Protein AF-0000000076934920 (afdb_homodimer)

Secondary structure (DSSP, 8-state):
--HHHHHHHHHHHHHHHHHHHHHHHHHHHHHHHHHHHHHHHHHHHHHHHHHHHHHHHHHHHHHHHHHHHHHHHHHHHHHIIIIIHHHHHHHHHTTS--EE--HHHHHHHTTTT-GGGEEEEETTEEEEEEEETTEEEEEEEEP---HHHHHHHHHHHHHHTT---TTBPPEEEEEEETTEEEEEEE--TT-BHHHHHH-TTT-SSPPPPHHHHHHHHHHHHHHHHHHHT-SSSPPP----SGGGEEE-TT--EEE---SGGG-TTS-TTS--HHHHHH----HHHHHHHHHHHHHHHHH---STTHHHHHHHHHHHT-GGGTS-GGG----HHHHHHHHHHHHHHH---GGG---HHHHHHHHHHHHHHHHHHHS-------------------------/-TTHHHHHHHHHHHHHHHHHHHHHHHHHHHHHHHHHHHHHHHHHHHHHHHHHHHHHHHHHHHHHHHHHHHHHHHHHHHHHHHHHHHHHHHHHHTTTT-EE--HHHHHHHTTTT-GGGEEEEETTEEEEEEEETTEEEEEEEEP---HHHHHHHHHHHHHHTT---TTBPPEEEEEEETTEEEEEEE--TT-BHHHHHH-TTT-SSPPPPHHHHHHHHHHHHHHHHHHHT-SSSPPP----SGGGEEE-TT--EEE---SGGG-TTS-TTS--HHHHHH----HHHHHHHHHHHHHHHHH---STTHHHHHHHHHHHT-GGGTS-GGG----HHHHHHHHHHHHHHH---GGG---HHHHHHHHHHHHHHHHHHHS-------------------------

Organism: Aegilops tauschii subsp. strangulata (NCBI:txid200361)

Solvent-accessible surface area (backbone atoms only — not comparable to full-atom values): 43210 Å² total; per-residue (Å²): 119,58,86,54,35,48,57,46,28,63,46,46,56,56,45,47,60,51,46,53,57,48,44,57,52,46,50,56,50,48,54,52,47,49,53,48,48,51,52,50,47,52,49,49,50,54,49,48,52,53,48,47,53,50,51,49,53,50,46,48,50,50,49,50,49,48,48,45,48,45,44,47,43,47,44,42,43,43,43,38,44,44,41,37,44,43,39,39,40,45,50,43,46,58,29,20,26,46,34,78,48,54,66,67,54,53,28,62,22,26,63,66,68,35,73,91,34,49,76,46,74,57,98,62,28,39,27,27,48,26,54,47,58,70,32,69,26,28,36,36,39,45,61,90,56,71,72,75,41,48,57,51,45,50,51,36,52,41,54,49,39,37,63,53,51,94,29,33,55,49,62,36,29,36,23,80,50,99,90,45,38,34,42,34,26,60,53,46,79,58,36,31,46,38,58,59,47,68,44,74,79,77,57,98,61,79,60,63,37,49,43,54,46,46,43,38,54,52,40,51,49,22,38,49,47,38,39,46,62,33,77,96,58,56,45,52,68,79,64,61,46,45,73,38,27,30,16,30,89,83,60,50,46,21,36,63,77,62,66,72,72,65,47,83,80,54,82,71,72,76,61,35,67,60,36,70,70,71,69,54,88,43,60,63,48,39,41,27,30,48,12,52,50,43,45,27,68,49,29,47,49,64,78,75,65,39,65,58,52,51,51,51,25,53,75,70,70,43,48,78,78,53,42,35,64,72,23,44,88,65,54,65,68,59,51,53,50,46,49,51,50,16,51,53,37,52,46,71,62,72,88,66,53,54,75,46,75,68,55,52,49,68,60,44,52,60,53,38,54,54,27,57,66,69,43,58,68,83,67,76,73,71,75,72,72,75,77,74,76,70,75,78,76,75,76,72,78,73,78,126,118,50,51,77,42,44,58,69,45,49,62,59,42,51,60,51,50,53,58,49,48,55,52,51,51,55,51,48,51,51,51,50,51,54,49,47,53,51,49,52,50,50,46,51,50,47,48,51,49,47,49,50,48,46,54,49,48,49,51,47,49,51,49,48,48,53,48,46,48,48,45,49,49,49,44,45,52,45,45,48,48,40,45,50,38,36,50,44,25,45,64,37,42,56,25,26,20,40,34,79,48,54,66,65,56,52,27,62,21,25,63,65,67,34,73,90,36,48,76,45,75,58,97,62,27,38,27,27,47,24,52,49,59,69,32,68,26,27,35,34,37,44,61,91,55,70,72,74,42,47,57,51,45,50,50,37,52,48,53,49,38,38,61,52,51,92,28,34,54,51,63,36,31,36,23,82,49,97,91,45,41,33,41,34,26,60,53,44,81,58,37,31,45,37,58,61,49,68,45,76,80,76,57,99,60,80,60,63,37,49,41,56,49,46,43,37,53,51,40,49,49,23,40,50,47,37,38,46,62,33,76,95,58,58,46,52,69,79,66,63,44,46,73,38,28,29,17,30,88,84,61,49,45,21,36,64,77,61,68,72,74,65,49,83,79,56,83,70,71,80,57,37,66,61,36,71,71,70,69,56,89,43,60,63,48,39,42,28,30,47,11,52,49,45,45,28,69,50,30,49,48,63,77,77,64,38,67,59,52,51,51,52,24,54,75,70,70,43,48,77,78,53,42,34,64,72,24,43,88,66,54,65,68,60,49,51,52,46,50,52,50,15,51,54,38,53,47,70,61,74,88,66,54,55,74,44,76,68,55,51,50,69,60,44,52,60,53,38,53,54,29,56,67,69,43,61,68,82,67,75,75,72,78,72,72,76,79,75,76,74,77,82,79,75,78,76,80,75,81,126

Foldseek 3Di:
DVVVPVVPVVVVVVVVVVVVVVVVVVVVVVVVVVVVVVVVVVVVVVVVVVVVVVVVVVVVVVVVVVVVCVVVVVVCCVCCCVCCVVCCVVVVLVVLPADEDEPVQVCQFQVNVDPVQWDDDDPFATWGFGQGPNATKIKGWGDPPDDVVVVLVSVFQSVLSVDDDPQAWHWRHWYDDPVTIMTITHDAPQAFQLCLLQPVPDDPDQHAALLLLLQQLVSLLVRLLVQQPDPPHRDFQQDDDRNQWTAHPVGRTHGYGTDVQNPLVPDCPLVLVVCVVPVDGDSLSVLLSSLLSLLCSFQSDDSPCSLVVLVVCVVVVNNVVRGDCSNPDDDPVLSNLSSVSSNLSNPPPPPPVPVVSVPSCVSSVVSSVVSVVVPPDPPPPPPPPPPPVPPPPPPPPPDD/DVDVVDVVVPVVPVVVVVVVVVVVVVVVVVVVVVVVVVVVVVVVVVVVVVVVVVVVVVVVVVVVVVVVVVVVCVVVCVVCCCVCCCVCCVVCLVVLPADEDEPVQVCQFQVNVDPVQWDDDDPFATWGFGQGPNATKIKGWGDPPDDVVVVLVSVFQSVLSVDDDPQAWHWRHWYDDPVTIMTITHDAPQAFQLCLLQPVDDDPDQHAALLLLLQQLVSLLVRLLVQQPDPPHRDFQQDDDRNQWTAHPVGRTHGYGTDVVNPLVPDCPLPLVVCVVPVDGDSLSVLLSSLLSLLCSFQSDDSVCSLVVLVVCVVVVNNVVRGDCSNPDDDPVLSVLSSVSSNLSNPPPPPPVPVNSVPSCVSSVVSSVVSVVPPPDPPPPPPPPPPPPDDDPPPDPPDD

Sequence (800 aa):
MVKDLEHGILREMRKQKEVEEAHAIREEEIQAMIQQLADINAKYISDMKSAIKFHEEELEKSKHFIQEIQAKYDKSLHERDTAVTEAKELRQKNKHGALVFSLSELQEATKCFDISLKIGEGGSGRVYKGFLRNTTVAIKLLHCQRLQRQQEFHQEVAFLSTVRHPNIMMFIGACQEASGSGLVYEFLPNRSLEEHLSCKEKKNTPPLTWQVRTRIIGEIWSALTFIHSHKPLPIVHGDLKPDNILLDANFVSKLRICQVSKNPRATKNTKDPKFLTTGELTPQCDVYSFGIVILRLLTGRSSQKIVVTVEKAMEKGHLHSIIDDSAGSWPYQQAGQLARLGLRCTNLSGKLQPDLIGGVWGELEPLMKAASRNAGRPSFAASSMTHTHHPALSVQSLGRMVKDLEHGILREMRKQKEVEEAHAIREEEIQAMIQQLADINAKYISDMKSAIKFHEEELEKSKHFIQEIQAKYDKSLHERDTAVTEAKELRQKNKHGALVFSLSELQEATKCFDISLKIGEGGSGRVYKGFLRNTTVAIKLLHCQRLQRQQEFHQEVAFLSTVRHPNIMMFIGACQEASGSGLVYEFLPNRSLEEHLSCKEKKNTPPLTWQVRTRIIGEIWSALTFIHSHKPLPIVHGDLKPDNILLDANFVSKLRICQVSKNPRATKNTKDPKFLTTGELTPQCDVYSFGIVILRLLTGRSSQKIVVTVEKAMEKGHLHSIIDDSAGSWPYQQAGQLARLGLRCTNLSGKLQPDLIGGVWGELEPLMKAASRNAGRPSFAASSMTHTHHPALSVQSLGR

Structure (mmCIF, N/CA/C/O backbone):
data_AF-0000000076934920-model_v1
#
loop_
_entity.id
_entity.type
_entity.pdbx_description
1 polymer 'RING-type E3 ubiquitin transferase'
#
loop_
_atom_site.group_PDB
_atom_site.id
_atom_site.type_symbol
_atom_site.label_atom_id
_atom_site.label_alt_id
_atom_site.label_comp_id
_atom_site.label_asym_id
_atom_site.label_entity_id
_atom_site.label_seq_id
_atom_site.pdbx_PDB_ins_code
_atom_site.Cartn_x
_atom_site.Cartn_y
_atom_site.Cartn_z
_atom_site.occupancy
_atom_site.B_iso_or_equiv
_atom_site.auth_seq_id
_atom_site.auth_comp_id
_atom_site.auth_asym_id
_atom_site.auth_atom_id
_atom_site.pdbx_PDB_model_num
ATOM 1 N N . MET A 1 1 ? -0.706 -130.125 -44.781 1 39.22 1 MET A N 1
ATOM 2 C CA . MET A 1 1 ? -1.687 -129.625 -45.719 1 39.22 1 MET A CA 1
ATOM 3 C C . MET A 1 1 ? -3.055 -129.5 -45.062 1 39.22 1 MET A C 1
ATOM 5 O O . MET A 1 1 ? -3.725 -128.5 -45.281 1 39.22 1 MET A O 1
ATOM 9 N N . VAL A 1 2 ? -3.525 -130.5 -44.75 1 44.47 2 VAL A N 1
ATOM 10 C CA . VAL A 1 2 ? -4.891 -130.5 -44.25 1 44.47 2 VAL A CA 1
ATOM 11 C C . VAL A 1 2 ? -5.039 -129.625 -43.031 1 44.47 2 VAL A C 1
ATOM 13 O O . VAL A 1 2 ? -6.07 -129 -42.875 1 44.47 2 VAL A O 1
ATOM 16 N N . LYS A 1 3 ? -4.277 -129.75 -41.969 1 44.66 3 LYS A N 1
ATOM 17 C CA . LYS A 1 3 ? -4.465 -129 -40.719 1 44.66 3 LYS A CA 1
ATOM 18 C C . LYS A 1 3 ? -4.555 -127.5 -41.031 1 44.66 3 LYS A C 1
ATOM 20 O O . LYS A 1 3 ? -5.23 -126.75 -40.281 1 44.66 3 LYS A O 1
ATOM 25 N N . ASP A 1 4 ? -4.664 -127.5 -42.156 1 53.94 4 ASP A N 1
ATOM 26 C CA . ASP A 1 4 ? -4.609 -126.125 -42.656 1 53.94 4 ASP A CA 1
ATOM 27 C C . ASP A 1 4 ? -5.988 -125.688 -43.094 1 53.94 4 ASP A C 1
ATOM 29 O O . ASP A 1 4 ? -6.312 -124.5 -42.969 1 53.94 4 ASP A O 1
ATOM 33 N N . LEU A 1 5 ? -6.996 -126.312 -43.438 1 44.56 5 LEU A N 1
ATOM 34 C CA . LEU A 1 5 ? -8.281 -125.938 -44 1 44.56 5 LEU A CA 1
ATOM 35 C C . LEU A 1 5 ? -9.312 -125.688 -42.906 1 44.56 5 LEU A C 1
ATOM 37 O O . LEU A 1 5 ? -10.094 -124.75 -42.938 1 44.56 5 LEU A O 1
ATOM 41 N N . GLU A 1 6 ? -9.492 -126.938 -42.188 1 49.31 6 GLU A N 1
ATOM 42 C CA . GLU A 1 6 ? -10.414 -126.812 -41.062 1 49.31 6 GLU A CA 1
ATOM 43 C C . GLU A 1 6 ? -10.117 -125.562 -40.25 1 49.31 6 GLU A C 1
ATOM 45 O O . GLU A 1 6 ? -11.039 -124.875 -39.781 1 49.31 6 GLU A O 1
ATOM 50 N N . HIS A 1 7 ? -9.047 -125.125 -40.344 1 56.5 7 HIS A N 1
ATOM 51 C CA . HIS A 1 7 ? -8.641 -123.938 -39.625 1 56.5 7 HIS A CA 1
ATOM 52 C C . HIS A 1 7 ? -9.172 -122.688 -40.281 1 56.5 7 HIS A C 1
ATOM 54 O O . HIS A 1 7 ? -9.516 -121.688 -39.625 1 56.5 7 HIS A O 1
ATOM 60 N N . GLY A 1 8 ? -9.953 -123.188 -41.344 1 52.88 8 GLY A N 1
ATOM 61 C CA . GLY A 1 8 ? -10.398 -122.062 -42.156 1 52.88 8 GLY A CA 1
ATOM 62 C C . GLY A 1 8 ? -11.852 -121.688 -41.906 1 52.88 8 GLY A C 1
ATOM 63 O O . GLY A 1 8 ? -12.203 -120.5 -41.875 1 52.88 8 GLY A O 1
ATOM 64 N N . ILE A 1 9 ? -12.594 -122.562 -41.875 1 54.16 9 ILE A N 1
ATOM 65 C CA . ILE A 1 9 ? -14.023 -122.375 -41.656 1 54.16 9 ILE A CA 1
ATOM 66 C C . ILE A 1 9 ? -14.266 -121.812 -40.25 1 54.16 9 ILE A C 1
ATOM 68 O O . ILE A 1 9 ? -15.039 -120.875 -40.062 1 54.16 9 ILE A O 1
ATOM 72 N N . LEU A 1 10 ? -13.773 -122.625 -39.469 1 53.59 10 LEU A N 1
ATOM 73 C CA . LEU A 1 10 ? -13.961 -122.188 -38.094 1 53.59 10 LEU A CA 1
ATOM 74 C C . LEU A 1 10 ? -13.438 -120.812 -37.906 1 53.59 10 LEU A C 1
ATOM 76 O O . LEU A 1 10 ? -14.031 -120 -37.188 1 53.59 10 LEU A O 1
ATOM 80 N N . ARG A 1 11 ? -12.984 -120.375 -38.656 1 65.19 11 ARG A N 1
ATOM 81 C CA . ARG A 1 11 ? -12.367 -119.062 -38.656 1 65.19 11 ARG A CA 1
ATOM 82 C C . ARG A 1 11 ? -13.344 -118 -39.188 1 65.19 11 ARG A C 1
ATOM 84 O O . ARG A 1 11 ? -13.391 -116.875 -38.656 1 65.19 11 ARG A O 1
ATOM 91 N N . GLU A 1 12 ? -14.258 -118.625 -39.906 1 63.66 12 GLU A N 1
ATOM 92 C CA . GLU A 1 12 ? -15.125 -117.688 -40.531 1 63.66 12 GLU A CA 1
ATOM 93 C C . GLU A 1 12 ? -16.328 -117.375 -39.656 1 63.66 12 GLU A C 1
ATOM 95 O O . GLU A 1 12 ? -16.781 -116.188 -39.562 1 63.66 12 GLU A O 1
ATOM 100 N N . MET A 1 13 ? -16.844 -118.312 -39.25 1 62.72 13 MET A N 1
ATOM 101 C CA . MET A 1 13 ? -17.938 -118.125 -38.281 1 62.72 13 MET A CA 1
ATOM 102 C C . MET A 1 13 ? -17.469 -117.312 -37.094 1 62.72 13 MET A C 1
ATOM 104 O O . MET A 1 13 ? -18.203 -116.438 -36.594 1 62.72 13 MET A O 1
ATOM 108 N N . ARG A 1 14 ? -16.359 -117.625 -36.75 1 57.56 14 ARG A N 1
ATOM 109 C CA . ARG A 1 14 ? -15.859 -116.875 -35.594 1 57.56 14 ARG A CA 1
ATOM 110 C C . ARG A 1 14 ? -15.68 -115.375 -35.969 1 57.56 14 ARG A C 1
ATOM 112 O O . ARG A 1 14 ? -15.984 -114.5 -35.156 1 57.56 14 ARG A O 1
ATOM 119 N N . LYS A 1 15 ? -15.781 -115.188 -37.031 1 63.5 15 LYS A N 1
ATOM 120 C CA . LYS A 1 15 ? -15.602 -113.875 -37.562 1 63.5 15 LYS A CA 1
ATOM 121 C C . LYS A 1 15 ? -16.922 -113.062 -37.562 1 63.5 15 LYS A C 1
ATOM 123 O O . LYS A 1 15 ? -16.938 -111.875 -37.25 1 63.5 15 LYS A O 1
ATOM 128 N N . GLN A 1 16 ? -17.812 -113.875 -37.875 1 63.97 16 GLN A N 1
ATOM 129 C CA . GLN A 1 16 ? -19.109 -113.188 -37.969 1 63.97 16 GLN A CA 1
ATOM 130 C C . GLN A 1 16 ? -19.625 -112.812 -36.594 1 63.97 16 GLN A C 1
ATOM 132 O O . GLN A 1 16 ? -20.172 -111.688 -36.406 1 63.97 16 GLN A O 1
ATOM 137 N N . LYS A 1 17 ? -19.734 -113.688 -35.781 1 64.94 17 LYS A N 1
ATOM 138 C CA . LYS A 1 17 ? -20.125 -113.375 -34.406 1 64.94 17 LYS A CA 1
ATOM 139 C C . LYS A 1 17 ? -19.281 -112.25 -33.844 1 64.94 17 LYS A C 1
ATOM 141 O O . LYS A 1 17 ? -19.797 -111.375 -33.125 1 64.94 17 LYS A O 1
ATOM 146 N N . GLU A 1 18 ? -18.219 -112.125 -34.25 1 65.31 18 GLU A N 1
ATOM 147 C CA . GLU A 1 18 ? -17.312 -111.062 -33.812 1 65.31 18 GLU A CA 1
ATOM 148 C C . GLU A 1 18 ? -17.719 -109.688 -34.375 1 65.31 18 GLU A C 1
ATOM 150 O O . GLU A 1 18 ? -17.641 -108.688 -33.688 1 65.31 18 GLU A O 1
ATOM 155 N N . VAL A 1 19 ? -18.312 -109.875 -35.406 1 64.75 19 VAL A N 1
ATOM 156 C CA . VAL A 1 19 ? -18.734 -108.688 -36.062 1 64.75 19 VAL A CA 1
ATOM 157 C C . VAL A 1 19 ? -20 -108.125 -35.406 1 64.75 19 VAL A C 1
ATOM 159 O O . VAL A 1 19 ? -20.141 -106.938 -35.188 1 64.75 19 VAL A O 1
ATOM 162 N N . GLU A 1 20 ? -20.891 -108.938 -35.25 1 67.31 20 GLU A N 1
ATOM 163 C CA . GLU A 1 20 ? -22.141 -108.5 -34.594 1 67.31 20 GLU A CA 1
ATOM 164 C C . GLU A 1 20 ? -21.875 -107.938 -33.188 1 67.31 20 GLU A C 1
ATOM 166 O O . GLU A 1 20 ? -22.484 -107 -32.781 1 67.31 20 GLU A O 1
ATOM 171 N N . GLU A 1 21 ? -21.172 -108.688 -32.5 1 66.88 21 GLU A N 1
ATOM 172 C CA . GLU A 1 21 ? -20.797 -108.188 -31.188 1 66.88 21 GLU A CA 1
ATOM 173 C C . GLU A 1 21 ? -20.062 -106.875 -31.266 1 66.88 21 GLU A C 1
ATOM 175 O O . GLU A 1 21 ? -20.281 -105.938 -30.438 1 66.88 21 GLU A O 1
ATOM 180 N N . ALA A 1 22 ? -19.516 -106.625 -32.188 1 68.75 22 ALA A N 1
ATOM 181 C CA . ALA A 1 22 ? -18.797 -105.375 -32.375 1 68.75 22 ALA A CA 1
ATOM 182 C C . ALA A 1 22 ? -19.75 -104.25 -32.688 1 68.75 22 ALA A C 1
ATOM 184 O O . ALA A 1 22 ? -19.562 -103.125 -32.219 1 68.75 22 ALA A O 1
ATOM 185 N N . HIS A 1 23 ? -20.703 -104.688 -33.312 1 65.75 23 HIS A N 1
ATOM 186 C CA . HIS A 1 23 ? -21.719 -103.75 -33.656 1 65.75 23 HIS A CA 1
ATOM 187 C C . HIS A 1 23 ? -22.516 -103.312 -32.438 1 65.75 23 HIS A C 1
ATOM 189 O O . HIS A 1 23 ? -22.828 -102.125 -32.25 1 65.75 23 HIS A O 1
ATOM 195 N N . ALA A 1 24 ? -23.078 -104.125 -31.797 1 70.88 24 ALA A N 1
ATOM 196 C CA . ALA A 1 24 ? -23.797 -103.812 -30.562 1 70.88 24 ALA A CA 1
ATOM 197 C C . ALA A 1 24 ? -22.969 -102.938 -29.641 1 70.88 24 ALA A C 1
ATOM 199 O O . ALA A 1 24 ? -23.484 -102 -29.016 1 70.88 24 ALA A O 1
ATOM 200 N N . ILE A 1 25 ? -21.812 -103.25 -29.594 1 69.69 25 ILE A N 1
ATOM 201 C CA . ILE A 1 25 ? -20.906 -102.438 -28.781 1 69.69 25 ILE A CA 1
ATOM 202 C C . ILE A 1 25 ? -20.797 -101.062 -29.328 1 69.69 25 ILE A C 1
ATOM 204 O O . ILE A 1 25 ? -20.828 -100.062 -28.578 1 69.69 25 ILE A O 1
ATOM 208 N N . ARG A 1 26 ? -20.875 -100.938 -30.516 1 64.75 26 ARG A N 1
ATOM 209 C CA . ARG A 1 26 ? -20.781 -99.625 -31.141 1 64.75 26 ARG A CA 1
ATOM 210 C C . ARG A 1 26 ? -22.031 -98.812 -30.891 1 64.75 26 ARG A C 1
ATOM 212 O O . ARG A 1 26 ? -21.938 -97.562 -30.656 1 64.75 26 ARG A O 1
ATOM 219 N N . GLU A 1 27 ? -23.078 -99.438 -30.984 1 67 27 GLU A N 1
ATOM 220 C CA . GLU A 1 27 ? -24.328 -98.75 -30.719 1 67 27 GLU A CA 1
ATOM 221 C C . GLU A 1 27 ? -24.391 -98.25 -29.266 1 67 27 GLU A C 1
ATOM 223 O O . GLU A 1 27 ? -24.844 -97.125 -29 1 67 27 GLU A O 1
ATOM 228 N N . GLU A 1 28 ? -24.172 -99.125 -28.453 1 71 28 GLU A N 1
ATOM 229 C CA . GLU A 1 28 ? -24.094 -98.688 -27.047 1 71 28 GLU A CA 1
ATOM 230 C C . GLU A 1 28 ? -23.094 -97.562 -26.859 1 71 28 GLU A C 1
ATOM 232 O O . GLU A 1 28 ? -23.344 -96.625 -26.078 1 71 28 GLU A O 1
ATOM 237 N N . GLU A 1 29 ? -22.109 -97.5 -27.594 1 68.5 29 GLU A N 1
ATOM 238 C CA . GLU A 1 29 ? -21.109 -96.438 -27.531 1 68.5 29 GLU A CA 1
ATOM 239 C C . GLU A 1 29 ? -21.672 -95.125 -28.062 1 68.5 29 GLU A C 1
ATOM 241 O O . GLU A 1 29 ? -21.422 -94.062 -27.484 1 68.5 29 GLU A O 1
ATOM 246 N N . ILE A 1 30 ? -22.453 -95.312 -29 1 62.59 30 ILE A N 1
ATOM 247 C CA . ILE A 1 30 ? -23.062 -94.125 -29.609 1 62.59 30 ILE A CA 1
ATOM 248 C C . ILE A 1 30 ? -24.078 -93.562 -28.656 1 62.59 30 ILE A C 1
ATOM 250 O O . ILE A 1 30 ? -24.109 -92.312 -28.453 1 62.59 30 ILE A O 1
ATOM 254 N N . GLN A 1 31 ? -24.906 -94.312 -28.172 1 69.25 31 GLN A N 1
ATOM 255 C CA . GLN A 1 31 ? -25.906 -93.812 -27.234 1 69.25 31 GLN A CA 1
ATOM 256 C C . GLN A 1 31 ? -25.234 -93.188 -26 1 69.25 31 GLN A C 1
ATOM 258 O O . GLN A 1 31 ? -25.703 -92.188 -25.484 1 69.25 31 GLN A O 1
ATOM 263 N N . ALA A 1 32 ? -24.25 -93.812 -25.578 1 69.5 32 ALA A N 1
ATOM 264 C CA . ALA A 1 32 ? -23.5 -93.25 -24.469 1 69.5 32 ALA A CA 1
ATOM 265 C C . ALA A 1 32 ? -22.891 -91.938 -24.844 1 69.5 32 ALA A C 1
ATOM 267 O O . ALA A 1 32 ? -22.891 -91 -24.031 1 69.5 32 ALA A O 1
ATOM 268 N N . MET A 1 33 ? -22.594 -91.688 -26 1 63.25 33 MET A N 1
ATOM 269 C CA . MET A 1 33 ? -22.031 -90.438 -26.469 1 63.25 33 MET A CA 1
ATOM 270 C C . MET A 1 33 ? -23.094 -89.375 -26.578 1 63.25 33 MET A C 1
ATOM 272 O O . MET A 1 33 ? -22.859 -88.188 -26.234 1 63.25 33 MET A O 1
ATOM 276 N N . ILE A 1 34 ? -24.156 -89.812 -26.984 1 62.75 34 ILE A N 1
ATOM 277 C CA . ILE A 1 34 ? -25.266 -88.875 -27.062 1 62.75 34 ILE A CA 1
ATOM 278 C C . ILE A 1 34 ? -25.625 -88.375 -25.656 1 62.75 34 ILE A C 1
ATOM 280 O O . ILE A 1 34 ? -25.844 -87.188 -25.453 1 62.75 34 ILE A O 1
ATOM 284 N N . GLN A 1 35 ? -25.812 -89.188 -24.859 1 71.38 35 GLN A N 1
ATOM 285 C CA . GLN A 1 35 ? -26.109 -88.812 -23.484 1 71.38 35 GLN A CA 1
ATOM 286 C C . GLN A 1 35 ? -25 -87.938 -22.906 1 71.38 35 GLN A C 1
ATOM 288 O O . GLN A 1 35 ? -25.281 -87 -22.203 1 71.38 35 GLN A O 1
ATOM 293 N N . GLN A 1 36 ? -23.875 -88.188 -23.281 1 66.81 36 GLN A N 1
ATOM 294 C CA . GLN A 1 36 ? -22.766 -87.375 -22.812 1 66.81 36 GLN A CA 1
ATOM 295 C C . GLN A 1 36 ? -22.812 -86 -23.391 1 66.81 36 GLN A C 1
ATOM 297 O O . GLN A 1 36 ? -22.562 -85 -22.688 1 66.81 36 GLN A O 1
ATOM 302 N N . LEU A 1 37 ? -23.203 -85.938 -24.531 1 61.34 37 LEU A N 1
ATOM 303 C CA . LEU A 1 37 ? -23.312 -84.625 -25.172 1 61.34 37 LEU A CA 1
ATOM 304 C C . LEU A 1 37 ? -24.469 -83.812 -24.578 1 61.34 37 LEU A C 1
ATOM 306 O O . LEU A 1 37 ? -24.359 -82.625 -24.375 1 61.34 37 LEU A O 1
ATOM 310 N N . ALA A 1 38 ? -25.531 -84.438 -24.391 1 67.88 38 ALA A N 1
ATOM 311 C CA . ALA A 1 38 ? -26.656 -83.75 -23.75 1 67.88 38 ALA A CA 1
ATOM 312 C C . ALA A 1 38 ? -26.297 -83.25 -22.359 1 67.88 38 ALA A C 1
ATOM 314 O O . ALA A 1 38 ? -26.672 -82.125 -21.969 1 67.88 38 ALA A O 1
ATOM 315 N N . ASP A 1 39 ? -25.609 -84.125 -21.688 1 67.81 39 ASP A N 1
ATOM 316 C CA . ASP A 1 39 ? -25.141 -83.688 -20.359 1 67.81 39 ASP A CA 1
ATOM 317 C C . ASP A 1 39 ? -24.172 -82.5 -20.438 1 67.81 39 ASP A C 1
ATOM 319 O O . ASP A 1 39 ? -24.25 -81.625 -19.625 1 67.81 39 ASP A O 1
ATOM 323 N N . ILE A 1 40 ? -23.5 -82.5 -21.406 1 63.12 40 ILE A N 1
ATOM 324 C CA . ILE A 1 40 ? -22.547 -81.375 -21.594 1 63.12 40 ILE A CA 1
ATOM 325 C C . ILE A 1 40 ? -23.281 -80.125 -21.953 1 63.12 40 ILE A C 1
ATOM 327 O O . ILE A 1 40 ? -22.969 -79 -21.438 1 63.12 40 ILE A O 1
ATOM 331 N N . ASN A 1 41 ? -24.25 -80.25 -22.703 1 62.59 41 ASN A N 1
ATOM 332 C CA . ASN A 1 41 ? -25.062 -79.125 -23.094 1 62.59 41 ASN A CA 1
ATOM 333 C C . ASN A 1 41 ? -25.844 -78.562 -21.906 1 62.59 41 ASN A C 1
ATOM 335 O O . ASN A 1 41 ? -25.953 -77.375 -21.734 1 62.59 41 ASN A O 1
ATOM 339 N N . ALA A 1 42 ? -26.422 -79.375 -21.266 1 67.62 42 ALA A N 1
ATOM 340 C CA . ALA A 1 42 ? -27.156 -78.938 -20.078 1 67.62 42 ALA A CA 1
ATOM 341 C C . ALA A 1 42 ? -26.234 -78.25 -19.094 1 67.62 42 ALA A C 1
ATOM 343 O O . ALA A 1 42 ? -26.609 -77.25 -18.516 1 67.62 42 ALA A O 1
ATOM 344 N N . LYS A 1 43 ? -25.172 -78.75 -19.016 1 68.94 43 LYS A N 1
ATOM 345 C CA . LYS A 1 43 ? -24.188 -78.062 -18.156 1 68.94 43 LYS A CA 1
ATOM 346 C C . LYS A 1 43 ? -23.766 -76.75 -18.703 1 68.94 43 LYS A C 1
ATOM 348 O O . LYS A 1 43 ? -23.625 -75.75 -17.953 1 68.94 43 LYS A O 1
ATOM 353 N N . TYR A 1 44 ? -23.719 -76.625 -19.906 1 63.22 44 TYR A N 1
ATOM 354 C CA . TYR A 1 44 ? -23.328 -75.375 -20.562 1 63.22 44 TYR A CA 1
ATOM 355 C C . TYR A 1 44 ? -24.422 -74.312 -20.391 1 63.22 44 TYR A C 1
ATOM 357 O O . TYR A 1 44 ? -24.141 -73.188 -20.094 1 63.22 44 TYR A O 1
ATOM 365 N N . ILE A 1 45 ? -25.562 -74.75 -20.484 1 65.19 45 ILE A N 1
ATOM 366 C CA . ILE A 1 45 ? -26.703 -73.812 -20.312 1 65.19 45 ILE A CA 1
ATOM 367 C C . ILE A 1 45 ? -26.766 -73.375 -18.859 1 65.19 45 ILE A C 1
ATOM 369 O O . ILE A 1 45 ? -27 -72.188 -18.594 1 65.19 45 ILE A O 1
ATOM 373 N N . SER A 1 46 ? -26.734 -74.312 -18.094 1 71.5 46 SER A N 1
ATOM 374 C CA . SER A 1 46 ? -26.734 -73.938 -16.672 1 71.5 46 SER A CA 1
ATOM 375 C C . SER A 1 46 ? -25.578 -73 -16.328 1 71.5 46 SER A C 1
ATOM 377 O O . SER A 1 46 ? -25.766 -72.062 -15.594 1 71.5 46 SER A O 1
ATOM 379 N N . ASP A 1 47 ? -24.609 -73.188 -16.969 1 67.62 47 ASP A N 1
ATOM 380 C CA . ASP A 1 47 ? -23.453 -72.312 -16.719 1 67.62 47 ASP A CA 1
ATOM 381 C C . ASP A 1 47 ? -23.672 -70.938 -17.297 1 67.62 47 ASP A C 1
ATOM 383 O O . ASP A 1 47 ? -23.297 -69.938 -16.688 1 67.62 47 ASP A O 1
ATOM 387 N N . MET A 1 48 ? -24.297 -70.938 -18.281 1 61.19 48 MET A N 1
ATOM 388 C CA . MET A 1 48 ? -24.578 -69.625 -18.938 1 61.19 48 MET A CA 1
ATOM 389 C C . MET A 1 48 ? -25.625 -68.875 -18.156 1 61.19 48 MET A C 1
ATOM 391 O O . MET A 1 48 ? -25.5 -67.625 -18 1 61.19 48 MET A O 1
ATOM 395 N N . LYS A 1 49 ? -26.609 -69.5 -17.734 1 67.19 49 LYS A N 1
ATOM 396 C CA . LYS A 1 49 ? -27.609 -68.812 -16.891 1 67.19 49 LYS A CA 1
ATOM 397 C C . LYS A 1 49 ? -27 -68.312 -15.609 1 67.19 49 LYS A C 1
ATOM 399 O O . LYS A 1 49 ? -27.328 -67.188 -15.164 1 67.19 49 LYS A O 1
ATOM 404 N N . SER A 1 50 ? -26.266 -69.125 -15.133 1 72.5 50 SER A N 1
ATOM 405 C CA . SER A 1 50 ? -25.547 -68.688 -13.938 1 72.5 50 SER A CA 1
ATOM 406 C C . SER A 1 50 ? -24.641 -67.5 -14.242 1 72.5 50 SER A C 1
ATOM 408 O O . SER A 1 50 ? -24.562 -66.562 -13.445 1 72.5 50 SER A O 1
ATOM 410 N N . ALA A 1 51 ? -24.219 -67.438 -15.367 1 65.81 51 ALA A N 1
ATOM 411 C CA . ALA A 1 51 ? -23.359 -66.375 -15.758 1 65.81 51 ALA A CA 1
ATOM 412 C C . ALA A 1 51 ? -24.172 -65.062 -16 1 65.81 51 ALA A C 1
ATOM 414 O O . ALA A 1 51 ? -23.781 -63.969 -15.602 1 65.81 51 ALA A O 1
ATOM 415 N N . ILE A 1 52 ? -25.281 -65.25 -16.484 1 64.25 52 ILE A N 1
ATOM 416 C CA . ILE A 1 52 ? -26.172 -64.125 -16.75 1 64.25 52 ILE A CA 1
ATOM 417 C C . ILE A 1 52 ? -26.656 -63.562 -15.422 1 64.25 52 ILE A C 1
ATOM 419 O O . ILE A 1 52 ? -26.672 -62.344 -15.242 1 64.25 52 ILE A O 1
ATOM 423 N N . LYS A 1 53 ? -27.062 -64.438 -14.633 1 69.62 53 LYS A N 1
ATOM 424 C CA . LYS A 1 53 ? -27.531 -63.969 -13.328 1 69.62 53 LYS A CA 1
ATOM 425 C C . LYS A 1 53 ? -26.422 -63.25 -12.57 1 69.62 53 LYS A C 1
ATOM 427 O O . LYS A 1 53 ? -26.672 -62.219 -11.93 1 69.62 53 LYS A O 1
ATOM 432 N N . PHE A 1 54 ? -25.375 -63.719 -12.758 1 71.19 54 PHE A N 1
ATOM 433 C CA . PHE A 1 54 ? -24.234 -63.062 -12.133 1 71.19 54 PHE A CA 1
ATOM 434 C C . PHE A 1 54 ? -24.016 -61.688 -12.719 1 71.19 54 PHE A C 1
ATOM 436 O O . PHE A 1 54 ? -23.812 -60.719 -11.984 1 71.19 54 PHE A O 1
ATOM 443 N N . HIS A 1 55 ? -24.188 -61.562 -13.953 1 64.69 55 HIS A N 1
ATOM 444 C CA . HIS A 1 55 ? -23.969 -60.281 -14.594 1 64.69 55 HIS A CA 1
ATOM 445 C C . HIS A 1 55 ? -25.094 -59.312 -14.273 1 64.69 55 HIS A C 1
ATOM 447 O O . HIS A 1 55 ? -24.859 -58.094 -14.109 1 64.69 55 HIS A O 1
ATOM 453 N N . GLU A 1 56 ? -26.156 -59.812 -14.094 1 67.25 56 GLU A N 1
ATOM 454 C CA . GLU A 1 56 ? -27.281 -58.969 -13.688 1 67.25 56 GLU A CA 1
ATOM 455 C C . GLU A 1 56 ? -27.094 -58.438 -12.266 1 67.25 56 GLU A C 1
ATOM 457 O O . GLU A 1 56 ? -27.375 -57.25 -11.992 1 67.25 56 GLU A O 1
ATOM 462 N N . GLU A 1 57 ? -26.797 -59.281 -11.492 1 71.5 57 GLU A N 1
ATOM 463 C CA . GLU A 1 57 ? -26.531 -58.875 -10.109 1 71.5 57 GLU A CA 1
ATOM 464 C C . GLU A 1 57 ? -25.391 -57.875 -10.039 1 71.5 57 GLU A C 1
ATOM 466 O O . GLU A 1 57 ? -25.453 -56.906 -9.297 1 71.5 57 GLU A O 1
ATOM 471 N N . GLU A 1 58 ? -24.5 -58.062 -10.828 1 68.12 58 GLU A N 1
ATOM 472 C CA . GLU A 1 58 ? -23.391 -57.094 -10.852 1 68.12 58 GLU A CA 1
ATOM 473 C C . GLU A 1 58 ? -23.828 -55.75 -11.422 1 68.12 58 GLU A C 1
ATOM 475 O O . GLU A 1 58 ? -23.391 -54.719 -10.945 1 68.12 58 GLU A O 1
ATOM 480 N N . LEU A 1 59 ? -24.703 -55.875 -12.32 1 61.59 59 LEU A N 1
ATOM 481 C CA . LEU A 1 59 ? -25.234 -54.656 -12.891 1 61.59 59 LEU A CA 1
ATOM 482 C C . LEU A 1 59 ? -26.062 -53.875 -11.875 1 61.59 59 LEU A C 1
ATOM 484 O O . LEU A 1 59 ? -25.984 -52.656 -11.789 1 61.59 59 LEU A O 1
ATOM 488 N N . GLU A 1 60 ? -26.719 -54.562 -11.203 1 72.88 60 GLU A N 1
ATOM 489 C CA . GLU A 1 60 ? -27.547 -53.938 -10.172 1 72.88 60 GLU A CA 1
ATOM 490 C C . GLU A 1 60 ? -26.688 -53.312 -9.078 1 72.88 60 GLU A C 1
ATOM 492 O O . GLU A 1 60 ? -26.969 -52.219 -8.609 1 72.88 60 GLU A O 1
ATOM 497 N N . LYS A 1 61 ? -25.781 -54 -8.648 1 68.5 61 LYS A N 1
ATOM 498 C CA . LYS A 1 61 ? -24.844 -53.406 -7.688 1 68.5 61 LYS A CA 1
ATOM 499 C C . LYS A 1 61 ? -24.172 -52.156 -8.25 1 68.5 61 LYS A C 1
ATOM 501 O O . LYS A 1 61 ? -24 -51.188 -7.539 1 68.5 61 LYS A O 1
ATOM 506 N N . SER A 1 62 ? -23.828 -52.312 -9.406 1 61.78 62 SER A N 1
ATOM 507 C CA . SER A 1 62 ? -23.188 -51.156 -10.031 1 61.78 62 SER A CA 1
ATOM 508 C C . SER A 1 62 ? -24.156 -49.969 -10.109 1 61.78 62 SER A C 1
ATOM 510 O O . SER A 1 62 ? -23.766 -48.812 -9.859 1 61.78 62 SER A O 1
ATOM 512 N N . LYS A 1 63 ? -25.359 -50.25 -10.391 1 63.72 63 LYS A N 1
ATOM 513 C CA . LYS A 1 63 ? -26.359 -49.219 -10.422 1 63.72 63 LYS A CA 1
ATOM 514 C C . LYS A 1 63 ? -26.547 -48.594 -9.047 1 63.72 63 LYS A C 1
ATOM 516 O O . LYS A 1 63 ? -26.641 -47.375 -8.914 1 63.72 63 LYS A O 1
ATOM 521 N N . HIS A 1 64 ? -26.641 -49.406 -8.102 1 69.94 64 HIS A N 1
ATOM 522 C CA . HIS A 1 64 ? -26.781 -48.906 -6.738 1 69.94 64 HIS A CA 1
ATOM 523 C C . HIS A 1 64 ? -25.562 -48.094 -6.324 1 69.94 64 HIS A C 1
ATOM 525 O O . HIS A 1 64 ? -25.688 -47.031 -5.688 1 69.94 64 HIS A O 1
ATOM 531 N N . PHE A 1 65 ? -24.516 -48.594 -6.656 1 60.28 65 PHE A N 1
ATOM 532 C CA . PHE A 1 65 ? -23.297 -47.844 -6.352 1 60.28 65 PHE A CA 1
ATOM 533 C C . PHE A 1 65 ? -23.281 -46.5 -7.082 1 60.28 65 PHE A C 1
ATOM 535 O O . PHE A 1 65 ? -22.922 -45.469 -6.5 1 60.28 65 PHE A O 1
ATOM 542 N N . ILE A 1 66 ? -23.703 -46.5 -8.258 1 58.38 66 ILE A N 1
ATOM 543 C CA . ILE A 1 66 ? -23.797 -45.25 -9.016 1 58.38 66 ILE A CA 1
ATOM 544 C C . ILE A 1 66 ? -24.781 -44.312 -8.344 1 58.38 66 ILE A C 1
ATOM 546 O O . ILE A 1 66 ? -24.516 -43.125 -8.203 1 58.38 66 ILE A O 1
ATOM 550 N N . GLN A 1 67 ? -25.797 -44.844 -7.918 1 66.69 67 GLN A N 1
ATOM 551 C CA . GLN A 1 67 ? -26.781 -44.031 -7.234 1 66.69 67 GLN A CA 1
ATOM 552 C C . GLN A 1 67 ? -26.234 -43.5 -5.914 1 66.69 67 GLN A C 1
ATOM 554 O O . GLN A 1 67 ? -26.453 -42.312 -5.562 1 66.69 67 GLN A O 1
ATOM 559 N N . GLU A 1 68 ? -25.594 -44.281 -5.199 1 64.44 68 GLU A N 1
ATOM 560 C CA . GLU A 1 68 ? -24.969 -43.812 -3.963 1 64.44 68 GLU A CA 1
ATOM 561 C C . GLU A 1 68 ? -23.906 -42.75 -4.238 1 64.44 68 GLU A C 1
ATOM 563 O O . GLU A 1 68 ? -23.828 -41.75 -3.531 1 64.44 68 GLU A O 1
ATOM 568 N N . ILE A 1 69 ? -23.125 -43.031 -5.125 1 55.38 69 ILE A N 1
ATOM 569 C CA . ILE A 1 69 ? -22.125 -42.031 -5.469 1 55.38 69 ILE A CA 1
ATOM 570 C C . ILE A 1 69 ? -22.812 -40.75 -5.977 1 55.38 69 ILE A C 1
ATOM 572 O O . ILE A 1 69 ? -22.406 -39.656 -5.648 1 55.38 69 ILE A O 1
ATOM 576 N N . GLN A 1 70 ? -23.812 -41.062 -6.727 1 59.72 70 GLN A N 1
ATOM 577 C CA . GLN A 1 70 ? -24.578 -39.875 -7.164 1 59.72 70 GLN A CA 1
ATOM 578 C C . GLN A 1 70 ? -25.188 -39.156 -5.977 1 59.72 70 GLN A C 1
ATOM 580 O O . GLN A 1 70 ? -25.172 -37.906 -5.934 1 59.72 70 GLN A O 1
ATOM 585 N N . ALA A 1 71 ? -25.703 -39.844 -5.113 1 61.62 71 ALA A N 1
ATOM 586 C CA . ALA A 1 71 ? -26.266 -39.219 -3.924 1 61.62 71 ALA A CA 1
ATOM 587 C C . ALA A 1 71 ? -25.172 -38.562 -3.084 1 61.62 71 ALA A C 1
ATOM 589 O O . ALA A 1 71 ? -25.359 -37.438 -2.594 1 61.62 71 ALA A O 1
ATOM 590 N N . LYS A 1 72 ? -24.156 -39.312 -2.77 1 53.75 72 LYS A N 1
ATOM 591 C CA . LYS A 1 72 ? -23.031 -38.656 -2.094 1 53.75 72 LYS A CA 1
ATOM 592 C C . LYS A 1 72 ? -22.5 -37.5 -2.906 1 53.75 72 LYS A C 1
ATOM 594 O O . LYS A 1 72 ? -22.141 -36.438 -2.344 1 53.75 72 LYS A O 1
ATOM 599 N N . TYR A 1 73 ? -22.406 -37.812 -4.18 1 48.97 73 TYR A N 1
ATOM 600 C CA . TYR A 1 73 ? -22.047 -36.719 -5.055 1 48.97 73 TYR A CA 1
ATOM 601 C C . TYR A 1 73 ? -23.031 -35.562 -4.93 1 48.97 73 TYR A C 1
ATOM 603 O O . TYR A 1 73 ? -22.641 -34.406 -4.797 1 48.97 73 TYR A O 1
ATOM 611 N N . ASP A 1 74 ? -24.234 -35.906 -5.031 1 56.25 74 ASP A N 1
ATOM 612 C CA . ASP A 1 74 ? -25.234 -34.844 -4.879 1 56.25 74 ASP A CA 1
ATOM 613 C C . ASP A 1 74 ? -25.172 -34.219 -3.482 1 56.25 74 ASP A C 1
ATOM 615 O O . ASP A 1 74 ? -25.297 -33 -3.334 1 56.25 74 ASP A O 1
ATOM 619 N N . LYS A 1 75 ? -25.078 -35 -2.475 1 55.28 75 LYS A N 1
ATOM 620 C CA . LYS A 1 75 ? -24.891 -34.5 -1.125 1 55.28 75 LYS A CA 1
ATOM 621 C C . LYS A 1 75 ? -23.562 -33.75 -1.003 1 55.28 75 LYS A C 1
ATOM 623 O O . LYS A 1 75 ? -23.5 -32.656 -0.429 1 55.28 75 LYS A O 1
ATOM 628 N N . SER A 1 76 ? -22.484 -34.438 -1.402 1 46.66 76 SER A N 1
ATOM 629 C CA . SER A 1 76 ? -21.219 -33.719 -1.428 1 46.66 76 SER A CA 1
ATOM 630 C C . SER A 1 76 ? -21.281 -32.5 -2.33 1 46.66 76 SER A C 1
ATOM 632 O O . SER A 1 76 ? -20.734 -31.438 -1.996 1 46.66 76 SER A O 1
ATOM 634 N N . LEU A 1 77 ? -21.953 -32.719 -3.453 1 47.25 77 LEU A N 1
ATOM 635 C CA . LEU A 1 77 ? -22.234 -31.531 -4.254 1 47.25 77 LEU A CA 1
ATOM 636 C C . LEU A 1 77 ? -23.078 -30.531 -3.473 1 47.25 77 LEU A C 1
ATOM 638 O O . LEU A 1 77 ? -22.828 -29.328 -3.506 1 47.25 77 LEU A O 1
ATOM 642 N N . HIS A 1 78 ? -24.062 -31.016 -2.875 1 53.41 78 HIS A N 1
ATOM 643 C CA . HIS A 1 78 ? -24.844 -30.109 -2.037 1 53.41 78 HIS A CA 1
ATOM 644 C C . HIS A 1 78 ? -24.031 -29.625 -0.844 1 53.41 78 HIS A C 1
ATOM 646 O O . HIS A 1 78 ? -24.031 -28.438 -0.526 1 53.41 78 HIS A O 1
ATOM 652 N N . GLU A 1 79 ? -23.406 -30.469 -0.083 1 46.81 79 GLU A N 1
ATOM 653 C CA . GLU A 1 79 ? -22.5 -30.031 0.98 1 46.81 79 GLU A CA 1
ATOM 654 C C . GLU A 1 79 ? -21.297 -29.281 0.414 1 46.81 79 GLU A C 1
ATOM 656 O O . GLU A 1 79 ? -20.859 -28.297 0.992 1 46.81 79 GLU A O 1
ATOM 661 N N . ARG A 1 80 ? -20.578 -29.906 -0.62 1 40.16 80 ARG A N 1
ATOM 662 C CA . ARG A 1 80 ? -19.609 -29.078 -1.338 1 40.16 80 ARG A CA 1
ATOM 663 C C . ARG A 1 80 ? -20.281 -27.828 -1.895 1 40.16 80 ARG A C 1
ATOM 665 O O . ARG A 1 80 ? -19.75 -26.719 -1.733 1 40.16 80 ARG A O 1
ATOM 672 N N . ASP A 1 81 ? -21.375 -27.922 -2.541 1 44.53 81 ASP A N 1
ATOM 673 C CA . ASP A 1 81 ? -22.062 -26.703 -2.938 1 44.53 81 ASP A CA 1
ATOM 674 C C . ASP A 1 81 ? -22.453 -25.875 -1.716 1 44.53 81 ASP A C 1
ATOM 676 O O . ASP A 1 81 ? -22.359 -24.656 -1.728 1 44.53 81 ASP A O 1
ATOM 680 N N . THR A 1 82 ? -23.031 -26.406 -0.653 1 44.94 82 THR A N 1
ATOM 681 C CA . THR A 1 82 ? -23.219 -25.641 0.573 1 44.94 82 THR A CA 1
ATOM 682 C C . THR A 1 82 ? -21.875 -25.328 1.232 1 44.94 82 THR A C 1
ATOM 684 O O . THR A 1 82 ? -21.656 -24.203 1.679 1 44.94 82 THR A O 1
ATOM 687 N N . ALA A 1 83 ? -21.016 -26.312 1.583 1 39.88 83 ALA A N 1
ATOM 688 C CA . ALA A 1 83 ? -19.656 -26 2.049 1 39.88 83 ALA A CA 1
ATOM 689 C C . ALA A 1 83 ? -18.844 -25.297 0.961 1 39.88 83 ALA A C 1
ATOM 691 O O . ALA A 1 83 ? -18.109 -24.359 1.239 1 39.88 83 ALA A O 1
ATOM 692 N N . VAL A 1 84 ? -18.828 -25.734 -0.331 1 41.09 84 VAL A N 1
ATOM 693 C CA . VAL A 1 84 ? -18.312 -24.922 -1.423 1 41.09 84 VAL A CA 1
ATOM 694 C C . VAL A 1 84 ? -19.109 -23.625 -1.519 1 41.09 84 VAL A C 1
ATOM 696 O O . VAL A 1 84 ? -18.547 -22.547 -1.693 1 41.09 84 VAL A O 1
ATOM 699 N N . THR A 1 85 ? -20.406 -23.578 -1.439 1 42.59 85 THR A N 1
ATOM 700 C CA . THR A 1 85 ? -21.094 -22.312 -1.231 1 42.59 85 THR A CA 1
ATOM 701 C C . THR A 1 85 ? -20.703 -21.703 0.114 1 42.59 85 THR A C 1
ATOM 703 O O . THR A 1 85 ? -20.453 -20.5 0.205 1 42.59 85 THR A O 1
ATOM 706 N N . GLU A 1 86 ? -20.734 -22.391 1.288 1 40.66 86 GLU A N 1
ATOM 707 C CA . GLU A 1 86 ? -20.188 -21.844 2.531 1 40.66 86 GLU A CA 1
ATOM 708 C C . GLU A 1 86 ? -18.672 -21.734 2.475 1 40.66 86 GLU A C 1
ATOM 710 O O . GLU A 1 86 ? -18.094 -20.719 2.869 1 40.66 86 GLU A O 1
ATOM 715 N N . ALA A 1 87 ? -17.875 -22.781 2.238 1 36.56 87 ALA A N 1
ATOM 716 C CA . ALA A 1 87 ? -16.438 -22.641 1.984 1 36.56 87 ALA A CA 1
ATOM 717 C C . ALA A 1 87 ? -16.188 -21.828 0.718 1 36.56 87 ALA A C 1
ATOM 719 O O . ALA A 1 87 ? -15.266 -21 0.673 1 36.56 87 ALA A O 1
ATOM 720 N N . LYS A 1 88 ? -16.812 -21.984 -0.449 1 39.31 88 LYS A N 1
ATOM 721 C CA . LYS A 1 88 ? -16.875 -20.969 -1.496 1 39.31 88 LYS A CA 1
ATOM 722 C C . LYS A 1 88 ? -17.406 -19.656 -0.948 1 39.31 88 LYS A C 1
ATOM 724 O O . LYS A 1 88 ? -16.906 -18.578 -1.308 1 39.31 88 LYS A O 1
ATOM 729 N N . GLU A 1 89 ? -18.406 -19.672 -0.072 1 40 89 GLU A N 1
ATOM 730 C CA . GLU A 1 89 ? -18.719 -18.469 0.688 1 40 89 GLU A CA 1
ATOM 731 C C . GLU A 1 89 ? -17.594 -18.125 1.66 1 40 89 GLU A C 1
ATOM 733 O O . GLU A 1 89 ? -17.203 -16.953 1.773 1 40 89 GLU A O 1
ATOM 738 N N . LEU A 1 90 ? -17.172 -18.969 2.584 1 36.69 90 LEU A N 1
ATOM 739 C CA . LEU A 1 90 ? -16 -18.703 3.412 1 36.69 90 LEU A CA 1
ATOM 740 C C . LEU A 1 90 ? -14.727 -18.656 2.566 1 36.69 90 LEU A C 1
ATOM 742 O O . LEU A 1 90 ? -13.867 -17.797 2.771 1 36.69 90 LEU A O 1
ATOM 746 N N . ARG A 1 91 ? -14.336 -19.656 1.798 1 37.56 91 ARG A N 1
ATOM 747 C CA . ARG A 1 91 ? -13.305 -19.484 0.784 1 37.56 91 ARG A CA 1
ATOM 748 C C . ARG A 1 91 ? -13.695 -18.406 -0.221 1 37.56 91 ARG A C 1
ATOM 750 O O . ARG A 1 91 ? -12.836 -17.703 -0.745 1 37.56 91 ARG A O 1
ATOM 757 N N . GLN A 1 92 ? -14.82 -18.328 -0.688 1 40.62 92 GLN A N 1
ATOM 758 C CA . GLN A 1 92 ? -15.359 -17.141 -1.342 1 40.62 92 GLN A CA 1
ATOM 759 C C . GLN A 1 92 ? -15.266 -15.922 -0.43 1 40.62 92 GLN A C 1
ATOM 761 O O . GLN A 1 92 ? -15.078 -14.805 -0.904 1 40.62 92 GLN A O 1
ATOM 766 N N . LYS A 1 93 ? -15.5 -16.141 0.858 1 40.44 93 LYS A N 1
ATOM 767 C CA . LYS A 1 93 ? -15.164 -15.109 1.827 1 40.44 93 LYS A CA 1
ATOM 768 C C . LYS A 1 93 ? -13.656 -14.898 1.914 1 40.44 93 LYS A C 1
ATOM 770 O O . LYS A 1 93 ? -13.188 -13.766 2.084 1 40.44 93 LYS A O 1
ATOM 775 N N . ASN A 1 94 ? -12.984 -15.938 2.324 1 43.69 94 ASN A N 1
ATOM 776 C CA . ASN A 1 94 ? -11.547 -15.711 2.207 1 43.69 94 ASN A CA 1
ATOM 777 C C . ASN A 1 94 ? -11.156 -15.273 0.797 1 43.69 94 ASN A C 1
ATOM 779 O O . ASN A 1 94 ? -9.984 -15.289 0.438 1 43.69 94 ASN A O 1
ATOM 783 N N . LYS A 1 95 ? -12.133 -15.289 -0.191 1 46.69 95 LYS A N 1
ATOM 784 C CA . LYS A 1 95 ? -12.367 -14.75 -1.526 1 46.69 95 LYS A CA 1
ATOM 785 C C . LYS A 1 95 ? -12.133 -13.242 -1.56 1 46.69 95 LYS A C 1
ATOM 787 O O . LYS A 1 95 ? -12.109 -12.641 -2.633 1 46.69 95 LYS A O 1
ATOM 792 N N . HIS A 1 96 ? -12.281 -12.883 -0.312 1 53.12 96 HIS A N 1
ATOM 793 C CA . HIS A 1 96 ? -12.195 -11.43 -0.39 1 53.12 96 HIS A CA 1
ATOM 794 C C . HIS A 1 96 ? -10.812 -10.977 -0.83 1 53.12 96 HIS A C 1
ATOM 796 O O . HIS A 1 96 ? -10.523 -9.781 -0.856 1 53.12 96 HIS A O 1
ATOM 802 N N . GLY A 1 97 ? -10.109 -12.102 -1.35 1 64.81 97 GLY A N 1
ATOM 803 C CA . GLY A 1 97 ? -8.875 -11.688 -1.988 1 64.81 97 GLY A CA 1
ATOM 804 C C . GLY A 1 97 ? -7.797 -11.281 -0.999 1 64.81 97 GLY A C 1
ATOM 805 O O . GLY A 1 97 ? -6.719 -10.836 -1.394 1 64.81 97 GLY A O 1
ATOM 806 N N . ALA A 1 98 ? -8.188 -11.547 0.429 1 78.5 98 ALA A N 1
ATOM 807 C CA . ALA A 1 98 ? -7.176 -11.086 1.378 1 78.5 98 ALA A CA 1
ATOM 808 C C . ALA A 1 98 ? -6.23 -12.227 1.761 1 78.5 98 ALA A C 1
ATOM 810 O O . ALA A 1 98 ? -6.645 -13.383 1.846 1 78.5 98 ALA A O 1
ATOM 811 N N . LEU A 1 99 ? -5.016 -12.008 2.014 1 89.94 99 LEU A N 1
ATOM 812 C CA . LEU A 1 99 ? -4.023 -12.953 2.512 1 89.94 99 LEU A CA 1
ATOM 813 C C . LEU A 1 99 ? -4.387 -13.438 3.912 1 89.94 99 LEU A C 1
ATOM 815 O O . LEU A 1 99 ? -4.809 -12.641 4.754 1 89.94 99 LEU A O 1
ATOM 819 N N . VAL A 1 100 ? -4.293 -14.742 4.113 1 89.56 100 VAL A N 1
ATOM 820 C CA . VAL A 1 100 ? -4.664 -15.32 5.402 1 89.56 100 VAL A CA 1
ATOM 821 C C . VAL A 1 100 ? -3.408 -15.727 6.164 1 89.56 100 VAL A C 1
ATOM 823 O O . VAL A 1 100 ? -2.521 -16.391 5.613 1 89.56 100 VAL A O 1
ATOM 826 N N . PHE A 1 101 ? -3.324 -15.359 7.414 1 93.56 101 PHE A N 1
ATOM 827 C CA . PHE A 1 101 ? -2.266 -15.75 8.336 1 93.56 101 PHE A CA 1
ATOM 828 C C . PHE A 1 101 ? -2.801 -16.703 9.406 1 93.56 101 PHE A C 1
ATOM 830 O O . PHE A 1 101 ? -3.98 -16.641 9.758 1 93.56 101 PHE A O 1
ATOM 837 N N . SER A 1 102 ? -1.988 -17.531 9.945 1 90.94 102 SER A N 1
ATOM 838 C CA . SER A 1 102 ? -2.367 -18.359 11.086 1 90.94 102 SER A CA 1
ATOM 839 C C . SER A 1 102 ? -2.146 -17.609 12.398 1 90.94 102 SER A C 1
ATOM 841 O O . SER A 1 102 ? -1.354 -16.672 12.461 1 90.94 102 SER A O 1
ATOM 843 N N . LEU A 1 103 ? -2.854 -18.078 13.391 1 92.06 103 LEU A N 1
ATOM 844 C CA . LEU A 1 103 ? -2.662 -17.469 14.703 1 92.06 103 LEU A CA 1
ATOM 845 C C . LEU A 1 103 ? -1.252 -17.734 15.219 1 92.06 103 LEU A C 1
ATOM 847 O O . LEU A 1 103 ? -0.666 -16.875 15.891 1 92.06 103 LEU A O 1
ATOM 851 N N . SER A 1 104 ? -0.753 -18.875 14.898 1 94 104 SER A N 1
ATOM 852 C CA . SER A 1 104 ? 0.609 -19.219 15.297 1 94 104 SER A CA 1
ATOM 853 C C . SER A 1 104 ? 1.62 -18.234 14.703 1 94 104 SER A C 1
ATOM 855 O O . SER A 1 104 ? 2.572 -17.844 15.383 1 94 104 SER A O 1
ATOM 857 N N . GLU A 1 105 ? 1.437 -17.828 13.461 1 94.44 105 GLU A N 1
ATOM 858 C CA . GLU A 1 105 ? 2.299 -16.828 12.828 1 94.44 105 GLU A CA 1
ATOM 859 C C . GLU A 1 105 ? 2.232 -15.5 13.562 1 94.44 105 GLU A C 1
ATOM 861 O O . GLU A 1 105 ? 3.256 -14.844 13.766 1 94.44 105 GLU A O 1
ATOM 866 N N . LEU A 1 106 ? 1.031 -15.125 13.977 1 97.12 106 LEU A N 1
ATOM 867 C CA . LEU A 1 106 ? 0.868 -13.859 14.68 1 97.12 106 LEU A CA 1
ATOM 868 C C . LEU A 1 106 ? 1.523 -13.914 16.062 1 97.12 106 LEU A C 1
ATOM 870 O O . LEU A 1 106 ? 2.148 -12.945 16.5 1 97.12 106 LEU A O 1
ATOM 874 N N . GLN A 1 107 ? 1.356 -15.047 16.703 1 95.69 107 GLN A N 1
ATOM 875 C CA . GLN A 1 107 ? 1.966 -15.234 18.016 1 95.69 107 GLN A CA 1
ATOM 876 C C . GLN A 1 107 ? 3.488 -15.172 17.922 1 95.69 107 GLN A C 1
ATOM 878 O O . GLN A 1 107 ? 4.137 -14.531 18.75 1 95.69 107 GLN A O 1
ATOM 883 N N . GLU A 1 1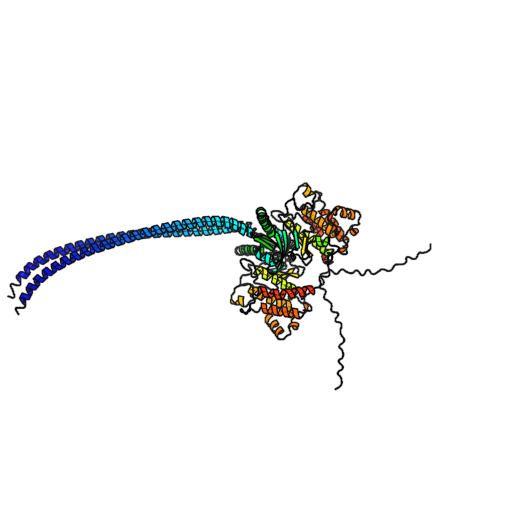08 ? 3.977 -15.82 16.953 1 95.56 108 GLU A N 1
ATOM 884 C CA . GLU A 1 108 ? 5.422 -15.789 16.75 1 95.56 108 GLU A CA 1
ATOM 885 C C . GLU A 1 108 ? 5.91 -14.375 16.438 1 95.56 108 GLU A C 1
ATOM 887 O O . GLU A 1 108 ? 6.918 -13.922 16.984 1 95.56 108 GLU A O 1
ATOM 892 N N . ALA A 1 109 ? 5.176 -13.688 15.625 1 97.12 109 ALA A N 1
ATOM 893 C CA . ALA A 1 109 ? 5.547 -12.344 15.195 1 97.12 109 ALA A CA 1
ATOM 894 C C . ALA A 1 109 ? 5.547 -11.367 16.375 1 97.12 109 ALA A C 1
ATOM 896 O O . ALA A 1 109 ? 6.273 -10.375 16.359 1 97.12 109 ALA A O 1
ATOM 897 N N . THR A 1 110 ? 4.766 -11.648 17.406 1 97.69 110 THR A N 1
ATOM 898 C CA . THR A 1 110 ? 4.582 -10.727 18.516 1 97.69 110 THR A CA 1
ATOM 899 C C . THR A 1 110 ? 5.141 -11.328 19.812 1 97.69 110 THR A C 1
ATOM 901 O O . THR A 1 110 ? 4.809 -10.875 20.906 1 97.69 110 THR A O 1
ATOM 904 N N . LYS A 1 111 ? 5.902 -12.367 19.719 1 96.75 111 LYS A N 1
ATOM 905 C CA . LYS A 1 111 ? 6.379 -13.07 20.906 1 96.75 111 LYS A CA 1
ATOM 906 C C . LYS A 1 111 ? 5.23 -13.375 21.859 1 96.75 111 LYS A C 1
ATOM 908 O O . LYS A 1 111 ? 5.289 -13.023 23.047 1 96.75 111 LYS A O 1
ATOM 913 N N . CYS A 1 112 ? 4.219 -14.023 21.328 1 95.5 112 CYS A N 1
ATOM 914 C CA . CYS A 1 112 ? 3.02 -14.43 22.047 1 95.5 112 CYS A CA 1
ATOM 915 C C . CYS A 1 112 ? 2.307 -13.227 22.641 1 95.5 112 CYS A C 1
ATOM 917 O O . CYS A 1 112 ? 1.956 -13.227 23.828 1 95.5 112 CYS A O 1
ATOM 919 N N . PHE A 1 113 ? 2.213 -12.164 21.859 1 95.06 113 PHE A N 1
ATOM 920 C CA . PHE A 1 113 ? 1.501 -10.938 22.219 1 95.06 113 PHE A CA 1
ATOM 921 C C . PHE A 1 113 ? 2.055 -10.352 23.516 1 95.06 113 PHE A C 1
ATOM 923 O O . PHE A 1 113 ? 1.295 -10.008 24.422 1 95.06 113 PHE A O 1
ATOM 930 N N . ASP A 1 114 ? 3.309 -10.203 23.5 1 96.31 114 ASP A N 1
ATOM 931 C CA . ASP A 1 114 ? 4.02 -9.609 24.625 1 96.31 114 ASP A CA 1
ATOM 932 C C . ASP A 1 114 ? 3.615 -8.148 24.828 1 96.31 114 ASP A C 1
ATOM 934 O O . ASP A 1 114 ? 3.512 -7.395 23.859 1 96.31 114 ASP A O 1
ATOM 938 N N . ILE A 1 115 ? 3.471 -7.754 26.031 1 95.12 115 ILE A N 1
ATOM 939 C CA . ILE A 1 115 ? 2.99 -6.422 26.375 1 95.12 115 ILE A CA 1
ATOM 940 C C . ILE A 1 115 ? 4.016 -5.371 25.953 1 95.12 115 ILE A C 1
ATOM 942 O O . ILE A 1 115 ? 3.652 -4.242 25.609 1 95.12 115 ILE A O 1
ATOM 946 N N . SER A 1 116 ? 5.27 -5.73 25.875 1 96.56 116 SER A N 1
ATOM 947 C CA . SER A 1 116 ? 6.316 -4.797 25.469 1 96.56 116 SER A CA 1
ATOM 948 C C . SER A 1 116 ? 6.176 -4.398 24.016 1 96.56 116 SER A C 1
ATOM 950 O O . SER A 1 116 ? 6.738 -3.393 23.578 1 96.56 116 SER A O 1
ATOM 952 N N . LEU A 1 117 ? 5.398 -5.148 23.234 1 97.56 117 LEU A N 1
ATOM 953 C CA . LEU A 1 117 ? 5.23 -4.887 21.812 1 97.56 117 LEU A CA 1
ATOM 954 C C . LEU A 1 117 ? 3.869 -4.262 21.531 1 97.56 117 LEU A C 1
ATOM 956 O O . LEU A 1 117 ? 3.531 -3.996 20.375 1 97.56 117 LEU A O 1
ATOM 960 N N . LYS A 1 118 ? 3.137 -4.023 22.609 1 96.62 118 LYS A N 1
ATOM 961 C CA . LYS A 1 118 ? 1.835 -3.379 22.453 1 96.62 118 LYS A CA 1
ATOM 962 C C . LYS A 1 118 ? 1.992 -1.897 22.109 1 96.62 118 LYS A C 1
ATOM 964 O O . LYS A 1 118 ? 2.688 -1.166 22.812 1 96.62 118 LYS A O 1
ATOM 969 N N . ILE A 1 119 ? 1.328 -1.465 21.078 1 95.44 119 ILE A N 1
ATOM 970 C CA . ILE A 1 119 ? 1.51 -0.079 20.656 1 95.44 119 ILE A CA 1
ATOM 971 C C . ILE A 1 119 ? 0.175 0.659 20.719 1 95.44 119 ILE A C 1
ATOM 973 O O . ILE A 1 119 ? 0.116 1.869 20.5 1 95.44 119 ILE A O 1
ATOM 977 N N . GLY A 1 120 ? -0.839 -0.065 20.891 1 92.19 120 GLY A N 1
ATOM 978 C CA . GLY A 1 120 ? -2.145 0.57 21 1 92.19 120 GLY A CA 1
ATOM 979 C C . GLY A 1 120 ? -3.205 -0.343 21.578 1 92.19 120 GLY A C 1
ATOM 980 O O . GLY A 1 120 ? -3.031 -1.563 21.625 1 92.19 120 GLY A O 1
ATOM 981 N N . GLU A 1 121 ? -4.234 0.329 22.078 1 89.69 121 GLU A N 1
ATOM 982 C CA . GLU A 1 121 ? -5.395 -0.38 22.609 1 89.69 121 GLU A CA 1
ATOM 983 C C . GLU A 1 121 ? -6.664 0.457 22.469 1 89.69 121 GLU A C 1
ATOM 985 O O . GLU A 1 121 ? -6.637 1.672 22.672 1 89.69 121 GLU A O 1
ATOM 990 N N . GLY A 1 122 ? -7.691 -0.218 21.984 1 79.88 122 GLY A N 1
ATOM 991 C CA . GLY A 1 122 ? -8.984 0.433 21.875 1 79.88 122 GLY A CA 1
ATOM 992 C C . GLY A 1 122 ? -10.148 -0.496 22.188 1 79.88 122 GLY A C 1
ATOM 993 O O . GLY A 1 122 ? -9.945 -1.601 22.688 1 79.88 122 GLY A O 1
ATOM 994 N N . GLY A 1 123 ? -11.352 -0.012 21.938 1 75.69 123 GLY A N 1
ATOM 995 C CA . GLY A 1 123 ? -12.555 -0.776 22.219 1 75.69 123 GLY A CA 1
ATOM 996 C C . GLY A 1 123 ? -12.648 -2.055 21.406 1 75.69 123 GLY A C 1
ATOM 997 O O . GLY A 1 123 ? -13.281 -3.023 21.844 1 75.69 123 GLY A O 1
ATOM 998 N N . SER A 1 124 ? -11.953 -2.061 20.344 1 79.06 124 SER A N 1
ATOM 999 C CA . SER A 1 124 ? -12.109 -3.199 19.438 1 79.06 124 SER A CA 1
ATOM 1000 C C . SER A 1 124 ? -11.016 -4.234 19.656 1 79.06 124 SER A C 1
ATOM 1002 O O . SER A 1 124 ? -11.133 -5.379 19.219 1 79.06 124 SER A O 1
ATOM 1004 N N . GLY A 1 125 ? -9.914 -3.752 20.297 1 88.94 125 GLY A N 1
ATOM 1005 C CA . GLY A 1 125 ? -8.836 -4.711 20.484 1 88.94 125 GLY A CA 1
ATOM 1006 C C . GLY A 1 125 ? -7.512 -4.055 20.812 1 88.94 125 GLY A C 1
ATOM 1007 O O . GLY A 1 125 ? -7.473 -2.895 21.234 1 88.94 125 GLY A O 1
ATOM 1008 N N . ARG A 1 126 ? -6.52 -4.945 20.75 1 93.44 126 ARG A N 1
ATOM 1009 C CA . ARG A 1 126 ? -5.152 -4.512 21.031 1 93.44 126 ARG A CA 1
ATOM 1010 C C . ARG A 1 126 ? -4.297 -4.578 19.766 1 93.44 126 ARG A C 1
ATOM 1012 O O . ARG A 1 126 ? -4.473 -5.473 18.938 1 93.44 126 ARG A O 1
ATOM 1019 N N . VAL A 1 127 ? -3.404 -3.598 19.688 1 96.75 127 VAL A N 1
ATOM 1020 C CA . VAL A 1 127 ? -2.527 -3.541 18.531 1 96.75 127 VAL A CA 1
ATOM 1021 C C . VAL A 1 127 ? -1.083 -3.787 18.953 1 96.75 127 VAL A C 1
ATOM 1023 O O . VAL A 1 127 ? -0.602 -3.178 19.906 1 96.75 127 VAL A O 1
ATOM 1026 N N . TYR A 1 128 ? -0.374 -4.688 18.266 1 97.69 128 TYR A N 1
ATOM 1027 C CA . TYR A 1 128 ? 1.005 -5.051 18.562 1 97.69 128 TYR A CA 1
ATOM 1028 C C . TYR A 1 128 ? 1.912 -4.809 17.375 1 97.69 128 TYR A C 1
ATOM 1030 O O . TYR A 1 128 ? 1.509 -5.023 16.219 1 97.69 128 TYR A O 1
ATOM 1038 N N . LYS A 1 129 ? 3.074 -4.301 17.703 1 98.19 129 LYS A N 1
ATOM 1039 C CA . LYS A 1 129 ? 4.141 -4.363 16.703 1 98.19 129 LYS A CA 1
ATOM 1040 C C . LYS A 1 129 ? 4.664 -5.785 16.547 1 98.19 129 LYS A C 1
ATOM 1042 O O . LYS A 1 129 ? 4.887 -6.484 17.531 1 98.19 129 LYS A O 1
ATOM 1047 N N . GLY A 1 130 ? 4.785 -6.289 15.289 1 97.94 130 GLY A N 1
ATOM 1048 C CA . GLY A 1 130 ? 5.254 -7.645 15.039 1 97.94 130 GLY A CA 1
ATOM 1049 C C . GLY A 1 130 ? 6.195 -7.742 13.852 1 97.94 130 GLY A C 1
ATOM 1050 O O . GLY A 1 130 ? 6.273 -6.82 13.039 1 97.94 130 GLY A O 1
ATOM 1051 N N . PHE A 1 131 ? 6.984 -8.812 13.867 1 96.5 131 PHE A N 1
ATOM 1052 C CA . PHE A 1 131 ? 7.852 -9.141 12.742 1 96.5 131 PHE A CA 1
ATOM 1053 C C . PHE A 1 131 ? 7.371 -10.406 12.039 1 96.5 131 PHE A C 1
ATOM 1055 O O . PHE A 1 131 ? 7.691 -11.523 12.461 1 96.5 131 PHE A O 1
ATOM 1062 N N . LEU A 1 132 ? 6.676 -10.234 10.914 1 96.25 132 LEU A N 1
ATOM 1063 C CA . LEU A 1 132 ? 5.973 -11.297 10.203 1 96.25 132 LEU A CA 1
ATOM 1064 C C . LEU A 1 132 ? 6.539 -11.484 8.805 1 96.25 132 LEU A C 1
ATOM 1066 O O . LEU A 1 132 ? 6.5 -10.562 7.984 1 96.25 132 LEU A O 1
ATOM 1070 N N . ARG A 1 133 ? 7.059 -12.641 8.508 1 92.31 133 ARG A N 1
ATOM 1071 C CA . ARG A 1 133 ? 7.629 -12.938 7.195 1 92.31 133 ARG A CA 1
ATOM 1072 C C . ARG A 1 133 ? 8.641 -11.875 6.785 1 92.31 133 ARG A C 1
ATOM 1074 O O . ARG A 1 133 ? 8.578 -11.336 5.676 1 92.31 133 ARG A O 1
ATOM 1081 N N . ASN A 1 134 ? 9.492 -11.523 7.758 1 91.62 134 ASN A N 1
ATOM 1082 C CA . ASN A 1 134 ? 10.586 -10.57 7.578 1 91.62 134 ASN A CA 1
ATOM 1083 C C . ASN A 1 134 ? 10.07 -9.172 7.273 1 91.62 134 ASN A C 1
ATOM 1085 O O . ASN A 1 134 ? 10.695 -8.422 6.512 1 91.62 134 ASN A O 1
ATOM 1089 N N . THR A 1 135 ? 8.914 -8.883 7.719 1 95.5 135 THR A N 1
ATOM 1090 C CA . THR A 1 135 ? 8.312 -7.566 7.566 1 95.5 135 THR A CA 1
ATOM 1091 C C . THR A 1 135 ? 7.789 -7.055 8.906 1 95.5 135 THR A C 1
ATOM 1093 O O . THR A 1 135 ? 7.133 -7.789 9.641 1 95.5 135 THR A O 1
ATOM 1096 N N . THR A 1 136 ? 8.195 -5.875 9.25 1 96.81 136 THR A N 1
ATOM 1097 C CA . THR A 1 136 ? 7.613 -5.258 10.438 1 96.81 136 THR A CA 1
ATOM 1098 C C . THR A 1 136 ? 6.168 -4.848 10.172 1 96.81 136 THR A C 1
ATOM 1100 O O . THR A 1 136 ? 5.883 -4.148 9.195 1 96.81 136 THR A O 1
ATOM 1103 N N . VAL A 1 137 ? 5.246 -5.328 11.023 1 98.38 137 VAL A N 1
ATOM 1104 C CA . VAL A 1 137 ? 3.822 -5.102 10.797 1 98.38 137 VAL A CA 1
ATOM 1105 C C . VAL A 1 137 ? 3.154 -4.656 12.094 1 98.38 137 VAL A C 1
ATOM 1107 O O . VAL A 1 137 ? 3.768 -4.707 13.164 1 98.38 137 VAL A O 1
ATOM 1110 N N . ALA A 1 138 ? 1.961 -4.082 11.93 1 98.38 138 ALA A N 1
ATOM 1111 C CA . ALA A 1 138 ? 1.051 -3.854 13.047 1 98.38 138 ALA A CA 1
ATOM 1112 C C . ALA A 1 138 ? -0.079 -4.879 13.055 1 98.38 138 ALA A C 1
ATOM 1114 O O . ALA A 1 138 ? -0.781 -5.043 12.055 1 98.38 138 ALA A O 1
ATOM 1115 N N . ILE A 1 139 ? -0.244 -5.535 14.188 1 97.94 139 ILE A N 1
ATOM 1116 C CA . ILE A 1 139 ? -1.241 -6.594 14.312 1 97.94 139 ILE A CA 1
ATOM 1117 C C . ILE A 1 139 ? -2.314 -6.18 15.312 1 97.94 139 ILE A C 1
ATOM 1119 O O . ILE A 1 139 ? -2.025 -5.98 16.5 1 97.94 139 ILE A O 1
ATOM 1123 N N . LYS A 1 140 ? -3.508 -6.02 14.844 1 95.12 140 LYS A N 1
ATOM 1124 C CA . LYS A 1 140 ? -4.652 -5.766 15.719 1 95.12 140 LYS A CA 1
ATOM 1125 C C . LYS A 1 140 ? -5.336 -7.066 16.125 1 95.12 140 LYS A C 1
ATOM 1127 O O . LYS A 1 140 ? -5.941 -7.738 15.281 1 95.12 140 LYS A O 1
ATOM 1132 N N . LEU A 1 141 ? -5.223 -7.387 17.359 1 93.38 141 LEU A N 1
ATOM 1133 C CA . LEU A 1 141 ? -5.926 -8.539 17.906 1 93.38 141 LEU A CA 1
ATOM 1134 C C . LEU A 1 141 ? -7.293 -8.133 18.453 1 93.38 141 LEU A C 1
ATOM 1136 O O . LEU A 1 141 ? -7.383 -7.289 19.344 1 93.38 141 LEU A O 1
ATOM 1140 N N . LEU A 1 142 ? -8.32 -8.734 17.859 1 89.06 142 LEU A N 1
ATOM 1141 C CA . LEU A 1 142 ? -9.672 -8.336 18.219 1 89.06 142 LEU A CA 1
ATOM 1142 C C . LEU A 1 142 ? -10.117 -9.031 19.5 1 89.06 142 LEU A C 1
ATOM 1144 O O . LEU A 1 142 ? -9.711 -10.164 19.781 1 89.06 142 LEU A O 1
ATOM 1148 N N . HIS A 1 143 ? -10.922 -8.297 20.266 1 80.94 143 HIS A N 1
ATOM 1149 C CA . HIS A 1 143 ? -11.492 -8.883 21.469 1 80.94 143 HIS A CA 1
ATOM 1150 C C . HIS A 1 143 ? -12.508 -9.969 21.141 1 80.94 143 HIS A C 1
ATOM 1152 O O . HIS A 1 143 ? -13.211 -9.875 20.125 1 80.94 143 HIS A O 1
ATOM 1158 N N . CYS A 1 144 ? -12.508 -11.117 21.844 1 62.66 144 CYS A N 1
ATOM 1159 C CA . CYS A 1 144 ? -13.297 -12.312 21.578 1 62.66 144 CYS A CA 1
ATOM 1160 C C . CYS A 1 144 ? -14.766 -12.086 21.922 1 62.66 144 CYS A C 1
ATOM 1162 O O . CYS A 1 144 ? -15.094 -11.789 23.078 1 62.66 144 CYS A O 1
ATOM 1164 N N . GLN A 1 145 ? -15.578 -11.211 21.312 1 60.16 145 GLN A N 1
ATOM 1165 C CA . GLN A 1 145 ? -17 -11.445 21.484 1 60.16 145 GLN A CA 1
ATOM 1166 C C . GLN A 1 145 ? -17.594 -12.156 20.266 1 60.16 145 GLN A C 1
ATOM 1168 O O . GLN A 1 145 ? -17.312 -11.797 19.125 1 60.16 145 GLN A O 1
ATOM 1173 N N . ARG A 1 146 ? -18.094 -13.422 20.375 1 57.09 146 ARG A N 1
ATOM 1174 C CA . ARG A 1 146 ? -18.172 -14.586 19.484 1 57.09 146 ARG A CA 1
ATOM 1175 C C . ARG A 1 146 ? -18.859 -14.227 18.172 1 57.09 146 ARG A C 1
ATOM 1177 O O . ARG A 1 146 ? -18.234 -14.297 17.109 1 57.09 146 ARG A O 1
ATOM 1184 N N . LEU A 1 147 ? -20.266 -14.477 18.125 1 48.97 147 LEU A N 1
ATOM 1185 C CA . LEU A 1 147 ? -21 -14.648 16.859 1 48.97 147 LEU A CA 1
ATOM 1186 C C . LEU A 1 147 ? -21.062 -13.336 16.094 1 48.97 147 LEU A C 1
ATOM 1188 O O . LEU A 1 147 ? -20.797 -13.297 14.891 1 48.97 147 LEU A O 1
ATOM 1192 N N . GLN A 1 148 ? -21.5 -12.289 16.719 1 53.66 148 GLN A N 1
ATOM 1193 C CA . GLN A 1 148 ? -21.672 -10.984 16.094 1 53.66 148 GLN A CA 1
ATOM 1194 C C . GLN A 1 148 ? -20.344 -10.43 15.586 1 53.66 148 GLN A C 1
ATOM 1196 O O . GLN A 1 148 ? -20.281 -9.852 14.5 1 53.66 148 GLN A O 1
ATOM 1201 N N . ARG A 1 149 ? -19.359 -11.07 16.125 1 62.91 149 ARG A N 1
ATOM 1202 C CA . ARG A 1 149 ? -18.047 -10.484 15.867 1 62.91 149 ARG A CA 1
ATOM 1203 C C . ARG A 1 149 ? -17.375 -11.125 14.648 1 62.91 149 ARG A C 1
ATOM 1205 O O . ARG A 1 149 ? -16.672 -10.453 13.898 1 62.91 149 ARG A O 1
ATOM 1212 N N . GLN A 1 150 ? -18 -12.359 14.383 1 71.81 150 GLN A N 1
ATOM 1213 C CA . GLN A 1 150 ? -17.391 -13.023 13.242 1 71.81 150 GLN A CA 1
ATOM 1214 C C . GLN A 1 150 ? -17.875 -12.43 11.93 1 71.81 150 GLN A C 1
ATOM 1216 O O . GLN A 1 150 ? -17.094 -12.25 10.992 1 71.81 150 GLN A O 1
ATOM 1221 N N . GLN A 1 151 ? -19.172 -12.234 11.906 1 74.25 151 GLN A N 1
ATOM 1222 C CA . GLN A 1 151 ? -19.719 -11.633 10.695 1 74.25 151 GLN A CA 1
ATOM 1223 C C . GLN A 1 151 ? -19.156 -10.234 10.477 1 74.25 151 GLN A C 1
ATOM 1225 O O . GLN A 1 151 ? -18.812 -9.867 9.352 1 74.25 151 GLN A O 1
ATOM 1230 N N . GLU A 1 152 ? -19.094 -9.578 11.547 1 79 152 GLU A N 1
ATOM 1231 C CA . GLU A 1 152 ? -18.547 -8.234 11.461 1 79 152 GLU A CA 1
ATOM 1232 C C . GLU A 1 152 ? -17.094 -8.258 11.016 1 79 152 GLU A C 1
ATOM 1234 O O . GLU A 1 152 ? -16.641 -7.398 10.258 1 79 152 GLU A O 1
ATOM 1239 N N . PHE A 1 153 ? -16.469 -9.312 11.453 1 85.19 153 PHE A N 1
ATOM 1240 C CA . PHE A 1 153 ? -15.07 -9.477 11.086 1 85.19 153 PHE A CA 1
ATOM 1241 C C . PHE A 1 153 ? -14.93 -9.742 9.594 1 85.19 153 PHE A C 1
ATOM 1243 O O . PHE A 1 153 ? -14.102 -9.133 8.922 1 85.19 153 PHE A O 1
ATOM 1250 N N . HIS A 1 154 ? -15.766 -10.531 9.141 1 80.94 154 HIS A N 1
ATOM 1251 C CA . HIS A 1 154 ? -15.734 -10.867 7.719 1 80.94 154 HIS A CA 1
ATOM 1252 C C . HIS A 1 154 ? -16.062 -9.656 6.855 1 80.94 154 HIS A C 1
ATOM 1254 O O . HIS A 1 154 ? -15.445 -9.445 5.812 1 80.94 154 HIS A O 1
ATOM 1260 N N . GLN A 1 155 ? -16.969 -8.961 7.305 1 82.19 155 GLN A N 1
ATOM 1261 C CA . GLN A 1 155 ? -17.359 -7.754 6.57 1 82.19 155 GLN A CA 1
ATOM 1262 C C . GLN A 1 155 ? -16.219 -6.734 6.562 1 82.19 155 GLN A C 1
ATOM 1264 O O . GLN A 1 155 ? -15.969 -6.082 5.547 1 82.19 155 GLN A O 1
ATOM 1269 N N . GLU A 1 156 ? -15.586 -6.633 7.672 1 88 156 GLU A N 1
ATOM 1270 C CA . GLU A 1 156 ? -14.461 -5.715 7.773 1 88 156 GLU A CA 1
ATOM 1271 C C . GLU A 1 156 ? -13.32 -6.137 6.848 1 88 156 GLU A C 1
ATOM 1273 O O . GLU A 1 156 ? -12.742 -5.305 6.148 1 88 156 GLU A O 1
ATOM 1278 N N . VAL A 1 157 ? -13.031 -7.391 6.859 1 88.69 157 VAL A N 1
ATOM 1279 C CA . VAL A 1 157 ? -11.969 -7.922 6.012 1 88.69 157 VAL A CA 1
ATOM 1280 C C . VAL A 1 157 ? -12.32 -7.695 4.543 1 88.69 157 VAL A C 1
ATOM 1282 O O . VAL A 1 157 ? -11.469 -7.277 3.752 1 88.69 157 VAL A O 1
ATOM 1285 N N . ALA A 1 158 ? -13.578 -7.957 4.199 1 84.62 158 ALA A N 1
ATOM 1286 C CA . ALA A 1 158 ? -14.031 -7.746 2.828 1 84.62 158 ALA A CA 1
ATOM 1287 C C . ALA A 1 158 ? -13.906 -6.277 2.428 1 84.62 158 ALA A C 1
ATOM 1289 O O . ALA A 1 158 ? -13.438 -5.965 1.331 1 84.62 158 ALA A O 1
ATOM 1290 N N . PHE A 1 159 ? -14.305 -5.484 3.346 1 86.44 159 PHE A N 1
ATOM 1291 C CA . PHE A 1 159 ? -14.234 -4.043 3.135 1 86.44 159 PHE A CA 1
ATOM 1292 C C . PHE A 1 159 ? -12.797 -3.592 2.939 1 86.44 159 PHE A C 1
ATOM 1294 O O . PHE A 1 159 ? -12.477 -2.928 1.951 1 86.44 159 PHE A O 1
ATOM 1301 N N . LEU A 1 160 ? -11.922 -3.951 3.807 1 90.94 160 LEU A N 1
ATOM 1302 C CA . LEU A 1 160 ? -10.523 -3.539 3.783 1 90.94 160 LEU A CA 1
ATOM 1303 C C . LEU A 1 160 ? -9.82 -4.074 2.541 1 90.94 160 LEU A C 1
ATOM 1305 O O . LEU A 1 160 ? -8.891 -3.447 2.031 1 90.94 160 LEU A O 1
ATOM 1309 N N . SER A 1 161 ? -10.266 -5.141 2.057 1 88.56 161 SER A N 1
ATOM 1310 C CA . SER A 1 161 ? -9.625 -5.797 0.919 1 88.56 161 SER A CA 1
ATOM 1311 C C . SER A 1 161 ? -9.906 -5.047 -0.379 1 88.56 161 SER A C 1
ATOM 1313 O O . SER A 1 161 ? -9.227 -5.262 -1.386 1 88.56 161 SER A O 1
ATOM 1315 N N . THR A 1 162 ? -10.82 -4.164 -0.365 1 84.62 162 THR A N 1
ATOM 1316 C CA . THR A 1 162 ? -11.211 -3.508 -1.608 1 84.62 162 THR A CA 1
ATOM 1317 C C . THR A 1 162 ? -10.555 -2.135 -1.725 1 84.62 162 THR A C 1
ATOM 1319 O O . THR A 1 162 ? -10.602 -1.504 -2.783 1 84.62 162 THR A O 1
ATOM 1322 N N . VAL A 1 163 ? -10.016 -1.657 -0.705 1 91.06 163 VAL A N 1
ATOM 1323 C CA . VAL A 1 163 ? -9.516 -0.286 -0.705 1 91.06 163 VAL A CA 1
ATOM 1324 C C . VAL A 1 163 ? -7.988 -0.29 -0.703 1 91.06 163 VAL A C 1
ATOM 1326 O O . VAL A 1 163 ? -7.367 -0.775 0.243 1 91.06 163 VAL A O 1
ATOM 1329 N N . ARG A 1 164 ? -7.445 0.205 -1.775 1 94.56 164 ARG A N 1
ATOM 1330 C CA . ARG A 1 164 ? -5.996 0.329 -1.914 1 94.56 164 ARG A CA 1
ATOM 1331 C C . ARG A 1 164 ? -5.609 1.729 -2.381 1 94.56 164 ARG A C 1
ATOM 1333 O O . ARG A 1 164 ? -5.984 2.146 -3.479 1 94.56 164 ARG A O 1
ATOM 1340 N N . HIS A 1 165 ? -4.906 2.418 -1.614 1 97.38 165 HIS A N 1
ATOM 1341 C CA . HIS A 1 165 ? -4.484 3.785 -1.89 1 97.38 165 HIS A CA 1
ATOM 1342 C C . HIS A 1 165 ? -3.203 4.129 -1.137 1 97.38 165 HIS A C 1
ATOM 1344 O O . HIS A 1 165 ? -3.035 3.738 0.021 1 97.38 165 HIS A O 1
ATOM 1350 N N . PRO A 1 166 ? -2.326 4.91 -1.77 1 97.56 166 PRO A N 1
ATOM 1351 C CA . PRO A 1 166 ? -1.04 5.223 -1.141 1 97.56 166 PRO A CA 1
ATOM 1352 C C . PRO A 1 166 ? -1.196 5.941 0.198 1 97.56 166 PRO A C 1
ATOM 1354 O O . PRO A 1 166 ? -0.301 5.879 1.044 1 97.56 166 PRO A O 1
ATOM 1357 N N . ASN A 1 167 ? -2.283 6.621 0.387 1 98.44 167 ASN A N 1
ATOM 1358 C CA . ASN A 1 167 ? -2.467 7.391 1.615 1 98.44 167 ASN A CA 1
ATOM 1359 C C . ASN A 1 167 ? -3.551 6.781 2.5 1 98.44 167 ASN A C 1
ATOM 1361 O O . ASN A 1 167 ? -4.156 7.48 3.316 1 98.44 167 ASN A O 1
ATOM 1365 N N . ILE A 1 168 ? -3.854 5.598 2.285 1 98.12 168 ILE A N 1
ATOM 1366 C CA . ILE A 1 168 ? -4.672 4.789 3.182 1 98.12 168 ILE A CA 1
ATOM 1367 C C . ILE A 1 168 ? -3.83 3.662 3.775 1 98.12 168 ILE A C 1
ATOM 1369 O O . ILE A 1 168 ? -3.041 3.029 3.068 1 98.12 168 ILE A O 1
ATOM 1373 N N . MET A 1 169 ? -3.973 3.545 5.066 1 98.06 169 MET A N 1
ATOM 1374 C CA . MET A 1 169 ? -3.217 2.498 5.746 1 98.06 169 MET A CA 1
ATOM 1375 C C . MET A 1 169 ? -3.408 1.152 5.051 1 98.06 169 MET A C 1
ATOM 1377 O O . MET A 1 169 ? -4.539 0.742 4.785 1 98.06 169 MET A O 1
ATOM 1381 N N . MET A 1 170 ? -2.316 0.488 4.848 1 97.75 170 MET A N 1
ATOM 1382 C CA . MET A 1 170 ? -2.355 -0.736 4.051 1 97.75 170 MET A CA 1
ATOM 1383 C C . MET A 1 170 ? -2.799 -1.923 4.898 1 97.75 170 MET A C 1
ATOM 1385 O O . MET A 1 170 ? -2.193 -2.215 5.93 1 97.75 170 MET A O 1
ATOM 1389 N N . PHE A 1 171 ? -3.848 -2.539 4.453 1 96.25 171 PHE A N 1
ATOM 1390 C CA . PHE A 1 171 ? -4.293 -3.828 4.969 1 96.25 171 PHE A CA 1
ATOM 1391 C C . PHE A 1 171 ? -3.557 -4.973 4.281 1 96.25 171 PHE A C 1
ATOM 1393 O O . PHE A 1 171 ? -3.641 -5.125 3.062 1 96.25 171 PHE A O 1
ATOM 1400 N N . ILE A 1 172 ? -2.809 -5.715 5.066 1 96.81 172 ILE A N 1
ATOM 1401 C CA . ILE A 1 172 ? -1.964 -6.742 4.469 1 96.81 172 ILE A CA 1
ATOM 1402 C C . ILE A 1 172 ? -2.711 -8.078 4.445 1 96.81 172 ILE A C 1
ATOM 1404 O O . ILE A 1 172 ? -2.639 -8.82 3.463 1 96.81 172 ILE A O 1
ATOM 1408 N N . GLY A 1 173 ? -3.396 -8.375 5.535 1 95 173 GLY A N 1
ATOM 1409 C CA . GLY A 1 173 ? -4.121 -9.633 5.629 1 95 173 GLY A CA 1
ATOM 1410 C C . GLY A 1 173 ? -4.812 -9.828 6.965 1 95 173 GLY A C 1
ATOM 1411 O O . GLY A 1 173 ? -4.895 -8.891 7.766 1 95 173 GLY A O 1
ATOM 1412 N N . ALA A 1 174 ? -5.383 -11.078 7.109 1 93.94 174 ALA A N 1
ATOM 1413 C CA . ALA A 1 174 ? -6.176 -11.336 8.312 1 93.94 174 ALA A CA 1
ATOM 1414 C C . ALA A 1 174 ? -5.934 -12.742 8.844 1 93.94 174 ALA A C 1
ATOM 1416 O O . ALA A 1 174 ? -5.383 -13.594 8.141 1 93.94 174 ALA A O 1
ATOM 1417 N N . CYS A 1 175 ? -6.148 -12.852 10.086 1 92.44 175 CYS A N 1
ATOM 1418 C CA . CYS A 1 175 ? -6.195 -14.148 10.766 1 92.44 175 CYS A CA 1
ATOM 1419 C C . CYS A 1 175 ? -7.566 -14.383 11.391 1 92.44 175 CYS A C 1
ATOM 1421 O O . CYS A 1 175 ? -8.062 -13.547 12.141 1 92.44 175 CYS A O 1
ATOM 1423 N N . GLN A 1 176 ? -8.172 -15.461 11.008 1 87.12 176 GLN A N 1
ATOM 1424 C CA . GLN A 1 176 ? -9.438 -15.852 11.617 1 87.12 176 GLN A CA 1
ATOM 1425 C C . GLN A 1 176 ? -9.406 -17.328 12.031 1 87.12 176 GLN A C 1
ATOM 1427 O O . GLN A 1 176 ? -9.523 -18.219 11.188 1 87.12 176 GLN A O 1
ATOM 1432 N N . GLU A 1 177 ? -9.227 -17.484 13.242 1 82.81 177 GLU A N 1
ATOM 1433 C CA . GLU A 1 177 ? -9.25 -18.812 13.844 1 82.81 177 GLU A CA 1
ATOM 1434 C C . GLU A 1 177 ? -10.164 -18.859 15.07 1 82.81 177 GLU A C 1
ATOM 1436 O O . GLU A 1 177 ? -10.586 -17.812 15.562 1 82.81 177 GLU A O 1
ATOM 1441 N N . ALA A 1 178 ? -10.562 -20.062 15.5 1 77.06 178 ALA A N 1
ATOM 1442 C CA . ALA A 1 178 ? -11.469 -20.219 16.641 1 77.06 178 ALA A CA 1
ATOM 1443 C C . ALA A 1 178 ? -10.891 -19.562 17.891 1 77.06 178 ALA A C 1
ATOM 1445 O O . ALA A 1 178 ? -11.641 -19 18.703 1 77.06 178 ALA A O 1
ATOM 1446 N N . SER A 1 179 ? -9.609 -19.531 18.016 1 79.44 179 SER A N 1
ATOM 1447 C CA . SER A 1 179 ? -8.945 -19.062 19.219 1 79.44 179 SER A CA 1
ATOM 1448 C C . SER A 1 179 ? -8.641 -17.562 19.141 1 79.44 179 SER A C 1
ATOM 1450 O O . SER A 1 179 ? -8.203 -16.953 20.109 1 79.44 179 SER A O 1
ATOM 1452 N N . GLY A 1 180 ? -8.898 -17.016 17.953 1 84.12 180 GLY A N 1
ATOM 1453 C CA . GLY A 1 180 ? -8.617 -15.602 17.844 1 84.12 180 GLY A CA 1
ATOM 1454 C C . GLY A 1 180 ? -8.656 -15.078 16.422 1 84.12 180 GLY A C 1
ATOM 1455 O O . GLY A 1 180 ? -8.414 -15.836 15.477 1 84.12 180 GLY A O 1
ATOM 1456 N N . SER A 1 181 ? -9.023 -13.766 16.391 1 89.44 181 SER A N 1
ATOM 1457 C CA . SER A 1 181 ? -9.039 -13.07 15.109 1 89.44 181 SER A CA 1
ATOM 1458 C C . SER A 1 181 ? -8.172 -11.82 15.148 1 89.44 181 SER A C 1
ATOM 1460 O O . SER A 1 181 ? -8.117 -11.125 16.172 1 89.44 181 SER A O 1
ATOM 1462 N N . GLY A 1 182 ? -7.43 -11.656 14.055 1 93.62 182 GLY A N 1
ATOM 1463 C CA . GLY A 1 182 ? -6.551 -10.5 13.984 1 93.62 182 GLY A CA 1
ATOM 1464 C C . GLY A 1 182 ? -6.465 -9.906 12.594 1 93.62 182 GLY A C 1
ATOM 1465 O O . GLY A 1 182 ? -6.766 -10.578 11.602 1 93.62 182 GLY A O 1
ATOM 1466 N N . LEU A 1 183 ? -6.223 -8.625 12.555 1 95.06 183 LEU A N 1
ATOM 1467 C CA . LEU A 1 183 ? -5.957 -7.887 11.32 1 95.06 183 LEU A CA 1
ATOM 1468 C C . LEU A 1 183 ? -4.5 -7.449 11.25 1 95.06 183 LEU A C 1
ATOM 1470 O O . LEU A 1 183 ? -3.938 -6.988 12.25 1 95.06 183 LEU A O 1
ATOM 1474 N N . VAL A 1 184 ? -3.863 -7.633 10.109 1 97.5 184 VAL A N 1
ATOM 1475 C CA . VAL A 1 184 ? -2.459 -7.289 9.906 1 97.5 184 VAL A CA 1
ATOM 1476 C C . VAL A 1 184 ? -2.35 -6.074 8.984 1 97.5 184 VAL A C 1
ATOM 1478 O O . VAL A 1 184 ? -2.871 -6.09 7.871 1 97.5 184 VAL A O 1
ATOM 1481 N N . TYR A 1 185 ? -1.66 -5.039 9.484 1 97.81 185 TYR A N 1
ATOM 1482 C CA . TYR A 1 185 ? -1.468 -3.793 8.75 1 97.81 185 TYR A CA 1
ATOM 1483 C C . TYR A 1 185 ? 0.015 -3.475 8.594 1 97.81 185 TYR A C 1
ATOM 1485 O O . TYR A 1 185 ? 0.855 -4.051 9.289 1 97.81 185 TYR A O 1
ATOM 1493 N N . GLU A 1 186 ? 0.271 -2.611 7.605 1 98.31 186 GLU A N 1
ATOM 1494 C CA . GLU A 1 186 ? 1.61 -2.031 7.586 1 98.31 186 GLU A CA 1
ATOM 1495 C C . GLU A 1 186 ? 1.929 -1.333 8.906 1 98.31 186 GLU A C 1
ATOM 1497 O O . GLU A 1 186 ? 1.031 -0.804 9.562 1 98.31 186 GLU A O 1
ATOM 1502 N N . PHE A 1 187 ? 3.191 -1.372 9.289 1 98.25 187 PHE A N 1
ATOM 1503 C CA . PHE A 1 187 ? 3.631 -0.676 10.492 1 98.25 187 PHE A CA 1
ATOM 1504 C C . PHE A 1 187 ? 4.008 0.767 10.18 1 98.25 187 PHE A C 1
ATOM 1506 O O . PHE A 1 187 ? 4.742 1.027 9.227 1 98.25 187 PHE A O 1
ATOM 1513 N N . LEU A 1 188 ? 3.473 1.65 10.93 1 97.69 188 LEU A N 1
ATOM 1514 C CA . LEU A 1 188 ? 3.73 3.08 10.797 1 97.69 188 LEU A CA 1
ATOM 1515 C C . LEU A 1 188 ? 4.441 3.625 12.031 1 97.69 188 LEU A C 1
ATOM 1517 O O . LEU A 1 188 ? 3.803 3.924 13.039 1 97.69 188 LEU A O 1
ATOM 1521 N N . PRO A 1 189 ? 5.73 3.869 11.898 1 95.25 189 PRO A N 1
ATOM 1522 C CA . PRO A 1 189 ? 6.559 4.074 13.086 1 95.25 189 PRO A CA 1
ATOM 1523 C C . PRO A 1 189 ? 6.363 5.453 13.719 1 95.25 189 PRO A C 1
ATOM 1525 O O . PRO A 1 189 ? 6.645 5.641 14.906 1 95.25 189 PRO A O 1
ATOM 1528 N N . ASN A 1 190 ? 5.895 6.469 12.906 1 94.56 190 ASN A N 1
ATOM 1529 C CA . ASN A 1 190 ? 5.766 7.809 13.461 1 94.56 190 ASN A CA 1
ATOM 1530 C C . ASN A 1 190 ? 4.398 8.023 14.094 1 94.56 190 ASN A C 1
ATOM 1532 O O . ASN A 1 190 ? 4.012 9.164 14.383 1 94.56 190 ASN A O 1
ATOM 1536 N N . ARG A 1 191 ? 3.623 6.98 14.195 1 93.31 191 ARG A N 1
ATOM 1537 C CA . ARG A 1 191 ? 2.377 6.953 14.953 1 93.31 191 ARG A CA 1
ATOM 1538 C C . ARG A 1 191 ? 1.381 7.969 14.414 1 93.31 191 ARG A C 1
ATOM 1540 O O . ARG A 1 191 ? 1.345 8.227 13.203 1 93.31 191 ARG A O 1
ATOM 1547 N N . SER A 1 192 ? 0.492 8.492 15.336 1 95 192 SER A N 1
ATOM 1548 C CA . SER A 1 192 ? -0.637 9.281 14.859 1 95 192 SER A CA 1
ATOM 1549 C C . SER A 1 192 ? -0.269 10.758 14.75 1 95 192 SER A C 1
ATOM 1551 O O . SER A 1 192 ? 0.617 11.242 15.453 1 95 192 SER A O 1
ATOM 1553 N N . LEU A 1 193 ? -0.961 11.453 13.891 1 96.62 193 LEU A N 1
ATOM 1554 C CA . LEU A 1 193 ? -0.828 12.898 13.75 1 96.62 193 LEU A CA 1
ATOM 1555 C C . LEU A 1 193 ? -1.146 13.609 15.055 1 96.62 193 LEU A C 1
ATOM 1557 O O . LEU A 1 193 ? -0.523 14.617 15.383 1 96.62 193 LEU A O 1
ATOM 1561 N N . GLU A 1 194 ? -2.068 13.039 15.852 1 94.94 194 GLU A N 1
ATOM 1562 C CA . GLU A 1 194 ? -2.441 13.609 17.141 1 94.94 194 GLU A CA 1
ATOM 1563 C C . GLU A 1 194 ? -1.241 13.672 18.078 1 94.94 194 GLU A C 1
ATOM 1565 O O . GLU A 1 194 ? -1.045 14.672 18.781 1 94.94 194 GLU A O 1
ATOM 1570 N N . GLU A 1 195 ? -0.473 12.648 18.047 1 92.06 195 GLU A N 1
ATOM 1571 C CA . GLU A 1 195 ? 0.699 12.609 18.922 1 92.06 195 GLU A CA 1
ATOM 1572 C C . GLU A 1 195 ? 1.7 13.695 18.547 1 92.06 195 GLU A C 1
ATOM 1574 O O . GLU A 1 195 ? 2.389 14.234 19.422 1 92.06 195 GLU A O 1
ATOM 1579 N N . HIS A 1 196 ? 1.796 14.047 17.297 1 93.12 196 HIS A N 1
ATOM 1580 C CA . HIS A 1 196 ? 2.717 15.086 16.828 1 93.12 196 HIS A CA 1
ATOM 1581 C C . HIS A 1 196 ? 2.172 16.484 17.125 1 93.12 196 HIS A C 1
ATOM 1583 O O . HIS A 1 196 ? 2.939 17.406 17.359 1 93.12 196 HIS A O 1
ATOM 1589 N N . LEU A 1 197 ? 0.888 16.609 17.125 1 92.38 197 LEU A N 1
ATOM 1590 C CA . LEU A 1 197 ? 0.28 17.906 17.344 1 92.38 197 LEU A CA 1
ATOM 1591 C C . LEU A 1 197 ? 0.166 18.219 18.828 1 92.38 197 LEU A C 1
ATOM 1593 O O . LEU A 1 197 ? 0.249 19.391 19.234 1 92.38 197 LEU A O 1
ATOM 1597 N N . SER A 1 198 ? -0.101 17.234 19.609 1 85.12 198 SER A N 1
ATOM 1598 C CA . SER A 1 198 ? -0.333 17.438 21.031 1 85.12 198 SER A CA 1
ATOM 1599 C C . SER A 1 198 ? 0.98 17.484 21.812 1 85.12 198 SER A C 1
ATOM 1601 O O . SER A 1 198 ? 1.051 18.062 22.891 1 85.12 198 SER A O 1
ATOM 1603 N N . CYS A 1 199 ? 1.978 16.594 21.422 1 64 199 CYS A N 1
ATOM 1604 C CA . CYS A 1 199 ? 3.18 16.422 22.219 1 64 199 CYS A CA 1
ATOM 1605 C C . CYS A 1 199 ? 4.148 17.578 22.016 1 64 199 CYS A C 1
ATOM 1607 O O . CYS A 1 199 ? 5.254 17.391 21.5 1 64 199 CYS A O 1
ATOM 1609 N N . LYS A 1 200 ? 3.76 18.906 21.969 1 55.47 200 LYS A N 1
ATOM 1610 C CA . LYS A 1 200 ? 4.691 20.016 21.828 1 55.47 200 LYS A CA 1
ATOM 1611 C C . LYS A 1 200 ? 5.914 19.828 22.719 1 55.47 200 LYS A C 1
ATOM 1613 O O . LYS A 1 200 ? 7.023 20.219 22.359 1 55.47 200 LYS A O 1
ATOM 1618 N N . GLU A 1 201 ? 5.73 19.469 23.922 1 51.56 201 GLU A N 1
ATOM 1619 C CA . GLU A 1 201 ? 6.867 19.516 24.844 1 51.56 201 GLU A CA 1
ATOM 1620 C C . GLU A 1 201 ? 7.781 18.312 24.656 1 51.56 201 GLU A C 1
ATOM 1622 O O . GLU A 1 201 ? 9.008 18.438 24.734 1 51.56 201 GLU A O 1
ATOM 1627 N N . LYS A 1 202 ? 7.391 17.109 24.938 1 49.19 202 LYS A N 1
ATOM 1628 C CA . LYS A 1 202 ? 8.219 16.094 25.594 1 49.19 202 LYS A CA 1
ATOM 1629 C C . LYS A 1 202 ? 8.969 15.25 24.562 1 49.19 202 LYS A C 1
ATOM 1631 O O . LYS A 1 202 ? 9.852 14.469 24.906 1 49.19 202 LYS A O 1
ATOM 1636 N N . LYS A 1 203 ? 8.383 14.961 23.375 1 55.12 203 LYS A N 1
ATOM 1637 C CA . LYS A 1 203 ? 9.062 13.844 22.719 1 55.12 203 LYS A CA 1
ATOM 1638 C C . LYS A 1 203 ? 10.133 14.344 21.75 1 55.12 203 LYS A C 1
ATOM 1640 O O . LYS A 1 203 ? 10.062 15.469 21.266 1 55.12 203 LYS A O 1
ATOM 1645 N N . ASN A 1 204 ? 11.359 13.742 21.766 1 63.28 204 ASN A N 1
ATOM 1646 C CA . ASN A 1 204 ? 12.609 13.891 21.031 1 63.28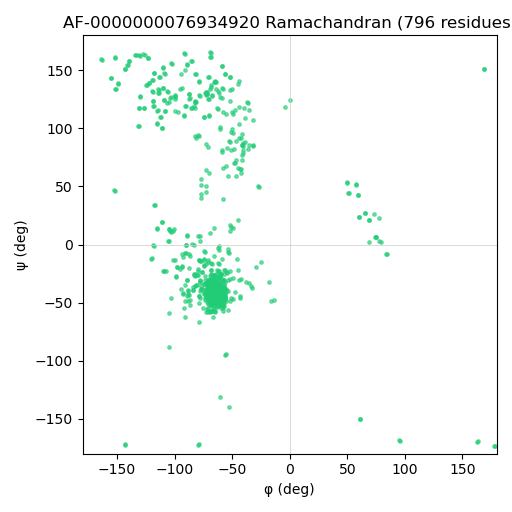 204 ASN A CA 1
ATOM 1647 C C . ASN A 1 204 ? 12.367 13.883 19.516 1 63.28 204 ASN A C 1
ATOM 1649 O O . ASN A 1 204 ? 13.281 13.633 18.75 1 63.28 204 ASN A O 1
ATOM 1653 N N . THR A 1 205 ? 11.031 14.062 19.078 1 72.75 205 THR A N 1
ATOM 1654 C CA . THR A 1 205 ? 10.844 14.164 17.641 1 72.75 205 THR A CA 1
ATOM 1655 C C . THR A 1 205 ? 10.539 15.609 17.25 1 72.75 205 THR A C 1
ATOM 1657 O O . THR A 1 205 ? 9.688 16.266 17.844 1 72.75 205 THR A O 1
ATOM 1660 N N . PRO A 1 206 ? 11.336 16.188 16.406 1 83 206 PRO A N 1
ATOM 1661 C CA . PRO A 1 206 ? 11.07 17.547 15.953 1 83 206 PRO A CA 1
ATOM 1662 C C . PRO A 1 206 ? 9.648 17.734 15.43 1 83 206 PRO A C 1
ATOM 1664 O O . PRO A 1 206 ? 9.055 16.781 14.891 1 83 206 PRO A O 1
ATOM 1667 N N . PRO A 1 207 ? 9.141 18.891 15.711 1 90.62 207 PRO A N 1
ATOM 1668 C CA . PRO A 1 207 ? 7.797 19.172 15.195 1 90.62 207 PRO A CA 1
ATOM 1669 C C . PRO A 1 207 ? 7.715 19.078 13.672 1 90.62 207 PRO A C 1
ATOM 1671 O O . PRO A 1 207 ? 8.719 19.281 12.984 1 90.62 207 PRO A O 1
ATOM 1674 N N . LEU A 1 208 ? 6.535 18.781 13.195 1 94.69 208 LEU A N 1
ATOM 1675 C CA . LEU A 1 208 ? 6.312 18.75 11.75 1 94.69 208 LEU A CA 1
ATOM 1676 C C . LEU A 1 208 ? 6.422 20.156 11.164 1 94.69 208 LEU A C 1
ATOM 1678 O O . LEU A 1 208 ? 5.797 21.094 11.656 1 94.69 208 LEU A O 1
ATOM 1682 N N . THR A 1 209 ? 7.199 20.359 10.156 1 95.19 209 THR A N 1
ATOM 1683 C CA . THR A 1 209 ? 7.332 21.641 9.484 1 95.19 209 THR A CA 1
ATOM 1684 C C . THR A 1 209 ? 6.055 22 8.734 1 95.19 209 THR A C 1
ATOM 1686 O O . THR A 1 209 ? 5.211 21.141 8.484 1 95.19 209 THR A O 1
ATOM 1689 N N . TRP A 1 210 ? 5.926 23.281 8.43 1 95.94 210 TRP A N 1
ATOM 1690 C CA . TRP A 1 210 ? 4.719 23.719 7.727 1 95.94 210 TRP A CA 1
ATOM 1691 C C . TRP A 1 210 ? 4.629 23.062 6.352 1 95.94 210 TRP A C 1
ATOM 1693 O O . TRP A 1 210 ? 3.531 22.781 5.863 1 95.94 210 TRP A O 1
ATOM 1703 N N . GLN A 1 211 ? 5.781 22.719 5.719 1 96.44 211 GLN A N 1
ATOM 1704 C CA . GLN A 1 211 ? 5.781 22.031 4.43 1 96.44 211 GLN A CA 1
ATOM 1705 C C . GLN A 1 211 ? 5.184 20.641 4.547 1 96.44 211 GLN A C 1
ATOM 1707 O O . GLN A 1 211 ? 4.344 20.25 3.736 1 96.44 211 GLN A O 1
ATOM 1712 N N . VAL A 1 212 ? 5.66 19.922 5.59 1 96.69 212 VAL A N 1
ATOM 1713 C CA . VAL A 1 212 ? 5.164 18.578 5.832 1 96.69 212 VAL A CA 1
ATOM 1714 C C . VAL A 1 212 ? 3.672 18.625 6.152 1 96.69 212 VAL A C 1
ATOM 1716 O O . VAL A 1 212 ? 2.898 17.797 5.66 1 96.69 212 VAL A O 1
ATOM 1719 N N . ARG A 1 213 ? 3.277 19.578 6.949 1 97.69 213 ARG A N 1
ATOM 1720 C CA . ARG A 1 213 ? 1.87 19.734 7.309 1 97.69 213 ARG A CA 1
ATOM 1721 C C . ARG A 1 213 ? 1.017 20 6.074 1 97.69 213 ARG A C 1
ATOM 1723 O O . ARG A 1 213 ? -0.072 19.438 5.934 1 97.69 213 ARG A O 1
ATOM 1730 N N . THR A 1 214 ? 1.487 20.859 5.164 1 97.69 214 THR A N 1
ATOM 1731 C CA . THR A 1 214 ? 0.772 21.141 3.924 1 97.69 214 THR A CA 1
ATOM 1732 C C . THR A 1 214 ? 0.659 19.891 3.062 1 97.69 214 THR A C 1
ATOM 1734 O O . THR A 1 214 ? -0.401 19.609 2.498 1 97.69 214 THR A O 1
ATOM 1737 N N . ARG A 1 215 ? 1.729 19.172 2.986 1 96.94 215 ARG A N 1
ATOM 1738 C CA . ARG A 1 215 ? 1.714 17.922 2.23 1 96.94 215 ARG A CA 1
ATOM 1739 C C . ARG A 1 215 ? 0.695 16.938 2.809 1 96.94 215 ARG A C 1
ATOM 1741 O O . ARG A 1 215 ? -0.065 16.312 2.064 1 96.94 215 ARG A O 1
ATOM 1748 N N . ILE A 1 216 ? 0.683 16.828 4.066 1 98.12 216 ILE A N 1
ATOM 1749 C CA . ILE A 1 216 ? -0.243 15.938 4.75 1 98.12 216 ILE A CA 1
ATOM 1750 C C . ILE A 1 216 ? -1.681 16.312 4.406 1 98.12 216 ILE A C 1
ATOM 1752 O O . ILE A 1 216 ? -2.516 15.445 4.145 1 98.12 216 ILE A O 1
ATOM 1756 N N . ILE A 1 217 ? -1.966 17.594 4.395 1 98.12 217 ILE A N 1
ATOM 1757 C CA . ILE A 1 217 ? -3.299 18.078 4.055 1 98.12 217 ILE A CA 1
ATOM 1758 C C . ILE A 1 217 ? -3.686 17.578 2.662 1 98.12 217 ILE A C 1
ATOM 1760 O O . ILE A 1 217 ? -4.789 17.078 2.461 1 98.12 217 ILE A O 1
ATOM 1764 N N . GLY A 1 218 ? -2.771 17.719 1.724 1 97 218 GLY A N 1
ATOM 1765 C CA . GLY A 1 218 ? -3.025 17.234 0.378 1 97 218 GLY A CA 1
ATOM 1766 C C . GLY A 1 218 ? -3.215 15.734 0.316 1 97 218 GLY A C 1
ATOM 1767 O O . GLY A 1 218 ? -4.066 15.242 -0.426 1 97 218 GLY A O 1
ATOM 1768 N N . GLU A 1 219 ? -2.449 15.016 1.051 1 97.75 219 GLU A N 1
ATOM 1769 C CA . GLU A 1 219 ? -2.518 13.555 1.09 1 97.75 219 GLU A CA 1
ATOM 1770 C C . GLU A 1 219 ? -3.855 13.078 1.645 1 97.75 219 GLU A C 1
ATOM 1772 O O . GLU A 1 219 ? -4.461 12.148 1.107 1 97.75 219 GLU A O 1
ATOM 1777 N N . ILE A 1 220 ? -4.328 13.727 2.676 1 98.06 220 ILE A N 1
ATOM 1778 C CA . ILE A 1 220 ? -5.617 13.391 3.266 1 98.06 220 ILE A CA 1
ATOM 1779 C C . ILE A 1 220 ? -6.73 13.625 2.248 1 98.06 220 ILE A C 1
ATOM 1781 O O . ILE A 1 220 ? -7.621 12.789 2.084 1 98.06 220 ILE A O 1
ATOM 1785 N N . TRP A 1 221 ? -6.645 14.734 1.61 1 96.88 221 TRP A N 1
ATOM 1786 C CA . TRP A 1 221 ? -7.672 15.055 0.627 1 96.88 221 TRP A CA 1
ATOM 1787 C C . TRP A 1 221 ? -7.691 14.023 -0.495 1 96.88 221 TRP A C 1
ATOM 1789 O O . TRP A 1 221 ? -8.766 13.609 -0.945 1 96.88 221 TRP A O 1
ATOM 1799 N N . SER A 1 222 ? -6.539 13.664 -0.939 1 96.5 222 SER A N 1
ATOM 1800 C CA . SER A 1 222 ? -6.438 12.625 -1.961 1 96.5 222 SER A CA 1
ATOM 1801 C C . SER A 1 222 ? -7.121 11.336 -1.512 1 96.5 222 SER A C 1
ATOM 1803 O O . SER A 1 222 ? -7.922 10.766 -2.252 1 96.5 222 SER A O 1
ATOM 1805 N N . ALA A 1 223 ? -6.867 10.93 -0.336 1 97.5 223 ALA A N 1
ATOM 1806 C CA . ALA A 1 223 ? -7.465 9.711 0.211 1 97.5 223 ALA A CA 1
ATOM 1807 C C . ALA A 1 223 ? -8.977 9.844 0.326 1 97.5 223 ALA A C 1
ATOM 1809 O O . ALA A 1 223 ? -9.719 8.93 -0.041 1 97.5 223 ALA A O 1
ATOM 1810 N N . LEU A 1 224 ? -9.438 10.969 0.804 1 95.5 224 LEU A N 1
ATOM 1811 C CA . LEU A 1 224 ? -10.867 11.195 0.983 1 95.5 224 LEU A CA 1
ATOM 1812 C C . LEU A 1 224 ? -11.594 11.164 -0.358 1 95.5 224 LEU A C 1
ATOM 1814 O O . LEU A 1 224 ? -12.625 10.516 -0.493 1 95.5 224 LEU A O 1
ATOM 1818 N N . THR A 1 225 ? -11.062 11.891 -1.314 1 94.5 225 THR A N 1
ATOM 1819 C CA . THR A 1 225 ? -11.672 11.93 -2.639 1 94.5 225 THR A CA 1
ATOM 1820 C C . THR A 1 225 ? -11.766 10.523 -3.23 1 94.5 225 THR A C 1
ATOM 1822 O O . THR A 1 225 ? -12.773 10.172 -3.846 1 94.5 225 THR A O 1
ATOM 1825 N N . PHE A 1 226 ? -10.75 9.781 -3.033 1 95.62 226 PHE A N 1
ATOM 1826 C CA . PHE A 1 226 ? -10.703 8.422 -3.545 1 95.62 226 PHE A CA 1
ATOM 1827 C C . PHE A 1 226 ? -11.82 7.578 -2.939 1 95.62 226 PHE A C 1
ATOM 1829 O O . PHE A 1 226 ? -12.594 6.945 -3.666 1 95.62 226 PHE A O 1
ATOM 1836 N N . ILE A 1 227 ? -11.938 7.562 -1.613 1 93.94 227 ILE A N 1
ATOM 1837 C CA . ILE A 1 227 ? -12.922 6.68 -0.99 1 93.94 227 ILE A CA 1
ATOM 1838 C C . ILE A 1 227 ? -14.328 7.203 -1.255 1 93.94 227 ILE A C 1
ATOM 1840 O O . ILE A 1 227 ? -15.281 6.422 -1.373 1 93.94 227 ILE A O 1
ATOM 1844 N N . HIS A 1 228 ? -14.469 8.477 -1.379 1 92.06 228 HIS A N 1
ATOM 1845 C CA . HIS A 1 228 ? -15.773 9.055 -1.685 1 92.06 228 HIS A CA 1
ATOM 1846 C C . HIS A 1 228 ? -16.219 8.703 -3.104 1 92.06 228 HIS A C 1
ATOM 1848 O O . HIS A 1 228 ? -17.406 8.773 -3.424 1 92.06 228 HIS A O 1
ATOM 1854 N N . SER A 1 229 ? -15.25 8.375 -3.947 1 90.5 229 SER A N 1
ATOM 1855 C CA . SER A 1 229 ? -15.531 8.039 -5.34 1 90.5 229 SER A CA 1
ATOM 1856 C C . SER A 1 229 ? -15.789 6.547 -5.508 1 90.5 229 SER A C 1
ATOM 1858 O O . SER A 1 229 ? -15.984 6.07 -6.625 1 90.5 229 SER A O 1
ATOM 1860 N N . HIS A 1 230 ? -15.719 5.844 -4.422 1 86.56 230 HIS A N 1
ATOM 1861 C CA . HIS A 1 230 ? -15.906 4.398 -4.469 1 86.56 230 HIS A CA 1
ATOM 1862 C C . HIS A 1 230 ? -17.266 4.039 -5.035 1 86.56 230 HIS A C 1
ATOM 1864 O O . HIS A 1 230 ? -18.281 4.672 -4.703 1 86.56 230 HIS A O 1
ATOM 1870 N N . LYS A 1 231 ? -17.281 3.105 -5.914 1 77.62 231 LYS A N 1
ATOM 1871 C CA . LYS A 1 231 ? -18.516 2.582 -6.512 1 77.62 231 LYS A CA 1
ATOM 1872 C C . LYS A 1 231 ? -18.797 1.168 -6.02 1 77.62 231 LYS A C 1
ATOM 1874 O O . LYS A 1 231 ? -17.875 0.387 -5.777 1 77.62 231 LYS A O 1
ATOM 1879 N N . PRO A 1 232 ? -19.984 0.753 -5.871 1 74.62 232 PRO A N 1
ATOM 1880 C CA . PRO A 1 232 ? -21.188 1.475 -6.262 1 74.62 232 PRO A CA 1
ATOM 1881 C C . PRO A 1 232 ? -21.594 2.553 -5.258 1 74.62 232 PRO A C 1
ATOM 1883 O O . PRO A 1 232 ? -22.344 3.471 -5.598 1 74.62 232 PRO A O 1
ATOM 1886 N N . LEU A 1 233 ? -21.141 2.449 -4 1 80.12 233 LEU A N 1
ATOM 1887 C CA . LEU A 1 233 ? -21.469 3.445 -2.988 1 80.12 233 LEU A CA 1
ATOM 1888 C C . LEU A 1 233 ? -20.203 4.102 -2.445 1 80.12 233 LEU A C 1
ATOM 1890 O O . LEU A 1 233 ? -19.203 3.426 -2.227 1 80.12 233 LEU A O 1
ATOM 1894 N N . PRO A 1 234 ? -20.359 5.406 -2.223 1 86.44 234 PRO A N 1
ATOM 1895 C CA . PRO A 1 234 ? -19.203 6.078 -1.623 1 86.44 234 PRO A CA 1
ATOM 1896 C C . PRO A 1 234 ? -18.906 5.586 -0.208 1 86.44 234 PRO A C 1
ATOM 1898 O O . PRO A 1 234 ? -19.828 5.277 0.549 1 86.44 234 PRO A O 1
ATOM 1901 N N . ILE A 1 235 ? -17.672 5.465 0.029 1 89.62 235 ILE A N 1
ATOM 1902 C CA . ILE A 1 235 ? -17.219 5.141 1.38 1 89.62 235 ILE A CA 1
ATOM 1903 C C . ILE A 1 235 ? -17.047 6.422 2.189 1 89.62 235 ILE A C 1
ATOM 1905 O O . ILE A 1 235 ? -16.406 7.371 1.732 1 89.62 235 ILE A O 1
ATOM 1909 N N . VAL A 1 236 ? -17.688 6.473 3.291 1 89.5 236 VAL A N 1
ATOM 1910 C CA . VAL A 1 236 ? -17.531 7.586 4.223 1 89.5 236 VAL A CA 1
ATOM 1911 C C . VAL A 1 236 ? -16.578 7.184 5.344 1 89.5 236 VAL A C 1
ATOM 1913 O O . VAL A 1 236 ? -16.719 6.117 5.941 1 89.5 236 VAL A O 1
ATOM 1916 N N . HIS A 1 237 ? -15.547 7.938 5.555 1 92.94 237 HIS A N 1
ATOM 1917 C CA . HIS A 1 237 ? -14.625 7.629 6.641 1 92.94 237 HIS A CA 1
ATOM 1918 C C . HIS A 1 237 ? -15.344 7.598 7.984 1 92.94 237 HIS A C 1
ATOM 1920 O O . HIS A 1 237 ? -15.234 6.625 8.734 1 92.94 237 HIS A O 1
ATOM 1926 N N . GLY A 1 238 ? -16.047 8.734 8.289 1 88.81 238 GLY A N 1
ATOM 1927 C CA . GLY A 1 238 ? -16.953 8.797 9.422 1 88.81 238 GLY A CA 1
ATOM 1928 C C . GLY A 1 238 ? -16.25 9.117 10.734 1 88.81 238 GLY A C 1
ATOM 1929 O O . GLY A 1 238 ? -16.906 9.344 11.75 1 88.81 238 GLY A O 1
ATOM 1930 N N . ASP A 1 239 ? -14.961 9.148 10.797 1 90.19 239 ASP A N 1
ATOM 1931 C CA . ASP A 1 239 ? -14.211 9.461 12.008 1 90.19 239 ASP A CA 1
ATOM 1932 C C . ASP A 1 239 ? -12.852 10.07 11.672 1 90.19 239 ASP A C 1
ATOM 1934 O O . ASP A 1 239 ? -11.82 9.625 12.18 1 90.19 239 ASP A O 1
ATOM 1938 N N . LEU A 1 240 ? -12.898 11.016 10.766 1 94.12 240 LEU A N 1
ATOM 1939 C CA . LEU A 1 240 ? -11.656 11.672 10.375 1 94.12 240 LEU A CA 1
ATOM 1940 C C . LEU A 1 240 ? -11.188 12.633 11.461 1 94.12 240 LEU A C 1
ATOM 1942 O O . LEU A 1 240 ? -11.875 13.617 11.766 1 94.12 240 LEU A O 1
ATOM 1946 N N . LYS A 1 241 ? -10.133 12.312 12.133 1 94.56 241 LYS A N 1
ATOM 1947 C CA . LYS A 1 241 ? -9.453 13.086 13.164 1 94.56 241 LYS A CA 1
ATOM 1948 C C . LYS A 1 241 ? -7.965 12.742 13.219 1 94.56 241 LYS A C 1
ATOM 1950 O O . LYS A 1 241 ? -7.539 11.719 12.688 1 94.56 241 LYS A O 1
ATOM 1955 N N . PRO A 1 242 ? -7.188 13.594 13.805 1 96.5 242 PRO A N 1
ATOM 1956 C CA . PRO A 1 242 ? -5.738 13.375 13.797 1 96.5 242 PRO A CA 1
ATOM 1957 C C . PRO A 1 242 ? -5.336 12.031 14.406 1 96.5 242 PRO A C 1
ATOM 1959 O O . PRO A 1 242 ? -4.301 11.469 14.031 1 96.5 242 PRO A O 1
ATOM 1962 N N . ASP A 1 243 ? -6.168 11.375 15.258 1 93.38 243 ASP A N 1
ATOM 1963 C CA . ASP A 1 243 ? -5.895 10.07 15.852 1 93.38 243 ASP A CA 1
ATOM 1964 C C . ASP A 1 243 ? -5.934 8.969 14.797 1 93.38 243 ASP A C 1
ATOM 1966 O O . ASP A 1 243 ? -5.246 7.957 14.922 1 93.38 243 ASP A O 1
ATOM 1970 N N . ASN A 1 244 ? -6.672 9.227 13.797 1 95.06 244 ASN A N 1
ATOM 1971 C CA . ASN A 1 244 ? -6.891 8.211 12.766 1 95.06 244 ASN A CA 1
ATOM 1972 C C . ASN A 1 244 ? -6.066 8.5 11.516 1 95.06 244 ASN A C 1
ATOM 1974 O O . ASN A 1 244 ? -6.32 7.922 10.453 1 95.06 244 ASN A O 1
ATOM 1978 N N . ILE A 1 245 ? -5.172 9.422 11.648 1 98 245 ILE A N 1
ATOM 1979 C CA . ILE A 1 245 ? -4.184 9.711 10.617 1 98 245 ILE A CA 1
ATOM 1980 C C . ILE A 1 245 ? -2.793 9.32 11.109 1 98 245 ILE A C 1
ATOM 1982 O O . ILE A 1 245 ? -2.23 9.977 11.992 1 98 245 ILE A O 1
ATOM 1986 N N . LEU A 1 246 ? -2.236 8.258 10.531 1 97.81 246 LEU A N 1
ATOM 1987 C CA . LEU A 1 246 ? -0.939 7.746 10.953 1 97.81 246 LEU A CA 1
ATOM 1988 C C . LEU A 1 246 ? 0.156 8.164 9.984 1 97.81 246 LEU A C 1
ATOM 1990 O O . LEU A 1 246 ? -0.127 8.5 8.828 1 97.81 246 LEU A O 1
ATOM 1994 N N . LEU A 1 247 ? 1.378 8.211 10.477 1 97.5 247 LEU A N 1
ATOM 1995 C CA . LEU A 1 247 ? 2.504 8.672 9.672 1 97.5 247 LEU A CA 1
ATOM 1996 C C . LEU A 1 247 ? 3.551 7.574 9.516 1 97.5 247 LEU A C 1
ATOM 1998 O O . LEU A 1 247 ? 3.92 6.922 10.5 1 97.5 247 LEU A O 1
ATOM 2002 N N . ASP A 1 248 ? 3.975 7.359 8.289 1 96.94 248 ASP A N 1
ATOM 2003 C CA . ASP A 1 248 ? 5.027 6.371 8.07 1 96.94 248 ASP A CA 1
ATOM 2004 C C . ASP A 1 248 ? 6.398 6.945 8.414 1 96.94 248 ASP A C 1
ATOM 2006 O O . ASP A 1 248 ? 6.5 8.016 9.008 1 96.94 248 ASP A O 1
ATOM 2010 N N . ALA A 1 249 ? 7.453 6.203 8.102 1 94.19 249 ALA A N 1
ATOM 2011 C CA . ALA A 1 249 ? 8.82 6.566 8.469 1 94.19 249 ALA A CA 1
ATOM 2012 C C . ALA A 1 249 ? 9.219 7.906 7.852 1 94.19 249 ALA A C 1
ATOM 2014 O O . ALA A 1 249 ? 10.047 8.625 8.406 1 94.19 249 ALA A O 1
ATOM 2015 N N . ASN A 1 250 ? 8.602 8.305 6.703 1 94.31 250 ASN A N 1
ATOM 2016 C CA . ASN A 1 250 ? 8.906 9.547 6 1 94.31 250 ASN A CA 1
ATOM 2017 C C . ASN A 1 250 ? 7.82 10.594 6.203 1 94.31 250 ASN A C 1
ATOM 2019 O O . ASN A 1 250 ? 7.691 11.523 5.406 1 94.31 250 ASN A O 1
ATOM 2023 N N . PHE A 1 251 ? 6.93 10.375 7.148 1 96.19 251 PHE A N 1
ATOM 2024 C CA . PHE A 1 251 ? 5.863 11.281 7.566 1 96.19 251 PHE A CA 1
ATOM 2025 C C . PHE A 1 251 ? 4.805 11.406 6.48 1 96.19 251 PHE A C 1
ATOM 2027 O O . PHE A 1 251 ? 4.109 12.422 6.398 1 96.19 251 PHE A O 1
ATOM 2034 N N . VAL A 1 252 ? 4.781 10.414 5.609 1 97.69 252 VAL A N 1
ATOM 2035 C CA . VAL A 1 252 ? 3.648 10.312 4.691 1 97.69 252 VAL A CA 1
ATOM 2036 C C . VAL A 1 252 ? 2.406 9.859 5.457 1 97.69 252 VAL A C 1
ATOM 2038 O O . VAL A 1 252 ? 2.461 8.898 6.227 1 97.69 252 VAL A O 1
ATOM 2041 N N . SER A 1 253 ? 1.372 10.562 5.277 1 98.44 253 SER A N 1
ATOM 2042 C CA . SER A 1 253 ? 0.176 10.273 6.059 1 98.44 253 SER A CA 1
ATOM 2043 C C . SER A 1 253 ? -0.571 9.07 5.496 1 98.44 253 SER A C 1
ATOM 2045 O O . SER A 1 253 ? -0.644 8.891 4.281 1 98.44 253 SER A O 1
ATOM 2047 N N . LYS A 1 254 ? -1.07 8.234 6.355 1 98.56 254 LYS A N 1
ATOM 2048 C CA . LYS A 1 254 ? -1.903 7.07 6.066 1 98.56 254 LYS A CA 1
ATOM 2049 C C . LYS A 1 254 ? -3.199 7.109 6.871 1 98.56 254 LYS A C 1
ATOM 2051 O O . LYS A 1 254 ? -3.174 7.07 8.102 1 98.56 254 LYS A O 1
ATOM 2056 N N . LEU A 1 255 ? -4.312 7.18 6.152 1 98.06 255 LEU A N 1
ATOM 2057 C CA . LEU A 1 255 ? -5.613 7.223 6.812 1 98.06 255 LEU A CA 1
ATOM 2058 C C . LEU A 1 255 ? -6.035 5.836 7.273 1 98.06 255 LEU A C 1
ATOM 2060 O O . LEU A 1 255 ? -5.965 4.871 6.508 1 98.06 255 LEU A O 1
ATOM 2064 N N . ARG A 1 256 ? -6.387 5.738 8.477 1 96.06 256 ARG A N 1
ATOM 2065 C CA . ARG A 1 256 ? -7 4.512 8.977 1 96.06 256 ARG A CA 1
ATOM 2066 C C . ARG A 1 256 ? -8.484 4.473 8.656 1 96.06 256 ARG A C 1
ATOM 2068 O O . ARG A 1 256 ? -9.234 5.375 9.031 1 96.06 256 ARG A O 1
ATOM 2075 N N . ILE A 1 257 ? -8.898 3.438 7.965 1 93.19 257 ILE A N 1
ATOM 2076 C CA . ILE A 1 257 ? -10.312 3.312 7.637 1 93.19 257 ILE A CA 1
ATOM 2077 C C . ILE A 1 257 ? -10.883 2.047 8.273 1 93.19 257 ILE A C 1
ATOM 2079 O O . ILE A 1 257 ? -10.148 1.091 8.531 1 93.19 257 ILE A O 1
ATOM 2083 N N . CYS A 1 258 ? -12.109 2.141 8.617 1 87.19 258 CYS A N 1
ATOM 2084 C CA . CYS A 1 258 ? -12.844 1.022 9.211 1 87.19 258 CYS A CA 1
ATOM 2085 C C . CYS A 1 258 ? -14.32 1.083 8.844 1 87.19 258 CYS A C 1
ATOM 2087 O O . CYS A 1 258 ? -14.883 2.168 8.695 1 87.19 258 CYS A O 1
ATOM 2089 N N . GLN A 1 259 ? -14.93 -0.005 8.547 1 72.62 259 GLN A N 1
ATOM 2090 C CA . GLN A 1 259 ? -16.344 -0.046 8.227 1 72.62 259 GLN A CA 1
ATOM 2091 C C . GLN A 1 259 ? -17.188 -0.223 9.484 1 72.62 259 GLN A C 1
ATOM 2093 O O . GLN A 1 259 ? -18.266 0.375 9.609 1 72.62 259 GLN A O 1
ATOM 2098 N N . VAL A 1 260 ? -16.906 -1.176 10.406 1 58.16 260 VAL A N 1
ATOM 2099 C CA . VAL A 1 260 ? -17.688 -1.597 11.562 1 58.16 260 VAL A CA 1
ATOM 2100 C C . VAL A 1 260 ? -17.828 -0.436 12.547 1 58.16 260 VAL A C 1
ATOM 2102 O O . VAL A 1 260 ? -18.859 -0.311 13.227 1 58.16 260 VAL A O 1
ATOM 2105 N N . SER A 1 261 ? -16.828 0.286 12.789 1 53.56 261 SER A N 1
ATOM 2106 C CA . SER A 1 261 ? -16.922 1.32 13.812 1 53.56 261 SER A CA 1
ATOM 2107 C C . SER A 1 261 ? -17.969 2.359 13.453 1 53.56 261 SER A C 1
ATOM 2109 O O . SER A 1 261 ? -18.188 3.316 14.195 1 53.56 261 SER A O 1
ATOM 2111 N N . LYS A 1 262 ? -18.594 2.209 12.258 1 52.38 262 LYS A N 1
ATOM 2112 C CA . LYS A 1 262 ? -19.531 3.242 11.812 1 52.38 262 LYS A CA 1
ATOM 2113 C C . LYS A 1 262 ? -20.875 3.107 12.523 1 52.38 262 LYS A C 1
ATOM 2115 O O . LYS A 1 262 ? -21.875 3.666 12.07 1 52.38 262 LYS A O 1
ATOM 2120 N N . ASN A 1 263 ? -20.859 2.217 13.461 1 44.47 263 ASN A N 1
ATOM 2121 C CA . ASN A 1 263 ? -22.062 2.268 14.289 1 44.47 263 ASN A CA 1
ATOM 2122 C C . ASN A 1 263 ? -22.25 3.641 14.93 1 44.47 263 ASN A C 1
ATOM 2124 O O . ASN A 1 263 ? -21.312 4.188 15.516 1 44.47 263 ASN A O 1
ATOM 2128 N N . PRO A 1 264 ? -23.219 4.285 14.562 1 44.88 264 PRO A N 1
ATOM 2129 C CA . PRO A 1 264 ? -23.562 5.641 14.992 1 44.88 264 PRO A CA 1
ATOM 2130 C C . PRO A 1 264 ? -23.156 5.922 16.438 1 44.88 264 PRO A C 1
ATOM 2132 O O . PRO A 1 264 ? -23.266 7.062 16.906 1 44.88 264 PRO A O 1
ATOM 2135 N N . ARG A 1 265 ? -23.281 4.977 17.281 1 39.03 265 ARG A N 1
ATOM 2136 C CA . ARG A 1 265 ? -23.047 5.352 18.688 1 39.03 265 ARG A CA 1
ATOM 2137 C C . ARG A 1 265 ? -21.609 5.816 18.891 1 39.03 265 ARG A C 1
ATOM 2139 O O . ARG A 1 265 ? -21.234 6.195 20 1 39.03 265 ARG A O 1
ATOM 2146 N N . ALA A 1 266 ? -20.75 5.27 18.094 1 39.97 266 ALA A N 1
ATOM 2147 C CA . ALA A 1 266 ? -19.344 5.5 18.453 1 39.97 266 ALA A CA 1
ATOM 2148 C C . ALA A 1 266 ? -19.062 6.992 18.625 1 39.97 266 ALA A C 1
ATOM 2150 O O . ALA A 1 266 ? -18.75 7.453 19.719 1 39.97 266 ALA A O 1
ATOM 2151 N N . THR A 1 267 ? -17.734 7.598 18.094 1 40.44 267 THR A N 1
ATOM 2152 C CA . THR A 1 267 ? -17.172 8.836 18.609 1 40.44 267 THR A CA 1
ATOM 2153 C C . THR A 1 267 ? -18.016 10.039 18.172 1 40.44 267 THR A C 1
ATOM 2155 O O . THR A 1 267 ? -18.062 10.359 16.984 1 40.44 267 THR A O 1
ATOM 2158 N N . LYS A 1 268 ? -19.016 10.438 18.734 1 42.44 268 LYS A N 1
ATOM 2159 C CA . LYS A 1 268 ? -19.75 11.695 18.812 1 42.44 268 LYS A CA 1
ATOM 2160 C C . LYS A 1 268 ? -18.828 12.891 18.531 1 42.44 268 LYS A C 1
ATOM 2162 O O . LYS A 1 268 ? -19.281 14.031 18.516 1 42.44 268 LYS A O 1
ATOM 2167 N N . ASN A 1 269 ? -17.594 12.703 18.562 1 42.62 269 ASN A N 1
ATOM 2168 C CA . ASN A 1 269 ? -16.828 13.938 18.703 1 42.62 269 ASN A CA 1
ATOM 2169 C C . ASN A 1 269 ? -16.891 14.773 17.422 1 42.62 269 ASN A C 1
ATOM 2171 O O . ASN A 1 269 ? -16.297 15.859 17.359 1 42.62 269 ASN A O 1
ATOM 2175 N N . THR A 1 270 ? -16.594 14.18 16.203 1 49.41 270 THR A N 1
ATOM 2176 C CA . THR A 1 270 ? -16.484 15.164 15.125 1 49.41 270 THR A CA 1
ATOM 2177 C C . THR A 1 270 ? -17.859 15.711 14.75 1 49.41 270 THR A C 1
ATOM 2179 O O . THR A 1 270 ? -18.531 15.172 13.867 1 49.41 270 THR A O 1
ATOM 2182 N N . LYS A 1 271 ? -18.594 16.125 15.578 1 52.75 271 LYS A N 1
ATOM 2183 C CA . LYS A 1 271 ? -20.031 16.422 15.586 1 52.75 271 LYS A CA 1
ATOM 2184 C C . LYS A 1 271 ? -20.391 17.359 14.438 1 52.75 271 LYS A C 1
ATOM 2186 O O . LYS A 1 271 ? -20.047 18.547 14.461 1 52.75 271 LYS A O 1
ATOM 2191 N N . ASP A 1 272 ? -20.125 16.938 13.25 1 61.19 272 ASP A N 1
ATOM 2192 C CA . ASP A 1 272 ? -20.859 17.578 12.156 1 61.19 272 ASP A CA 1
ATOM 2193 C C . ASP A 1 272 ? -22.312 17.844 12.562 1 61.19 272 ASP A C 1
ATOM 2195 O O . ASP A 1 272 ? -23.031 16.938 12.938 1 61.19 272 ASP A O 1
ATOM 2199 N N . PRO A 1 273 ? -22.438 19.109 12.703 1 60.53 273 PRO A N 1
ATOM 2200 C CA . PRO A 1 273 ? -23.812 19.469 13.086 1 60.53 273 PRO A CA 1
ATOM 2201 C C . PRO A 1 273 ? -24.859 18.719 12.266 1 60.53 273 PRO A C 1
ATOM 2203 O O . PRO A 1 273 ? -25.922 18.359 12.797 1 60.53 273 PRO A O 1
ATOM 2206 N N . LYS A 1 274 ? -24.484 18.422 11.078 1 61.75 274 LYS A N 1
ATOM 2207 C CA . LYS A 1 274 ? -25.484 17.766 10.25 1 61.75 274 LYS A CA 1
ATOM 2208 C C . LYS A 1 274 ? -25.703 16.328 10.711 1 61.75 274 LYS A C 1
ATOM 2210 O O . LYS A 1 274 ? -26.844 15.844 10.758 1 61.75 274 LYS A O 1
ATOM 2215 N N . PHE A 1 275 ? -24.688 15.656 10.969 1 64.88 275 PHE A N 1
ATOM 2216 C CA . PHE A 1 275 ? -24.812 14.305 11.508 1 64.88 275 PHE A CA 1
ATOM 2217 C C . PHE A 1 275 ? -25.562 14.312 12.828 1 64.88 275 PHE A C 1
ATOM 2219 O O . PHE A 1 275 ? -26.375 13.422 13.086 1 64.88 275 PHE A O 1
ATOM 2226 N N . LEU A 1 276 ? -25.281 15.359 13.539 1 65.19 276 LEU A N 1
ATOM 2227 C CA . LEU A 1 276 ? -25.953 15.461 14.828 1 65.19 276 LEU A CA 1
ATOM 2228 C C . LEU A 1 276 ? -27.453 15.648 14.656 1 65.19 276 LEU A C 1
ATOM 2230 O O . LEU A 1 276 ? -28.234 15.164 15.469 1 65.19 276 LEU A O 1
ATOM 2234 N N . THR A 1 277 ? -27.719 16.297 13.586 1 66.19 277 THR A N 1
ATOM 2235 C CA . THR A 1 277 ? -29.141 16.594 13.352 1 66.19 277 THR A CA 1
ATOM 2236 C C . THR A 1 277 ? -29.812 15.438 12.617 1 66.19 277 THR A C 1
ATOM 2238 O O . THR A 1 277 ? -30.922 15.039 12.984 1 66.19 277 THR A O 1
ATOM 2241 N N . THR A 1 278 ? -29.188 14.852 11.594 1 68 278 THR A N 1
ATOM 2242 C CA . THR A 1 278 ? -29.844 13.875 10.734 1 68 278 THR A CA 1
ATOM 2243 C C . THR A 1 278 ? -29.484 12.453 11.156 1 68 278 THR A C 1
ATOM 2245 O O . THR A 1 278 ? -30.234 11.508 10.867 1 68 278 THR A O 1
ATOM 2248 N N . GLY A 1 279 ? -28.312 12.266 11.742 1 68.69 279 GLY A N 1
ATOM 2249 C CA . GLY A 1 279 ? -27.812 10.953 12.125 1 68.69 279 GLY A CA 1
ATOM 2250 C C . GLY A 1 279 ? -27.234 10.18 10.953 1 68.69 279 GLY A C 1
ATOM 2251 O O . GLY A 1 279 ? -26.875 9.008 11.102 1 68.69 279 GLY A O 1
ATOM 2252 N N . GLU A 1 280 ? -27.234 10.844 9.812 1 74.06 280 GLU A N 1
ATOM 2253 C CA . GLU A 1 280 ? -26.75 10.148 8.617 1 74.06 280 GLU A CA 1
ATOM 2254 C C . GLU A 1 280 ? -25.312 10.531 8.297 1 74.06 280 GLU A C 1
ATOM 2256 O O . GLU A 1 280 ? -24.969 11.711 8.289 1 74.06 280 GLU A O 1
ATOM 2261 N N . LEU A 1 281 ? -24.484 9.5 8.125 1 78.38 281 LEU A N 1
ATOM 2262 C CA . LEU A 1 281 ? -23.094 9.719 7.727 1 78.38 281 LEU A CA 1
ATOM 2263 C C . LEU A 1 281 ? -22.984 9.891 6.215 1 78.38 281 LEU A C 1
ATOM 2265 O O . LEU A 1 281 ? -23.406 9.023 5.453 1 78.38 281 LEU A O 1
ATOM 2269 N N . THR A 1 282 ? -22.5 11.07 5.82 1 81.69 282 THR A N 1
ATOM 2270 C CA . THR A 1 282 ? -22.312 11.383 4.406 1 81.69 282 THR A CA 1
ATOM 2271 C C . THR A 1 282 ? -20.891 11.875 4.145 1 81.69 282 THR A C 1
ATOM 2273 O O . THR A 1 282 ? -20.172 12.227 5.082 1 81.69 282 THR A O 1
ATOM 2276 N N . PRO A 1 283 ? -20.484 11.883 2.938 1 86.31 283 PRO A N 1
ATOM 2277 C CA . PRO A 1 283 ? -19.156 12.414 2.605 1 86.31 283 PRO A CA 1
ATOM 2278 C C . PRO A 1 283 ? -18.953 13.836 3.111 1 86.31 283 PRO A C 1
ATOM 2280 O O . PRO A 1 283 ? -17.828 14.227 3.428 1 86.31 283 PRO A O 1
ATOM 2283 N N . GLN A 1 284 ? -20.016 14.539 3.299 1 85 284 GLN A N 1
ATOM 2284 C CA . GLN A 1 284 ? -19.922 15.914 3.785 1 85 284 GLN A CA 1
ATOM 2285 C C . GLN A 1 284 ? -19.406 15.953 5.227 1 85 284 GLN A C 1
ATOM 2287 O O . GLN A 1 284 ? -18.719 16.891 5.621 1 85 284 GLN A O 1
ATOM 2292 N N . CYS A 1 285 ? -19.734 14.969 5.934 1 86.31 285 CYS A N 1
ATOM 2293 C CA . CYS A 1 285 ? -19.219 14.875 7.297 1 86.31 285 CYS A CA 1
ATOM 2294 C C . CYS A 1 285 ? -17.703 14.789 7.305 1 86.31 285 CYS A C 1
ATOM 2296 O O . CYS A 1 285 ? -17.047 15.398 8.156 1 86.31 285 CYS A O 1
ATOM 2298 N N . ASP A 1 286 ? -17.219 14.062 6.324 1 90.81 286 ASP A N 1
ATOM 2299 C CA . ASP A 1 286 ? -15.773 13.938 6.191 1 90.81 286 ASP A CA 1
ATOM 2300 C C . ASP A 1 286 ? -15.141 15.273 5.809 1 90.81 286 ASP A C 1
ATOM 2302 O O . ASP A 1 286 ? -14.047 15.602 6.27 1 90.81 286 ASP A O 1
ATOM 2306 N N . VAL A 1 287 ? -15.812 16.016 4.988 1 91.62 287 VAL A N 1
ATOM 2307 C CA . VAL A 1 287 ? -15.297 17.297 4.539 1 91.62 287 VAL A CA 1
ATOM 2308 C C . VAL A 1 287 ? -15.227 18.266 5.719 1 91.62 287 VAL A C 1
ATOM 2310 O O . VAL A 1 287 ? -14.25 19.016 5.863 1 91.62 287 VAL A O 1
ATOM 2313 N N . TYR A 1 288 ? -16.266 18.219 6.512 1 90.5 288 TYR A N 1
ATOM 2314 C CA . TYR A 1 288 ? -16.25 19.031 7.73 1 90.5 288 TYR A CA 1
ATOM 2315 C C . TYR A 1 288 ? -15.062 18.672 8.609 1 90.5 288 TYR A C 1
ATOM 2317 O O . TYR A 1 288 ? -14.312 19.562 9.039 1 90.5 288 TYR A O 1
ATOM 2325 N N . SER A 1 289 ? -14.93 17.406 8.883 1 93.62 289 SER A N 1
ATOM 2326 C CA . SER A 1 289 ? -13.828 16.922 9.711 1 93.62 289 SER A CA 1
ATOM 2327 C C . SER A 1 289 ? -12.477 17.281 9.109 1 93.62 289 SER A C 1
ATOM 2329 O O . SER A 1 289 ? -11.523 17.578 9.836 1 93.62 289 SER A O 1
ATOM 2331 N N . PHE A 1 290 ? -12.375 17.25 7.793 1 96 290 PHE A N 1
ATOM 2332 C CA . PHE A 1 290 ? -11.172 17.656 7.078 1 96 290 PHE A CA 1
ATOM 2333 C C . PHE A 1 290 ? -10.828 19.109 7.363 1 96 290 PHE A C 1
ATOM 2335 O O . PHE A 1 290 ? -9.664 19.438 7.613 1 96 290 PHE A O 1
ATOM 2342 N N . GLY A 1 291 ? -11.82 19.922 7.352 1 95.38 291 GLY A N 1
ATOM 2343 C CA . GLY A 1 291 ? -11.609 21.312 7.711 1 95.38 291 GLY A CA 1
ATOM 2344 C C . GLY A 1 291 ? -11.023 21.484 9.102 1 95.38 291 GLY A C 1
ATOM 2345 O O . GLY A 1 291 ? -10.102 22.281 9.297 1 95.38 291 GLY A O 1
ATOM 2346 N N . ILE A 1 292 ? -11.531 20.734 10 1 96.44 292 ILE A N 1
ATOM 2347 C CA . ILE A 1 292 ? -11.039 20.781 11.375 1 96.44 292 ILE A CA 1
ATOM 2348 C C . ILE A 1 292 ? -9.57 20.375 11.406 1 96.44 292 ILE A C 1
ATOM 2350 O O . ILE A 1 292 ? -8.75 21 12.07 1 96.44 292 ILE A O 1
ATOM 2354 N N . VAL A 1 293 ? -9.234 19.344 10.695 1 98 293 VAL A N 1
ATOM 2355 C CA . VAL A 1 293 ? -7.867 18.844 10.656 1 98 293 VAL A CA 1
ATOM 2356 C C . VAL A 1 293 ? -6.941 19.922 10.086 1 98 293 VAL A C 1
ATOM 2358 O O . VAL A 1 293 ? -5.832 20.109 10.594 1 98 293 VAL A O 1
ATOM 2361 N N . ILE A 1 294 ? -7.402 20.625 9.055 1 97.94 294 ILE A N 1
ATOM 2362 C CA . ILE A 1 294 ? -6.609 21.703 8.469 1 97.94 294 ILE A CA 1
ATOM 2363 C C . ILE A 1 294 ? -6.309 22.766 9.539 1 97.94 294 ILE A C 1
ATOM 2365 O O . ILE A 1 294 ? -5.16 23.188 9.703 1 97.94 294 ILE A O 1
ATOM 2369 N N . LEU A 1 295 ? -7.305 23.156 10.25 1 98 295 LEU A N 1
ATOM 2370 C CA . LEU A 1 295 ? -7.152 24.203 11.25 1 98 295 LEU A CA 1
ATOM 2371 C C . LEU A 1 295 ? -6.242 23.75 12.383 1 98 295 LEU A C 1
ATOM 2373 O O . LEU A 1 295 ? -5.453 24.547 12.906 1 98 295 LEU A O 1
ATOM 2377 N N . ARG A 1 296 ? -6.316 22.5 12.695 1 97.75 296 ARG A N 1
ATOM 2378 C CA . ARG A 1 296 ? -5.441 21.953 13.727 1 97.75 296 ARG A CA 1
ATOM 2379 C C . ARG A 1 296 ? -3.988 21.938 13.258 1 97.75 296 ARG A C 1
ATOM 2381 O O . ARG A 1 296 ? -3.082 22.266 14.031 1 97.75 296 ARG A O 1
ATOM 2388 N N . LEU A 1 297 ? -3.793 21.594 12.047 1 97.94 297 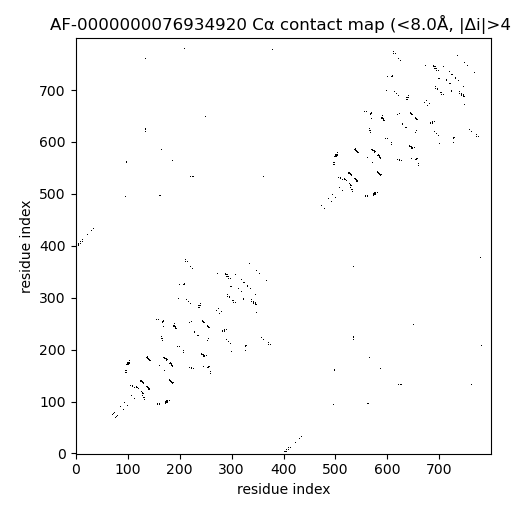LEU A N 1
ATOM 2389 C CA . LEU A 1 297 ? -2.441 21.562 11.5 1 97.94 297 LEU A CA 1
ATOM 2390 C C . LEU A 1 297 ? -1.855 22.969 11.398 1 97.94 297 LEU A C 1
ATOM 2392 O O . LEU A 1 297 ? -0.646 23.156 11.562 1 97.94 297 LEU A O 1
ATOM 2396 N N . LEU A 1 298 ? -2.723 23.906 11.211 1 97.69 298 LEU A N 1
ATOM 2397 C CA . LEU A 1 298 ? -2.299 25.297 11.062 1 97.69 298 LEU A CA 1
ATOM 2398 C C . LEU A 1 298 ? -1.961 25.906 12.422 1 97.69 298 LEU A C 1
ATOM 2400 O O . LEU A 1 298 ? -0.953 26.609 12.555 1 97.69 298 LEU A O 1
ATOM 2404 N N . THR A 1 299 ? -2.734 25.594 13.438 1 96.81 299 THR A N 1
ATOM 2405 C CA . THR A 1 299 ? -2.654 26.328 14.688 1 96.81 299 THR A CA 1
ATOM 2406 C C . THR A 1 299 ? -2.02 25.484 15.789 1 96.81 299 THR A C 1
ATOM 2408 O O . THR A 1 299 ? -1.573 26.016 16.812 1 96.81 299 THR A O 1
ATOM 2411 N N . GLY A 1 300 ? -2.08 24.125 15.617 1 95.12 300 GLY A N 1
ATOM 2412 C CA . GLY A 1 300 ? -1.615 23.25 16.672 1 95.12 300 GLY A CA 1
ATOM 2413 C C . GLY A 1 300 ? -2.574 23.172 17.844 1 95.12 300 GLY A C 1
ATOM 2414 O O . GLY A 1 300 ? -2.273 22.531 18.859 1 95.12 300 GLY A O 1
ATOM 2415 N N . ARG A 1 301 ? -3.688 23.766 17.703 1 93.94 301 ARG A N 1
ATOM 2416 C CA . ARG A 1 301 ? -4.648 23.844 18.812 1 93.94 301 ARG A CA 1
ATOM 2417 C C . ARG A 1 301 ? -5.621 22.672 18.766 1 93.94 301 ARG A C 1
ATOM 2419 O O . ARG A 1 301 ? -5.699 21.953 17.766 1 93.94 301 ARG A O 1
ATOM 2426 N N . SER A 1 302 ? -6.293 22.484 19.875 1 93 302 SER A N 1
ATOM 2427 C CA . SER A 1 302 ? -7.309 21.438 19.953 1 93 302 SER A CA 1
ATOM 2428 C C . SER A 1 302 ? -8.516 21.797 19.078 1 93 302 SER A C 1
ATOM 2430 O O . SER A 1 302 ? -8.68 22.938 18.672 1 93 302 SER A O 1
ATOM 2432 N N . SER A 1 303 ? -9.289 20.797 18.875 1 93.19 303 SER A N 1
ATOM 2433 C CA . SER A 1 303 ? -10.43 20.969 17.984 1 93.19 303 SER A CA 1
ATOM 2434 C C . SER A 1 303 ? -11.531 21.781 18.656 1 93.19 303 SER A C 1
ATOM 2436 O O . SER A 1 303 ? -12.406 22.344 17.984 1 93.19 303 SER A O 1
ATOM 2438 N N . GLN A 1 304 ? -11.453 21.859 19.922 1 91.31 304 GLN A N 1
ATOM 2439 C CA . GLN A 1 304 ? -12.477 22.594 20.656 1 91.31 304 GLN A CA 1
ATOM 2440 C C . GLN A 1 304 ? -12.484 24.078 20.281 1 91.31 304 GLN A C 1
ATOM 2442 O O . GLN A 1 304 ? -11.492 24.766 20.484 1 91.31 304 GLN A O 1
ATOM 2447 N N . LYS A 1 305 ? -13.547 24.594 19.719 1 93.44 305 LYS A N 1
ATOM 2448 C CA . LYS A 1 305 ? -13.812 25.984 19.359 1 93.44 305 LYS A CA 1
ATOM 2449 C C . LYS A 1 305 ? -12.773 26.5 18.359 1 93.44 305 LYS A C 1
ATOM 2451 O O . LYS A 1 305 ? -12.477 27.688 18.344 1 93.44 305 LYS A O 1
ATOM 2456 N N . ILE A 1 306 ? -12.203 25.594 17.688 1 96.31 306 ILE A N 1
ATOM 2457 C CA . ILE A 1 306 ? -11.117 26 16.797 1 96.31 306 ILE A CA 1
ATOM 2458 C C . ILE A 1 306 ? -11.672 26.812 15.633 1 96.31 306 ILE A C 1
ATOM 2460 O O . ILE A 1 306 ? -11.031 27.766 15.172 1 96.31 306 ILE A O 1
ATOM 2464 N N . VAL A 1 307 ? -12.859 26.562 15.211 1 95 307 VAL A N 1
ATOM 2465 C CA . VAL A 1 307 ? -13.477 27.266 14.086 1 95 307 VAL A CA 1
ATOM 2466 C C . VAL A 1 307 ? -13.711 28.719 14.453 1 95 307 VAL A C 1
ATOM 2468 O O . VAL A 1 307 ? -13.297 29.625 13.727 1 95 307 VAL A O 1
ATOM 2471 N N . VAL A 1 308 ? -14.242 28.906 15.602 1 95.88 308 VAL A N 1
ATOM 2472 C CA . VAL A 1 308 ? -14.555 30.25 16.062 1 95.88 308 VAL A CA 1
ATOM 2473 C C . VAL A 1 308 ? -13.266 31.031 16.312 1 95.88 308 VAL A C 1
ATOM 2475 O O . VAL A 1 308 ? -13.164 32.188 15.953 1 95.88 308 VAL A O 1
ATOM 2478 N N . THR A 1 309 ? -12.352 30.359 16.875 1 96.88 309 THR A N 1
ATOM 2479 C CA . THR A 1 309 ? -11.07 30.984 17.188 1 96.88 309 THR A CA 1
ATOM 2480 C C . THR A 1 309 ? -10.391 31.469 15.906 1 96.88 309 THR A C 1
ATOM 2482 O O . THR A 1 309 ? -9.93 32.594 15.836 1 96.88 309 THR A O 1
ATOM 2485 N N . VAL A 1 310 ? -10.344 30.656 14.922 1 97.69 310 VAL A N 1
ATOM 2486 C CA . VAL A 1 310 ? -9.672 31 13.672 1 97.69 310 VAL A CA 1
ATOM 2487 C C . VAL A 1 310 ? -10.484 32.062 12.922 1 97.69 310 VAL A C 1
ATOM 2489 O O . VAL A 1 310 ? -9.922 32.969 12.336 1 97.69 310 VAL A O 1
ATOM 2492 N N . GLU A 1 311 ? -11.781 31.953 12.938 1 96.38 311 GLU A N 1
ATOM 2493 C CA . GLU A 1 311 ? -12.648 32.938 12.297 1 96.38 311 GLU A CA 1
ATOM 2494 C C . GLU A 1 311 ? -12.422 34.312 12.875 1 96.38 311 GLU A C 1
ATOM 2496 O O . GLU A 1 311 ? -12.273 35.281 12.133 1 96.38 311 GLU A O 1
ATOM 2501 N N . LYS A 1 312 ? -12.367 34.375 14.164 1 96.94 312 LYS A N 1
ATOM 2502 C CA . LYS A 1 312 ? -12.141 35.656 14.852 1 96.94 312 LYS A CA 1
ATOM 2503 C C . LYS A 1 312 ? -10.766 36.219 14.516 1 96.94 312 LYS A C 1
ATOM 2505 O O . LYS A 1 312 ? -10.633 37.406 14.281 1 96.94 312 LYS A O 1
ATOM 2510 N N . ALA A 1 313 ? -9.836 35.344 14.539 1 97.19 313 ALA A N 1
ATOM 2511 C CA . ALA A 1 313 ? -8.484 35.781 14.219 1 97.19 313 ALA A CA 1
ATOM 2512 C C . ALA A 1 313 ? -8.406 36.344 12.789 1 97.19 313 ALA A C 1
ATOM 2514 O O . ALA A 1 313 ? -7.738 37.344 12.531 1 97.19 313 ALA A O 1
ATOM 2515 N N . MET A 1 314 ? -9.039 35.688 11.883 1 95.94 314 MET A N 1
ATOM 2516 C CA . MET A 1 314 ? -9.055 36.094 10.484 1 95.94 314 MET A CA 1
ATOM 2517 C C . MET A 1 314 ? -9.766 37.438 10.344 1 95.94 314 MET A C 1
ATOM 2519 O O . MET A 1 314 ? -9.305 38.312 9.609 1 95.94 314 MET A O 1
ATOM 2523 N N . GLU A 1 315 ? -10.836 37.594 11.008 1 95.38 315 GLU A N 1
ATOM 2524 C CA . GLU A 1 315 ? -11.609 38.844 10.961 1 95.38 315 GLU A CA 1
ATOM 2525 C C . GLU A 1 315 ? -10.797 40.031 11.492 1 95.38 315 GLU A C 1
ATOM 2527 O O . GLU A 1 315 ? -10.867 41.125 10.945 1 95.38 315 GLU A O 1
ATOM 2532 N N . LYS A 1 316 ? -10 39.719 12.5 1 96.06 316 LYS A N 1
ATOM 2533 C CA . LYS A 1 316 ? -9.211 40.75 13.141 1 96.06 316 LYS A CA 1
ATOM 2534 C C . LYS A 1 316 ? -7.875 40.938 12.438 1 96.06 316 LYS A C 1
ATOM 2536 O O . LYS A 1 316 ? -7.105 41.844 12.789 1 96.06 316 LYS A O 1
ATOM 2541 N N . GLY A 1 317 ? -7.523 40.094 11.508 1 94 317 GLY A N 1
ATOM 2542 C CA . GLY A 1 317 ? -6.262 40.156 10.797 1 94 317 GLY A CA 1
ATOM 2543 C C . GLY A 1 317 ? -5.078 39.719 11.625 1 94 317 GLY A C 1
ATOM 2544 O O . GLY A 1 317 ? -3.955 40.188 11.43 1 94 317 GLY A O 1
ATOM 2545 N N . HIS A 1 318 ? -5.348 38.844 12.633 1 94.88 318 HIS A N 1
ATOM 2546 C CA . HIS A 1 318 ? -4.301 38.406 13.547 1 94.88 318 HIS A CA 1
ATOM 2547 C C . HIS A 1 318 ? -4.086 36.906 13.445 1 94.88 318 HIS A C 1
ATOM 2549 O O . HIS A 1 318 ? -3.836 36.219 14.453 1 94.88 318 HIS A O 1
ATOM 2555 N N . LEU A 1 319 ? -4.254 36.344 12.242 1 95.81 319 LEU A N 1
ATOM 2556 C CA . LEU A 1 319 ? -4.07 34.906 12.062 1 95.81 319 LEU A CA 1
ATOM 2557 C C . LEU A 1 319 ? -2.676 34.469 12.508 1 95.81 319 LEU A C 1
ATOM 2559 O O . LEU A 1 319 ? -2.514 33.406 13.125 1 95.81 319 LEU A O 1
ATOM 2563 N N . HIS A 1 320 ? -1.661 35.312 12.25 1 93.5 320 HIS A N 1
ATOM 2564 C CA . HIS A 1 320 ? -0.268 34.969 12.547 1 93.5 320 HIS A CA 1
ATOM 2565 C C . HIS A 1 320 ? -0.061 34.75 14.039 1 93.5 320 HIS A C 1
ATOM 2567 O O . HIS A 1 320 ? 0.831 34 14.43 1 93.5 320 HIS A O 1
ATOM 2573 N N . SER A 1 321 ? -0.921 35.312 14.836 1 94.69 321 SER A N 1
ATOM 2574 C CA . SER A 1 321 ? -0.764 35.219 16.281 1 94.69 321 SER A CA 1
ATOM 2575 C C . SER A 1 321 ? -1.224 33.844 16.797 1 94.69 321 SER A C 1
ATOM 2577 O O . SER A 1 321 ? -0.875 33.469 17.906 1 94.69 321 SER A O 1
ATOM 2579 N N . ILE A 1 322 ? -1.925 33.125 15.953 1 96.12 322 ILE A N 1
ATOM 2580 C CA . ILE A 1 322 ? -2.455 31.859 16.484 1 96.12 322 ILE A CA 1
ATOM 2581 C C . ILE A 1 322 ? -1.873 30.688 15.695 1 96.12 322 ILE A C 1
ATOM 2583 O O . ILE A 1 322 ? -2.199 29.531 15.969 1 96.12 322 ILE A O 1
ATOM 2587 N N . ILE A 1 323 ? -1.069 30.938 14.742 1 96.5 323 ILE A N 1
ATOM 2588 C CA . ILE A 1 323 ? -0.426 29.875 13.984 1 96.5 323 ILE A CA 1
ATOM 2589 C C . ILE A 1 323 ? 0.612 29.172 14.852 1 96.5 323 ILE A C 1
ATOM 2591 O O . ILE A 1 323 ? 1.259 29.797 15.695 1 96.5 323 ILE A O 1
ATOM 2595 N N . ASP A 1 324 ? 0.73 27.906 14.68 1 95 324 ASP A N 1
ATOM 2596 C CA . ASP A 1 324 ? 1.703 27.125 15.438 1 95 324 ASP A CA 1
ATOM 2597 C C . ASP A 1 324 ? 3.129 27.453 15 1 95 324 ASP A C 1
ATOM 2599 O O . ASP A 1 324 ? 3.572 27.031 13.93 1 95 324 ASP A O 1
ATOM 2603 N N . ASP A 1 325 ? 3.895 28.062 15.75 1 91.94 325 ASP A N 1
ATOM 2604 C CA . ASP A 1 325 ? 5.23 28.531 15.391 1 91.94 325 ASP A CA 1
ATOM 2605 C C . ASP A 1 325 ? 6.242 27.391 15.43 1 91.94 325 ASP A C 1
ATOM 2607 O O . ASP A 1 325 ? 7.352 27.531 14.906 1 91.94 325 ASP A O 1
ATOM 2611 N N . SER A 1 326 ? 5.82 26.281 16.031 1 91.44 326 SER A N 1
ATOM 2612 C CA . SER A 1 326 ? 6.738 25.156 16.078 1 91.44 326 SER A CA 1
ATOM 2613 C C . SER A 1 326 ? 6.926 24.531 14.703 1 91.44 326 SER A C 1
ATOM 2615 O O . SER A 1 326 ? 7.871 23.766 14.484 1 91.44 326 SER A O 1
ATOM 2617 N N . ALA A 1 327 ? 6.047 24.875 13.781 1 92.75 327 ALA A N 1
ATOM 2618 C CA . ALA A 1 327 ? 6.105 24.328 12.43 1 92.75 327 ALA A CA 1
ATOM 2619 C C . ALA A 1 327 ? 7.098 25.109 11.562 1 92.75 327 ALA A C 1
ATOM 2621 O O . ALA A 1 327 ? 7.285 24.781 10.383 1 92.75 327 ALA A O 1
ATOM 2622 N N . GLY A 1 328 ? 7.656 26.031 12.094 1 91.31 328 GLY A N 1
ATOM 2623 C CA . GLY A 1 328 ? 8.531 26.906 11.328 1 91.31 328 GLY A CA 1
ATOM 2624 C C . GLY A 1 328 ? 7.844 28.156 10.836 1 91.31 328 GLY A C 1
ATOM 2625 O O . GLY A 1 328 ? 6.75 28.5 11.297 1 91.31 328 GLY A O 1
ATOM 2626 N N . SER A 1 329 ? 8.531 28.891 9.922 1 89.81 329 SER A N 1
ATOM 2627 C CA . SER A 1 329 ? 8 30.156 9.43 1 89.81 329 SER A CA 1
ATOM 2628 C C . SER A 1 329 ? 6.973 29.938 8.328 1 89.81 329 SER A C 1
ATOM 2630 O O . SER A 1 329 ? 7.328 29.859 7.148 1 89.81 329 SER A O 1
ATOM 2632 N N . TRP A 1 330 ? 5.746 29.859 8.789 1 91.75 330 TRP A N 1
ATOM 2633 C CA . TRP A 1 330 ? 4.664 29.75 7.816 1 91.75 330 TRP A CA 1
ATOM 2634 C C . TRP A 1 330 ? 4.668 30.953 6.867 1 91.75 330 TRP A C 1
ATOM 2636 O O . TRP A 1 330 ? 4.695 32.094 7.312 1 91.75 330 TRP A O 1
ATOM 2646 N N . PRO A 1 331 ? 4.695 30.688 5.531 1 93.06 331 PRO A N 1
ATOM 2647 C CA . PRO A 1 331 ? 4.406 31.828 4.66 1 93.06 331 PRO A CA 1
ATOM 2648 C C . PRO A 1 331 ? 3.006 32.406 4.875 1 93.06 331 PRO A C 1
ATOM 2650 O O . PRO A 1 331 ? 2.025 31.641 4.879 1 93.06 331 PRO A O 1
ATOM 2653 N N . TYR A 1 332 ? 2.953 33.625 5.023 1 91.19 332 TYR A N 1
ATOM 2654 C CA . TYR A 1 332 ? 1.719 34.312 5.41 1 91.19 332 TYR A CA 1
ATOM 2655 C C . TYR A 1 332 ? 0.597 34 4.426 1 91.19 332 TYR A C 1
ATOM 2657 O O . TYR A 1 332 ? -0.525 33.688 4.832 1 91.19 332 TYR A O 1
ATOM 2665 N N . GLN A 1 333 ? 0.875 34.062 3.186 1 92.94 333 GLN A N 1
ATOM 2666 C CA . GLN A 1 333 ? -0.132 33.844 2.154 1 92.94 333 GLN A CA 1
ATOM 2667 C C . GLN A 1 333 ? -0.66 32.406 2.213 1 92.94 333 GLN A C 1
ATOM 2669 O O . GLN A 1 333 ? -1.869 32.188 2.127 1 92.94 333 GLN A O 1
ATOM 2674 N N . GLN A 1 334 ? 0.232 31.531 2.379 1 94.62 334 GLN A N 1
ATOM 2675 C CA . GLN A 1 334 ? -0.153 30.125 2.414 1 94.62 334 GLN A CA 1
ATOM 2676 C C . GLN A 1 334 ? -0.98 29.812 3.658 1 94.62 334 GLN A C 1
ATOM 2678 O O . GLN A 1 334 ? -1.979 29.094 3.582 1 94.62 334 GLN A O 1
ATOM 2683 N N . ALA A 1 335 ? -0.587 30.344 4.734 1 96.56 335 ALA A N 1
ATOM 2684 C CA . ALA A 1 335 ? -1.331 30.156 5.977 1 96.56 335 ALA A CA 1
ATOM 2685 C C . ALA A 1 335 ? -2.75 30.703 5.855 1 96.56 335 ALA A C 1
ATOM 2687 O O . ALA A 1 335 ? -3.711 30.047 6.281 1 96.56 335 ALA A O 1
ATOM 2688 N N . GLY A 1 336 ? -2.809 31.875 5.309 1 96.88 336 GLY A N 1
ATOM 2689 C CA . GLY A 1 336 ? -4.117 32.469 5.105 1 96.88 336 GLY A CA 1
ATOM 2690 C C . GLY A 1 336 ? -5.02 31.656 4.203 1 96.88 336 GLY A C 1
ATOM 2691 O O . GLY A 1 336 ? -6.211 31.5 4.477 1 96.88 336 GLY A O 1
ATOM 2692 N N . GLN A 1 337 ? -4.477 31.125 3.129 1 96.38 337 GLN A N 1
ATOM 2693 C CA . GLN A 1 337 ? -5.238 30.312 2.195 1 96.38 337 GLN A CA 1
ATOM 2694 C C . GLN A 1 337 ? -5.738 29.031 2.869 1 96.38 337 GLN A C 1
ATOM 2696 O O . GLN A 1 337 ? -6.883 28.625 2.664 1 96.38 337 GLN A O 1
ATOM 2701 N N . LEU A 1 338 ? -4.91 28.438 3.668 1 97.38 338 LEU A N 1
ATOM 2702 C CA . LEU A 1 338 ? -5.297 27.219 4.367 1 97.38 338 LEU A CA 1
ATOM 2703 C C . LEU A 1 338 ? -6.371 27.5 5.41 1 97.38 338 LEU A C 1
ATOM 2705 O O . LEU A 1 338 ? -7.301 26.703 5.586 1 97.38 338 LEU A O 1
ATOM 2709 N N . ALA A 1 339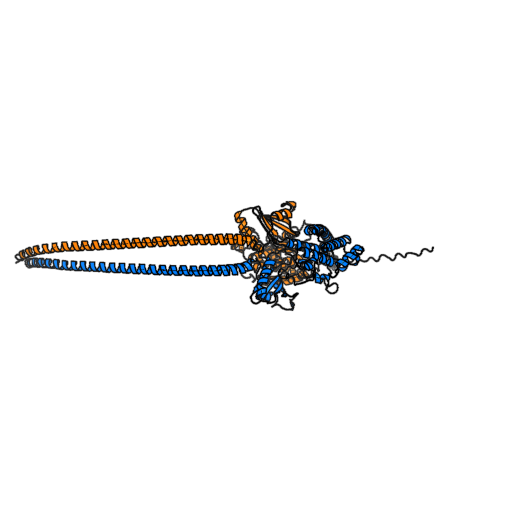 ? -6.215 28.609 6.121 1 97.62 339 ALA A N 1
ATOM 2710 C CA . ALA A 1 339 ? -7.238 29 7.082 1 97.62 339 ALA A CA 1
ATOM 2711 C C . ALA A 1 339 ? -8.594 29.172 6.402 1 97.62 339 ALA A C 1
ATOM 2713 O O . ALA A 1 339 ? -9.609 28.656 6.891 1 97.62 339 ALA A O 1
ATOM 2714 N N . ARG A 1 340 ? -8.594 29.828 5.273 1 95.5 340 ARG A N 1
ATOM 2715 C CA . ARG A 1 340 ? -9.836 30.047 4.527 1 95.5 340 ARG A CA 1
ATOM 2716 C C . ARG A 1 340 ? -10.422 28.719 4.051 1 95.5 340 ARG A C 1
ATOM 2718 O O . ARG A 1 340 ? -11.633 28.5 4.141 1 95.5 340 ARG A O 1
ATOM 2725 N N . LEU A 1 341 ? -9.555 27.906 3.541 1 94.75 341 LEU A N 1
ATOM 2726 C CA . LEU A 1 341 ? -10 26.594 3.084 1 94.75 341 LEU A CA 1
ATOM 2727 C C . LEU A 1 341 ? -10.609 25.797 4.234 1 94.75 341 LEU A C 1
ATOM 2729 O O . LEU A 1 341 ? -11.68 25.203 4.086 1 94.75 341 LEU A O 1
ATOM 2733 N N . GLY A 1 342 ? -9.93 25.75 5.363 1 95.62 342 GLY A N 1
ATOM 2734 C CA . GLY A 1 342 ? -10.453 25.062 6.531 1 95.62 342 GLY A CA 1
ATOM 2735 C C . GLY A 1 342 ? -11.812 25.562 6.969 1 95.62 342 GLY A C 1
ATOM 2736 O O . GLY A 1 342 ? -12.719 24.781 7.238 1 95.62 342 GLY A O 1
ATOM 2737 N N . LEU A 1 343 ? -11.922 26.859 7.008 1 94.31 343 LEU A N 1
ATOM 2738 C CA . LEU A 1 343 ? -13.18 27.469 7.426 1 94.31 343 LEU A CA 1
ATOM 2739 C C . LEU A 1 343 ? -14.281 27.188 6.418 1 94.31 343 LEU A C 1
ATOM 2741 O O . LEU A 1 343 ? -15.43 26.953 6.805 1 94.31 343 LEU A O 1
ATOM 2745 N N . ARG A 1 344 ? -13.945 27.188 5.195 1 91.56 344 ARG A N 1
ATOM 2746 C CA . ARG A 1 344 ? -14.93 26.859 4.168 1 91.56 344 ARG A CA 1
ATOM 2747 C C . ARG A 1 344 ? -15.422 25.422 4.312 1 91.56 344 ARG A C 1
ATOM 2749 O O . ARG A 1 344 ? -16.609 25.156 4.16 1 91.56 344 ARG A O 1
ATOM 2756 N N . CYS A 1 345 ? -14.531 24.531 4.566 1 91.44 345 CYS A N 1
ATOM 2757 C CA . CYS A 1 345 ? -14.891 23.125 4.715 1 91.44 345 CYS A CA 1
ATOM 2758 C C . CYS A 1 345 ? -15.773 22.922 5.938 1 91.44 345 CYS A C 1
ATOM 2760 O O . CYS A 1 345 ? -16.578 21.984 5.973 1 91.44 345 CYS A O 1
ATOM 2762 N N . THR A 1 346 ? -15.656 23.734 6.906 1 90.75 346 THR A N 1
ATOM 2763 C CA . THR A 1 346 ? -16.422 23.562 8.141 1 90.75 346 THR A CA 1
ATOM 2764 C C . THR A 1 346 ? -17.719 24.359 8.086 1 90.75 346 THR A C 1
ATOM 2766 O O . THR A 1 346 ? -18.516 24.312 9.023 1 90.75 346 THR A O 1
ATOM 2769 N N . ASN A 1 347 ? -17.797 25.141 7.051 1 81.25 347 ASN A N 1
ATOM 2770 C CA . ASN A 1 347 ? -19.031 25.906 6.902 1 81.25 347 ASN A CA 1
ATOM 2771 C C . ASN A 1 347 ? -20.156 25.062 6.305 1 81.25 347 ASN A C 1
ATOM 2773 O O . ASN A 1 347 ? -20.062 24.625 5.156 1 81.25 347 ASN A O 1
ATOM 2777 N N . LEU A 1 348 ? -20.984 24.469 7.023 1 62.28 348 LEU A N 1
ATOM 2778 C CA . LEU A 1 348 ? -22.047 23.547 6.676 1 62.28 348 LEU A CA 1
ATOM 2779 C C . LEU A 1 348 ? -23.219 24.281 6.023 1 62.28 348 LEU A C 1
ATOM 2781 O O . LEU A 1 348 ? -24.234 23.656 5.684 1 62.28 348 LEU A O 1
ATOM 2785 N N . SER A 1 349 ? -23.219 25.531 5.973 1 55.97 349 SER A N 1
ATOM 2786 C CA . SER A 1 349 ? -24.438 26.156 5.449 1 55.97 349 SER A CA 1
ATOM 2787 C C . SER A 1 349 ? -24.703 25.703 4.016 1 55.97 349 SER A C 1
ATOM 2789 O O . SER A 1 349 ? -23.766 25.531 3.23 1 55.97 349 SER A O 1
ATOM 2791 N N . GLY A 1 350 ? -25.609 24.781 3.801 1 51 350 GLY A N 1
ATOM 2792 C CA . GLY A 1 350 ? -26.219 24.094 2.664 1 51 350 GLY A CA 1
ATOM 2793 C C . GLY A 1 350 ? -25.969 24.812 1.347 1 51 350 GLY A C 1
ATOM 2794 O O . GLY A 1 350 ? -25.797 24.156 0.31 1 51 350 GLY A O 1
ATOM 2795 N N . LYS A 1 351 ? -26.188 26.062 1.293 1 46.91 351 LYS A N 1
ATOM 2796 C CA . LYS A 1 351 ? -26.234 26.719 -0.005 1 46.91 351 LYS A CA 1
ATOM 2797 C C . LYS A 1 351 ? -24.844 26.812 -0.623 1 46.91 351 LYS A C 1
ATOM 2799 O O . LYS A 1 351 ? -24.703 26.953 -1.841 1 46.91 351 LYS A O 1
ATOM 2804 N N . LEU A 1 352 ? -23.922 26.938 0.143 1 45.59 352 LEU A N 1
ATOM 2805 C CA . LEU A 1 352 ? -22.594 27.172 -0.378 1 45.59 352 LEU A CA 1
ATOM 2806 C C . LEU A 1 352 ? -21.766 25.891 -0.36 1 45.59 352 LEU A C 1
ATOM 2808 O O . LEU A 1 352 ? -20.531 25.938 -0.375 1 45.59 352 LEU A O 1
ATOM 2812 N N . GLN A 1 353 ? -22.375 24.875 -0.147 1 48.81 353 GLN A N 1
ATOM 2813 C CA . GLN A 1 353 ? -21.531 23.688 -0.161 1 48.81 353 GLN A CA 1
ATOM 2814 C C . GLN A 1 353 ? -20.828 23.531 -1.508 1 48.81 353 GLN A C 1
ATOM 2816 O O . GLN A 1 353 ? -21.484 23.453 -2.549 1 48.81 353 GLN A O 1
ATOM 2821 N N . PRO A 1 354 ? -19.828 24.156 -1.73 1 45.56 354 PRO A N 1
ATOM 2822 C CA . PRO A 1 354 ? -19.172 23.969 -3.025 1 45.56 354 PRO A CA 1
ATOM 2823 C C . PRO A 1 354 ? -19.234 22.531 -3.51 1 45.56 354 PRO A C 1
ATOM 2825 O O . PRO A 1 354 ? -19.359 21.609 -2.699 1 45.56 354 PRO A O 1
ATOM 2828 N N . ASP A 1 355 ? -19.766 22.234 -4.664 1 52.66 355 ASP A N 1
ATOM 2829 C CA . ASP A 1 355 ? -19.328 20.984 -5.277 1 52.66 355 ASP A CA 1
ATOM 2830 C C . ASP A 1 355 ? -17.906 20.625 -4.836 1 52.66 355 ASP A C 1
ATOM 2832 O O . ASP A 1 355 ? -16.938 21.125 -5.402 1 52.66 355 ASP A O 1
ATOM 2836 N N . LEU A 1 356 ? -17.828 20.688 -3.59 1 53.28 356 LEU A N 1
ATOM 2837 C CA . LEU A 1 356 ? -16.656 20.734 -2.727 1 53.28 356 LEU A CA 1
ATOM 2838 C C . LEU A 1 356 ? -15.523 19.891 -3.291 1 53.28 356 LEU A C 1
ATOM 2840 O O . LEU A 1 356 ? -14.352 20.25 -3.156 1 53.28 356 LEU A O 1
ATOM 2844 N N . ILE A 1 357 ? -15.906 18.812 -3.951 1 56.19 357 ILE A N 1
ATOM 2845 C CA . ILE A 1 357 ? -14.82 17.906 -4.344 1 56.19 357 ILE A CA 1
ATOM 2846 C C . ILE A 1 357 ? -13.914 18.625 -5.344 1 56.19 357 ILE A C 1
ATOM 2848 O O . ILE A 1 357 ? -12.695 18.656 -5.16 1 56.19 357 ILE A O 1
ATOM 2852 N N . GLY A 1 358 ? -14.516 19.266 -6.219 1 61.06 358 GLY A N 1
ATOM 2853 C CA . GLY A 1 358 ? -13.688 19.859 -7.258 1 61.06 358 GLY A CA 1
ATOM 2854 C C . GLY A 1 358 ? -13.023 21.156 -6.824 1 61.06 358 GLY A C 1
ATOM 2855 O O . GLY A 1 358 ? -11.883 21.422 -7.199 1 61.06 358 GLY A O 1
ATOM 2856 N N . GLY A 1 359 ? -13.586 21.859 -5.902 1 77.75 359 GLY A N 1
ATOM 2857 C CA . GLY A 1 359 ? -13.086 23.172 -5.516 1 77.75 359 GLY A CA 1
ATOM 2858 C C . GLY A 1 359 ? -11.938 23.094 -4.531 1 77.75 359 GLY A C 1
ATOM 2859 O O . GLY A 1 359 ? -11.023 23.922 -4.582 1 77.75 359 GLY A O 1
ATOM 2860 N N . VAL A 1 360 ? -11.82 22.156 -3.779 1 88.31 360 VAL A N 1
ATOM 2861 C CA . VAL A 1 360 ? -10.805 22.031 -2.738 1 88.31 360 VAL A CA 1
ATOM 2862 C C . VAL A 1 360 ? -9.445 21.75 -3.371 1 88.31 360 VAL A C 1
ATOM 2864 O O . VAL A 1 360 ? -8.445 22.375 -3.012 1 88.31 360 VAL A O 1
ATOM 2867 N N . TRP A 1 361 ? -9.43 20.938 -4.34 1 88.62 361 TRP A N 1
ATOM 2868 C CA . TRP A 1 361 ? -8.156 20.562 -4.961 1 88.62 361 TRP A CA 1
ATOM 2869 C C . TRP A 1 361 ? -7.547 21.75 -5.695 1 88.62 361 TRP A C 1
ATOM 2871 O O . TRP A 1 361 ? -6.324 21.922 -5.711 1 88.62 361 TRP A O 1
ATOM 2881 N N . GLY A 1 362 ? -8.406 22.5 -6.277 1 88.19 362 GLY A N 1
ATOM 2882 C CA . GLY A 1 362 ? -7.918 23.688 -6.973 1 88.19 362 GLY A CA 1
ATOM 2883 C C . GLY A 1 362 ? -7.145 24.625 -6.074 1 88.19 362 GLY A C 1
ATOM 2884 O O . GLY A 1 362 ? -6.18 25.25 -6.512 1 88.19 362 GLY A O 1
ATOM 2885 N N . GLU A 1 363 ? -7.441 24.672 -4.898 1 91.12 363 GLU A N 1
ATOM 2886 C CA . GLU A 1 363 ? -6.766 25.531 -3.928 1 91.12 363 GLU A CA 1
ATOM 2887 C C . GLU A 1 363 ? -5.574 24.812 -3.297 1 91.12 363 GLU A C 1
ATOM 2889 O O . GLU A 1 363 ? -4.562 25.438 -2.977 1 91.12 363 GLU A O 1
ATOM 2894 N N . LEU A 1 364 ? -5.699 23.547 -3.199 1 93.75 364 LEU A N 1
ATOM 2895 C CA . LEU A 1 364 ? -4.699 22.766 -2.471 1 93.75 364 LEU A CA 1
ATOM 2896 C C . LEU A 1 364 ? -3.477 22.5 -3.344 1 93.75 364 LEU A C 1
ATOM 2898 O O . LEU A 1 364 ? -2.348 22.484 -2.852 1 93.75 364 LEU A O 1
ATOM 2902 N N . GLU A 1 365 ? -3.693 22.328 -4.609 1 92 365 GLU A N 1
ATOM 2903 C CA . GLU A 1 365 ? -2.617 21.922 -5.512 1 92 365 GLU A CA 1
ATOM 2904 C C . GLU A 1 365 ? -1.499 22.969 -5.527 1 92 365 GLU A C 1
ATOM 2906 O O . GLU A 1 365 ? -0.33 22.625 -5.32 1 92 365 GLU A O 1
ATOM 2911 N N . PRO A 1 366 ? -1.813 24.266 -5.695 1 92.56 366 PRO A N 1
ATOM 2912 C CA . PRO A 1 366 ? -0.75 25.281 -5.672 1 92.56 366 PRO A CA 1
ATOM 2913 C C . PRO A 1 366 ? -0.048 25.359 -4.32 1 92.56 366 PRO A C 1
ATOM 2915 O O . PRO A 1 366 ? 1.149 25.656 -4.258 1 92.56 366 PRO A O 1
ATOM 2918 N N . LEU A 1 367 ? -0.763 25.172 -3.279 1 94.44 367 LEU A N 1
ATOM 2919 C CA . LEU A 1 367 ? -0.172 25.203 -1.946 1 94.44 367 LEU A CA 1
ATOM 2920 C C . LEU A 1 367 ? 0.833 24.062 -1.769 1 94.44 367 LEU A C 1
ATOM 2922 O O . LEU A 1 367 ? 1.903 24.266 -1.189 1 94.44 367 LEU A O 1
ATOM 2926 N N . MET A 1 368 ? 0.477 22.922 -2.293 1 93.56 368 MET A N 1
ATOM 2927 C CA . MET A 1 368 ? 1.367 21.766 -2.223 1 93.56 368 MET A CA 1
ATOM 2928 C C . MET A 1 368 ? 2.635 22 -3.035 1 93.56 368 MET A C 1
ATOM 2930 O O . MET A 1 368 ? 3.734 21.672 -2.59 1 93.56 368 MET A O 1
ATOM 2934 N N . LYS A 1 369 ? 2.461 22.531 -4.164 1 91.06 369 LYS A N 1
ATOM 2935 C CA . LYS A 1 369 ? 3.605 22.844 -5.016 1 91.06 369 LYS A CA 1
ATOM 2936 C C . LYS A 1 369 ? 4.535 23.859 -4.34 1 91.06 369 LYS A C 1
ATOM 2938 O O . LYS A 1 369 ? 5.754 23.703 -4.375 1 91.06 369 LYS A O 1
ATOM 2943 N N . ALA A 1 370 ? 3.949 24.828 -3.705 1 89.62 370 ALA A N 1
ATOM 2944 C CA . ALA A 1 370 ? 4.73 25.844 -3.004 1 89.62 370 ALA A CA 1
ATOM 2945 C C . ALA A 1 370 ? 5.496 25.234 -1.833 1 89.62 370 ALA A C 1
ATOM 2947 O O . ALA A 1 370 ? 6.66 25.578 -1.603 1 89.62 370 ALA A O 1
ATOM 2948 N N . ALA A 1 371 ? 4.879 24.328 -1.166 1 90.38 371 ALA A N 1
ATOM 2949 C CA . ALA A 1 371 ? 5.504 23.688 -0.017 1 90.38 371 ALA A CA 1
ATOM 2950 C C . ALA A 1 371 ? 6.672 22.797 -0.452 1 90.38 371 ALA A C 1
ATOM 2952 O O . ALA A 1 371 ? 7.684 22.703 0.247 1 90.38 371 ALA A O 1
ATOM 2953 N N . SER A 1 372 ? 6.516 22.125 -1.583 1 86.44 372 SER A N 1
ATOM 2954 C CA . SER A 1 372 ? 7.566 21.25 -2.092 1 86.44 372 SER A CA 1
ATOM 2955 C C . SER A 1 372 ? 8.781 22.047 -2.545 1 86.44 372 SER A C 1
ATOM 2957 O O . SER A 1 372 ? 9.914 21.578 -2.436 1 86.44 372 SER A O 1
ATOM 2959 N N . ARG A 1 373 ? 8.594 23.203 -3.02 1 74.75 373 ARG A N 1
ATOM 2960 C CA . ARG A 1 373 ? 9.688 24.047 -3.49 1 74.75 373 ARG A CA 1
ATOM 2961 C C . ARG A 1 373 ? 10.516 24.578 -2.324 1 74.75 373 ARG A C 1
ATOM 2963 O O . ARG A 1 373 ? 11.734 24.734 -2.441 1 74.75 373 ARG A O 1
ATOM 2970 N N . ASN A 1 374 ? 9.891 24.828 -1.263 1 67.75 374 ASN A N 1
ATOM 2971 C CA . ASN A 1 374 ? 10.562 25.391 -0.092 1 67.75 374 ASN A CA 1
ATOM 2972 C C . ASN A 1 374 ? 11.25 24.297 0.725 1 67.75 374 ASN A C 1
ATOM 2974 O O . ASN A 1 374 ? 12.117 24.578 1.555 1 67.75 374 ASN A O 1
ATOM 2978 N N . ALA A 1 375 ? 10.703 23.078 0.586 1 65 375 ALA A N 1
ATOM 2979 C CA . ALA A 1 375 ? 11.266 21.969 1.352 1 65 375 ALA A CA 1
ATOM 2980 C C . ALA A 1 375 ? 12.562 21.484 0.73 1 65 375 ALA A C 1
ATOM 2982 O O . ALA A 1 375 ? 12.648 21.281 -0.485 1 65 375 ALA A O 1
ATOM 2983 N N . GLY A 1 376 ? 13.453 22.312 0.473 1 49.19 376 GLY A N 1
ATOM 2984 C CA . GLY A 1 376 ? 14.703 21.844 -0.109 1 49.19 376 GLY A CA 1
ATOM 2985 C C . GLY A 1 376 ? 14.727 20.344 -0.331 1 49.19 376 GLY A C 1
ATOM 2986 O O . GLY A 1 376 ? 14.039 19.594 0.362 1 49.19 376 GLY A O 1
ATOM 2987 N N . ARG A 1 377 ? 14.961 19.984 -1.441 1 45.25 377 ARG A N 1
ATOM 2988 C CA . ARG A 1 377 ? 15.188 18.562 -1.711 1 45.25 377 ARG A CA 1
ATOM 2989 C C . ARG A 1 377 ? 16.016 17.922 -0.602 1 45.25 377 ARG A C 1
ATOM 2991 O O . ARG A 1 377 ? 16.938 18.547 -0.07 1 45.25 377 ARG A O 1
ATOM 2998 N N . PRO A 1 378 ? 15.453 16.953 0.101 1 39.91 378 PRO A N 1
ATOM 2999 C CA . PRO A 1 378 ? 16.375 16.359 1.073 1 39.91 378 PRO A CA 1
ATOM 3000 C C . PRO A 1 378 ? 17.828 16.359 0.597 1 39.91 378 PRO A C 1
ATOM 3002 O O . PRO A 1 378 ? 18.125 15.859 -0.487 1 39.91 378 PRO A O 1
ATOM 3005 N N . SER A 1 379 ? 18.469 17.484 0.834 1 32.34 379 SER A N 1
ATOM 3006 C CA . SER A 1 379 ? 19.891 17.406 0.539 1 32.34 379 SER A CA 1
ATOM 3007 C C . SER A 1 379 ? 20.547 16.219 1.234 1 32.34 379 SER A C 1
ATOM 3009 O O . SER A 1 379 ? 20.391 16.031 2.443 1 32.34 379 SER A O 1
ATOM 3011 N N . PHE A 1 380 ? 20.547 15.086 0.584 1 32 380 PHE A N 1
ATOM 3012 C CA . PHE A 1 380 ? 21.562 14.18 1.131 1 32 380 PHE A CA 1
ATOM 3013 C C . PHE A 1 380 ? 22.844 14.938 1.458 1 32 380 PHE A C 1
ATOM 3015 O O . PHE A 1 380 ? 23.484 15.492 0.566 1 32 380 PHE A O 1
ATOM 3022 N N . ALA A 1 381 ? 22.922 15.531 2.598 1 26.81 381 ALA A N 1
ATOM 3023 C CA . ALA A 1 381 ? 24.125 16.203 3.053 1 26.81 381 ALA A CA 1
ATOM 3024 C C . ALA A 1 381 ? 25.375 15.406 2.688 1 26.81 381 ALA A C 1
ATOM 3026 O O . ALA A 1 381 ? 25.594 14.312 3.209 1 26.81 381 ALA A O 1
ATOM 3027 N N . ALA A 1 382 ? 25.953 15.57 1.549 1 27.05 382 ALA A N 1
ATOM 3028 C CA . ALA A 1 382 ? 27.344 15.227 1.289 1 27.05 382 ALA A CA 1
ATOM 3029 C C . ALA A 1 382 ? 28.266 15.844 2.336 1 27.05 382 ALA A C 1
ATOM 3031 O O . ALA A 1 382 ? 28.281 17.062 2.51 1 27.05 382 ALA A O 1
ATOM 3032 N N . SER A 1 383 ? 28.391 15.18 3.557 1 25.08 383 SER A N 1
ATOM 3033 C CA . SER A 1 383 ? 29.484 15.648 4.398 1 25.08 383 SER A CA 1
ATOM 3034 C C . SER A 1 383 ? 30.688 16.062 3.557 1 25.08 383 SER A C 1
ATOM 3036 O O . SER A 1 383 ? 31.219 15.266 2.775 1 25.08 383 SER A O 1
ATOM 3038 N N . SER A 1 384 ? 30.703 17.203 3.115 1 25.73 384 SER A N 1
ATOM 3039 C CA . SER A 1 384 ? 31.922 17.766 2.562 1 25.73 384 SER A CA 1
ATOM 3040 C C . SER A 1 384 ? 33.094 17.547 3.508 1 25.73 384 SER A C 1
ATOM 3042 O O . SER A 1 384 ? 33.125 18.109 4.609 1 25.73 384 SER A O 1
ATOM 3044 N N . MET A 1 385 ? 33.562 16.281 3.664 1 23.84 385 MET A N 1
ATOM 3045 C CA . MET A 1 385 ? 34.875 16.156 4.305 1 23.84 385 MET A CA 1
ATOM 3046 C C . MET A 1 385 ? 35.844 17.203 3.777 1 23.84 385 MET A C 1
ATOM 3048 O O . MET A 1 385 ? 36.031 17.312 2.566 1 23.84 385 MET A O 1
ATOM 3052 N N . THR A 1 386 ? 35.875 18.328 4.457 1 25.83 386 THR A N 1
ATOM 3053 C CA . THR A 1 386 ? 37.031 19.219 4.363 1 25.83 386 THR A CA 1
ATOM 3054 C C . THR A 1 386 ? 38.312 18.422 4.367 1 25.83 386 THR A C 1
ATOM 3056 O O . THR A 1 386 ? 38.562 17.625 5.281 1 25.83 386 THR A O 1
ATOM 3059 N N . HIS A 1 387 ? 38.719 17.969 3.199 1 26.12 387 HIS A N 1
ATOM 3060 C CA . HIS A 1 387 ? 40.062 17.422 2.938 1 26.12 387 HIS A CA 1
ATOM 3061 C C . HIS A 1 387 ? 41.125 18.266 3.6 1 26.12 387 HIS A C 1
ATOM 3063 O O . HIS A 1 387 ? 41.406 19.391 3.158 1 26.12 387 HIS A O 1
ATOM 3069 N N . THR A 1 388 ? 41.062 18.359 5 1 24.59 388 THR A N 1
ATOM 3070 C CA . THR A 1 388 ? 42.25 18.953 5.605 1 24.59 388 THR A CA 1
ATOM 3071 C C . THR A 1 388 ? 43.531 18.266 5.098 1 24.59 388 THR A C 1
ATOM 3073 O O . THR A 1 388 ? 43.625 17.031 5.145 1 24.59 388 THR A O 1
ATOM 3076 N N . HIS A 1 389 ? 44.125 18.875 4.133 1 24.81 389 HIS A N 1
ATOM 3077 C CA . HIS A 1 389 ? 45.438 18.641 3.531 1 24.81 389 HIS A CA 1
ATOM 3078 C C . HIS A 1 389 ? 46.5 18.438 4.598 1 24.81 389 HIS A C 1
ATOM 3080 O O . HIS A 1 389 ? 46.781 19.344 5.375 1 24.81 389 HIS A O 1
ATOM 3086 N N . HIS A 1 390 ? 46.406 17.328 5.395 1 23.12 390 HIS A N 1
ATOM 3087 C CA . HIS A 1 390 ? 47.531 17.125 6.289 1 23.12 390 HIS A CA 1
ATOM 3088 C C . HIS A 1 390 ? 48.844 17.203 5.535 1 23.12 390 HIS A C 1
ATOM 3090 O O . HIS A 1 390 ? 48.969 16.672 4.426 1 23.12 390 HIS A O 1
ATOM 3096 N N . PRO A 1 391 ? 49.625 18.219 5.84 1 23.77 391 PRO A N 1
ATOM 3097 C CA . PRO A 1 391 ? 50.938 18.469 5.293 1 23.77 391 PRO A CA 1
ATOM 3098 C C . PRO A 1 391 ? 51.844 17.234 5.34 1 23.77 391 PRO A C 1
ATOM 3100 O O . PRO A 1 391 ? 51.688 16.391 6.23 1 23.77 391 PRO A O 1
ATOM 3103 N N . ALA A 1 392 ? 52.156 16.719 4.145 1 23.44 392 ALA A N 1
ATOM 3104 C CA . ALA A 1 392 ? 53.156 15.672 3.855 1 23.44 392 ALA A CA 1
ATOM 3105 C C . ALA A 1 392 ? 54.406 15.867 4.68 1 23.44 392 ALA A C 1
ATOM 3107 O O . ALA A 1 392 ? 55.062 16.906 4.59 1 23.44 392 ALA A O 1
ATOM 3108 N N . LEU A 1 393 ? 54.344 15.445 5.992 1 21.2 393 LEU A N 1
ATOM 3109 C CA . LEU A 1 393 ? 55.594 15.445 6.746 1 21.2 393 LEU A CA 1
ATOM 3110 C C . LEU A 1 393 ? 56.719 14.875 5.914 1 21.2 393 LEU A C 1
ATOM 3112 O O . LEU A 1 393 ? 56.594 13.828 5.289 1 21.2 393 LEU A O 1
ATOM 3116 N N . SER A 1 394 ? 57.562 15.758 5.41 1 22.58 394 SER A N 1
ATOM 3117 C CA . SER A 1 394 ? 58.875 15.648 4.785 1 22.58 394 SER A CA 1
ATOM 3118 C C . SER A 1 394 ? 59.781 14.68 5.543 1 22.58 394 SER A C 1
ATOM 3120 O O . SER A 1 394 ? 60.062 14.883 6.723 1 22.58 394 SER A O 1
ATOM 3122 N N . VAL A 1 395 ? 59.375 13.367 5.543 1 23.33 395 VAL A N 1
ATOM 3123 C CA . VAL A 1 395 ? 60.375 12.445 6.09 1 23.33 395 VAL A CA 1
ATOM 3124 C C . VAL A 1 395 ? 61.75 12.75 5.488 1 23.33 395 VAL A C 1
ATOM 3126 O O . VAL A 1 395 ? 61.906 12.75 4.266 1 23.33 395 VAL A O 1
ATOM 3129 N N . GLN A 1 396 ? 62.469 13.625 6.109 1 21.28 396 GLN A N 1
ATOM 3130 C CA . GLN A 1 396 ? 63.906 13.914 5.957 1 21.28 396 GLN A CA 1
ATOM 3131 C C . GLN A 1 396 ? 64.688 12.625 5.828 1 21.28 396 GLN A C 1
ATOM 3133 O O . GLN A 1 396 ? 64.562 11.695 6.625 1 21.28 396 GLN A O 1
ATOM 3138 N N . SER A 1 397 ? 64.938 12.25 4.512 1 20.73 397 SER A N 1
ATOM 3139 C CA . SER A 1 397 ? 65.938 11.312 4.105 1 20.73 397 SER A CA 1
ATOM 3140 C C . SER A 1 397 ? 67.25 11.531 4.906 1 20.73 397 SER A C 1
ATOM 3142 O O . SER A 1 397 ? 67.812 12.617 4.883 1 20.73 397 SER A O 1
ATOM 3144 N N . LEU A 1 398 ? 67.25 11.164 6.145 1 20.89 398 LEU A N 1
ATOM 3145 C CA . LEU A 1 398 ? 68.562 11.109 6.75 1 20.89 398 LEU A CA 1
ATOM 3146 C C . LEU A 1 398 ? 69.562 10.453 5.816 1 20.89 398 LEU A C 1
ATOM 3148 O O . LEU A 1 398 ? 69.188 9.539 5.066 1 20.89 398 LEU A O 1
ATOM 3152 N N . GLY A 1 399 ? 70.875 10.922 5.703 1 18.83 399 GLY A N 1
ATOM 3153 C CA . GLY A 1 399 ? 72.188 10.961 5.094 1 18.83 399 GLY A CA 1
ATOM 3154 C C . GLY A 1 399 ? 72.875 9.609 5.102 1 18.83 399 GLY A C 1
ATOM 3155 O O . GLY A 1 399 ? 73.938 9.477 4.555 1 18.83 399 GLY A O 1
ATOM 3156 N N . ARG A 1 400 ? 72.562 8.289 4.918 1 19.59 400 ARG A N 1
ATOM 3157 C CA . ARG A 1 400 ? 73.625 7.812 4.043 1 19.59 400 ARG A CA 1
ATOM 3158 C C . ARG A 1 400 ? 73.375 8.219 2.596 1 19.59 400 ARG A C 1
ATOM 3160 O O . ARG A 1 400 ? 72.188 8.258 2.148 1 19.59 400 ARG A O 1
ATOM 3167 N N . MET B 1 1 ? -11.531 -133.75 -45.406 1 32.25 1 MET B N 1
ATOM 3168 C CA . MET B 1 1 ? -11.773 -133 -44.156 1 32.25 1 MET B CA 1
ATOM 3169 C C . MET B 1 1 ? -11.672 -131.5 -44.344 1 32.25 1 MET B C 1
ATOM 3171 O O . MET B 1 1 ? -12.461 -130.75 -43.75 1 32.25 1 MET B O 1
ATOM 3175 N N . VAL B 1 2 ? -10.953 -131.25 -45 1 50.38 2 VAL B N 1
ATOM 3176 C CA . VAL B 1 2 ? -10.719 -129.875 -45.438 1 50.38 2 VAL B CA 1
ATOM 3177 C C . VAL B 1 2 ? -11.992 -129.375 -46.062 1 50.38 2 VAL B C 1
ATOM 3179 O O . VAL B 1 2 ? -12.297 -128.125 -45.875 1 50.38 2 VAL B O 1
ATOM 3182 N N . LYS B 1 3 ? -13.273 -129.875 -46.531 1 47.34 3 LYS B N 1
ATOM 3183 C CA . LYS B 1 3 ? -14.383 -129.375 -47.344 1 47.34 3 LYS B CA 1
ATOM 3184 C C . LYS B 1 3 ? -15.594 -129 -46.469 1 47.34 3 LYS B C 1
ATOM 3186 O O . LYS B 1 3 ? -16.266 -128 -46.688 1 47.34 3 LYS B O 1
ATOM 3191 N N . ASP B 1 4 ? -16.391 -130 -46.25 1 46.09 4 ASP B N 1
ATOM 3192 C CA . ASP B 1 4 ? -17.547 -129.75 -45.375 1 46.09 4 ASP B CA 1
ATOM 3193 C C . ASP B 1 4 ? -17.375 -128.5 -44.531 1 46.09 4 ASP B C 1
ATOM 3195 O O . ASP B 1 4 ? -18.359 -127.812 -44.25 1 46.09 4 ASP B O 1
ATOM 3199 N N . LEU B 1 5 ? -16.297 -128.25 -44.219 1 51.31 5 LEU B N 1
ATOM 3200 C CA . LEU B 1 5 ? -16.078 -127.062 -43.406 1 51.31 5 LEU B CA 1
ATOM 3201 C C . LEU B 1 5 ? -16.344 -125.75 -44.188 1 51.31 5 LEU B C 1
ATOM 3203 O O . LEU B 1 5 ? -16.875 -124.812 -43.625 1 51.31 5 LEU B O 1
ATOM 3207 N N . GLU B 1 6 ? -16.859 -126.188 -45.188 1 52.5 6 GLU B N 1
ATOM 3208 C CA . GLU B 1 6 ? -17.031 -125.062 -46.125 1 52.5 6 GLU B CA 1
ATOM 3209 C C . GLU B 1 6 ? -18.484 -124.625 -46.188 1 52.5 6 GLU B C 1
ATOM 3211 O O . GLU B 1 6 ? -18.781 -123.438 -46.219 1 52.5 6 GLU B O 1
ATOM 3216 N N . HIS B 1 7 ? -19.375 -125.312 -46.5 1 57.09 7 HIS B N 1
ATOM 3217 C CA . HIS B 1 7 ? -20.766 -124.938 -46.656 1 57.09 7 HIS B CA 1
ATOM 3218 C C . HIS B 1 7 ? -21.328 -124.25 -45.406 1 57.09 7 HIS B C 1
ATOM 3220 O O . HIS B 1 7 ? -22.125 -123.312 -45.469 1 57.09 7 HIS B O 1
ATOM 3226 N N . GLY B 1 8 ? -21.125 -125.062 -44.469 1 51.34 8 GLY B N 1
ATOM 3227 C CA . GLY B 1 8 ? -21.516 -124.438 -43.219 1 51.34 8 GLY B CA 1
ATOM 3228 C C . GLY B 1 8 ? -21 -123 -43.062 1 51.34 8 GLY B C 1
ATOM 3229 O O . GLY B 1 8 ? -21.703 -122.125 -42.531 1 51.34 8 GLY B O 1
ATOM 3230 N N . ILE B 1 9 ? -20.234 -122.688 -43.781 1 61.72 9 ILE B N 1
ATOM 3231 C CA . ILE B 1 9 ? -19.594 -121.375 -43.781 1 61.72 9 ILE B CA 1
ATOM 3232 C C . ILE B 1 9 ? -20.438 -120.438 -44.594 1 61.72 9 ILE B C 1
ATOM 3234 O O . ILE B 1 9 ? -20.609 -119.25 -44.188 1 61.72 9 ILE B O 1
ATOM 3238 N N . LEU B 1 10 ? -21.312 -120.938 -45.469 1 62 10 LEU B N 1
ATOM 3239 C CA . LEU B 1 10 ? -21.969 -120 -46.375 1 62 10 LEU B CA 1
ATOM 3240 C C . LEU B 1 10 ? -23.281 -119.5 -45.781 1 62 10 LEU B C 1
ATOM 3242 O O . LEU B 1 10 ? -23.641 -118.312 -45.938 1 62 10 LEU B O 1
ATOM 3246 N N . ARG B 1 11 ? -24.109 -120.312 -45.438 1 60.59 11 ARG B N 1
ATOM 3247 C CA . ARG B 1 11 ? -25.344 -119.875 -44.781 1 60.59 11 ARG B CA 1
ATOM 3248 C C . ARG B 1 11 ? -25.062 -118.938 -43.656 1 60.59 11 ARG B C 1
ATOM 3250 O O . ARG B 1 11 ? -25.797 -117.938 -43.469 1 60.59 11 ARG B O 1
ATOM 3257 N N . GLU B 1 12 ? -24.266 -119.25 -42.969 1 58.56 12 GLU B N 1
ATOM 3258 C CA . GLU B 1 12 ? -23.953 -118.375 -41.844 1 58.56 12 GLU B CA 1
ATOM 3259 C C . GLU B 1 12 ? -23.469 -117 -42.344 1 58.56 12 GLU B C 1
ATOM 3261 O O . GLU B 1 12 ? -23.781 -116 -41.719 1 58.56 12 GLU B O 1
ATOM 3266 N N . MET B 1 13 ? -23.406 -117.062 -43.406 1 64.69 13 MET B N 1
ATOM 3267 C CA . MET B 1 13 ? -22.938 -115.812 -44.062 1 64.69 13 MET B CA 1
ATOM 3268 C C . MET B 1 13 ? -24.094 -114.875 -44.406 1 64.69 13 MET B C 1
ATOM 3270 O O . MET B 1 13 ? -23.984 -113.688 -44.312 1 64.69 13 MET B O 1
ATOM 3274 N N . ARG B 1 14 ? -24.922 -115.438 -44.844 1 65.31 14 ARG B N 1
ATOM 3275 C CA . ARG B 1 14 ? -26.047 -114.625 -45.312 1 65.31 14 ARG B CA 1
ATOM 3276 C C . ARG B 1 14 ? -26.766 -114 -44.125 1 65.31 14 ARG B C 1
ATOM 3278 O O . ARG B 1 14 ? -27.172 -112.812 -44.188 1 65.31 14 ARG B O 1
ATOM 3285 N N . LYS B 1 15 ? -27.047 -114.812 -43.281 1 61.09 15 LYS B N 1
ATOM 3286 C CA . LYS B 1 15 ? -27.625 -114.25 -42.094 1 61.09 15 LYS B CA 1
ATOM 3287 C C . LYS B 1 15 ? -26.766 -113.125 -41.531 1 61.09 15 LYS B C 1
ATOM 3289 O O . LYS B 1 15 ? -27.281 -112.125 -41.062 1 61.09 15 LYS B O 1
ATOM 3294 N N . GLN B 1 16 ? -25.625 -113.188 -41.719 1 62.66 16 GLN B N 1
ATOM 3295 C CA . GLN B 1 16 ? -24.688 -112.188 -41.219 1 62.66 16 GLN B CA 1
ATOM 3296 C C . GLN B 1 16 ? -24.828 -110.875 -42.031 1 62.66 16 GLN B C 1
ATOM 3298 O O . GLN B 1 16 ? -24.781 -109.812 -41.438 1 62.66 16 GLN B O 1
ATOM 3303 N N . LYS B 1 17 ? -25.406 -111 -43.094 1 65.94 17 LYS B N 1
ATOM 3304 C CA . LYS B 1 17 ? -25.484 -109.812 -43.938 1 65.94 17 LYS B CA 1
ATOM 3305 C C . LYS B 1 17 ? -26.719 -109 -43.594 1 65.94 17 LYS B C 1
ATOM 3307 O O . LYS B 1 17 ? -26.672 -107.75 -43.594 1 65.94 17 LYS B O 1
ATOM 3312 N N . GLU B 1 18 ? -27.656 -109.625 -43.375 1 67.75 18 GLU B N 1
ATOM 3313 C CA . GLU B 1 18 ? -28.906 -108.938 -43.031 1 67.75 18 GLU B CA 1
ATOM 3314 C C . GLU B 1 18 ? -28.781 -108.188 -41.688 1 67.75 18 GLU B C 1
ATOM 3316 O O . GLU B 1 18 ? -29.297 -107.062 -41.562 1 67.75 18 GLU B O 1
ATOM 3321 N N . VAL B 1 19 ? -28.312 -108.875 -40.844 1 62.5 19 VAL B N 1
ATOM 3322 C CA . VAL B 1 19 ? -28.109 -108.188 -39.562 1 62.5 19 VAL B CA 1
ATOM 3323 C C . VAL B 1 19 ? -27.172 -107 -39.75 1 62.5 19 VAL B C 1
ATOM 3325 O O . VAL B 1 19 ? -27.406 -105.938 -39.188 1 62.5 19 VAL B O 1
ATOM 3328 N N . GLU B 1 20 ? -26.406 -107.062 -40.562 1 69.88 20 GLU B N 1
ATOM 3329 C CA . GLU B 1 20 ? -25.469 -105.938 -40.875 1 69.88 20 GLU B CA 1
ATOM 3330 C C . GLU B 1 20 ? -26.188 -104.75 -41.469 1 69.88 20 GLU B C 1
ATOM 3332 O O . GLU B 1 20 ? -25.875 -103.625 -41.156 1 69.88 20 GLU B O 1
ATOM 3337 N N . GLU B 1 21 ? -27.109 -105.062 -42.094 1 72.56 21 GLU B N 1
ATOM 3338 C CA . GLU B 1 21 ? -27.828 -104 -42.75 1 72.56 21 GLU B CA 1
ATOM 3339 C C . GLU B 1 21 ? -28.734 -103.25 -41.781 1 72.56 21 GLU B C 1
ATOM 3341 O O . GLU B 1 21 ? -28.844 -102 -41.844 1 72.56 21 GLU B O 1
ATOM 3346 N N . ALA B 1 22 ? -29.297 -104 -41.156 1 65.75 22 ALA B N 1
ATOM 3347 C CA . ALA B 1 22 ? -30.172 -103.375 -40.156 1 65.75 22 ALA B CA 1
ATOM 3348 C C . ALA B 1 22 ? -29.359 -102.5 -39.188 1 65.75 22 ALA B C 1
ATOM 3350 O O . ALA B 1 22 ? -29.781 -101.438 -38.781 1 65.75 22 ALA B O 1
ATOM 3351 N N . HIS B 1 23 ? -28.359 -102.938 -38.844 1 64.5 23 HIS B N 1
ATOM 3352 C CA . HIS B 1 23 ? -27.438 -102.188 -38 1 64.5 23 HIS B CA 1
ATOM 3353 C C . HIS B 1 23 ? -26.984 -100.938 -38.719 1 64.5 23 HIS B C 1
ATOM 3355 O O . HIS B 1 23 ? -26.875 -99.875 -38.094 1 64.5 23 HIS B O 1
ATOM 3361 N N . ALA B 1 24 ? -26.906 -100.938 -39.844 1 72.69 24 ALA B N 1
ATOM 3362 C CA . ALA B 1 24 ? -26.453 -99.812 -40.625 1 72.69 24 ALA B CA 1
ATOM 3363 C C . ALA B 1 24 ? -27.5 -98.688 -40.625 1 72.69 24 ALA B C 1
ATOM 3365 O O . ALA B 1 24 ? -27.172 -97.5 -40.5 1 72.69 24 ALA B O 1
ATOM 3366 N N . ILE B 1 25 ? -28.656 -99.125 -40.656 1 72.75 25 ILE B N 1
ATOM 3367 C CA . ILE B 1 25 ? -29.75 -98.188 -40.719 1 72.75 25 ILE B CA 1
ATOM 3368 C C . ILE B 1 25 ? -29.922 -97.5 -39.344 1 72.75 25 ILE B C 1
ATOM 3370 O O . ILE B 1 25 ? -30.109 -96.312 -39.281 1 72.75 25 ILE B O 1
ATOM 3374 N N . ARG B 1 26 ? -29.891 -98.25 -38.406 1 62.66 26 ARG B N 1
ATOM 3375 C CA . ARG B 1 26 ? -30.016 -97.688 -37.094 1 62.66 26 ARG B CA 1
ATOM 3376 C C . ARG B 1 26 ? -28.859 -96.75 -36.781 1 62.66 26 ARG B C 1
ATOM 3378 O O . ARG B 1 26 ? -29.047 -95.688 -36.156 1 62.66 26 ARG B O 1
ATOM 3385 N N . GLU B 1 27 ? -27.781 -97 -37.25 1 67.12 27 GLU B N 1
ATOM 3386 C CA . GLU B 1 27 ? -26.641 -96.125 -37.094 1 67.12 27 GLU B CA 1
ATOM 3387 C C . GLU B 1 27 ? -26.859 -94.812 -37.844 1 67.12 27 GLU B C 1
ATOM 3389 O O . GLU B 1 27 ? -26.484 -93.75 -37.344 1 67.12 27 GLU B O 1
ATOM 3394 N N . GLU B 1 28 ? -27.547 -94.938 -38.812 1 75 28 GLU B N 1
ATOM 3395 C CA . GLU B 1 28 ? -27.812 -93.75 -39.594 1 75 28 GLU B CA 1
ATOM 3396 C C . GLU B 1 28 ? -28.828 -92.875 -38.906 1 75 28 GLU B C 1
ATOM 3398 O O . GLU B 1 28 ? -28.703 -91.625 -38.906 1 75 28 GLU B O 1
ATOM 3403 N N . GLU B 1 29 ? -29.688 -93.438 -38.375 1 68.56 29 GLU B N 1
ATOM 3404 C CA . GLU B 1 29 ? -30.703 -92.688 -37.656 1 68.56 29 GLU B CA 1
ATOM 3405 C C . GLU B 1 29 ? -30.125 -92.062 -36.406 1 68.56 29 GLU B C 1
ATOM 3407 O O . GLU B 1 29 ? -30.438 -90.875 -36.094 1 68.56 29 GLU B O 1
ATOM 3412 N N . ILE B 1 30 ? -29.453 -92.75 -35.812 1 60.12 30 ILE B N 1
ATOM 3413 C CA . ILE B 1 30 ? -28.797 -92.188 -34.625 1 60.12 30 ILE B CA 1
ATOM 3414 C C . ILE B 1 30 ? -27.875 -91.062 -35.062 1 60.12 30 ILE B C 1
ATOM 3416 O O . ILE B 1 30 ? -27.875 -90 -34.406 1 60.12 30 ILE B O 1
ATOM 3420 N N . GLN B 1 31 ? -27.297 -91.125 -36.094 1 69.88 31 GLN B N 1
ATOM 3421 C CA . GLN B 1 31 ? -26.406 -90.125 -36.562 1 69.88 31 GLN B CA 1
ATOM 3422 C C . GLN B 1 31 ? -27.203 -88.875 -37 1 69.88 31 GLN B C 1
ATOM 3424 O O . GLN B 1 31 ? -26.766 -87.75 -36.75 1 69.88 31 GLN B O 1
ATOM 3429 N N . ALA B 1 32 ? -28.281 -89.125 -37.469 1 73.75 32 ALA B N 1
ATOM 3430 C CA . ALA B 1 32 ? -29.141 -88.062 -37.875 1 73.75 32 ALA B CA 1
ATOM 3431 C C . ALA B 1 32 ? -29.672 -87.312 -36.656 1 73.75 32 ALA B C 1
ATOM 3433 O O . ALA B 1 32 ? -29.734 -86.062 -36.656 1 73.75 32 ALA B O 1
ATOM 3434 N N . MET B 1 33 ? -30.031 -88 -35.656 1 63.09 33 MET B N 1
ATOM 3435 C CA . MET B 1 33 ? -30.531 -87.375 -34.438 1 63.09 33 MET B CA 1
ATOM 3436 C C . MET B 1 33 ? -29.406 -86.625 -33.75 1 63.09 33 MET B C 1
ATOM 3438 O O . MET B 1 33 ? -29.641 -85.5 -33.219 1 63.09 33 MET B O 1
ATOM 3442 N N . ILE B 1 34 ? -28.297 -87.188 -33.781 1 60.69 34 ILE B N 1
ATOM 3443 C CA . ILE B 1 34 ? -27.156 -86.438 -33.219 1 60.69 34 ILE B CA 1
ATOM 3444 C C . ILE B 1 34 ? -26.922 -85.125 -34 1 60.69 34 ILE B C 1
ATOM 3446 O O . ILE B 1 34 ? -26.688 -84.125 -33.375 1 60.69 34 ILE B O 1
ATOM 3450 N N . GLN B 1 35 ? -27.141 -85.125 -35.156 1 74.06 35 GLN B N 1
ATOM 3451 C CA . GLN B 1 35 ? -26.922 -83.938 -35.969 1 74.06 35 GLN B CA 1
ATOM 3452 C C . GLN B 1 35 ? -28 -82.938 -35.719 1 74.06 35 GLN B C 1
ATOM 3454 O O . GLN B 1 35 ? -27.703 -81.75 -35.656 1 74.06 35 GLN B O 1
ATOM 3459 N N . GLN B 1 36 ? -29.172 -83.375 -35.469 1 69.44 36 GLN B N 1
ATOM 3460 C CA . GLN B 1 36 ? -30.266 -82.438 -35.219 1 69.44 36 GLN B CA 1
ATOM 3461 C C . GLN B 1 36 ? -30.078 -81.75 -33.844 1 69.44 36 GLN B C 1
ATOM 3463 O O . GLN B 1 36 ? -30.328 -80.562 -33.719 1 69.44 36 GLN B O 1
ATOM 3468 N N . LEU B 1 37 ? -29.812 -82.562 -32.938 1 59.03 37 LEU B N 1
ATOM 3469 C CA . LEU B 1 37 ? -29.562 -82 -31.609 1 59.03 37 LEU B CA 1
ATOM 3470 C C . LEU B 1 37 ? -28.391 -81 -31.672 1 59.03 37 LEU B C 1
ATOM 3472 O O . LEU B 1 37 ? -28.406 -80 -31.031 1 59.03 37 LEU B O 1
ATOM 3476 N N . ALA B 1 38 ? -27.422 -81.375 -32.438 1 65.5 38 ALA B N 1
ATOM 3477 C CA . ALA B 1 38 ? -26.297 -80.438 -32.625 1 65.5 38 ALA B CA 1
ATOM 3478 C C . ALA B 1 38 ? -26.734 -79.125 -33.281 1 65.5 38 ALA B C 1
ATOM 3480 O O . ALA B 1 38 ? -26.266 -78.062 -32.875 1 65.5 38 ALA B O 1
ATOM 3481 N N . ASP B 1 39 ? -27.656 -79.25 -34.094 1 71.94 39 ASP B N 1
ATOM 3482 C CA . ASP B 1 39 ? -28.141 -78.062 -34.781 1 71.94 39 ASP B CA 1
ATOM 3483 C C . ASP B 1 39 ? -28.969 -77.188 -33.875 1 71.94 39 ASP B C 1
ATOM 3485 O O . ASP B 1 39 ? -28.844 -75.938 -33.906 1 71.94 39 ASP B O 1
ATOM 3489 N N . ILE B 1 40 ? -29.781 -77.812 -33.125 1 63.66 40 ILE B N 1
ATOM 3490 C CA . ILE B 1 40 ? -30.609 -77 -32.219 1 63.66 40 ILE B CA 1
ATOM 3491 C C . ILE B 1 40 ? -29.719 -76.375 -31.156 1 63.66 40 ILE B C 1
ATOM 3493 O O . ILE B 1 40 ? -29.922 -75.188 -30.812 1 63.66 40 ILE B O 1
ATOM 3497 N N . ASN B 1 41 ? -28.828 -77.125 -30.703 1 60.09 41 ASN B N 1
ATOM 3498 C CA . ASN B 1 41 ? -27.875 -76.562 -29.766 1 60.09 41 ASN B CA 1
ATOM 3499 C C . ASN B 1 41 ? -27.094 -75.438 -30.406 1 60.09 41 ASN B C 1
ATOM 3501 O O . ASN B 1 41 ? -26.844 -74.375 -29.766 1 60.09 41 ASN B O 1
ATOM 3505 N N . ALA B 1 42 ? -26.812 -75.625 -31.594 1 69.12 42 ALA B N 1
ATOM 3506 C CA . ALA B 1 42 ? -26.078 -74.562 -32.312 1 69.12 42 ALA B CA 1
ATOM 3507 C C . ALA B 1 42 ? -26.922 -73.312 -32.469 1 69.12 42 ALA B C 1
ATOM 3509 O O . ALA B 1 42 ? -26.438 -72.188 -32.281 1 69.12 42 ALA B O 1
ATOM 3510 N N . LYS B 1 43 ? -28.125 -73.5 -32.625 1 71.56 43 LYS B N 1
ATOM 3511 C CA . LYS B 1 43 ? -29.047 -72.375 -32.75 1 71.56 43 LYS B CA 1
ATOM 3512 C C . LYS B 1 43 ? -29.266 -71.688 -31.422 1 71.56 43 LYS B C 1
ATOM 3514 O O . LYS B 1 43 ? -29.281 -70.438 -31.359 1 71.56 43 LYS B O 1
ATOM 3519 N N . TYR B 1 44 ? -29.516 -72.438 -30.484 1 61.69 44 TYR B N 1
ATOM 3520 C CA . TYR B 1 44 ? -29.703 -71.875 -29.156 1 61.69 44 TYR B CA 1
ATOM 3521 C C . TYR B 1 44 ? -28.453 -71.062 -28.719 1 61.69 44 TYR B C 1
ATOM 3523 O O . TYR B 1 44 ? -28.562 -70 -28.172 1 61.69 44 TYR B O 1
ATOM 3531 N N . ILE B 1 45 ? -27.422 -71.688 -29.031 1 62.62 45 ILE B N 1
ATOM 3532 C CA . ILE B 1 45 ? -26.172 -71 -28.734 1 62.62 45 ILE B CA 1
ATOM 3533 C C . ILE B 1 45 ? -26.078 -69.688 -29.547 1 62.62 45 ILE B C 1
ATOM 3535 O O . ILE B 1 45 ? -25.688 -68.625 -29.016 1 62.62 45 ILE B O 1
ATOM 3539 N N . SER B 1 46 ? -26.5 -69.812 -30.656 1 74.31 46 SER B N 1
ATOM 3540 C CA . SER B 1 46 ? -26.453 -68.625 -31.531 1 74.31 46 SER B CA 1
ATOM 3541 C C . SER B 1 46 ? -27.422 -67.562 -31.047 1 74.31 46 SER B C 1
ATOM 3543 O O . SER B 1 46 ? -27.062 -66.375 -31.016 1 74.31 46 SER B O 1
ATOM 3545 N N . ASP B 1 47 ? -28.484 -67.875 -30.609 1 69.31 47 ASP B N 1
ATOM 3546 C CA . ASP B 1 47 ? -29.469 -66.938 -30.125 1 69.31 47 ASP B CA 1
ATOM 3547 C C . ASP B 1 47 ? -29.016 -66.312 -28.812 1 69.31 47 ASP B C 1
ATOM 3549 O O . ASP B 1 47 ? -29.203 -65.062 -28.609 1 69.31 47 ASP B O 1
ATOM 3553 N N . MET B 1 48 ? -28.594 -67.125 -28.047 1 59.75 48 MET B N 1
ATOM 3554 C CA . MET B 1 48 ? -28.094 -66.625 -26.781 1 59.75 48 MET B CA 1
ATOM 3555 C C . MET B 1 48 ? -26.922 -65.688 -27.016 1 59.75 48 MET B C 1
ATOM 3557 O O . MET B 1 48 ? -26.797 -64.625 -26.359 1 59.75 48 MET B O 1
ATOM 3561 N N . LYS B 1 49 ? -26.172 -66.062 -27.984 1 67.06 49 LYS B N 1
ATOM 3562 C CA . LYS B 1 49 ? -25.062 -65.188 -28.344 1 67.06 49 LYS B CA 1
ATOM 3563 C C . LYS B 1 49 ? -25.562 -63.875 -28.891 1 67.06 49 LYS B C 1
ATOM 3565 O O . LYS B 1 49 ? -25.016 -62.812 -28.578 1 67.06 49 LYS B O 1
ATOM 3570 N N . SER B 1 50 ? -26.578 -64 -29.562 1 74.56 50 SER B N 1
ATOM 3571 C CA . SER B 1 50 ? -27.156 -62.812 -30.125 1 74.56 50 SER B CA 1
ATOM 3572 C C . SER B 1 50 ? -27.797 -61.938 -29.047 1 74.56 50 SER B C 1
ATOM 3574 O O . SER B 1 50 ? -27.672 -60.688 -29.078 1 74.56 50 SER B O 1
ATOM 3576 N N . ALA B 1 51 ? -28.438 -62.5 -28.25 1 65.56 51 ALA B N 1
ATOM 3577 C CA . ALA B 1 51 ? -29.062 -61.75 -27.156 1 65.56 51 ALA B CA 1
ATOM 3578 C C . ALA B 1 51 ? -28.016 -61.125 -26.25 1 65.56 51 ALA B C 1
ATOM 3580 O O . ALA B 1 51 ? -28.141 -59.969 -25.828 1 65.56 51 ALA B O 1
ATOM 3581 N N . ILE B 1 52 ? -27.094 -61.938 -26.016 1 62.66 52 ILE B N 1
ATOM 3582 C CA . ILE B 1 52 ? -25.984 -61.406 -25.219 1 62.66 52 ILE B CA 1
ATOM 3583 C C . ILE B 1 52 ? -25.344 -60.25 -25.953 1 62.66 52 ILE B C 1
ATOM 3585 O O . ILE B 1 52 ? -25.047 -59.219 -25.344 1 62.66 52 ILE B O 1
ATOM 3589 N N . LYS B 1 53 ? -25.281 -60.438 -27.188 1 70.88 53 LYS B N 1
ATOM 3590 C CA . LYS B 1 53 ? -24.672 -59.375 -27.984 1 70.88 53 LYS B CA 1
ATOM 3591 C C . LYS B 1 53 ? -25.547 -58.094 -27.969 1 70.88 53 LYS B C 1
ATOM 3593 O O . LYS B 1 53 ? -25.031 -57 -27.859 1 70.88 53 LYS B O 1
ATOM 3598 N N . PHE B 1 54 ? -26.719 -58.344 -27.969 1 70.12 54 PHE B N 1
ATOM 3599 C CA . PHE B 1 54 ? -27.641 -57.219 -27.938 1 70.12 54 PHE B CA 1
ATOM 3600 C C . PHE B 1 54 ? -27.562 -56.469 -26.594 1 70.12 54 PHE B C 1
ATOM 3602 O O . PHE B 1 54 ? -27.484 -55.25 -26.547 1 70.12 54 PHE B O 1
ATOM 3609 N N . HIS B 1 55 ? -27.688 -57.188 -25.641 1 62.78 55 HIS B N 1
ATOM 3610 C CA . HIS B 1 55 ? -27.625 -56.562 -24.312 1 62.78 55 HIS B CA 1
ATOM 3611 C C . HIS B 1 55 ? -26.25 -55.938 -24.078 1 62.78 55 HIS B C 1
ATOM 3613 O O . HIS B 1 55 ? -26.156 -54.875 -23.438 1 62.78 55 HIS B O 1
ATOM 3619 N N . GLU B 1 56 ? -25.328 -56.562 -24.656 1 66.75 56 GLU B N 1
ATOM 3620 C CA . GLU B 1 56 ? -24.016 -55.938 -24.594 1 66.75 56 GLU B CA 1
ATOM 3621 C C . GLU B 1 56 ? -23.969 -54.625 -25.359 1 66.75 56 GLU B C 1
ATOM 3623 O O . GLU B 1 56 ? -23.375 -53.656 -24.875 1 66.75 56 GLU B O 1
ATOM 3628 N N . GLU B 1 57 ? -24.609 -54.625 -26.391 1 72.12 57 GLU B N 1
ATOM 3629 C CA . GLU B 1 57 ? -24.641 -53.406 -27.188 1 72.12 57 GLU B CA 1
ATOM 3630 C C . GLU B 1 57 ? -25.469 -52.344 -26.516 1 72.12 57 GLU B C 1
ATOM 3632 O O . GLU B 1 57 ? -25.078 -51.156 -26.5 1 72.12 57 GLU B O 1
ATOM 3637 N N . GLU B 1 58 ? -26.422 -52.656 -25.969 1 67.5 58 GLU B N 1
ATOM 3638 C CA . GLU B 1 58 ? -27.25 -51.656 -25.25 1 67.5 58 GLU B CA 1
ATOM 3639 C C . GLU B 1 58 ? -26.531 -51.125 -24.016 1 67.5 58 GLU B C 1
ATOM 3641 O O . GLU B 1 58 ? -26.641 -49.938 -23.703 1 67.5 58 GLU B O 1
ATOM 3646 N N . LEU B 1 59 ? -26.016 -52.094 -23.391 1 60.81 59 LEU B N 1
ATOM 3647 C CA . LEU B 1 59 ? -25.203 -51.656 -22.25 1 60.81 59 LEU B CA 1
ATOM 3648 C C . LEU B 1 59 ? -24.094 -50.688 -22.703 1 60.81 59 LEU B C 1
ATOM 3650 O O . LEU B 1 59 ? -23.812 -49.719 -22.031 1 60.81 59 LEU B O 1
ATOM 3654 N N . GLU B 1 60 ? -23.641 -51.031 -23.766 1 72 60 GLU B N 1
ATOM 3655 C CA . GLU B 1 60 ? -22.594 -50.156 -24.297 1 72 60 GLU B CA 1
ATOM 3656 C C . GLU B 1 60 ? -23.156 -48.781 -24.672 1 72 60 GLU B C 1
ATOM 3658 O O . GLU B 1 60 ? -22.547 -47.75 -24.406 1 72 60 GLU B O 1
ATOM 3663 N N . LYS B 1 61 ? -24.172 -48.75 -25.312 1 68.62 61 LYS B N 1
ATOM 3664 C CA . LYS B 1 61 ? -24.812 -47.469 -25.656 1 68.62 61 LYS B CA 1
ATOM 3665 C C . LYS B 1 61 ? -25.188 -46.688 -24.406 1 68.62 61 LYS B C 1
ATOM 3667 O O . LYS B 1 61 ? -24.984 -45.469 -24.359 1 68.62 61 LYS B O 1
ATOM 3672 N N . SER B 1 62 ? -25.797 -47.281 -23.578 1 61.38 62 SER B N 1
ATOM 3673 C CA . SER B 1 62 ? -26.156 -46.594 -22.328 1 61.38 62 SER B CA 1
ATOM 3674 C C . SER B 1 62 ? -24.906 -46.062 -21.625 1 61.38 62 SER B C 1
ATOM 3676 O O . SER B 1 62 ? -24.922 -44.969 -21.094 1 61.38 62 SER B O 1
ATOM 3678 N N . LYS B 1 63 ? -23.938 -46.906 -21.672 1 62.62 63 LYS B N 1
ATOM 3679 C CA . LYS B 1 63 ? -22.688 -46.406 -21.109 1 62.62 63 LYS B CA 1
ATOM 3680 C C . LYS B 1 63 ? -22.188 -45.188 -21.859 1 62.62 63 LYS B C 1
ATOM 3682 O O . LYS B 1 63 ? -21.719 -44.219 -21.234 1 62.62 63 LYS B O 1
ATOM 3687 N N . HIS B 1 64 ? -22.312 -45.25 -23.094 1 70.06 64 HIS B N 1
ATOM 3688 C CA . HIS B 1 64 ? -21.875 -44.094 -23.891 1 70.06 64 HIS B CA 1
ATOM 3689 C C . HIS B 1 64 ? -22.75 -42.875 -23.609 1 70.06 64 HIS B C 1
ATOM 3691 O O . HIS B 1 64 ? -22.234 -41.781 -23.5 1 70.06 64 HIS B O 1
ATOM 3697 N N . PHE B 1 65 ? -23.953 -43.031 -23.547 1 61.03 65 PHE B N 1
ATOM 3698 C CA . PHE B 1 65 ? -24.859 -41.938 -23.266 1 61.03 65 PHE B CA 1
ATOM 3699 C C . PHE B 1 65 ? -24.594 -41.344 -21.875 1 61.03 65 PHE B C 1
ATOM 3701 O O . PHE B 1 65 ? -24.562 -40.125 -21.703 1 61.03 65 PHE B O 1
ATOM 3708 N N . ILE B 1 66 ? -24.5 -42.156 -20.922 1 56.09 66 ILE B N 1
ATOM 3709 C CA . ILE B 1 66 ? -24.125 -41.719 -19.594 1 56.09 66 ILE B CA 1
ATOM 3710 C C . ILE B 1 66 ? -22.797 -40.969 -19.641 1 56.09 66 ILE B C 1
ATOM 3712 O O . ILE B 1 66 ? -22.625 -39.906 -19.016 1 56.09 66 ILE B O 1
ATOM 3716 N N . GLN B 1 67 ? -21.984 -41.5 -20.453 1 64.69 67 GLN B N 1
ATOM 3717 C CA . GLN B 1 67 ? -20.703 -40.781 -20.594 1 64.69 67 GLN B CA 1
ATOM 3718 C C . GLN B 1 67 ? -20.891 -39.438 -21.281 1 64.69 67 GLN B C 1
ATOM 3720 O O . GLN B 1 67 ? -20.266 -38.469 -20.891 1 64.69 67 GLN B O 1
ATOM 3725 N N . GLU B 1 68 ? -21.688 -39.375 -22.219 1 64 68 GLU B N 1
ATOM 3726 C CA . GLU B 1 68 ? -21.938 -38.094 -22.891 1 64 68 GLU B CA 1
ATOM 3727 C C . GLU B 1 68 ? -22.641 -37.094 -21.969 1 64 68 GLU B C 1
ATOM 3729 O O . GLU B 1 68 ? -22.297 -35.938 -21.938 1 64 68 GLU B O 1
ATOM 3734 N N . ILE B 1 69 ? -23.656 -37.375 -21.422 1 55.16 69 ILE B N 1
ATOM 3735 C CA . ILE B 1 69 ? -24.359 -36.5 -20.5 1 55.16 69 ILE B CA 1
ATOM 3736 C C . ILE B 1 69 ? -23.438 -36.094 -19.359 1 55.16 69 ILE B C 1
ATOM 3738 O O . ILE B 1 69 ? -23.422 -34.938 -18.938 1 55.16 69 ILE B O 1
ATOM 3742 N N . GLN B 1 70 ? -22.75 -37.125 -18.891 1 57.94 70 GLN B N 1
ATOM 3743 C CA . GLN B 1 70 ? -21.766 -36.781 -17.875 1 57.94 70 GLN B CA 1
ATOM 3744 C C . GLN B 1 70 ? -20.734 -35.812 -18.438 1 57.94 70 GLN B C 1
ATOM 3746 O O . GLN B 1 70 ? -20.344 -34.844 -17.766 1 57.94 70 GLN B O 1
ATOM 3751 N N . ALA B 1 71 ? -20.406 -36 -19.609 1 61.22 71 ALA B N 1
ATOM 3752 C CA . ALA B 1 71 ? -19.484 -35.031 -20.234 1 61.22 71 ALA B CA 1
ATOM 3753 C C . ALA B 1 71 ? -20.141 -33.688 -20.438 1 61.22 71 ALA B C 1
ATOM 3755 O O . ALA B 1 71 ? -19.531 -32.656 -20.203 1 61.22 71 ALA B O 1
ATOM 3756 N N . LYS B 1 72 ? -21.281 -33.594 -21.047 1 54.25 72 LYS B N 1
ATOM 3757 C CA . LYS B 1 72 ? -22 -32.344 -21.203 1 54.25 72 LYS B CA 1
ATOM 3758 C C . LYS B 1 72 ? -22.312 -31.703 -19.844 1 54.25 72 LYS B C 1
ATOM 3760 O O . LYS B 1 72 ? -22.219 -30.484 -19.672 1 54.25 72 LYS B O 1
ATOM 3765 N N . TYR B 1 73 ? -22.938 -32.469 -18.953 1 46.88 73 TYR B N 1
ATOM 3766 C CA . TYR B 1 73 ? -23.109 -31.984 -17.594 1 46.88 73 TYR B CA 1
ATOM 3767 C C . TYR B 1 73 ? -21.781 -31.5 -17.016 1 46.88 73 TYR B C 1
ATOM 3769 O O . TYR B 1 73 ? -21.719 -30.422 -16.422 1 46.88 73 TYR B O 1
ATOM 3777 N N . ASP B 1 74 ? -20.797 -32.281 -17.203 1 53.44 74 ASP B N 1
ATOM 3778 C CA . ASP B 1 74 ? -19.5 -31.812 -16.734 1 53.44 74 ASP B CA 1
ATOM 3779 C C . ASP B 1 74 ? -19.062 -30.562 -17.5 1 53.44 74 ASP B C 1
ATOM 3781 O O . ASP B 1 74 ? -18.516 -29.625 -16.906 1 53.44 74 ASP B O 1
ATOM 3785 N N . LYS B 1 75 ? -19.281 -30.453 -18.672 1 54.22 75 LYS B N 1
ATOM 3786 C CA . LYS B 1 75 ? -18.984 -29.25 -19.453 1 54.22 75 LYS B CA 1
ATOM 3787 C C . LYS B 1 75 ? -19.906 -28.109 -19.047 1 54.22 75 LYS B C 1
ATOM 3789 O O . LYS B 1 75 ? -19.453 -26.984 -18.859 1 54.22 75 LYS B O 1
ATOM 3794 N N . SER B 1 76 ? -21.219 -28.203 -19.094 1 48.75 76 SER B N 1
ATOM 3795 C CA . SER B 1 76 ? -22.156 -27.156 -18.688 1 48.75 76 SER B CA 1
ATOM 3796 C C . SER B 1 76 ? -21.938 -26.766 -17.234 1 48.75 76 SER B C 1
ATOM 3798 O O . SER B 1 76 ? -22 -25.578 -16.891 1 48.75 76 SER B O 1
ATOM 3800 N N . LEU B 1 77 ? -21.844 -27.766 -16.312 1 46.31 77 LEU B N 1
ATOM 3801 C CA . LEU B 1 77 ? -21.406 -27.438 -14.953 1 46.31 77 LEU B CA 1
ATOM 3802 C C . LEU B 1 77 ? -20.047 -26.766 -14.969 1 46.31 77 LEU B C 1
ATOM 3804 O O . LEU B 1 77 ? -19.812 -25.797 -14.234 1 46.31 77 LEU B O 1
ATOM 3808 N N . HIS B 1 78 ? -19.234 -27.156 -15.836 1 51.62 78 HIS B N 1
ATOM 3809 C CA . HIS B 1 78 ? -17.969 -26.438 -16 1 51.62 78 HIS B CA 1
ATOM 3810 C C . HIS B 1 78 ? -18.203 -25.078 -16.656 1 51.62 78 HIS B C 1
ATOM 3812 O O . HIS B 1 78 ? -17.656 -24.062 -16.203 1 51.62 78 HIS B O 1
ATOM 3818 N N . GLU B 1 79 ? -18.969 -24.891 -17.703 1 47.34 79 GLU B N 1
ATOM 3819 C CA . GLU B 1 79 ? -19.266 -23.609 -18.312 1 47.34 79 GLU B CA 1
ATOM 3820 C C . GLU B 1 79 ? -20.141 -22.75 -17.406 1 47.34 79 GLU B C 1
ATOM 3822 O O . GLU B 1 79 ? -19.938 -21.547 -17.297 1 47.34 79 GLU B O 1
ATOM 3827 N N . ARG B 1 80 ? -21.391 -23.172 -16.953 1 42.22 80 ARG B N 1
ATOM 3828 C CA . ARG B 1 80 ? -22.141 -22.438 -15.945 1 42.22 80 ARG B CA 1
ATOM 3829 C C . ARG B 1 80 ? -21.297 -22.156 -14.711 1 42.22 80 ARG B C 1
ATOM 3831 O O . ARG B 1 80 ? -21.234 -21.031 -14.227 1 42.22 80 ARG B O 1
ATOM 3838 N N . ASP B 1 81 ? -20.594 -23.188 -14.156 1 43.5 81 ASP B N 1
ATOM 3839 C CA . ASP B 1 81 ? -19.672 -22.875 -13.07 1 43.5 81 ASP B CA 1
ATOM 3840 C C . ASP B 1 81 ? -18.531 -21.969 -13.555 1 43.5 81 ASP B C 1
ATOM 3842 O O . ASP B 1 81 ? -18.094 -21.078 -12.828 1 43.5 81 ASP B O 1
ATOM 3846 N N . THR B 1 82 ? -18.109 -22 -14.75 1 44.88 82 THR B N 1
ATOM 3847 C CA . THR B 1 82 ? -17.188 -21.016 -15.297 1 44.88 82 THR B CA 1
ATOM 3848 C C . THR B 1 82 ? -17.906 -19.703 -15.586 1 44.88 82 THR B C 1
ATOM 3850 O O . THR B 1 82 ? -17.391 -18.625 -15.273 1 44.88 82 THR B O 1
ATOM 3853 N N . ALA B 1 83 ? -19.047 -19.578 -16.375 1 41.25 83 ALA B N 1
ATOM 3854 C CA . ALA B 1 83 ? -19.75 -18.312 -16.609 1 41.25 83 ALA B CA 1
ATOM 3855 C C . ALA B 1 83 ? -20.391 -17.812 -15.32 1 41.25 83 ALA B C 1
ATOM 3857 O O . ALA B 1 83 ? -20.312 -16.625 -15.008 1 41.25 83 ALA B O 1
ATOM 3858 N N . VAL B 1 84 ? -21.188 -18.531 -14.508 1 42.41 84 VAL B N 1
ATOM 3859 C CA . VAL B 1 84 ? -21.609 -18.125 -13.18 1 42.41 84 VAL B CA 1
ATOM 3860 C C . VAL B 1 84 ? -20.391 -17.969 -12.273 1 42.41 84 VAL B C 1
ATOM 3862 O O . VAL B 1 84 ? -20.281 -17 -11.516 1 42.41 84 VAL B O 1
ATOM 3865 N N . THR B 1 85 ? -19.344 -18.844 -12.328 1 42.03 85 THR B N 1
ATOM 3866 C CA . THR B 1 85 ? -18.062 -18.5 -11.719 1 42.03 85 THR B CA 1
ATOM 3867 C C . THR B 1 85 ? -17.391 -17.359 -12.469 1 42.03 85 THR B C 1
ATOM 3869 O O . THR B 1 85 ? -16.828 -16.453 -11.859 1 42.03 85 THR B O 1
ATOM 3872 N N . GLU B 1 86 ? -17.453 -17.203 -13.781 1 40.84 86 GLU B N 1
ATOM 3873 C CA . GLU B 1 86 ? -16.953 -16.016 -14.477 1 40.84 86 GLU B CA 1
ATOM 3874 C C . GLU B 1 86 ? -17.859 -14.812 -14.234 1 40.84 86 GLU B C 1
ATOM 3876 O O . GLU B 1 86 ? -17.375 -13.711 -13.961 1 40.84 86 GLU B O 1
ATOM 3881 N N . ALA B 1 87 ? -19.188 -14.711 -14.508 1 38.84 87 ALA B N 1
ATOM 3882 C CA . ALA B 1 87 ? -20.031 -13.594 -14.109 1 38.84 87 ALA B CA 1
ATOM 3883 C C . ALA B 1 87 ? -20.125 -13.469 -12.594 1 38.84 87 ALA B C 1
ATOM 3885 O O . ALA B 1 87 ? -20.062 -12.367 -12.047 1 38.84 87 ALA B O 1
ATOM 3886 N N . LYS B 1 88 ? -20.344 -14.555 -11.805 1 39.47 88 LYS B N 1
ATOM 3887 C CA . LYS B 1 88 ? -20.094 -14.531 -10.367 1 39.47 88 LYS B CA 1
ATOM 3888 C C . LYS B 1 88 ? -18.609 -14.344 -10.07 1 39.47 88 LYS B C 1
ATOM 3890 O O . LYS B 1 88 ? -18.234 -13.609 -9.148 1 39.47 88 LYS B O 1
ATOM 3895 N N . GLU B 1 89 ? -17.703 -14.914 -10.852 1 39.44 89 GLU B N 1
ATOM 3896 C CA . GLU B 1 89 ? -16.297 -14.516 -10.82 1 39.44 89 GLU B CA 1
ATOM 3897 C C . GLU B 1 89 ? -16.109 -13.117 -11.414 1 39.44 89 GLU B C 1
ATOM 3899 O O . GLU B 1 89 ? -15.344 -12.312 -10.875 1 39.44 89 GLU B O 1
ATOM 3904 N N . LEU B 1 90 ? -16.703 -12.766 -12.586 1 37.03 90 LEU B N 1
ATOM 3905 C CA . LEU B 1 90 ? -16.609 -11.383 -13.047 1 37.03 90 LEU B CA 1
ATOM 3906 C C . LEU B 1 90 ? -17.359 -10.445 -12.102 1 37.03 90 LEU B C 1
ATOM 3908 O O . LEU B 1 90 ? -16.875 -9.359 -11.797 1 37.03 90 LEU B O 1
ATOM 3912 N N . ARG B 1 91 ? -18.594 -10.633 -11.82 1 38.34 91 ARG B N 1
ATOM 3913 C CA . ARG B 1 91 ? -19.188 -9.945 -10.68 1 38.34 91 ARG B CA 1
ATOM 3914 C C . ARG B 1 91 ? -18.5 -10.344 -9.375 1 38.34 91 ARG B C 1
ATOM 3916 O O . ARG B 1 91 ? -18.312 -9.508 -8.492 1 38.34 91 ARG B O 1
ATOM 3923 N N . GLN B 1 92 ? -18.219 -11.57 -9.109 1 39.81 92 GLN B N 1
ATOM 3924 C CA . GLN B 1 92 ? -17.344 -12.062 -8.062 1 39.81 92 GLN B CA 1
ATOM 3925 C C . GLN B 1 92 ? -15.875 -11.773 -8.391 1 39.81 92 GLN B C 1
ATOM 3927 O O . GLN B 1 92 ? -15.055 -11.602 -7.492 1 39.81 92 GLN B O 1
ATOM 3932 N N . LYS B 1 93 ? -15.406 -11.867 -9.617 1 38.88 93 LYS B N 1
ATOM 3933 C CA . LYS B 1 93 ? -14.117 -11.391 -10.102 1 38.88 93 LYS B CA 1
ATOM 3934 C C . LYS B 1 93 ? -13.953 -9.891 -9.859 1 38.88 93 LYS B C 1
ATOM 3936 O O . LYS B 1 93 ? -12.852 -9.414 -9.594 1 38.88 93 LYS B O 1
ATOM 3941 N N . ASN B 1 94 ? -14.906 -9.281 -10.414 1 43 94 ASN B N 1
ATOM 3942 C CA . ASN B 1 94 ? -14.852 -7.945 -9.82 1 43 94 ASN B CA 1
ATOM 3943 C C . ASN B 1 94 ? -14.883 -8 -8.297 1 43 94 ASN B C 1
ATOM 3945 O O . ASN B 1 94 ? -15.055 -6.98 -7.637 1 43 94 ASN B O 1
ATOM 3949 N N . LYS B 1 95 ? -15.094 -9.258 -7.816 1 46.22 95 LYS B N 1
ATOM 3950 C CA . LYS B 1 95 ? -14.992 -9.93 -6.52 1 46.22 95 LYS B CA 1
ATOM 3951 C C . LYS B 1 95 ? -13.555 -9.945 -6.02 1 46.22 95 LYS B C 1
ATOM 3953 O O . LYS B 1 95 ? -13.297 -10.281 -4.863 1 46.22 95 LYS B O 1
ATOM 3958 N N . HIS B 1 96 ? -12.789 -10.086 -7.086 1 53.25 96 HIS B N 1
ATOM 3959 C CA . HIS B 1 96 ? -11.414 -10.211 -6.637 1 53.25 96 HIS B CA 1
ATOM 3960 C C . HIS B 1 96 ? -11.031 -9.078 -5.691 1 53.25 96 HIS B C 1
ATOM 3962 O O . HIS B 1 96 ? -9.883 -8.992 -5.246 1 53.25 96 HIS B O 1
ATOM 3968 N N . GLY B 1 97 ? -12.148 -8.602 -5.34 1 64.81 97 GLY B N 1
ATOM 3969 C CA . GLY B 1 97 ? -11.883 -7.645 -4.277 1 64.81 97 GLY B CA 1
ATOM 3970 C C . GLY B 1 97 ? -11.148 -6.406 -4.758 1 64.81 97 GLY B C 1
ATOM 3971 O O . GLY B 1 97 ? -10.812 -5.531 -3.959 1 64.81 97 GLY B O 1
ATOM 3972 N N . ALA B 1 98 ? -10.93 -6.473 -6.293 1 78.5 98 ALA B N 1
ATOM 3973 C CA . ALA B 1 98 ? -10.172 -5.305 -6.734 1 78.5 98 ALA B CA 1
ATOM 3974 C C . ALA B 1 98 ? -11.109 -4.16 -7.121 1 78.5 98 ALA B C 1
ATOM 3976 O O . ALA B 1 98 ? -12.203 -4.395 -7.641 1 78.5 98 ALA B O 1
ATOM 3977 N N . LEU B 1 99 ? -10.75 -2.988 -6.992 1 90.25 99 LEU B N 1
ATOM 3978 C CA . LEU B 1 99 ? -11.477 -1.795 -7.418 1 90.25 99 LEU B CA 1
ATOM 3979 C C . LEU B 1 99 ? -11.523 -1.702 -8.938 1 90.25 99 LEU B C 1
ATOM 3981 O O . LEU B 1 99 ? -10.523 -1.966 -9.609 1 90.25 99 LEU B O 1
ATOM 3985 N N . VAL B 1 100 ? -12.688 -1.417 -9.461 1 89.62 100 VAL B N 1
ATOM 3986 C CA . VAL B 1 100 ? -12.867 -1.35 -10.906 1 89.62 100 VAL B CA 1
ATOM 3987 C C . VAL B 1 100 ? -12.992 0.108 -11.352 1 89.62 100 VAL B C 1
ATOM 3989 O O . VAL B 1 100 ? -13.758 0.878 -10.758 1 89.62 100 VAL B O 1
ATOM 3992 N N . PHE B 1 101 ? -12.258 0.484 -12.359 1 93.88 101 PHE B N 1
ATOM 3993 C CA . PHE B 1 101 ? -12.328 1.795 -12.992 1 93.88 101 PHE B CA 1
ATOM 3994 C C . PHE B 1 101 ? -12.93 1.69 -14.391 1 93.88 101 PHE B C 1
ATOM 3996 O O . PHE B 1 101 ? -12.805 0.655 -15.047 1 93.88 101 PHE B O 1
ATOM 4003 N N . SER B 1 102 ? -13.555 2.699 -14.875 1 91.19 102 SER B N 1
ATOM 4004 C CA . SER B 1 102 ? -14.016 2.752 -16.25 1 91.19 102 SER B CA 1
ATOM 4005 C C . SER B 1 102 ? -12.906 3.234 -17.188 1 91.19 102 SER B C 1
ATOM 4007 O O . SER B 1 102 ? -11.961 3.893 -16.75 1 91.19 102 SER B O 1
ATOM 4009 N N . LEU B 1 103 ? -13.078 2.893 -18.422 1 92.06 103 LEU B N 1
ATOM 4010 C CA . LEU B 1 103 ? -12.102 3.363 -19.406 1 92.06 103 LEU B CA 1
ATOM 4011 C C . LEU B 1 103 ? -12.148 4.883 -19.531 1 92.06 103 LEU B C 1
ATOM 4013 O O . LEU B 1 103 ? -11.117 5.523 -19.75 1 92.06 103 LEU B O 1
ATOM 4017 N N . SER B 1 104 ? -13.312 5.422 -19.391 1 94 104 SER B N 1
ATOM 4018 C CA . SER B 1 104 ? -13.469 6.871 -19.438 1 94 104 SER B CA 1
ATOM 4019 C C . SER B 1 104 ? -12.672 7.551 -18.344 1 94 104 SER B C 1
ATOM 4021 O O . SER B 1 104 ? -12.062 8.602 -18.562 1 94 104 SER B O 1
ATOM 4023 N N . GLU B 1 105 ? -12.656 6.977 -17.156 1 94.56 105 GLU B N 1
ATOM 4024 C CA . GLU B 1 105 ? -11.867 7.504 -16.047 1 94.56 105 GLU B CA 1
ATOM 4025 C C . GLU B 1 105 ? -10.375 7.48 -16.375 1 94.56 105 GLU B C 1
ATOM 4027 O O . GLU B 1 105 ? -9.648 8.438 -16.078 1 94.56 105 GLU B O 1
ATOM 4032 N N . LEU B 1 106 ? -9.938 6.41 -17 1 97.19 106 LEU B N 1
ATOM 4033 C CA . LEU B 1 106 ? -8.531 6.297 -17.344 1 97.19 106 LEU B CA 1
ATOM 4034 C C . LEU B 1 106 ? -8.148 7.305 -18.422 1 97.19 106 LEU B C 1
ATOM 4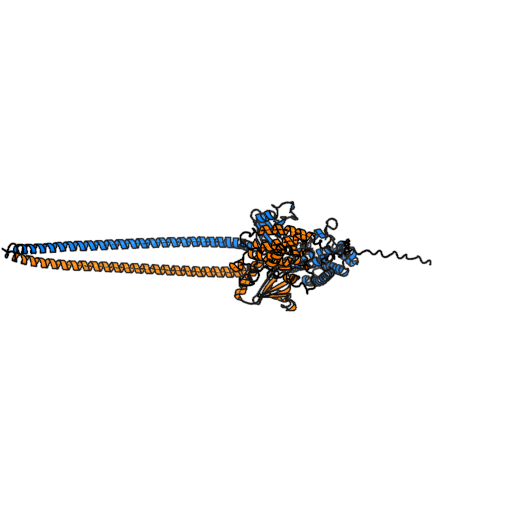036 O O . LEU B 1 106 ? -7.078 7.906 -18.375 1 97.19 106 LEU B O 1
ATOM 4040 N N . GLN B 1 107 ? -9.047 7.449 -19.375 1 95.75 107 GLN B N 1
ATOM 4041 C CA . GLN B 1 107 ? -8.82 8.414 -20.453 1 95.75 107 GLN B CA 1
ATOM 4042 C C . GLN B 1 107 ? -8.727 9.836 -19.906 1 95.75 107 GLN B C 1
ATOM 4044 O O . GLN B 1 107 ? -7.844 10.602 -20.281 1 95.75 107 GLN B O 1
ATOM 4049 N N . GLU B 1 108 ? -9.609 10.117 -19.047 1 95.69 108 GLU B N 1
ATOM 4050 C CA . GLU B 1 108 ? -9.586 11.438 -18.422 1 95.69 108 GLU B CA 1
ATOM 4051 C C . GLU B 1 108 ? -8.312 11.641 -17.594 1 95.69 108 GLU B C 1
ATOM 4053 O O . GLU B 1 108 ? -7.684 12.695 -17.672 1 95.69 108 GLU B O 1
ATOM 4058 N N . ALA B 1 109 ? -7.934 10.633 -16.875 1 97.25 109 ALA B N 1
ATOM 4059 C CA . ALA B 1 109 ? -6.762 10.703 -16.016 1 97.25 109 ALA B CA 1
ATOM 4060 C C . ALA B 1 109 ? -5.484 10.906 -16.812 1 97.25 109 ALA B C 1
ATOM 4062 O O . ALA B 1 109 ? -4.512 11.477 -16.312 1 97.25 109 ALA B O 1
ATOM 4063 N N . THR B 1 110 ? -5.465 10.484 -18.078 1 97.69 110 THR B N 1
ATOM 4064 C CA . THR B 1 110 ? -4.266 10.508 -18.906 1 97.69 110 THR B CA 1
ATOM 4065 C C . THR B 1 110 ? -4.434 11.461 -20.078 1 97.69 110 THR B C 1
ATOM 4067 O O . THR B 1 110 ? -3.688 11.391 -21.062 1 97.69 110 THR B O 1
ATOM 4070 N N . LYS B 1 111 ? -5.418 12.289 -20.047 1 96.75 111 LYS B N 1
ATOM 4071 C CA . LYS B 1 111 ? -5.719 13.156 -21.188 1 96.75 111 LYS B CA 1
ATOM 4072 C C . LYS B 1 111 ? -5.77 12.359 -22.484 1 96.75 111 LYS B C 1
ATOM 4074 O O . LYS B 1 111 ? -5.086 12.695 -23.453 1 96.75 111 LYS B O 1
ATOM 4079 N N . CYS B 1 112 ? -6.574 11.32 -22.469 1 95.62 112 CYS B N 1
ATOM 4080 C CA . CYS B 1 112 ? -6.793 10.422 -23.594 1 95.62 112 CYS B CA 1
ATOM 4081 C C . CYS B 1 112 ? -5.488 9.758 -24.031 1 95.62 112 CYS B C 1
ATOM 4083 O O . CYS B 1 112 ? -5.152 9.758 -25.203 1 95.62 112 CYS B O 1
ATOM 4085 N N . PHE B 1 113 ? -4.715 9.336 -23.047 1 95 113 PHE B N 1
ATOM 4086 C CA . PHE B 1 113 ? -3.467 8.609 -23.25 1 95 113 PHE B CA 1
ATOM 4087 C C . PHE B 1 113 ? -2.502 9.43 -24.109 1 95 113 PHE B C 1
ATOM 4089 O O . PHE B 1 113 ? -1.929 8.914 -25.062 1 95 113 PHE B O 1
ATOM 4096 N N . ASP B 1 114 ? -2.328 10.617 -23.688 1 96.25 114 ASP B N 1
ATOM 4097 C CA . ASP B 1 114 ? -1.399 11.531 -24.344 1 96.25 114 ASP B CA 1
ATOM 4098 C C . ASP B 1 114 ? 0.037 11.023 -24.25 1 96.25 114 ASP B C 1
ATOM 4100 O O . ASP B 1 114 ? 0.471 10.578 -23.188 1 96.25 114 ASP B O 1
ATOM 4104 N N . ILE B 1 115 ? 0.765 11.156 -25.281 1 95.19 115 ILE B N 1
ATOM 4105 C CA . ILE B 1 115 ? 2.123 10.633 -25.375 1 95.19 115 ILE B CA 1
ATOM 4106 C C . ILE B 1 115 ? 3.033 11.367 -24.406 1 95.19 115 ILE B C 1
ATOM 4108 O O . ILE B 1 115 ? 3.996 10.789 -23.891 1 95.19 115 ILE B O 1
ATOM 4112 N N . SER B 1 116 ? 2.715 12.594 -24.047 1 96.56 116 SER B N 1
ATOM 4113 C CA . SER B 1 116 ? 3.521 13.367 -23.109 1 96.56 116 SER B CA 1
ATOM 4114 C C . SER B 1 116 ? 3.459 12.781 -21.703 1 96.56 116 SER B C 1
ATOM 4116 O O . SER B 1 116 ? 4.312 13.078 -20.875 1 96.56 116 SER B O 1
ATOM 4118 N N . LEU B 1 117 ? 2.492 11.914 -21.453 1 97.56 117 LEU B N 1
ATOM 4119 C CA . LEU B 1 117 ? 2.312 11.336 -20.125 1 97.56 117 LEU B CA 1
ATOM 4120 C C . LEU B 1 117 ? 2.777 9.883 -20.109 1 97.56 117 LEU B C 1
ATOM 4122 O O . LEU B 1 117 ? 2.678 9.211 -19.078 1 97.56 117 LEU B O 1
ATOM 4126 N N . LYS B 1 118 ? 3.301 9.445 -21.234 1 96.56 118 LYS B N 1
ATOM 4127 C CA . LYS B 1 118 ? 3.822 8.078 -21.297 1 96.56 118 LYS B CA 1
ATOM 4128 C C . LYS B 1 118 ? 5.141 7.957 -20.531 1 96.56 118 LYS B C 1
ATOM 4130 O O . LYS B 1 118 ? 6.074 8.727 -20.781 1 96.56 118 LYS B O 1
ATOM 4135 N N . ILE B 1 119 ? 5.227 6.992 -19.688 1 95.38 119 ILE B N 1
ATOM 4136 C CA . ILE B 1 119 ? 6.426 6.883 -18.859 1 95.38 119 ILE B CA 1
ATOM 4137 C C . ILE B 1 119 ? 7.102 5.539 -19.125 1 95.38 119 ILE B C 1
ATOM 4139 O O . ILE B 1 119 ? 8.188 5.273 -18.594 1 95.38 119 ILE B O 1
ATOM 4143 N N . GLY B 1 120 ? 6.414 4.695 -19.781 1 92.12 120 GLY B N 1
ATOM 4144 C CA . GLY B 1 120 ? 7.004 3.402 -20.078 1 92.12 120 GLY B CA 1
ATOM 4145 C C . GLY B 1 120 ? 6.273 2.66 -21.188 1 92.12 120 GLY B C 1
ATOM 4146 O O . GLY B 1 120 ? 5.125 2.979 -21.5 1 92.12 120 GLY B O 1
ATOM 4147 N N . GLU B 1 121 ? 7.039 1.748 -21.75 1 89.62 121 GLU B N 1
ATOM 4148 C CA . GLU B 1 121 ? 6.48 0.877 -22.766 1 89.62 121 GLU B CA 1
ATOM 4149 C C . GLU B 1 121 ? 7.188 -0.474 -22.797 1 89.62 121 GLU B C 1
ATOM 4151 O O . GLU B 1 121 ? 8.406 -0.543 -22.641 1 89.62 121 GLU B O 1
ATOM 4156 N N . GLY B 1 122 ? 6.359 -1.513 -22.844 1 79.62 122 GLY B N 1
ATOM 4157 C CA . GLY B 1 122 ? 6.902 -2.857 -22.953 1 79.62 122 GLY B CA 1
ATOM 4158 C C . GLY B 1 122 ? 6.066 -3.766 -23.828 1 79.62 122 GLY B C 1
ATOM 4159 O O . GLY B 1 122 ? 5.176 -3.301 -24.547 1 79.62 122 GLY B O 1
ATOM 4160 N N . GLY B 1 123 ? 6.422 -5.031 -23.844 1 75.56 123 GLY B N 1
ATOM 4161 C CA . GLY B 1 123 ? 5.734 -6.016 -24.656 1 75.56 123 GLY B CA 1
ATOM 4162 C C . GLY B 1 123 ? 4.27 -6.176 -24.297 1 75.56 123 GLY B C 1
ATOM 4163 O O . GLY B 1 123 ? 3.453 -6.535 -25.156 1 75.56 123 GLY B O 1
ATOM 4164 N N . SER B 1 124 ? 3.963 -5.809 -23.125 1 78.88 124 SER B N 1
ATOM 4165 C CA . SER B 1 124 ? 2.602 -6.07 -22.656 1 78.88 124 SER B CA 1
ATOM 4166 C C . SER B 1 124 ? 1.72 -4.836 -22.812 1 78.88 124 SER B C 1
ATOM 4168 O O . SER B 1 124 ? 0.492 -4.934 -22.75 1 78.88 124 SER B O 1
ATOM 4170 N N . GLY B 1 125 ? 2.412 -3.686 -22.938 1 88.94 125 GLY B N 1
ATOM 4171 C CA . GLY B 1 125 ? 1.594 -2.488 -23.047 1 88.94 125 GLY B CA 1
ATOM 4172 C C . GLY B 1 125 ? 2.365 -1.21 -22.781 1 88.94 125 GLY B C 1
ATOM 4173 O O . GLY B 1 125 ? 3.598 -1.199 -22.828 1 88.94 125 GLY B O 1
ATOM 4174 N N . ARG B 1 126 ? 1.537 -0.164 -22.656 1 93.38 126 ARG B N 1
ATOM 4175 C CA . ARG B 1 126 ? 2.078 1.162 -22.391 1 93.38 126 ARG B CA 1
ATOM 4176 C C . ARG B 1 126 ? 1.67 1.642 -21 1 93.38 126 ARG B C 1
ATOM 4178 O O . ARG B 1 126 ? 0.566 1.348 -20.531 1 93.38 126 ARG B O 1
ATOM 4185 N N . VAL B 1 127 ? 2.613 2.35 -20.391 1 96.75 127 VAL B N 1
ATOM 4186 C CA . VAL B 1 127 ? 2.348 2.861 -19.047 1 96.75 127 VAL B CA 1
ATOM 4187 C C . VAL B 1 127 ? 2.291 4.387 -19.078 1 96.75 127 VAL B C 1
ATOM 4189 O O . VAL B 1 127 ? 3.176 5.035 -19.641 1 96.75 127 VAL B O 1
ATOM 4192 N N . TYR B 1 128 ? 1.238 4.984 -18.484 1 97.75 128 TYR B N 1
ATOM 4193 C CA . TYR B 1 128 ? 1.03 6.426 -18.453 1 97.75 128 TYR B CA 1
ATOM 4194 C C . TYR B 1 128 ? 0.939 6.934 -17.031 1 97.75 128 TYR B C 1
ATOM 4196 O O . TYR B 1 128 ? 0.377 6.262 -16.156 1 97.75 128 TYR B O 1
ATOM 4204 N N . LYS B 1 129 ? 1.567 8.062 -16.844 1 98.19 129 LYS B N 1
ATOM 4205 C CA . LYS B 1 129 ? 1.25 8.82 -15.633 1 98.19 129 LYS B CA 1
ATOM 4206 C C . LYS B 1 129 ? -0.139 9.445 -15.719 1 98.19 129 LYS B C 1
ATOM 4208 O O . LYS B 1 129 ? -0.507 10 -16.75 1 98.19 129 LYS B O 1
ATOM 4213 N N . GLY B 1 130 ? -0.98 9.273 -14.672 1 98 130 GLY B N 1
ATOM 4214 C CA . GLY B 1 130 ? -2.332 9.812 -14.672 1 98 130 GLY B CA 1
ATOM 4215 C C . GLY B 1 130 ? -2.742 10.398 -13.336 1 98 130 GLY B C 1
ATOM 4216 O O . GLY B 1 130 ? -2.102 10.148 -12.312 1 98 130 GLY B O 1
ATOM 4217 N N . PHE B 1 131 ? -3.734 11.289 -13.406 1 96.56 131 PHE B N 1
ATOM 4218 C CA . PHE B 1 131 ? -4.352 11.852 -12.219 1 96.56 131 PHE B CA 1
ATOM 4219 C C . PHE B 1 131 ? -5.785 11.352 -12.062 1 96.56 131 PHE B C 1
ATOM 4221 O O . PHE B 1 131 ? -6.707 11.914 -12.648 1 96.56 131 PHE B O 1
ATOM 4228 N N . LEU B 1 132 ? -5.973 10.367 -11.188 1 96.25 132 LEU B N 1
ATOM 4229 C CA . LEU B 1 132 ? -7.223 9.633 -11.039 1 96.25 132 LEU B CA 1
ATOM 4230 C C . LEU B 1 132 ? -7.797 9.812 -9.641 1 96.25 132 LEU B C 1
ATOM 4232 O O . LEU B 1 132 ? -7.16 9.445 -8.648 1 96.25 132 LEU B O 1
ATOM 4236 N N . ARG B 1 133 ? -8.969 10.352 -9.531 1 92.62 133 ARG B N 1
ATOM 4237 C CA . ARG B 1 133 ? -9.617 10.578 -8.25 1 92.62 133 ARG B CA 1
ATOM 4238 C C . ARG B 1 133 ? -8.695 11.305 -7.281 1 92.62 133 ARG B C 1
ATOM 4240 O O . ARG B 1 133 ? -8.516 10.875 -6.141 1 92.62 133 ARG B O 1
ATOM 4247 N N . ASN B 1 134 ? -8.031 12.344 -7.812 1 91.81 134 ASN B N 1
ATOM 4248 C CA . ASN B 1 134 ? -7.137 13.227 -7.066 1 91.81 134 ASN B CA 1
ATOM 4249 C C . ASN B 1 134 ? -5.91 12.477 -6.559 1 91.81 134 ASN B C 1
ATOM 4251 O O . ASN B 1 134 ? -5.402 12.773 -5.477 1 91.81 134 ASN B O 1
ATOM 4255 N N . THR B 1 135 ? -5.551 11.461 -7.227 1 95.56 135 THR B N 1
ATOM 4256 C CA . THR B 1 135 ? -4.359 10.688 -6.906 1 95.56 135 THR B CA 1
ATOM 4257 C C . THR B 1 135 ? -3.49 10.484 -8.141 1 95.56 135 THR B C 1
ATOM 4259 O O . THR B 1 135 ? -3.998 10.148 -9.219 1 95.56 135 THR B O 1
ATOM 4262 N N . THR B 1 136 ? -2.244 10.844 -8.016 1 96.81 136 THR B N 1
ATOM 4263 C CA . THR B 1 136 ? -1.324 10.531 -9.109 1 96.81 136 THR B CA 1
ATOM 4264 C C . THR B 1 136 ? -1.065 9.031 -9.18 1 96.81 136 THR B C 1
ATOM 4266 O O . THR B 1 136 ? -0.702 8.406 -8.18 1 96.81 136 THR B O 1
ATOM 4269 N N . VAL B 1 137 ? -1.307 8.445 -10.367 1 98.38 137 VAL B N 1
ATOM 4270 C CA . VAL B 1 137 ? -1.21 6.996 -10.516 1 98.38 137 VAL B CA 1
ATOM 4271 C C . VAL B 1 137 ? -0.425 6.66 -11.781 1 98.38 137 VAL B C 1
ATOM 4273 O O . VAL B 1 137 ? -0.129 7.543 -12.586 1 98.38 137 VAL B O 1
ATOM 4276 N N . ALA B 1 138 ? 0.03 5.398 -11.836 1 98.38 138 ALA B N 1
ATOM 4277 C CA . ALA B 1 138 ? 0.55 4.812 -13.07 1 98.38 138 ALA B CA 1
ATOM 4278 C C . ALA B 1 138 ? -0.464 3.857 -13.688 1 98.38 138 ALA B C 1
ATOM 4280 O O . ALA B 1 138 ? -0.942 2.932 -13.031 1 98.38 138 ALA B O 1
ATOM 4281 N N . ILE B 1 139 ? -0.772 4.086 -14.953 1 97.94 139 ILE B N 1
ATOM 4282 C CA . ILE B 1 139 ? -1.778 3.295 -15.648 1 97.94 139 ILE B CA 1
ATOM 4283 C C . ILE B 1 139 ? -1.119 2.494 -16.766 1 97.94 139 ILE B C 1
ATOM 4285 O O . ILE B 1 139 ? -0.567 3.07 -17.703 1 97.94 139 ILE B O 1
ATOM 4289 N N . LYS B 1 140 ? -1.149 1.215 -16.656 1 95.12 140 LYS B N 1
ATOM 4290 C CA . LYS B 1 140 ? -0.684 0.332 -17.719 1 95.12 140 LYS B CA 1
ATOM 4291 C C . LYS B 1 140 ? -1.83 -0.06 -18.656 1 95.12 140 LYS B C 1
ATOM 4293 O O . LYS B 1 140 ? -2.742 -0.783 -18.25 1 95.12 140 LYS B O 1
ATOM 4298 N N . LEU B 1 141 ? -1.763 0.435 -19.844 1 93.31 141 LEU B N 1
ATOM 4299 C CA . LEU B 1 141 ? -2.723 0.054 -20.875 1 93.31 141 LEU B CA 1
ATOM 4300 C C . LEU B 1 141 ? -2.221 -1.151 -21.656 1 93.31 141 LEU B C 1
ATOM 4302 O O . LEU B 1 141 ? -1.151 -1.097 -22.266 1 93.31 141 LEU B O 1
ATOM 4306 N N . LEU B 1 142 ? -3 -2.217 -21.578 1 88.75 142 LEU B N 1
ATOM 4307 C CA . LEU B 1 142 ? -2.557 -3.457 -22.203 1 88.75 142 LEU B CA 1
ATOM 4308 C C . LEU B 1 142 ? -2.854 -3.445 -23.703 1 88.75 142 LEU B C 1
ATOM 4310 O O . LEU B 1 142 ? -3.84 -2.848 -24.141 1 88.75 142 LEU B O 1
ATOM 4314 N N . HIS B 1 143 ? -1.986 -4.074 -24.438 1 80.56 143 HIS B N 1
ATOM 4315 C CA . HIS B 1 143 ? -2.199 -4.211 -25.875 1 80.56 143 HIS B CA 1
ATOM 4316 C C . HIS B 1 143 ? -3.375 -5.137 -26.172 1 80.56 143 HIS B C 1
ATOM 4318 O O . HIS B 1 143 ? -3.611 -6.102 -25.438 1 80.56 143 HIS B O 1
ATOM 4324 N N . CYS B 1 144 ? -4.273 -4.785 -27.109 1 62.66 144 CYS B N 1
ATOM 4325 C CA . CYS B 1 144 ? -5.52 -5.461 -27.438 1 62.66 144 CYS B CA 1
ATOM 4326 C C . CYS B 1 144 ? -5.25 -6.797 -28.125 1 62.66 144 CYS B C 1
ATOM 4328 O O . CYS B 1 144 ? -4.629 -6.84 -29.188 1 62.66 144 CYS B O 1
ATOM 4330 N N . GLN B 1 145 ? -4.59 -7.824 -27.562 1 60.5 145 GLN B N 1
ATOM 4331 C CA . GLN B 1 145 ? -4.781 -9.117 -28.203 1 60.5 145 GLN B CA 1
ATOM 4332 C C . GLN B 1 145 ? -5.852 -9.938 -27.484 1 60.5 145 GLN B C 1
ATOM 4334 O O . GLN B 1 145 ? -5.883 -9.977 -26.266 1 60.5 145 GLN B O 1
ATOM 4339 N N . ARG B 1 146 ? -7.035 -10.258 -28.094 1 57.84 146 ARG B N 1
ATOM 4340 C CA . ARG B 1 146 ? -8.406 -10.43 -27.609 1 57.84 146 ARG B CA 1
ATOM 4341 C C . ARG B 1 146 ? -8.477 -11.477 -26.5 1 57.84 146 ARG B C 1
ATOM 4343 O O . ARG B 1 146 ? -8.82 -11.156 -25.359 1 57.84 146 ARG B O 1
ATOM 4350 N N . LEU B 1 147 ? -8.828 -12.852 -26.953 1 47.72 147 LEU B N 1
ATOM 4351 C CA . LEU B 1 147 ? -9.398 -13.852 -26.047 1 47.72 147 LEU B CA 1
ATOM 4352 C C . LEU B 1 147 ? -8.367 -14.297 -25.016 1 47.72 147 LEU B C 1
ATOM 4354 O O . LEU B 1 147 ? -8.672 -14.367 -23.828 1 47.72 147 LEU B O 1
ATOM 4358 N N . GLN B 1 148 ? -7.191 -14.656 -25.438 1 53.62 148 GLN B N 1
ATOM 4359 C CA . GLN B 1 148 ? -6.137 -15.148 -24.562 1 53.62 148 GLN B CA 1
ATOM 4360 C C . GLN B 1 148 ? -5.719 -14.078 -23.547 1 53.62 148 GLN B C 1
ATOM 4362 O O . GLN B 1 148 ? -5.48 -14.375 -22.375 1 53.62 148 GLN B O 1
ATOM 4367 N N . ARG B 1 149 ? -6.141 -12.906 -23.906 1 62.66 149 ARG B N 1
ATOM 4368 C CA . ARG B 1 149 ? -5.625 -11.789 -23.125 1 62.66 149 ARG B CA 1
ATOM 4369 C C . ARG B 1 149 ? -6.574 -11.43 -21.984 1 62.66 149 ARG B C 1
ATOM 4371 O O . ARG B 1 149 ? -6.133 -11.031 -20.906 1 62.66 149 ARG B O 1
ATOM 4378 N N . GLN B 1 150 ? -7.836 -11.961 -22.266 1 72.69 150 GLN B N 1
ATOM 4379 C CA . GLN B 1 150 ? -8.797 -11.617 -21.219 1 72.69 150 GLN B CA 1
ATOM 4380 C C . GLN B 1 150 ? -8.633 -12.516 -20 1 72.69 150 GLN B C 1
ATOM 4382 O O . GLN B 1 150 ? -8.711 -12.055 -18.859 1 72.69 150 GLN B O 1
ATOM 4387 N N . GLN B 1 151 ? -8.477 -13.766 -20.297 1 73.31 151 GLN B N 1
ATOM 4388 C CA . GLN B 1 151 ? -8.281 -14.695 -19.188 1 73.31 151 GLN B CA 1
ATOM 4389 C C . GLN B 1 151 ? -6.984 -14.383 -18.438 1 73.31 151 GLN B C 1
ATOM 4391 O O . GLN B 1 151 ? -6.957 -14.406 -17.203 1 73.31 151 GLN B O 1
ATOM 4396 N N . GLU B 1 152 ? -6.043 -14.141 -19.25 1 78.75 152 GLU B N 1
ATOM 4397 C CA . GLU B 1 152 ? -4.762 -13.789 -18.641 1 78.75 152 GLU B CA 1
ATOM 4398 C C . GLU B 1 152 ? -4.879 -12.523 -17.797 1 78.75 152 GLU B C 1
ATOM 4400 O O . GLU B 1 152 ? -4.266 -12.414 -16.734 1 78.75 152 GLU B O 1
ATOM 4405 N N . PHE B 1 153 ? -5.727 -11.68 -18.312 1 85.69 153 PHE B N 1
ATOM 4406 C CA . PHE B 1 153 ? -5.949 -10.422 -17.594 1 85.69 153 PHE B CA 1
ATOM 4407 C C . PHE B 1 153 ? -6.648 -10.672 -16.266 1 85.69 153 PHE B C 1
ATOM 4409 O O . PHE B 1 153 ? -6.242 -10.141 -15.234 1 85.69 153 PHE B O 1
ATOM 4416 N N . HIS B 1 154 ? -7.57 -11.508 -16.328 1 82.5 154 HIS B N 1
ATOM 4417 C CA . HIS B 1 154 ? -8.312 -11.828 -15.117 1 82.5 154 HIS B CA 1
ATOM 4418 C C . HIS B 1 154 ? -7.426 -12.523 -14.086 1 82.5 154 HIS B C 1
ATOM 4420 O O . HIS B 1 154 ? -7.52 -12.242 -12.891 1 82.5 154 HIS B O 1
ATOM 4426 N N . GLN B 1 155 ? -6.629 -13.328 -14.562 1 81.5 155 GLN B N 1
ATOM 4427 C CA . GLN B 1 155 ? -5.711 -14.031 -13.672 1 81.5 155 GLN B CA 1
ATOM 4428 C C . GLN B 1 155 ? -4.703 -13.07 -13.047 1 81.5 155 GLN B C 1
ATOM 4430 O O . GLN B 1 155 ? -4.383 -13.188 -11.867 1 81.5 155 GLN B O 1
ATOM 4435 N N . GLU B 1 156 ? -4.273 -12.18 -13.852 1 88 156 GLU B N 1
ATOM 4436 C CA . GLU B 1 156 ? -3.334 -11.18 -13.359 1 88 156 GLU B CA 1
ATOM 4437 C C . GLU B 1 156 ? -3.977 -10.305 -12.289 1 88 156 GLU B C 1
ATOM 4439 O O . GLU B 1 156 ? -3.373 -10.047 -11.242 1 88 156 GLU B O 1
ATOM 4444 N N . VAL B 1 157 ? -5.164 -9.883 -12.555 1 88.94 157 VAL B N 1
ATOM 4445 C CA . VAL B 1 157 ? -5.887 -9.039 -11.609 1 88.94 157 VAL B CA 1
ATOM 4446 C C . VAL B 1 157 ? -6.121 -9.812 -10.305 1 88.94 157 VAL B C 1
ATOM 4448 O O . VAL B 1 157 ? -5.93 -9.266 -9.219 1 88.94 157 VAL B O 1
ATOM 4451 N N . ALA B 1 158 ? -6.508 -11.055 -10.445 1 84.69 158 ALA B N 1
ATOM 4452 C CA . ALA B 1 158 ? -6.73 -11.891 -9.266 1 84.69 158 ALA B CA 1
ATOM 4453 C C . ALA B 1 158 ? -5.441 -12.055 -8.461 1 84.69 158 ALA B C 1
ATOM 4455 O O . ALA B 1 158 ? -5.453 -11.953 -7.234 1 84.69 158 ALA B O 1
ATOM 4456 N N . PHE B 1 159 ? -4.426 -12.273 -9.203 1 86.19 159 PHE B N 1
ATOM 4457 C CA . PHE B 1 159 ? -3.109 -12.438 -8.594 1 86.19 159 PHE B CA 1
ATOM 4458 C C . PHE B 1 159 ? -2.688 -11.172 -7.855 1 86.19 159 PHE B C 1
ATOM 4460 O O . PHE B 1 159 ? -2.346 -11.219 -6.672 1 86.19 159 PHE B O 1
ATOM 4467 N N . LEU B 1 160 ? -2.752 -10.07 -8.5 1 90.88 160 LEU B N 1
ATOM 4468 C CA . LEU B 1 160 ? -2.322 -8.797 -7.941 1 90.88 160 LEU B CA 1
ATOM 4469 C C . LEU B 1 160 ? -3.18 -8.406 -6.742 1 90.88 160 LEU B C 1
ATOM 4471 O O . LEU B 1 160 ? -2.703 -7.734 -5.824 1 90.88 160 LEU B O 1
ATOM 4475 N N . SER B 1 161 ? -4.359 -8.844 -6.719 1 88.75 161 SER B N 1
ATOM 4476 C CA . SER B 1 161 ? -5.305 -8.477 -5.668 1 88.75 161 SER B CA 1
ATOM 4477 C C . SER B 1 161 ? -4.98 -9.188 -4.359 1 88.75 161 SER B C 1
ATOM 4479 O O . SER B 1 161 ? -5.469 -8.797 -3.299 1 88.75 161 SER B O 1
ATOM 4481 N N . THR B 1 162 ? -4.141 -10.133 -4.398 1 84.38 162 THR B N 1
ATOM 4482 C CA . THR B 1 162 ? -3.895 -10.93 -3.197 1 84.38 162 THR B CA 1
ATOM 4483 C C . THR B 1 162 ? -2.596 -10.492 -2.521 1 84.38 162 THR B C 1
ATOM 4485 O O . THR B 1 162 ? -2.305 -10.914 -1.399 1 84.38 162 THR B O 1
ATOM 4488 N N . VAL B 1 163 ? -1.831 -9.766 -3.166 1 91 163 VAL B N 1
ATOM 4489 C CA . VAL B 1 163 ? -0.504 -9.453 -2.645 1 91 163 VAL B CA 1
ATOM 4490 C C . VAL B 1 163 ? -0.456 -8 -2.193 1 91 163 VAL B C 1
ATOM 4492 O O . VAL B 1 163 ? -0.619 -7.086 -3.006 1 91 163 VAL B O 1
ATOM 4495 N N . ARG B 1 164 ? -0.28 -7.832 -0.914 1 94.56 164 ARG B N 1
ATOM 4496 C CA . ARG B 1 164 ? -0.15 -6.508 -0.322 1 94.56 164 ARG B CA 1
ATOM 4497 C C . ARG B 1 164 ? 1.06 -6.434 0.604 1 94.56 164 ARG B C 1
ATOM 4499 O O . ARG B 1 164 ? 1.121 -7.145 1.609 1 94.56 164 ARG B O 1
ATOM 4506 N N . HIS B 1 165 ? 1.969 -5.641 0.298 1 97.44 165 HIS B N 1
ATOM 4507 C CA . HIS B 1 165 ? 3.207 -5.477 1.051 1 97.44 165 HIS B CA 1
ATOM 4508 C C . HIS B 1 165 ? 3.807 -4.094 0.835 1 97.44 165 HIS B C 1
ATOM 4510 O O . HIS B 1 165 ? 3.787 -3.568 -0.281 1 97.44 165 HIS B O 1
ATOM 4516 N N . PRO B 1 166 ? 4.395 -3.518 1.887 1 97.56 166 PRO B N 1
ATOM 4517 C CA . PRO B 1 166 ? 4.922 -2.156 1.78 1 97.56 166 PRO B CA 1
ATOM 4518 C C . PRO B 1 166 ? 6.004 -2.025 0.707 1 97.56 166 PRO B C 1
ATOM 4520 O O . PRO B 1 166 ? 6.223 -0.934 0.178 1 97.56 166 PRO B O 1
ATOM 4523 N N . ASN B 1 167 ? 6.672 -3.088 0.398 1 98.44 167 ASN B N 1
ATOM 4524 C CA . ASN B 1 167 ? 7.762 -3.018 -0.569 1 98.44 167 ASN B CA 1
ATOM 4525 C C . ASN B 1 167 ? 7.41 -3.736 -1.867 1 98.44 167 ASN B C 1
ATOM 4527 O O . ASN B 1 167 ? 8.297 -4.176 -2.6 1 98.44 167 ASN B O 1
ATOM 4531 N N . ILE B 1 168 ? 6.211 -3.932 -2.088 1 98.06 168 ILE B N 1
ATOM 4532 C CA . ILE B 1 168 ? 5.676 -4.371 -3.375 1 98.06 168 ILE B CA 1
ATOM 4533 C C . ILE B 1 168 ? 4.805 -3.27 -3.975 1 98.06 168 ILE B C 1
ATOM 4535 O O . ILE B 1 168 ? 4.016 -2.639 -3.266 1 98.06 168 ILE B O 1
ATOM 4539 N N . MET B 1 169 ? 5.051 -3.051 -5.227 1 98.06 169 MET B N 1
ATOM 4540 C CA . MET B 1 169 ? 4.281 -2.016 -5.906 1 98.06 169 MET B CA 1
ATOM 4541 C C . MET B 1 169 ? 2.783 -2.227 -5.699 1 98.06 169 MET B C 1
ATOM 4543 O O . MET B 1 169 ? 2.273 -3.33 -5.902 1 98.06 169 MET B O 1
ATOM 4547 N N . MET B 1 170 ? 2.133 -1.165 -5.367 1 97.75 170 MET B N 1
ATOM 4548 C CA . MET B 1 170 ? 0.726 -1.271 -4.988 1 97.75 170 MET B CA 1
ATOM 4549 C C . MET B 1 170 ? -0.168 -1.319 -6.223 1 97.75 170 MET B C 1
ATOM 4551 O O . MET B 1 170 ? -0.115 -0.425 -7.07 1 97.75 170 MET B O 1
ATOM 4555 N N . PHE B 1 171 ? -0.926 -2.352 -6.289 1 96.25 171 PHE B N 1
ATOM 4556 C CA . PHE B 1 171 ? -2.016 -2.479 -7.25 1 96.25 171 PHE B CA 1
ATOM 4557 C C . PHE B 1 171 ? -3.285 -1.829 -6.719 1 96.25 171 PHE B C 1
ATOM 4559 O O . PHE B 1 171 ? -3.803 -2.23 -5.672 1 96.25 171 PHE B O 1
ATOM 4566 N N . ILE B 1 172 ? -3.74 -0.815 -7.422 1 96.81 172 ILE B N 1
ATOM 4567 C CA . ILE B 1 172 ? -4.875 -0.051 -6.91 1 96.81 172 ILE B CA 1
ATOM 4568 C C . ILE B 1 172 ? -6.176 -0.615 -7.477 1 96.81 172 ILE B C 1
ATOM 4570 O O . ILE B 1 172 ? -7.172 -0.73 -6.762 1 96.81 172 ILE B O 1
ATOM 4574 N N . GLY B 1 173 ? -6.18 -0.949 -8.758 1 95.25 173 GLY B N 1
ATOM 4575 C CA . GLY B 1 173 ? -7.375 -1.466 -9.406 1 95.25 173 GLY B CA 1
ATOM 4576 C C . GLY B 1 173 ? -7.184 -1.732 -10.883 1 95.25 173 GLY B C 1
ATOM 4577 O O . GLY B 1 173 ? -6.059 -1.693 -11.383 1 95.25 173 GLY B O 1
ATOM 4578 N N . ALA B 1 174 ? -8.336 -2.082 -11.523 1 93.88 174 ALA B N 1
ATOM 4579 C CA . ALA B 1 174 ? -8.242 -2.477 -12.93 1 93.88 174 ALA B CA 1
ATOM 4580 C C . ALA B 1 174 ? -9.422 -1.934 -13.727 1 93.88 174 ALA B C 1
ATOM 4582 O O . ALA B 1 174 ? -10.43 -1.502 -13.156 1 93.88 174 ALA B O 1
ATOM 4583 N N . CYS B 1 175 ? -9.164 -1.789 -14.961 1 92.44 175 CYS B N 1
ATOM 4584 C CA . CYS B 1 175 ? -10.195 -1.493 -15.945 1 92.44 175 CYS B CA 1
ATOM 4585 C C . CYS B 1 175 ? -10.289 -2.6 -17 1 92.44 175 CYS B C 1
ATOM 4587 O O . CYS B 1 175 ? -9.273 -2.969 -17.594 1 92.44 175 CYS B O 1
ATOM 4589 N N . GLN B 1 176 ? -11.438 -3.141 -17.125 1 86.38 176 GLN B N 1
ATOM 4590 C CA . GLN B 1 176 ? -11.672 -4.133 -18.156 1 86.38 176 GLN B CA 1
ATOM 4591 C C . GLN B 1 176 ? -12.945 -3.822 -18.938 1 86.38 176 GLN B C 1
ATOM 4593 O O . GLN B 1 176 ? -14.055 -4.055 -18.438 1 86.38 176 GLN B O 1
ATOM 4598 N N . GLU B 1 177 ? -12.758 -3.312 -20.047 1 83.06 177 GLU B N 1
ATOM 4599 C CA . GLU B 1 177 ? -13.852 -3.014 -20.969 1 83.06 177 GLU B CA 1
ATOM 4600 C C . GLU B 1 177 ? -13.547 -3.545 -22.359 1 83.06 177 GLU B C 1
ATOM 4602 O O . GLU B 1 177 ? -12.414 -3.932 -22.656 1 83.06 177 GLU B O 1
ATOM 4607 N N . ALA B 1 178 ? -14.57 -3.656 -23.219 1 76.62 178 ALA B N 1
ATOM 4608 C CA . ALA B 1 178 ? -14.406 -4.188 -24.562 1 76.62 178 ALA B CA 1
ATOM 4609 C C . ALA B 1 178 ? -13.383 -3.373 -25.359 1 76.62 178 ALA B C 1
ATOM 4611 O O . ALA B 1 178 ? -12.633 -3.924 -26.156 1 76.62 178 ALA B O 1
ATOM 4612 N N . SER B 1 179 ? -13.297 -2.117 -25.078 1 79.31 179 SER B N 1
ATOM 4613 C CA . SER B 1 179 ? -12.469 -1.203 -25.844 1 79.31 179 SER B CA 1
ATOM 4614 C C . SER B 1 179 ? -11.055 -1.118 -25.266 1 79.31 179 SER B C 1
ATOM 4616 O O . SER B 1 179 ? -10.172 -0.504 -25.875 1 79.31 179 SER B O 1
ATOM 4618 N N . GLY B 1 180 ? -10.898 -1.74 -24.125 1 83.81 180 GLY B N 1
ATOM 4619 C CA . GLY B 1 180 ? -9.555 -1.67 -23.562 1 83.81 180 GLY B CA 1
ATOM 4620 C C . GLY B 1 180 ? -9.492 -2.16 -22.125 1 83.81 180 GLY B C 1
ATOM 4621 O O . GLY B 1 180 ? -10.484 -2.107 -21.391 1 83.81 180 GLY B O 1
ATOM 4622 N N . SER B 1 181 ? -8.266 -2.686 -21.828 1 89.5 181 SER B N 1
ATOM 4623 C CA . SER B 1 181 ? -7.984 -3.139 -20.469 1 89.5 181 SER B CA 1
ATOM 4624 C C . SER B 1 181 ? -6.746 -2.451 -19.906 1 89.5 181 SER B C 1
ATOM 4626 O O . SER B 1 181 ? -5.785 -2.197 -20.641 1 89.5 181 SER B O 1
ATOM 4628 N N . GLY B 1 182 ? -6.895 -2.064 -18.641 1 93.62 182 GLY B N 1
ATOM 4629 C CA . GLY B 1 182 ? -5.785 -1.384 -18 1 93.62 182 GLY B CA 1
ATOM 4630 C C . GLY B 1 182 ? -5.629 -1.757 -16.531 1 93.62 182 GLY B C 1
ATOM 4631 O O . GLY B 1 182 ? -6.574 -2.234 -15.898 1 93.62 182 GLY B O 1
ATOM 4632 N N . LEU B 1 183 ? -4.406 -1.682 -16.078 1 95.12 183 LEU B N 1
ATOM 4633 C CA . LEU B 1 183 ? -4.062 -1.854 -14.672 1 95.12 183 LEU B CA 1
ATOM 4634 C C . LEU B 1 183 ? -3.613 -0.532 -14.055 1 95.12 183 LEU B C 1
ATOM 4636 O O . LEU B 1 183 ? -2.855 0.219 -14.672 1 95.12 183 LEU B O 1
ATOM 4640 N N . VAL B 1 184 ? -4.113 -0.219 -12.875 1 97.5 184 VAL B N 1
ATOM 4641 C CA . VAL B 1 184 ? -3.789 1.024 -12.18 1 97.5 184 VAL B CA 1
ATOM 4642 C C . VAL B 1 184 ? -2.904 0.729 -10.977 1 97.5 184 VAL B C 1
ATOM 4644 O O . VAL B 1 184 ? -3.27 -0.073 -10.109 1 97.5 184 VAL B O 1
ATOM 4647 N N . TYR B 1 185 ? -1.745 1.395 -10.938 1 97.81 185 TYR B N 1
ATOM 4648 C CA . TYR B 1 185 ? -0.773 1.228 -9.859 1 97.81 185 TYR B CA 1
ATOM 4649 C C . TYR B 1 185 ? -0.464 2.562 -9.195 1 97.81 185 TYR B C 1
ATOM 4651 O O . TYR B 1 185 ? -0.776 3.623 -9.742 1 97.81 185 TYR B O 1
ATOM 4659 N N . GLU B 1 186 ? 0.076 2.439 -7.977 1 98.31 186 GLU B N 1
ATOM 4660 C CA . GLU B 1 186 ? 0.671 3.643 -7.402 1 98.31 186 GLU B CA 1
ATOM 4661 C C . GLU B 1 186 ? 1.743 4.219 -8.32 1 98.31 186 GLU B C 1
ATOM 4663 O O . GLU B 1 186 ? 2.416 3.479 -9.039 1 98.31 186 GLU B O 1
ATOM 4668 N N . PHE B 1 187 ? 1.862 5.535 -8.312 1 98.19 187 PHE B N 1
ATOM 4669 C CA . PHE B 1 187 ? 2.9 6.195 -9.094 1 98.19 187 PHE B CA 1
ATOM 4670 C C . PHE B 1 187 ? 4.199 6.293 -8.305 1 98.19 187 PHE B C 1
ATOM 4672 O O . PHE B 1 187 ? 4.191 6.699 -7.141 1 98.19 187 PHE B O 1
ATOM 4679 N N . LEU B 1 188 ? 5.262 5.871 -8.914 1 97.69 188 LEU B N 1
ATOM 4680 C CA . LEU B 1 188 ? 6.594 5.906 -8.32 1 97.69 188 LEU B CA 1
ATOM 4681 C C . LEU B 1 188 ? 7.508 6.855 -9.094 1 97.69 188 LEU B C 1
ATOM 4683 O O . LEU B 1 188 ? 8.078 6.484 -10.117 1 97.69 188 LEU B O 1
ATOM 4687 N N . PRO B 1 189 ? 7.738 8.023 -8.516 1 95.19 189 PRO B N 1
ATOM 4688 C CA . PRO B 1 189 ? 8.312 9.117 -9.305 1 95.19 189 PRO B CA 1
ATOM 4689 C C . PRO B 1 189 ? 9.812 8.938 -9.555 1 95.19 189 PRO B C 1
ATOM 4691 O O . PRO B 1 189 ? 10.352 9.508 -10.508 1 95.19 189 PRO B O 1
ATOM 4694 N N . ASN B 1 190 ? 10.516 8.148 -8.672 1 94.56 190 ASN B N 1
ATOM 4695 C CA . ASN B 1 190 ? 11.953 8.023 -8.852 1 94.56 190 ASN B CA 1
ATOM 4696 C C . ASN B 1 190 ? 12.305 6.859 -9.781 1 94.56 190 ASN B C 1
ATOM 4698 O O . ASN B 1 190 ? 13.453 6.434 -9.844 1 94.56 190 ASN B O 1
ATOM 4702 N N . ARG B 1 191 ? 11.312 6.258 -10.391 1 93.31 191 ARG B N 1
ATOM 4703 C CA . ARG B 1 191 ? 11.469 5.281 -11.461 1 93.31 191 ARG B CA 1
ATOM 4704 C C . ARG B 1 191 ? 12.242 4.059 -10.984 1 93.31 191 ARG B C 1
ATOM 4706 O O . ARG B 1 191 ? 12.133 3.668 -9.82 1 93.31 191 ARG B O 1
ATOM 4713 N N . SER B 1 192 ? 12.984 3.404 -11.945 1 94.88 192 SER B N 1
ATOM 4714 C CA . SER B 1 192 ? 13.555 2.102 -11.625 1 94.88 192 SER B CA 1
ATOM 4715 C C . SER B 1 192 ? 14.945 2.244 -11.016 1 94.88 192 SER B C 1
ATOM 4717 O O . SER B 1 192 ? 15.641 3.229 -11.266 1 94.88 192 SER B O 1
ATOM 4719 N N . LEU B 1 193 ? 15.336 1.26 -10.258 1 96.56 193 LEU B N 1
ATOM 4720 C CA . LEU B 1 193 ? 16.672 1.172 -9.695 1 96.56 193 LEU B CA 1
ATOM 4721 C C . LEU B 1 193 ? 17.734 1.14 -10.797 1 96.56 193 LEU B C 1
ATOM 4723 O O . LEU B 1 193 ? 18.812 1.702 -10.633 1 96.56 193 LEU B O 1
ATOM 4727 N N . GLU B 1 194 ? 17.391 0.552 -11.945 1 94.75 194 GLU B N 1
ATOM 4728 C CA . GLU B 1 194 ? 18.297 0.482 -13.086 1 94.75 194 GLU B CA 1
ATOM 4729 C C . GLU B 1 194 ? 18.688 1.877 -13.57 1 94.75 194 GLU B C 1
ATOM 4731 O O . GLU B 1 194 ? 19.844 2.135 -13.883 1 94.75 194 GLU B O 1
ATOM 4736 N N . GLU B 1 195 ? 17.719 2.727 -13.602 1 91.88 195 GLU B N 1
ATOM 4737 C CA . GLU B 1 195 ? 17.984 4.09 -14.055 1 91.88 195 GLU B CA 1
ATOM 4738 C C . GLU B 1 195 ? 18.953 4.809 -13.117 1 91.88 195 GLU B C 1
ATOM 4740 O O . GLU B 1 195 ? 19.75 5.641 -13.562 1 91.88 195 GLU B O 1
ATOM 4745 N N . HIS B 1 196 ? 18.906 4.508 -11.859 1 93 196 HIS B N 1
ATOM 4746 C CA . HIS B 1 196 ? 19.797 5.133 -10.891 1 93 196 HIS B CA 1
ATOM 4747 C C . HIS B 1 196 ? 21.188 4.527 -10.945 1 93 196 HIS B C 1
ATOM 4749 O O . HIS B 1 196 ? 22.188 5.215 -10.703 1 93 196 HIS B O 1
ATOM 4755 N N . LEU B 1 197 ? 21.266 3.273 -11.266 1 92.25 197 LEU B N 1
ATOM 4756 C CA . LEU B 1 197 ? 22.562 2.592 -11.289 1 92.25 197 LEU B CA 1
ATOM 4757 C C . LEU B 1 197 ? 23.297 2.854 -12.594 1 92.25 197 LEU B C 1
ATOM 4759 O O . LEU B 1 197 ? 24.516 2.914 -12.625 1 92.25 197 LEU B O 1
ATOM 4763 N N . SER B 1 198 ? 22.562 2.934 -13.672 1 85.06 198 SER B N 1
ATOM 4764 C CA . SER B 1 198 ? 23.172 3.088 -14.992 1 85.06 198 SER B CA 1
ATOM 4765 C C . SER B 1 198 ? 23.484 4.551 -15.289 1 85.06 198 SER B C 1
ATOM 4767 O O . SER B 1 198 ? 24.359 4.848 -16.109 1 85.06 198 SER B O 1
ATOM 4769 N N . CYS B 1 199 ? 22.562 5.52 -14.875 1 64.62 199 CYS B N 1
ATOM 4770 C CA . CYS B 1 199 ? 22.672 6.914 -15.281 1 64.62 199 CYS B CA 1
ATOM 4771 C C . CYS B 1 199 ? 23.766 7.629 -14.484 1 64.62 199 CYS B C 1
ATOM 4773 O O . CYS B 1 199 ? 23.516 8.688 -13.906 1 64.62 199 CYS B O 1
ATOM 4775 N N . LYS B 1 200 ? 24.984 7.066 -14.156 1 56 200 LYS B N 1
ATOM 4776 C CA . LYS B 1 200 ? 26.047 7.766 -13.445 1 56 200 LYS B CA 1
ATOM 4777 C C . LYS B 1 200 ? 26.234 9.188 -13.977 1 56 200 LYS B C 1
ATOM 4779 O O . LYS B 1 200 ? 26.531 10.102 -13.211 1 56 200 LYS B O 1
ATOM 4784 N N . GLU B 1 201 ? 26.234 9.383 -15.234 1 51.88 201 GLU B N 1
ATOM 4785 C CA . GLU B 1 201 ? 26.641 10.688 -15.742 1 51.88 201 GLU B CA 1
ATOM 4786 C C . GLU B 1 201 ? 25.469 11.664 -15.781 1 51.88 201 GLU B C 1
ATOM 4788 O O . GLU B 1 201 ? 25.656 12.875 -15.656 1 51.88 201 GLU B O 1
ATOM 4793 N N . LYS B 1 202 ? 24.359 11.406 -16.344 1 49.09 202 LYS B N 1
ATOM 4794 C CA . LYS B 1 202 ? 23.578 12.43 -17.031 1 49.09 202 LYS B CA 1
ATOM 4795 C C . LYS B 1 202 ? 22.531 13.039 -16.109 1 49.09 202 LYS B C 1
ATOM 4797 O O . LYS B 1 202 ? 21.953 14.078 -16.422 1 49.09 202 LYS B O 1
ATOM 4802 N N . LYS B 1 203 ? 21.828 12.266 -15.18 1 56.09 203 LYS B N 1
ATOM 4803 C CA . LYS B 1 203 ? 20.609 12.883 -14.68 1 56.09 203 LYS B CA 1
ATOM 4804 C C . LYS B 1 203 ? 20.859 13.602 -13.359 1 56.09 203 LYS B C 1
ATOM 4806 O O . LYS B 1 203 ? 21.781 13.258 -12.617 1 56.09 203 LYS B O 1
ATOM 4811 N N . ASN B 1 204 ? 20.344 14.898 -13.188 1 63.16 204 ASN B N 1
ATOM 4812 C CA . ASN B 1 204 ? 20.344 15.867 -12.102 1 63.16 204 ASN B CA 1
ATOM 4813 C C . ASN B 1 204 ? 19.891 15.234 -10.789 1 63.16 204 ASN B C 1
ATOM 4815 O O . ASN B 1 204 ? 19.438 15.93 -9.875 1 63.16 204 ASN B O 1
ATOM 4819 N N . THR B 1 205 ? 19.859 13.812 -10.734 1 72.88 205 THR B N 1
ATOM 4820 C CA . THR B 1 205 ? 19.516 13.227 -9.438 1 72.88 205 THR B CA 1
ATOM 4821 C C . THR B 1 205 ? 20.766 12.656 -8.766 1 72.88 205 THR B C 1
ATOM 4823 O O . THR B 1 205 ? 21.531 11.922 -9.391 1 72.88 205 THR B O 1
ATOM 4826 N N . PRO B 1 206 ? 21.062 13.109 -7.613 1 83.19 206 PRO B N 1
ATOM 4827 C CA . PRO B 1 206 ? 22.219 12.555 -6.895 1 83.19 206 PRO B CA 1
ATOM 4828 C C . PRO B 1 206 ? 22.172 11.031 -6.797 1 83.19 206 PRO B C 1
ATOM 4830 O O . PRO B 1 206 ? 21.094 10.438 -6.746 1 83.19 206 PRO B O 1
ATOM 4833 N N . PRO B 1 207 ? 23.359 10.484 -6.891 1 90.56 207 PRO B N 1
ATOM 4834 C CA . PRO B 1 207 ? 23.422 9.023 -6.75 1 90.56 207 PRO B CA 1
ATOM 4835 C C . PRO B 1 207 ? 22.875 8.539 -5.406 1 90.56 207 PRO B C 1
ATOM 4837 O O . PRO B 1 207 ? 22.906 9.281 -4.418 1 90.56 207 PRO B O 1
ATOM 4840 N N . LEU B 1 208 ? 22.406 7.316 -5.387 1 94.69 208 LEU B N 1
ATOM 4841 C CA . LEU B 1 208 ? 21.953 6.711 -4.141 1 94.69 208 LEU B CA 1
ATOM 4842 C C . LEU B 1 208 ? 23.125 6.488 -3.184 1 94.69 208 LEU B C 1
ATOM 4844 O O . LEU B 1 208 ? 24.141 5.914 -3.568 1 94.69 208 LEU B O 1
ATOM 4848 N N . THR B 1 209 ? 23.031 6.938 -1.986 1 95.19 209 THR B N 1
ATOM 4849 C CA . THR B 1 209 ? 24.078 6.727 -0.98 1 95.19 209 THR B CA 1
ATOM 4850 C C . THR B 1 209 ? 24.141 5.258 -0.575 1 95.19 209 THR B C 1
ATOM 4852 O O . THR B 1 209 ? 23.203 4.492 -0.833 1 95.19 209 THR B O 1
ATOM 4855 N N . TRP B 1 210 ? 25.281 4.883 0.016 1 95.88 210 TRP B N 1
ATOM 4856 C CA . TRP B 1 210 ? 25.422 3.488 0.416 1 95.88 210 TRP B CA 1
ATOM 4857 C C . TRP B 1 210 ? 24.391 3.107 1.468 1 95.88 210 TRP B C 1
ATOM 4859 O O . TRP B 1 210 ? 23.938 1.959 1.518 1 95.88 210 TRP B O 1
ATOM 4869 N N . GLN B 1 211 ? 23.922 4.078 2.295 1 96.44 211 GLN B N 1
ATOM 4870 C CA . GLN B 1 211 ? 22.891 3.812 3.289 1 96.44 211 GLN B CA 1
ATOM 4871 C C . GLN B 1 211 ? 21.562 3.445 2.623 1 96.44 211 GLN B C 1
ATOM 4873 O O . GLN B 1 211 ? 20.906 2.471 3.01 1 96.44 211 GLN B O 1
ATOM 4878 N N . VAL B 1 212 ? 21.219 4.27 1.615 1 96.69 212 VAL B N 1
ATOM 4879 C CA . VAL B 1 212 ? 19.984 4.027 0.879 1 96.69 212 VAL B CA 1
ATOM 4880 C C . VAL B 1 212 ? 20.062 2.686 0.154 1 96.69 212 VAL B C 1
ATOM 4882 O O . VAL B 1 212 ? 19.094 1.913 0.15 1 96.69 212 VAL B O 1
ATOM 4885 N N . ARG B 1 213 ? 21.203 2.408 -0.427 1 97.75 213 ARG B N 1
ATOM 4886 C CA . ARG B 1 213 ? 21.391 1.147 -1.133 1 97.75 213 ARG B CA 1
ATOM 4887 C C . ARG B 1 213 ? 21.25 -0.039 -0.187 1 97.75 213 ARG B C 1
ATOM 4889 O O . ARG B 1 213 ? 20.625 -1.046 -0.535 1 97.75 213 ARG B O 1
ATOM 4896 N N . THR B 1 214 ? 21.828 0.05 1.025 1 97.69 214 THR B N 1
ATOM 4897 C CA . THR B 1 214 ? 21.703 -1.006 2.025 1 97.69 214 THR B CA 1
ATOM 4898 C C . THR B 1 214 ? 20.25 -1.195 2.441 1 97.69 214 THR B C 1
ATOM 4900 O O . THR B 1 214 ? 19.781 -2.326 2.566 1 97.69 214 THR B O 1
ATOM 4903 N N . ARG B 1 215 ? 19.578 -0.104 2.631 1 96.88 215 ARG B N 1
ATOM 4904 C CA . ARG B 1 215 ? 18.156 -0.17 2.979 1 96.88 215 ARG B CA 1
ATOM 4905 C C . ARG B 1 215 ? 17.359 -0.861 1.882 1 96.88 215 ARG B C 1
ATOM 4907 O O . ARG B 1 215 ? 16.516 -1.713 2.166 1 96.88 215 ARG B O 1
ATOM 4914 N N . ILE B 1 216 ? 17.625 -0.515 0.696 1 98.19 216 ILE B N 1
ATOM 4915 C CA . ILE B 1 216 ? 16.938 -1.099 -0.45 1 98.19 216 ILE B CA 1
ATOM 4916 C C . ILE B 1 216 ? 17.141 -2.611 -0.462 1 98.19 216 ILE B C 1
ATOM 4918 O O . ILE B 1 216 ? 16.203 -3.371 -0.709 1 98.19 216 ILE B O 1
ATOM 4922 N N . ILE B 1 217 ? 18.344 -3.043 -0.19 1 98.12 217 ILE B N 1
ATOM 4923 C CA . ILE B 1 217 ? 18.656 -4.469 -0.143 1 98.12 217 ILE B CA 1
ATOM 4924 C C . ILE B 1 217 ? 17.766 -5.16 0.883 1 98.12 217 ILE B C 1
ATOM 4926 O O . ILE B 1 217 ? 17.172 -6.203 0.598 1 98.12 217 ILE B O 1
ATOM 4930 N N . GLY B 1 218 ? 17.656 -4.559 2.053 1 97 218 GLY B N 1
ATOM 4931 C CA . GLY B 1 218 ? 16.781 -5.105 3.078 1 97 218 GLY B CA 1
ATOM 4932 C C . GLY B 1 218 ? 15.32 -5.121 2.67 1 97 218 GLY B C 1
ATOM 4933 O O . GLY B 1 218 ? 14.594 -6.074 2.963 1 97 218 GLY B O 1
ATOM 4934 N N . GLU B 1 219 ? 14.875 -4.098 2.031 1 97.75 219 GLU B N 1
ATOM 4935 C CA . GLU B 1 219 ? 13.492 -3.971 1.579 1 97.75 219 GLU B CA 1
ATOM 4936 C C . GLU B 1 219 ? 13.156 -5.039 0.542 1 97.75 219 GLU B C 1
ATOM 4938 O O . GLU B 1 219 ? 12.086 -5.648 0.6 1 97.75 219 GLU B O 1
ATOM 4943 N N . ILE B 1 220 ? 14.07 -5.277 -0.371 1 98.12 220 ILE B N 1
ATOM 4944 C CA . ILE B 1 220 ? 13.875 -6.305 -1.388 1 98.12 220 ILE B CA 1
ATOM 4945 C C . ILE B 1 220 ? 13.758 -7.676 -0.724 1 98.12 220 ILE B C 1
ATOM 4947 O O . ILE B 1 220 ? 12.875 -8.469 -1.066 1 98.12 220 ILE B O 1
ATOM 4951 N N . TRP B 1 221 ? 14.633 -7.914 0.19 1 96.94 221 TRP B N 1
ATOM 4952 C CA . TRP B 1 221 ? 14.609 -9.203 0.872 1 96.94 221 TRP B CA 1
ATOM 4953 C C . TRP B 1 221 ? 13.289 -9.406 1.609 1 96.94 221 TRP B C 1
ATOM 4955 O O . TRP B 1 221 ? 12.719 -10.5 1.585 1 96.94 221 TRP B O 1
ATOM 4965 N N . SER B 1 222 ? 12.859 -8.375 2.262 1 96.5 222 SER B N 1
ATOM 4966 C CA . SER B 1 222 ? 11.57 -8.438 2.945 1 96.5 222 SER B CA 1
ATOM 4967 C C . SER B 1 222 ? 10.445 -8.805 1.981 1 96.5 222 SER B C 1
ATOM 4969 O O . SER B 1 222 ? 9.648 -9.703 2.264 1 96.5 222 SER B O 1
ATOM 4971 N N . ALA B 1 223 ? 10.406 -8.188 0.869 1 97.56 223 ALA B N 1
ATOM 4972 C CA . ALA B 1 223 ? 9.383 -8.461 -0.139 1 97.56 223 ALA B CA 1
ATOM 4973 C C . ALA B 1 223 ? 9.492 -9.891 -0.659 1 97.56 223 ALA B C 1
ATOM 4975 O O . ALA B 1 223 ? 8.484 -10.586 -0.793 1 97.56 223 ALA B O 1
ATOM 4976 N N . LEU B 1 224 ? 10.695 -10.328 -0.924 1 95.62 224 LEU B N 1
ATOM 4977 C CA . LEU B 1 224 ? 10.914 -11.672 -1.452 1 95.62 224 LEU B CA 1
ATOM 4978 C C . LEU B 1 224 ? 10.461 -12.734 -0.45 1 95.62 224 LEU B C 1
ATOM 4980 O O . LEU B 1 224 ? 9.758 -13.68 -0.813 1 95.62 224 LEU B O 1
ATOM 4984 N N . THR B 1 225 ? 10.891 -12.57 0.78 1 94.5 225 THR B N 1
ATOM 4985 C CA . THR B 1 225 ? 10.508 -13.523 1.82 1 94.5 225 THR B CA 1
ATOM 4986 C C . THR B 1 225 ? 8.992 -13.602 1.952 1 94.5 225 THR B C 1
ATOM 4988 O O . THR B 1 225 ? 8.438 -14.688 2.121 1 94.5 225 THR B O 1
ATOM 4991 N N . PHE B 1 226 ? 8.375 -12.492 1.865 1 95.62 226 PHE B N 1
ATOM 4992 C CA . PHE B 1 226 ? 6.926 -12.422 1.972 1 95.62 226 PHE B CA 1
ATOM 4993 C C . PHE B 1 226 ? 6.262 -13.219 0.855 1 95.62 226 PHE B C 1
ATOM 4995 O O . PHE B 1 226 ? 5.414 -14.078 1.116 1 95.62 226 PHE B O 1
ATOM 5002 N N . ILE B 1 227 ? 6.637 -12.961 -0.39 1 93.81 227 ILE B N 1
ATOM 5003 C CA . ILE B 1 227 ? 5.941 -13.617 -1.492 1 93.81 227 ILE B CA 1
ATOM 5004 C C . ILE B 1 227 ? 6.312 -15.102 -1.523 1 93.81 227 ILE B C 1
ATOM 5006 O O . ILE B 1 227 ? 5.496 -15.945 -1.909 1 93.81 227 ILE B O 1
ATOM 5010 N N . HIS B 1 228 ? 7.492 -15.43 -1.107 1 92 228 HIS B N 1
ATOM 5011 C CA . HIS B 1 228 ? 7.906 -16.828 -1.055 1 92 228 HIS B CA 1
ATOM 5012 C C . HIS B 1 228 ? 7.133 -17.594 0.018 1 92 228 HIS B C 1
ATOM 5014 O O . HIS B 1 228 ? 7.059 -18.812 -0.022 1 92 228 HIS B O 1
ATOM 5020 N N . SER B 1 229 ? 6.598 -16.859 0.982 1 90.38 229 SER B N 1
ATOM 5021 C CA . SER B 1 229 ? 5.852 -17.469 2.082 1 90.38 229 SER B CA 1
ATOM 5022 C C . SER B 1 229 ? 4.367 -17.578 1.75 1 90.38 229 SER B C 1
ATOM 5024 O O . SER B 1 229 ? 3.572 -18.016 2.584 1 90.38 229 SER B O 1
ATOM 5026 N N . HIS B 1 230 ? 4.035 -17.109 0.588 1 86.25 230 HIS B N 1
ATOM 5027 C CA . HIS B 1 230 ? 2.633 -17.125 0.181 1 86.25 230 HIS B CA 1
ATOM 5028 C C . HIS B 1 230 ? 2.07 -18.547 0.195 1 86.25 230 HIS B C 1
ATOM 5030 O O . HIS B 1 230 ? 2.738 -19.484 -0.237 1 86.25 230 HIS B O 1
ATOM 5036 N N . LYS B 1 231 ? 0.924 -18.688 0.748 1 77.19 231 LYS B N 1
ATOM 5037 C CA . LYS B 1 231 ? 0.204 -19.953 0.785 1 77.19 231 LYS B CA 1
ATOM 5038 C C . LYS B 1 231 ? -1.008 -19.938 -0.141 1 77.19 231 LYS B C 1
ATOM 5040 O O . LYS B 1 231 ? -1.646 -18.891 -0.307 1 77.19 231 LYS B O 1
ATOM 5045 N N . PRO B 1 232 ? -1.4 -20.953 -0.735 1 73.56 232 PRO B N 1
ATOM 5046 C CA . PRO B 1 232 ? -0.873 -22.312 -0.533 1 73.56 232 PRO B CA 1
ATOM 5047 C C . PRO B 1 232 ? 0.441 -22.547 -1.274 1 73.56 232 PRO B C 1
ATOM 5049 O O . PRO B 1 232 ? 1.19 -23.469 -0.932 1 73.56 232 PRO B O 1
ATOM 5052 N N . LEU B 1 233 ? 0.723 -21.766 -2.326 1 79.56 233 LEU B N 1
ATOM 5053 C CA . LEU B 1 233 ? 1.967 -21.922 -3.074 1 79.56 233 LEU B CA 1
ATOM 5054 C C . LEU B 1 233 ? 2.795 -20.641 -3.014 1 79.56 233 LEU B C 1
ATOM 5056 O O . LEU B 1 233 ? 2.25 -19.547 -3.098 1 79.56 233 LEU B O 1
ATOM 5060 N N . PRO B 1 234 ? 4.098 -20.891 -2.898 1 86.25 234 PRO B N 1
ATOM 5061 C CA . PRO B 1 234 ? 4.949 -19.703 -2.922 1 86.25 234 PRO B CA 1
ATOM 5062 C C . PRO B 1 234 ? 4.91 -18.969 -4.262 1 86.25 234 PRO B C 1
ATOM 5064 O O . PRO B 1 234 ? 4.809 -19.609 -5.312 1 86.25 234 PRO B O 1
ATOM 5067 N N . ILE B 1 235 ? 4.906 -17.719 -4.145 1 89.38 235 ILE B N 1
ATOM 5068 C CA . ILE B 1 235 ? 5.012 -16.891 -5.336 1 89.38 235 ILE B CA 1
ATOM 5069 C C . ILE B 1 235 ? 6.48 -16.672 -5.68 1 89.38 235 ILE B C 1
ATOM 5071 O O . ILE B 1 235 ? 7.277 -16.297 -4.816 1 89.38 235 ILE B O 1
ATOM 5075 N N . VAL B 1 236 ? 6.828 -16.984 -6.867 1 89.31 236 VAL B N 1
ATOM 5076 C CA . VAL B 1 236 ? 8.172 -16.703 -7.367 1 89.31 236 VAL B CA 1
ATOM 5077 C C . VAL B 1 236 ? 8.156 -15.438 -8.219 1 89.31 236 VAL B C 1
ATOM 5079 O O . VAL B 1 236 ? 7.305 -15.289 -9.102 1 89.31 236 VAL B O 1
ATOM 5082 N N . HIS B 1 237 ? 8.984 -14.508 -7.922 1 93 237 HIS B N 1
ATOM 5083 C CA . HIS B 1 237 ? 9.047 -13.289 -8.727 1 93 237 HIS B CA 1
ATOM 5084 C C . HIS B 1 237 ? 9.391 -13.602 -10.18 1 93 237 HIS B C 1
ATOM 5086 O O . HIS B 1 237 ? 8.68 -13.188 -11.094 1 93 237 HIS B O 1
ATOM 5092 N N . GLY B 1 238 ? 10.547 -14.328 -10.344 1 88.31 238 GLY B N 1
ATOM 5093 C CA . GLY B 1 238 ? 10.922 -14.883 -11.633 1 88.31 238 GLY B CA 1
ATOM 5094 C C . GLY B 1 238 ? 11.633 -13.891 -12.531 1 88.31 238 GLY B C 1
ATOM 5095 O O . GLY B 1 238 ? 12.141 -14.258 -13.594 1 88.31 238 GLY B O 1
ATOM 5096 N N . ASP B 1 239 ? 11.719 -12.656 -12.211 1 90.19 239 ASP B N 1
ATOM 5097 C CA . ASP B 1 239 ? 12.398 -11.641 -13.008 1 90.19 239 ASP B CA 1
ATOM 5098 C C . ASP B 1 239 ? 12.93 -10.508 -12.125 1 90.19 239 ASP B C 1
ATOM 5100 O O . ASP B 1 239 ? 12.688 -9.336 -12.406 1 90.19 239 ASP B O 1
ATOM 5104 N N . LEU B 1 240 ? 13.555 -10.922 -11.062 1 94.12 240 LEU B N 1
ATOM 5105 C CA . LEU B 1 240 ? 14.109 -9.93 -10.156 1 94.12 240 LEU B CA 1
ATOM 5106 C C . LEU B 1 240 ? 15.367 -9.305 -10.742 1 94.12 240 LEU B C 1
ATOM 5108 O O . LEU B 1 240 ? 16.375 -9.992 -10.953 1 94.12 240 LEU B O 1
ATOM 5112 N N . LYS B 1 241 ? 15.297 -8.062 -11.133 1 94.62 241 LYS B N 1
ATOM 5113 C CA . LYS B 1 241 ? 16.359 -7.23 -11.656 1 94.62 241 LYS B CA 1
ATOM 5114 C C . LYS B 1 241 ? 16.109 -5.754 -11.367 1 94.62 241 LYS B C 1
ATOM 5116 O O . LYS B 1 241 ? 14.992 -5.371 -11.023 1 94.62 241 LYS B O 1
ATOM 5121 N N . PRO B 1 242 ? 17.125 -4.961 -11.43 1 96.5 242 PRO B N 1
ATOM 5122 C CA . PRO B 1 242 ? 16.969 -3.553 -11.055 1 96.5 242 PRO B CA 1
ATOM 5123 C C . PRO B 1 242 ? 15.883 -2.842 -11.859 1 96.5 242 PRO B C 1
ATOM 5125 O O . PRO B 1 242 ? 15.273 -1.889 -11.367 1 96.5 242 PRO B O 1
ATOM 5128 N N . ASP B 1 243 ? 15.484 -3.328 -13.07 1 93.44 243 ASP B N 1
ATOM 5129 C CA . ASP B 1 243 ? 14.422 -2.746 -13.891 1 93.44 243 ASP B CA 1
ATOM 5130 C C . ASP B 1 243 ? 13.055 -2.936 -13.242 1 93.44 243 ASP B C 1
ATOM 5132 O O . ASP B 1 243 ? 12.156 -2.117 -13.43 1 93.44 243 ASP B O 1
ATOM 5136 N N . ASN B 1 244 ? 12.977 -3.938 -12.461 1 95.06 244 ASN B N 1
ATOM 5137 C CA . ASN B 1 244 ? 11.695 -4.301 -11.859 1 95.06 244 ASN B CA 1
ATOM 5138 C C . ASN B 1 244 ? 11.633 -3.896 -10.391 1 95.06 244 ASN B C 1
ATOM 5140 O O . ASN B 1 244 ? 10.758 -4.359 -9.656 1 95.06 244 ASN B O 1
ATOM 5144 N N . ILE B 1 245 ? 12.578 -3.117 -10 1 98 245 ILE B N 1
ATOM 5145 C CA . ILE B 1 245 ? 12.586 -2.488 -8.688 1 98 245 ILE B CA 1
ATOM 5146 C C . ILE B 1 245 ? 12.414 -0.979 -8.836 1 98 245 ILE B C 1
ATOM 5148 O O . ILE B 1 245 ? 13.32 -0.282 -9.289 1 98 245 ILE B O 1
ATOM 5152 N N . LEU B 1 246 ? 11.258 -0.481 -8.422 1 97.81 246 LEU B N 1
ATOM 5153 C CA . LEU B 1 246 ? 10.938 0.936 -8.57 1 97.81 246 LEU B CA 1
ATOM 5154 C C . LEU B 1 246 ? 11.086 1.664 -7.238 1 97.81 246 LEU B C 1
ATOM 5156 O O . LEU B 1 246 ? 11.055 1.037 -6.176 1 97.81 246 LEU B O 1
ATOM 5160 N N . LEU B 1 247 ? 11.305 2.957 -7.309 1 97.5 247 LEU B N 1
ATOM 5161 C CA . LEU B 1 247 ? 11.539 3.756 -6.109 1 97.5 247 LEU B CA 1
ATOM 5162 C C . LEU B 1 247 ? 10.484 4.848 -5.965 1 97.5 247 LEU B C 1
ATOM 5164 O O . LEU B 1 247 ? 10.172 5.543 -6.934 1 97.5 247 LEU B O 1
ATOM 5168 N N . ASP B 1 248 ? 9.938 4.953 -4.777 1 96.94 248 ASP B N 1
ATOM 5169 C CA . ASP B 1 248 ? 8.961 6.012 -4.535 1 96.94 248 ASP B CA 1
ATOM 5170 C C . ASP B 1 248 ? 9.664 7.348 -4.285 1 96.94 248 ASP B C 1
ATOM 5172 O O . ASP B 1 248 ? 10.867 7.477 -4.504 1 96.94 248 ASP B O 1
ATOM 5176 N N . ALA B 1 249 ? 8.906 8.359 -3.895 1 94.06 249 ALA B N 1
ATOM 5177 C CA . ALA B 1 249 ? 9.422 9.719 -3.725 1 94.06 249 ALA B CA 1
ATOM 5178 C C . ALA B 1 249 ? 10.523 9.758 -2.678 1 94.06 249 ALA B C 1
ATOM 5180 O O . ALA B 1 249 ? 11.414 10.617 -2.736 1 94.06 249 ALA B O 1
ATOM 5181 N N . ASN B 1 250 ? 10.531 8.812 -1.687 1 94.38 250 ASN B N 1
ATOM 5182 C CA . ASN B 1 250 ? 11.516 8.766 -0.61 1 94.38 250 ASN B CA 1
ATOM 5183 C C . ASN B 1 250 ? 12.539 7.652 -0.833 1 94.38 250 ASN B C 1
ATOM 5185 O O . ASN B 1 250 ? 13.195 7.207 0.111 1 94.38 250 ASN B O 1
ATOM 5189 N N . PHE B 1 251 ? 12.586 7.09 -2.025 1 96.25 251 PHE B N 1
ATOM 5190 C CA . PHE B 1 251 ? 13.531 6.078 -2.479 1 96.25 251 PHE B CA 1
ATOM 5191 C C . PHE B 1 251 ? 13.289 4.754 -1.763 1 96.25 251 PHE B C 1
ATOM 5193 O O . PHE B 1 251 ? 14.211 3.947 -1.617 1 96.25 251 PHE B O 1
ATOM 5200 N N . VAL B 1 252 ? 12.094 4.613 -1.239 1 97.69 252 VAL B N 1
ATOM 5201 C CA . VAL B 1 252 ? 11.688 3.295 -0.766 1 97.69 252 VAL B CA 1
ATOM 5202 C C . VAL B 1 252 ? 11.438 2.373 -1.957 1 97.69 252 VAL B C 1
ATOM 5204 O O . VAL B 1 252 ? 10.75 2.754 -2.91 1 97.69 252 VAL B O 1
ATOM 5207 N N . SER B 1 253 ? 12.016 1.243 -1.915 1 98.44 253 SER B N 1
ATOM 5208 C CA . SER B 1 253 ? 11.922 0.352 -3.066 1 98.44 253 SER B CA 1
ATOM 5209 C C . SER B 1 253 ? 10.578 -0.366 -3.104 1 98.44 253 SER B C 1
ATOM 5211 O O . SER B 1 253 ? 10.047 -0.744 -2.061 1 98.44 253 SER B O 1
ATOM 5213 N N . LYS B 1 254 ? 10.016 -0.516 -4.266 1 98.56 254 LYS B N 1
ATOM 5214 C CA . LYS B 1 254 ? 8.789 -1.249 -4.566 1 98.56 254 LYS B CA 1
ATOM 5215 C C . LYS B 1 254 ? 9.023 -2.271 -5.676 1 98.56 254 LYS B C 1
ATOM 5217 O O . LYS B 1 254 ? 9.359 -1.905 -6.805 1 98.56 254 LYS B O 1
ATOM 5222 N N . LEU B 1 255 ? 8.836 -3.521 -5.332 1 98 255 LEU B N 1
ATOM 5223 C CA . LEU B 1 255 ? 9.023 -4.59 -6.309 1 98 255 LEU B CA 1
ATOM 5224 C C . LEU B 1 255 ? 7.824 -4.695 -7.242 1 98 255 LEU B C 1
ATOM 5226 O O . LEU B 1 255 ? 6.68 -4.723 -6.785 1 98 255 LEU B O 1
ATOM 5230 N N . ARG B 1 256 ? 8.078 -4.684 -8.469 1 96.12 256 ARG B N 1
ATOM 5231 C CA . ARG B 1 256 ? 7.035 -4.98 -9.445 1 96.12 256 ARG B CA 1
ATOM 5232 C C . ARG B 1 256 ? 6.848 -6.488 -9.602 1 96.12 256 ARG B C 1
ATOM 5234 O O . ARG B 1 256 ? 7.793 -7.207 -9.93 1 96.12 256 ARG B O 1
ATOM 5241 N N . ILE B 1 257 ? 5.648 -6.941 -9.375 1 93.12 257 ILE B N 1
ATOM 5242 C CA . ILE B 1 257 ? 5.383 -8.367 -9.531 1 93.12 257 ILE B CA 1
ATOM 5243 C C . ILE B 1 257 ? 4.344 -8.586 -10.625 1 93.12 257 ILE B C 1
ATOM 5245 O O . ILE B 1 257 ? 3.531 -7.699 -10.906 1 93.12 257 ILE B O 1
ATOM 5249 N N . CYS B 1 258 ? 4.496 -9.664 -11.281 1 87 258 CYS B N 1
ATOM 5250 C CA . CYS B 1 258 ? 3.58 -10.062 -12.344 1 87 258 CYS B CA 1
ATOM 5251 C C . CYS B 1 258 ? 3.479 -11.586 -12.438 1 87 258 CYS B C 1
ATOM 5253 O O . CYS B 1 258 ? 4.453 -12.289 -12.18 1 87 258 CYS B O 1
ATOM 5255 N N . GLN B 1 259 ? 2.332 -12.117 -12.617 1 72 259 GLN B N 1
ATOM 5256 C CA . GLN B 1 259 ? 2.146 -13.562 -12.758 1 72 259 GLN B CA 1
ATOM 5257 C C . GLN B 1 259 ? 2.326 -14 -14.211 1 72 259 GLN B C 1
ATOM 5259 O O . GLN B 1 259 ? 2.898 -15.062 -14.477 1 72 259 GLN B O 1
ATOM 5264 N N . VAL B 1 260 ? 1.699 -13.336 -15.25 1 57.78 260 VAL B N 1
ATOM 5265 C CA . VAL B 1 260 ? 1.611 -13.727 -16.656 1 57.78 260 VAL B CA 1
ATOM 5266 C C . VAL B 1 260 ? 3.004 -13.727 -17.281 1 57.78 260 VAL B C 1
ATOM 5268 O O . VAL B 1 260 ? 3.295 -14.531 -18.156 1 57.78 260 VAL B O 1
ATOM 5271 N N . SER B 1 261 ? 3.754 -12.766 -16.969 1 52.44 261 SER B N 1
ATOM 5272 C CA . SER B 1 261 ? 5.039 -12.688 -17.656 1 52.44 261 SER B CA 1
ATOM 5273 C C . SER B 1 261 ? 5.895 -13.914 -17.359 1 52.44 261 SER B C 1
ATOM 5275 O O . SER B 1 261 ? 7.008 -14.039 -17.875 1 52.44 261 SER B O 1
ATOM 5277 N N . LYS B 1 262 ? 5.398 -14.836 -16.531 1 52.12 262 LYS B N 1
ATOM 5278 C CA . LYS B 1 262 ? 6.23 -15.961 -16.109 1 52.12 262 LYS B CA 1
ATOM 5279 C C . LYS B 1 262 ? 6.285 -17.031 -17.188 1 52.12 262 LYS B C 1
ATOM 5281 O O . LYS B 1 262 ? 6.629 -18.188 -16.922 1 52.12 262 LYS B O 1
ATOM 5286 N N . ASN B 1 263 ? 5.699 -16.641 -18.312 1 44.47 263 ASN B N 1
ATOM 5287 C CA . ASN B 1 263 ? 5.957 -17.547 -19.422 1 44.47 263 ASN B CA 1
ATOM 5288 C C . ASN B 1 263 ? 7.453 -17.75 -19.656 1 44.47 263 ASN B C 1
ATOM 5290 O O . ASN B 1 263 ? 8.195 -16.766 -19.75 1 44.47 263 ASN B O 1
ATOM 5294 N N . PRO B 1 264 ? 7.891 -18.812 -19.438 1 44.09 264 PRO B N 1
ATOM 5295 C CA . PRO B 1 264 ? 9.281 -19.25 -19.562 1 44.09 264 PRO B CA 1
ATOM 5296 C C . PRO B 1 264 ? 10.023 -18.562 -20.703 1 44.09 264 PRO B C 1
ATOM 5298 O O . PRO B 1 264 ? 11.258 -18.578 -20.734 1 44.09 264 PRO B O 1
ATOM 5301 N N . ARG B 1 265 ? 9.422 -18.281 -21.781 1 41 265 ARG B N 1
ATOM 5302 C CA . ARG B 1 265 ? 10.234 -17.812 -22.891 1 41 265 ARG B CA 1
ATOM 5303 C C . ARG B 1 265 ? 10.82 -16.438 -22.609 1 41 265 ARG B C 1
ATOM 5305 O O . ARG B 1 265 ? 11.555 -15.883 -23.422 1 41 265 ARG B O 1
ATOM 5312 N N . ALA B 1 266 ? 10.18 -15.703 -21.781 1 40.72 266 ALA B N 1
ATOM 5313 C CA . ALA B 1 266 ? 10.578 -14.305 -21.734 1 40.72 266 ALA B CA 1
ATOM 5314 C C . ALA B 1 266 ? 12.047 -14.164 -21.328 1 40.72 266 ALA B C 1
ATOM 5316 O O . ALA B 1 266 ? 12.859 -13.664 -22.125 1 40.72 266 ALA B O 1
ATOM 5317 N N . THR B 1 267 ? 12.469 -13.156 -20.188 1 42.56 267 THR B N 1
ATOM 5318 C CA . THR B 1 267 ? 13.805 -12.586 -20.125 1 42.56 267 THR B CA 1
ATOM 5319 C C . THR B 1 267 ? 14.82 -13.633 -19.688 1 42.56 267 THR B C 1
ATOM 5321 O O . THR B 1 267 ? 14.773 -14.117 -18.547 1 42.56 267 THR B O 1
ATOM 5324 N N . LYS B 1 268 ? 15.359 -14.383 -20.469 1 41.44 268 LYS B N 1
ATOM 5325 C CA . LYS B 1 268 ? 16.562 -15.211 -20.469 1 41.44 268 LYS B CA 1
ATOM 5326 C C . LYS B 1 268 ? 17.641 -14.609 -19.562 1 41.44 268 LYS B C 1
ATOM 5328 O O . LYS B 1 268 ? 18.688 -15.219 -19.359 1 41.44 268 LYS B O 1
ATOM 5333 N N . ASN B 1 269 ? 17.562 -13.422 -19.266 1 42.38 269 ASN B N 1
ATOM 5334 C CA . ASN B 1 269 ? 18.828 -12.844 -18.812 1 42.38 269 ASN B CA 1
ATOM 5335 C C . ASN B 1 269 ? 19.219 -13.367 -17.438 1 42.38 269 ASN B C 1
ATOM 5337 O O . ASN B 1 269 ? 20.281 -13.047 -16.922 1 42.38 269 ASN B O 1
ATOM 5341 N N . THR B 1 270 ? 18.312 -13.234 -16.422 1 49.19 270 THR B N 1
ATOM 5342 C CA . THR B 1 270 ? 18.938 -13.539 -15.133 1 49.19 270 THR B CA 1
ATOM 5343 C C . THR B 1 270 ? 19.188 -15.031 -14.992 1 49.19 270 THR B C 1
ATOM 5345 O O . THR B 1 270 ? 18.375 -15.758 -14.414 1 49.19 270 THR B O 1
ATOM 5348 N N . LYS B 1 271 ? 19.672 -15.688 -15.898 1 51.38 271 LYS B N 1
ATOM 5349 C CA . LYS B 1 271 ? 19.672 -17.125 -16.188 1 51.38 271 LYS B CA 1
ATOM 5350 C C . LYS B 1 271 ? 20.281 -17.906 -15.031 1 51.38 271 LYS B C 1
ATOM 5352 O O . LYS B 1 271 ? 21.484 -17.781 -14.758 1 51.38 271 LYS B O 1
ATOM 5357 N N . ASP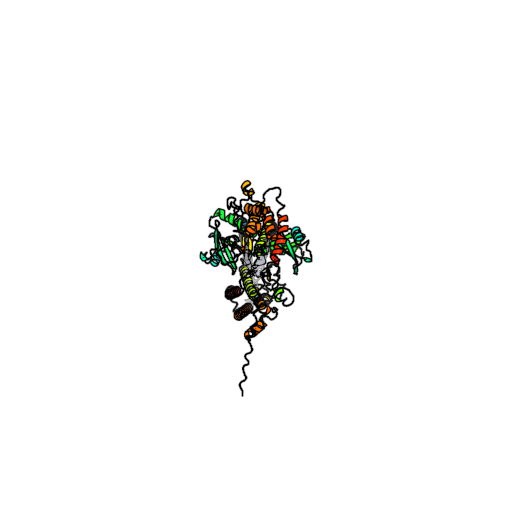 B 1 272 ? 19.625 -17.906 -13.852 1 59.97 272 ASP B N 1
ATOM 5358 C CA . ASP B 1 272 ? 19.891 -18.984 -12.906 1 59.97 272 ASP B CA 1
ATOM 5359 C C . ASP B 1 272 ? 20.234 -20.297 -13.625 1 59.97 272 ASP B C 1
ATOM 5361 O O . ASP B 1 272 ? 19.453 -20.766 -14.453 1 59.97 272 ASP B O 1
ATOM 5365 N N . PRO B 1 273 ? 21.531 -20.531 -13.492 1 59.28 273 PRO B N 1
ATOM 5366 C CA . PRO B 1 273 ? 21.938 -21.781 -14.156 1 59.28 273 PRO B CA 1
ATOM 5367 C C . PRO B 1 273 ? 20.953 -22.922 -13.93 1 59.28 273 PRO B C 1
ATOM 5369 O O . PRO B 1 273 ? 20.719 -23.734 -14.82 1 59.28 273 PRO B O 1
ATOM 5372 N N . LYS B 1 274 ? 20.312 -22.844 -12.797 1 61.09 274 LYS B N 1
ATOM 5373 C CA . LYS B 1 274 ? 19.391 -23.938 -12.523 1 61.09 274 LYS B CA 1
ATOM 5374 C C . LYS B 1 274 ? 18.156 -23.844 -13.406 1 61.09 274 LYS B C 1
ATOM 5376 O O . LYS B 1 274 ? 17.672 -24.859 -13.922 1 61.09 274 LYS B O 1
ATOM 5381 N N . PHE B 1 275 ? 17.609 -22.703 -13.523 1 64.12 275 PHE B N 1
ATOM 5382 C CA . PHE B 1 275 ? 16.484 -22.516 -14.414 1 64.12 275 PHE B CA 1
ATOM 5383 C C . PHE B 1 275 ? 16.859 -22.875 -15.852 1 64.12 275 PHE B C 1
ATOM 5385 O O . PHE B 1 275 ? 16.062 -23.469 -16.578 1 64.12 275 PHE B O 1
ATOM 5392 N N . LEU B 1 276 ? 18.109 -22.516 -16.125 1 64.06 276 LEU B N 1
ATOM 5393 C CA . LEU B 1 276 ? 18.562 -22.797 -17.484 1 64.06 276 LEU B CA 1
ATOM 5394 C C . LEU B 1 276 ? 18.625 -24.312 -17.719 1 64.06 276 LEU B C 1
ATOM 5396 O O . LEU B 1 276 ? 18.391 -24.781 -18.828 1 64.06 276 LEU B O 1
ATOM 5400 N N . THR B 1 277 ? 18.906 -24.953 -16.625 1 65.06 277 THR B N 1
ATOM 5401 C CA . THR B 1 277 ? 19.078 -26.391 -16.75 1 65.06 277 THR B CA 1
ATOM 5402 C C . THR B 1 277 ? 17.734 -27.109 -16.594 1 65.06 277 THR B C 1
ATOM 5404 O O . THR B 1 277 ? 17.406 -28.016 -17.359 1 65.06 277 THR B O 1
ATOM 5407 N N . THR B 1 278 ? 16.891 -26.703 -15.617 1 67.25 278 THR B N 1
ATOM 5408 C CA . THR B 1 278 ? 15.68 -27.438 -15.289 1 67.25 278 THR B CA 1
ATOM 5409 C C . THR B 1 278 ? 14.453 -26.812 -15.953 1 67.25 278 THR B C 1
ATOM 5411 O O . THR B 1 278 ? 13.445 -27.484 -16.188 1 67.25 278 THR B O 1
ATOM 5414 N N . GLY B 1 279 ? 14.484 -25.516 -16.219 1 68.12 279 GLY B N 1
ATOM 5415 C CA . GLY B 1 279 ? 13.367 -24.766 -16.766 1 68.12 279 GLY B CA 1
ATOM 5416 C C . GLY B 1 279 ? 12.305 -24.438 -15.742 1 68.12 279 GLY B C 1
ATOM 5417 O O . GLY B 1 279 ? 11.242 -23.922 -16.078 1 68.12 279 GLY B O 1
ATOM 5418 N N . GLU B 1 280 ? 12.586 -24.828 -14.484 1 73.44 280 GLU B N 1
ATOM 5419 C CA . GLU B 1 280 ? 11.586 -24.609 -13.445 1 73.44 280 GLU B CA 1
ATOM 5420 C C . GLU B 1 280 ? 11.906 -23.359 -12.617 1 73.44 280 GLU B C 1
ATOM 5422 O O . GLU B 1 280 ? 13.047 -23.188 -12.188 1 73.44 280 GLU B O 1
ATOM 5427 N N . LEU B 1 281 ? 10.922 -22.484 -12.5 1 78.25 281 LEU B N 1
ATOM 5428 C CA . LEU B 1 281 ? 11.062 -21.297 -11.656 1 78.25 281 LEU B CA 1
ATOM 5429 C C . LEU B 1 281 ? 10.789 -21.625 -10.195 1 78.25 281 LEU B C 1
ATOM 5431 O O . LEU B 1 281 ? 9.711 -22.125 -9.859 1 78.25 281 LEU B O 1
ATOM 5435 N N . THR B 1 282 ? 11.805 -21.453 -9.375 1 81.56 282 THR B N 1
ATOM 5436 C CA . THR B 1 282 ? 11.695 -21.703 -7.941 1 81.56 282 THR B CA 1
ATOM 5437 C C . THR B 1 282 ? 12.133 -20.469 -7.145 1 81.56 282 THR B C 1
ATOM 5439 O O . THR B 1 282 ? 12.773 -19.562 -7.691 1 81.56 282 THR B O 1
ATOM 5442 N N . PRO B 1 283 ? 11.789 -20.406 -5.914 1 86.19 283 PRO B N 1
ATOM 5443 C CA . PRO B 1 283 ? 12.242 -19.297 -5.07 1 86.19 283 PRO B CA 1
ATOM 5444 C C . PRO B 1 283 ? 13.766 -19.141 -5.082 1 86.19 283 PRO B C 1
ATOM 5446 O O . PRO B 1 283 ? 14.266 -18.016 -4.93 1 86.19 283 PRO B O 1
ATOM 5449 N N . GLN B 1 284 ? 14.445 -20.172 -5.375 1 84.88 284 GLN B N 1
ATOM 5450 C CA . GLN B 1 284 ? 15.906 -20.109 -5.418 1 84.88 284 GLN B CA 1
ATOM 5451 C C . GLN B 1 284 ? 16.391 -19.25 -6.574 1 84.88 284 GLN B C 1
ATOM 5453 O O . GLN B 1 284 ? 17.438 -18.594 -6.473 1 84.88 284 GLN B O 1
ATOM 5458 N N . CYS B 1 285 ? 15.656 -19.234 -7.59 1 86.38 285 CYS B N 1
ATOM 5459 C CA . CYS B 1 285 ? 15.984 -18.375 -8.711 1 86.38 285 CYS B CA 1
ATOM 5460 C C . CYS B 1 285 ? 15.961 -16.906 -8.289 1 86.38 285 CYS B C 1
ATOM 5462 O O . CYS B 1 285 ? 16.828 -16.125 -8.703 1 86.38 285 CYS B O 1
ATOM 5464 N N . ASP B 1 286 ? 14.992 -16.641 -7.453 1 90.81 286 ASP B N 1
ATOM 5465 C CA . ASP B 1 286 ? 14.883 -15.273 -6.938 1 90.81 286 ASP B CA 1
ATOM 5466 C C . ASP B 1 286 ? 16.062 -14.93 -6.035 1 90.81 286 ASP B C 1
ATOM 5468 O O . ASP B 1 286 ? 16.562 -13.805 -6.043 1 90.81 286 ASP B O 1
ATOM 5472 N N . VAL B 1 287 ? 16.5 -15.883 -5.277 1 91.62 287 VAL B N 1
ATOM 5473 C CA . VAL B 1 287 ? 17.625 -15.68 -4.359 1 91.62 287 VAL B CA 1
ATOM 5474 C C . VAL B 1 287 ? 18.891 -15.406 -5.152 1 91.62 287 VAL B C 1
ATOM 5476 O O . VAL B 1 287 ? 19.688 -14.523 -4.797 1 91.62 287 VAL B O 1
ATOM 5479 N N . TYR B 1 288 ? 19.047 -16.172 -6.195 1 90.5 288 TYR B N 1
ATOM 5480 C CA . TYR B 1 288 ? 20.172 -15.93 -7.09 1 90.5 288 TYR B CA 1
ATOM 5481 C C . TYR B 1 288 ? 20.141 -14.508 -7.637 1 90.5 288 TYR B C 1
ATOM 5483 O O . TYR B 1 288 ? 21.141 -13.789 -7.566 1 90.5 288 TYR B O 1
ATOM 5491 N N . SER B 1 289 ? 19.016 -14.156 -8.195 1 93.62 289 SER B N 1
ATOM 5492 C CA . SER B 1 289 ? 18.844 -12.828 -8.766 1 93.62 289 SER B CA 1
ATOM 5493 C C . SER B 1 289 ? 19.062 -11.742 -7.707 1 93.62 289 SER B C 1
ATOM 5495 O O . SER B 1 289 ? 19.594 -10.672 -8.008 1 93.62 289 SER B O 1
ATOM 5497 N N . PHE B 1 290 ? 18.641 -12.008 -6.488 1 96.06 290 PHE B N 1
ATOM 5498 C CA . PHE B 1 290 ? 18.859 -11.102 -5.371 1 96.06 290 PHE B CA 1
ATOM 5499 C C . PHE B 1 290 ? 20.344 -10.867 -5.133 1 96.06 290 PHE B C 1
ATOM 5501 O O . PHE B 1 290 ? 20.781 -9.734 -4.922 1 96.06 290 PHE B O 1
ATOM 5508 N N . GLY B 1 291 ? 21.062 -11.922 -5.191 1 95.44 291 GLY B N 1
ATOM 5509 C CA . GLY B 1 291 ? 22.516 -11.789 -5.078 1 95.44 291 GLY B CA 1
ATOM 5510 C C . GLY B 1 291 ? 23.109 -10.883 -6.129 1 95.44 291 GLY B C 1
ATOM 5511 O O . GLY B 1 291 ? 23.969 -10.039 -5.816 1 95.44 291 GLY B O 1
ATOM 5512 N N . ILE B 1 292 ? 22.656 -11.031 -7.305 1 96.56 292 ILE B N 1
ATOM 5513 C CA . ILE B 1 292 ? 23.141 -10.188 -8.398 1 96.56 292 ILE B CA 1
ATOM 5514 C C . ILE B 1 292 ? 22.797 -8.727 -8.109 1 96.56 292 ILE B C 1
ATOM 5516 O O . ILE B 1 292 ? 23.641 -7.84 -8.297 1 96.56 292 ILE B O 1
ATOM 5520 N N . VAL B 1 293 ? 21.625 -8.469 -7.637 1 98.06 293 VAL B N 1
ATOM 5521 C CA . VAL B 1 293 ? 21.188 -7.109 -7.332 1 98.06 293 VAL B CA 1
ATOM 5522 C C . VAL B 1 293 ? 22.078 -6.516 -6.238 1 98.06 293 VAL B C 1
ATOM 5524 O O . VAL B 1 293 ? 22.453 -5.344 -6.316 1 98.06 293 VAL B O 1
ATOM 5527 N N . ILE B 1 294 ? 22.422 -7.336 -5.23 1 97.94 294 ILE B N 1
ATOM 5528 C CA . ILE B 1 294 ? 23.297 -6.867 -4.168 1 97.94 294 ILE B CA 1
ATOM 5529 C C . ILE B 1 294 ? 24.641 -6.422 -4.766 1 97.94 294 ILE B C 1
ATOM 5531 O O . ILE B 1 294 ? 25.125 -5.332 -4.457 1 97.94 294 ILE B O 1
ATOM 5535 N N . LEU B 1 295 ? 25.156 -7.211 -5.617 1 98.06 295 LEU B N 1
ATOM 5536 C CA . LEU B 1 295 ? 26.469 -6.926 -6.195 1 98.06 295 LEU B CA 1
ATOM 5537 C C . LEU B 1 295 ? 26.406 -5.691 -7.09 1 98.06 295 LEU B C 1
ATOM 5539 O O . LEU B 1 295 ? 27.344 -4.891 -7.117 1 98.06 295 LEU B O 1
ATOM 5543 N N . ARG B 1 296 ? 25.328 -5.527 -7.738 1 97.81 296 ARG B N 1
ATOM 5544 C CA . ARG B 1 296 ? 25.141 -4.344 -8.57 1 97.81 296 ARG B CA 1
ATOM 5545 C C . ARG B 1 296 ? 25.047 -3.084 -7.715 1 97.81 296 ARG B C 1
ATOM 5547 O O . ARG B 1 296 ? 25.625 -2.049 -8.055 1 97.81 296 ARG B O 1
ATOM 5554 N N . LEU B 1 297 ? 24.375 -3.188 -6.645 1 97.94 297 LEU B N 1
ATOM 5555 C CA . LEU B 1 297 ? 24.219 -2.045 -5.75 1 97.94 297 LEU B CA 1
ATOM 5556 C C . LEU B 1 297 ? 25.562 -1.686 -5.102 1 97.94 297 LEU B C 1
ATOM 5558 O O . LEU B 1 297 ? 25.828 -0.511 -4.84 1 97.94 297 LEU B O 1
ATOM 5562 N N . LEU B 1 298 ? 26.359 -2.684 -4.922 1 97.69 298 LEU B N 1
ATOM 5563 C CA . LEU B 1 298 ? 27.656 -2.488 -4.281 1 97.69 298 LEU B CA 1
ATOM 5564 C C . LEU B 1 298 ? 28.656 -1.873 -5.254 1 97.69 298 LEU B C 1
ATOM 5566 O O . LEU B 1 298 ? 29.391 -0.96 -4.891 1 97.69 298 LEU B O 1
ATOM 5570 N N . THR B 1 299 ? 28.609 -2.291 -6.516 1 96.81 299 THR B N 1
ATOM 5571 C CA . THR B 1 299 ? 29.703 -1.965 -7.43 1 96.81 299 THR B CA 1
ATOM 5572 C C . THR B 1 299 ? 29.25 -0.951 -8.477 1 96.81 299 THR B C 1
ATOM 5574 O O . THR B 1 299 ? 30.078 -0.307 -9.125 1 96.81 299 THR B O 1
ATOM 5577 N N . GLY B 1 300 ? 27.906 -0.89 -8.711 1 95.12 300 GLY B N 1
ATOM 5578 C CA . GLY B 1 300 ? 27.406 -0.046 -9.781 1 95.12 300 GLY B CA 1
ATOM 5579 C C . GLY B 1 300 ? 27.641 -0.626 -11.156 1 95.12 300 GLY B C 1
ATOM 5580 O O . GLY B 1 300 ? 27.344 0.021 -12.172 1 95.12 300 GLY B O 1
ATOM 5581 N N . ARG B 1 301 ? 28.125 -1.811 -11.203 1 93.88 301 ARG B N 1
ATOM 5582 C CA . ARG B 1 301 ? 28.484 -2.436 -12.477 1 93.88 301 ARG B CA 1
ATOM 5583 C C . ARG B 1 301 ? 27.312 -3.229 -13.047 1 93.88 301 ARG B C 1
ATOM 5585 O O . ARG B 1 301 ? 26.328 -3.488 -12.359 1 93.88 301 ARG B O 1
ATOM 5592 N N . SER B 1 302 ? 27.438 -3.533 -14.312 1 93 302 SER B N 1
ATOM 5593 C CA . SER B 1 302 ? 26.438 -4.355 -14.961 1 93 302 SER B CA 1
ATOM 5594 C C . SER B 1 302 ? 26.453 -5.789 -14.438 1 93 302 SER B C 1
ATOM 5596 O O . SER B 1 302 ? 27.422 -6.199 -13.789 1 93 302 SER B O 1
ATOM 5598 N N . SER B 1 303 ? 25.422 -6.465 -14.734 1 93.25 303 SER B N 1
ATOM 5599 C CA . SER B 1 303 ? 25.297 -7.824 -14.219 1 93.25 303 SER B CA 1
ATOM 5600 C C . SER B 1 303 ? 26.219 -8.789 -14.945 1 93.25 303 SER B C 1
ATOM 5602 O O . SER B 1 303 ? 26.531 -9.867 -14.438 1 93.25 303 SER B O 1
ATOM 5604 N N . GLN B 1 304 ? 26.656 -8.391 -16.062 1 91.25 304 GLN B N 1
ATOM 5605 C CA . GLN B 1 304 ? 27.531 -9.25 -16.844 1 91.25 304 GLN B CA 1
ATOM 5606 C C . GLN B 1 304 ? 28.828 -9.547 -16.109 1 91.25 304 GLN B C 1
ATOM 5608 O O . GLN B 1 304 ? 29.594 -8.633 -15.797 1 91.25 304 GLN B O 1
ATOM 5613 N N . LYS B 1 305 ? 29.125 -10.781 -15.758 1 93.44 305 LYS B N 1
ATOM 5614 C CA . LYS B 1 305 ? 30.328 -11.305 -15.133 1 93.44 305 LYS B CA 1
ATOM 5615 C C . LYS B 1 305 ? 30.578 -10.648 -13.773 1 93.44 305 LYS B C 1
ATOM 5617 O O . LYS B 1 305 ? 31.719 -10.516 -13.344 1 93.44 305 LYS B O 1
ATOM 5622 N N . ILE B 1 306 ? 29.531 -10.172 -13.227 1 96.25 306 ILE B N 1
ATOM 5623 C CA . ILE B 1 306 ? 29.703 -9.422 -11.984 1 96.25 306 ILE B CA 1
ATOM 5624 C C . ILE B 1 306 ? 30.109 -10.375 -10.859 1 96.25 306 ILE B C 1
ATOM 5626 O O . ILE B 1 306 ? 30.906 -10.008 -9.992 1 96.25 306 ILE B O 1
ATOM 5630 N N . VAL B 1 307 ? 29.688 -11.594 -10.891 1 95.06 307 VAL B N 1
ATOM 5631 C CA . VAL B 1 307 ? 30 -12.57 -9.852 1 95.06 307 VAL B CA 1
ATOM 5632 C C . VAL B 1 307 ? 31.5 -12.875 -9.859 1 95.06 307 VAL B C 1
ATOM 5634 O O . VAL B 1 307 ? 32.156 -12.789 -8.82 1 95.06 307 VAL B O 1
ATOM 5637 N N . VAL B 1 308 ? 32 -13.094 -11.023 1 95.88 308 VAL B N 1
ATOM 5638 C CA . VAL B 1 308 ? 33.406 -13.43 -11.18 1 95.88 308 VAL B CA 1
ATOM 5639 C C . VAL B 1 308 ? 34.281 -12.227 -10.797 1 95.88 308 VAL B C 1
ATOM 5641 O O . VAL B 1 308 ? 35.281 -12.367 -10.125 1 95.88 308 VAL B O 1
ATOM 5644 N N . THR B 1 309 ? 33.844 -11.109 -11.227 1 96.88 309 THR B N 1
ATOM 5645 C CA . THR B 1 309 ? 34.562 -9.883 -10.945 1 96.88 309 THR B CA 1
ATOM 5646 C C . THR B 1 309 ? 34.688 -9.641 -9.445 1 96.88 309 THR B C 1
ATOM 5648 O O . THR B 1 309 ? 35.781 -9.359 -8.93 1 96.88 309 THR B O 1
ATOM 5651 N N . VAL B 1 310 ? 33.625 -9.766 -8.766 1 97.62 310 VAL B N 1
ATOM 5652 C CA . VAL B 1 310 ? 33.594 -9.508 -7.328 1 97.62 310 VAL B CA 1
ATOM 5653 C C . VAL B 1 310 ? 34.344 -10.617 -6.598 1 97.62 310 VAL B C 1
ATOM 5655 O O . VAL B 1 310 ? 35.094 -10.352 -5.641 1 97.62 310 VAL B O 1
ATOM 5658 N N . GLU B 1 311 ? 34.188 -11.844 -7.023 1 96.38 311 GLU B N 1
ATOM 5659 C CA . GLU B 1 311 ? 34.906 -12.961 -6.43 1 96.38 311 GLU B CA 1
ATOM 5660 C C . GLU B 1 311 ? 36.438 -12.758 -6.512 1 96.38 311 GLU B C 1
ATOM 5662 O O . GLU B 1 311 ? 37.156 -12.945 -5.523 1 96.38 311 GLU B O 1
ATOM 5667 N N . LYS B 1 312 ? 36.875 -12.367 -7.664 1 96.88 312 LYS B N 1
ATOM 5668 C CA . LYS B 1 312 ? 38.281 -12.117 -7.875 1 96.88 312 LYS B CA 1
ATOM 5669 C C . LYS B 1 312 ? 38.781 -10.969 -7 1 96.88 312 LYS B C 1
ATOM 5671 O O . LYS B 1 312 ? 39.875 -11.055 -6.418 1 96.88 312 LYS B O 1
ATOM 5676 N N . ALA B 1 313 ? 38 -9.969 -6.973 1 97.06 313 ALA B N 1
ATOM 5677 C CA . ALA B 1 313 ? 38.375 -8.82 -6.148 1 97.06 313 ALA B CA 1
ATOM 5678 C C . ALA B 1 313 ? 38.469 -9.211 -4.676 1 97.06 313 ALA B C 1
ATOM 5680 O O . ALA B 1 313 ? 39.375 -8.766 -3.967 1 97.06 313 ALA B O 1
ATOM 5681 N N . MET B 1 314 ? 37.562 -9.969 -4.215 1 95.94 314 MET B N 1
ATOM 5682 C CA . MET B 1 314 ? 37.562 -10.43 -2.826 1 95.94 314 MET B CA 1
ATOM 5683 C C . MET B 1 314 ? 38.781 -11.305 -2.539 1 95.94 314 MET B C 1
ATOM 5685 O O . MET B 1 314 ? 39.406 -11.172 -1.493 1 95.94 314 MET B O 1
ATOM 5689 N N . GLU B 1 315 ? 39.062 -12.164 -3.426 1 95.38 315 GLU B N 1
ATOM 5690 C CA . GLU B 1 315 ? 40.188 -13.07 -3.275 1 95.38 315 GLU B CA 1
ATOM 5691 C C . GLU B 1 315 ? 41.5 -12.289 -3.199 1 95.38 315 GLU B C 1
ATOM 5693 O O . GLU B 1 315 ? 42.406 -12.641 -2.42 1 95.38 315 GLU B O 1
ATOM 5698 N N . LYS B 1 316 ? 41.562 -11.227 -3.973 1 95.94 316 LYS B N 1
ATOM 5699 C CA . LYS B 1 316 ? 42.781 -10.422 -4.039 1 95.94 316 LYS B CA 1
ATOM 5700 C C . LYS B 1 316 ? 42.812 -9.359 -2.945 1 95.94 316 LYS B C 1
ATOM 5702 O O . LYS B 1 316 ? 43.781 -8.641 -2.791 1 95.94 316 LYS B O 1
ATOM 5707 N N . GLY B 1 317 ? 41.688 -9.172 -2.236 1 93.81 317 GLY B N 1
ATOM 5708 C CA . GLY B 1 317 ? 41.625 -8.172 -1.186 1 93.81 317 GLY B CA 1
ATOM 5709 C C . GLY B 1 317 ? 41.469 -6.758 -1.719 1 93.81 317 GLY B C 1
ATOM 5710 O O . GLY B 1 317 ? 41.906 -5.801 -1.074 1 93.81 317 GLY B O 1
ATOM 5711 N N . HIS B 1 318 ? 40.938 -6.645 -2.955 1 94.81 318 HIS B N 1
ATOM 5712 C CA . HIS B 1 318 ? 40.844 -5.34 -3.598 1 94.81 318 HIS B CA 1
ATOM 5713 C C . HIS B 1 318 ? 39.375 -4.977 -3.85 1 94.81 318 HIS B C 1
ATOM 5715 O O . HIS B 1 318 ? 39.031 -4.375 -4.879 1 94.81 318 HIS B O 1
ATOM 5721 N N . LEU B 1 319 ? 38.5 -5.395 -2.949 1 95.75 319 LEU B N 1
ATOM 5722 C CA . LEU B 1 319 ? 37.062 -5.09 -3.123 1 95.75 319 LEU B CA 1
ATOM 5723 C C . LEU B 1 319 ? 36.844 -3.586 -3.234 1 95.75 319 LEU B C 1
ATOM 5725 O O . LEU B 1 319 ? 36.031 -3.133 -4.031 1 95.75 319 LEU B O 1
ATOM 5729 N N . HIS B 1 320 ? 37.594 -2.799 -2.486 1 93.44 320 HIS B N 1
ATOM 5730 C CA . HIS B 1 320 ? 37.438 -1.352 -2.43 1 93.44 320 HIS B CA 1
ATOM 5731 C C . HIS B 1 320 ? 37.656 -0.717 -3.799 1 93.44 320 HIS B C 1
ATOM 5733 O O . HIS B 1 320 ? 37.094 0.339 -4.094 1 93.44 320 HIS B O 1
ATOM 5739 N N . SER B 1 321 ? 38.406 -1.393 -4.621 1 94.62 321 SER B N 1
ATOM 5740 C CA . SER B 1 321 ? 38.75 -0.832 -5.93 1 94.62 321 SER B CA 1
ATOM 5741 C C . SER B 1 321 ? 37.562 -0.962 -6.898 1 94.62 321 SER B C 1
ATOM 5743 O O . SER B 1 321 ? 37.531 -0.278 -7.922 1 94.62 321 SER B O 1
ATOM 5745 N N . ILE B 1 322 ? 36.594 -1.771 -6.543 1 96.06 322 ILE B N 1
ATOM 5746 C CA . ILE B 1 322 ? 35.531 -1.979 -7.52 1 96.06 322 ILE B CA 1
ATOM 5747 C C . ILE B 1 322 ? 34.219 -1.494 -6.945 1 96.06 322 ILE B C 1
ATOM 5749 O O . ILE B 1 322 ? 33.156 -1.582 -7.605 1 96.06 322 ILE B O 1
ATOM 5753 N N . ILE B 1 323 ? 34.188 -1.018 -5.762 1 96.44 323 ILE B N 1
ATOM 5754 C CA . ILE B 1 323 ? 32.969 -0.479 -5.156 1 96.44 323 ILE B CA 1
ATOM 5755 C C . ILE B 1 323 ? 32.625 0.839 -5.832 1 96.44 323 ILE B C 1
ATOM 5757 O O . ILE B 1 323 ? 33.5 1.605 -6.238 1 96.44 323 ILE B O 1
ATOM 5761 N N . ASP B 1 324 ? 31.359 1.083 -5.984 1 94.88 324 ASP B N 1
ATOM 5762 C CA . ASP B 1 324 ? 30.875 2.314 -6.602 1 94.88 324 ASP B CA 1
ATOM 5763 C C . ASP B 1 324 ? 31.109 3.516 -5.691 1 94.88 324 ASP B C 1
ATOM 5765 O O . ASP B 1 324 ? 30.422 3.691 -4.688 1 94.88 324 ASP B O 1
ATOM 5769 N N . ASP B 1 325 ? 31.922 4.367 -5.992 1 91.94 325 ASP B N 1
ATOM 5770 C CA . ASP B 1 325 ? 32.312 5.488 -5.145 1 91.94 325 ASP B CA 1
ATOM 5771 C C . ASP B 1 325 ? 31.281 6.602 -5.188 1 91.94 325 ASP B C 1
ATOM 5773 O O . ASP B 1 325 ? 31.281 7.5 -4.344 1 91.94 325 ASP B O 1
ATOM 5777 N N . SER B 1 326 ? 30.391 6.492 -6.16 1 91.5 326 SER B N 1
ATOM 5778 C CA . SER B 1 326 ? 29.359 7.52 -6.246 1 91.5 326 SER B CA 1
ATOM 5779 C C . SER B 1 326 ? 28.359 7.398 -5.102 1 91.5 326 SER B C 1
ATOM 5781 O O . SER B 1 326 ? 27.594 8.328 -4.832 1 91.5 326 SER B O 1
ATOM 5783 N N . ALA B 1 327 ? 28.391 6.27 -4.398 1 92.81 327 ALA B N 1
ATOM 5784 C CA . ALA B 1 327 ? 27.469 6.02 -3.295 1 92.81 327 ALA B CA 1
ATOM 5785 C C . ALA B 1 327 ? 27.984 6.633 -1.997 1 92.81 327 ALA B C 1
ATOM 5787 O O . ALA B 1 327 ? 27.344 6.523 -0.95 1 92.81 327 ALA B O 1
ATOM 5788 N N . GLY B 1 328 ? 29.031 7.207 -2.09 1 91.25 328 GLY B N 1
ATOM 5789 C CA . GLY B 1 328 ? 29.672 7.727 -0.89 1 91.25 328 GLY B CA 1
ATOM 5790 C C . GLY B 1 328 ? 30.703 6.777 -0.306 1 91.25 328 GLY B C 1
ATOM 5791 O O . GLY B 1 328 ? 31.125 5.832 -0.969 1 91.25 328 GLY B O 1
ATOM 5792 N N . SER B 1 329 ? 31.141 7.102 0.946 1 89.81 329 SER B N 1
ATOM 5793 C CA . SER B 1 329 ? 32.188 6.301 1.577 1 89.81 329 SER B CA 1
ATOM 5794 C C . SER B 1 329 ? 31.609 5.047 2.225 1 89.81 329 SER B C 1
ATOM 5796 O O . SER B 1 329 ? 31.203 5.074 3.391 1 89.81 329 SER B O 1
ATOM 5798 N N . TRP B 1 330 ? 31.656 4.012 1.403 1 91.62 330 TRP B N 1
ATOM 5799 C CA . TRP B 1 330 ? 31.219 2.725 1.946 1 91.62 330 TRP B CA 1
ATOM 5800 C C . TRP B 1 330 ? 32.094 2.324 3.141 1 91.62 330 TRP B C 1
ATOM 5802 O O . TRP B 1 330 ? 33.312 2.332 3.059 1 91.62 330 TRP B O 1
ATOM 5812 N N . PRO B 1 331 ? 31.422 2.018 4.301 1 93 331 PRO B N 1
ATOM 5813 C CA . PRO B 1 331 ? 32.25 1.367 5.324 1 93 331 PRO B CA 1
ATOM 5814 C C . PRO B 1 331 ? 32.812 0.019 4.867 1 93 331 PRO B C 1
ATOM 5816 O O . PRO B 1 331 ? 32.062 -0.824 4.371 1 93 331 PRO B O 1
ATOM 5819 N N . TYR B 1 332 ? 34 -0.153 5.059 1 91.25 332 TYR B N 1
ATOM 5820 C CA . TYR B 1 332 ? 34.719 -1.309 4.52 1 91.25 332 TYR B CA 1
ATOM 5821 C C . TYR B 1 332 ? 34.094 -2.609 5.008 1 91.25 332 TYR B C 1
ATOM 5823 O O . TYR B 1 332 ? 33.875 -3.533 4.223 1 91.25 332 TYR B O 1
ATOM 5831 N N . GLN B 1 333 ? 33.812 -2.688 6.246 1 92.88 333 GLN B N 1
ATOM 5832 C CA . GLN B 1 333 ? 33.25 -3.9 6.828 1 92.88 333 GLN B CA 1
ATOM 5833 C C . GLN B 1 333 ? 31.891 -4.219 6.227 1 92.88 333 GLN B C 1
ATOM 5835 O O . GLN B 1 333 ? 31.609 -5.367 5.883 1 92.88 333 GLN B O 1
ATOM 5840 N N . GLN B 1 334 ? 31.141 -3.209 6.113 1 94.44 334 GLN B N 1
ATOM 5841 C CA . GLN B 1 334 ? 29.781 -3.396 5.582 1 94.44 334 GLN B CA 1
ATOM 5842 C C . GLN B 1 334 ? 29.828 -3.807 4.113 1 94.44 334 GLN B C 1
ATOM 5844 O O . GLN B 1 334 ? 29.078 -4.691 3.689 1 94.44 334 GLN B O 1
ATOM 5849 N N . ALA B 1 335 ? 30.672 -3.205 3.385 1 96.56 335 ALA B N 1
ATOM 5850 C CA . ALA B 1 335 ? 30.828 -3.549 1.974 1 96.56 335 ALA B CA 1
ATOM 5851 C C . ALA B 1 335 ? 31.25 -5.004 1.809 1 96.56 335 ALA B C 1
ATOM 5853 O O . ALA B 1 335 ? 30.719 -5.723 0.959 1 96.56 335 ALA B O 1
ATOM 5854 N N . GLY B 1 336 ? 32.188 -5.355 2.607 1 96.81 336 GLY B N 1
ATOM 5855 C CA . GLY B 1 336 ? 32.656 -6.73 2.568 1 96.81 336 GLY B CA 1
ATOM 5856 C C . GLY B 1 336 ? 31.578 -7.738 2.904 1 96.81 336 GLY B C 1
ATOM 5857 O O . GLY B 1 336 ? 31.484 -8.781 2.258 1 96.81 336 GLY B O 1
ATOM 5858 N N . GLN B 1 337 ? 30.797 -7.453 3.904 1 96.38 337 GLN B N 1
ATOM 5859 C CA . GLN B 1 337 ? 29.719 -8.336 4.309 1 96.38 337 GLN B CA 1
ATOM 5860 C C . GLN B 1 337 ? 28.672 -8.469 3.197 1 96.38 337 GLN B C 1
ATOM 5862 O O . GLN B 1 337 ? 28.172 -9.562 2.934 1 96.38 337 GLN B O 1
ATOM 5867 N N . LEU B 1 338 ? 28.375 -7.379 2.541 1 97.31 338 LEU B N 1
ATOM 5868 C CA . LEU B 1 338 ? 27.406 -7.402 1.454 1 97.31 338 LEU B CA 1
ATOM 5869 C C . LEU B 1 338 ? 27.938 -8.18 0.26 1 97.31 338 LEU B C 1
ATOM 5871 O O . LEU B 1 338 ? 27.203 -8.922 -0.392 1 97.31 338 LEU B O 1
ATOM 5875 N N . ALA B 1 339 ? 29.219 -7.977 -0.035 1 97.62 339 ALA B N 1
ATOM 5876 C CA . ALA B 1 339 ? 29.828 -8.742 -1.111 1 97.62 339 ALA B CA 1
ATOM 5877 C C . ALA B 1 339 ? 29.734 -10.242 -0.847 1 97.62 339 ALA B C 1
ATOM 5879 O O . ALA B 1 339 ? 29.359 -11.008 -1.731 1 97.62 339 ALA B O 1
ATOM 5880 N N . ARG B 1 340 ? 30.031 -10.633 0.363 1 95.5 340 ARG B N 1
ATOM 5881 C CA . ARG B 1 340 ? 29.969 -12.039 0.736 1 95.5 340 ARG B CA 1
ATOM 5882 C C . ARG B 1 340 ? 28.547 -12.57 0.635 1 95.5 340 ARG B C 1
ATOM 5884 O O . ARG B 1 340 ? 28.328 -13.672 0.134 1 95.5 340 ARG B O 1
ATOM 5891 N N . LEU B 1 341 ? 27.656 -11.789 1.141 1 94.81 341 LEU B N 1
ATOM 5892 C CA . LEU B 1 341 ? 26.25 -12.172 1.069 1 94.81 341 LEU B CA 1
ATOM 5893 C C . LEU B 1 341 ? 25.812 -12.344 -0.38 1 94.81 341 LEU B C 1
ATOM 5895 O O . LEU B 1 341 ? 25.156 -13.336 -0.724 1 94.81 341 LEU B O 1
ATOM 5899 N N . GLY B 1 342 ? 26.125 -11.375 -1.228 1 95.69 342 GLY B N 1
ATOM 5900 C CA . GLY B 1 342 ? 25.797 -11.469 -2.639 1 95.69 342 GLY B CA 1
ATOM 5901 C C . GLY B 1 342 ? 26.359 -12.711 -3.305 1 95.69 342 GLY B C 1
ATOM 5902 O O . GLY B 1 342 ? 25.656 -13.406 -4.035 1 95.69 342 GLY B O 1
ATOM 5903 N N . LEU B 1 343 ? 27.578 -12.969 -3.023 1 94.44 343 LEU B N 1
ATOM 5904 C CA . LEU B 1 343 ? 28.25 -14.125 -3.609 1 94.44 343 LEU B CA 1
ATOM 5905 C C . LEU B 1 343 ? 27.641 -15.422 -3.096 1 94.44 343 LEU B C 1
ATOM 5907 O O . LEU B 1 343 ? 27.484 -16.391 -3.852 1 94.44 343 LEU B O 1
ATOM 5911 N N . ARG B 1 344 ? 27.297 -15.438 -1.873 1 91.62 344 ARG B N 1
ATOM 5912 C CA . ARG B 1 344 ? 26.641 -16.609 -1.312 1 91.62 344 ARG B CA 1
ATOM 5913 C C . ARG B 1 344 ? 25.297 -16.875 -1.979 1 91.62 344 ARG B C 1
ATOM 5915 O O . ARG B 1 344 ? 24.938 -18.016 -2.27 1 91.62 344 ARG B O 1
ATOM 5922 N N . CYS B 1 345 ? 24.547 -15.844 -2.207 1 91.5 345 CYS B N 1
ATOM 5923 C CA . CYS B 1 345 ? 23.234 -15.969 -2.832 1 91.5 345 CYS B CA 1
ATOM 5924 C C . CYS B 1 345 ? 23.359 -16.453 -4.27 1 91.5 345 CYS B C 1
ATOM 5926 O O . CYS B 1 345 ? 22.469 -17.109 -4.793 1 91.5 345 CYS B O 1
ATOM 5928 N N . THR B 1 346 ? 24.453 -16.172 -4.887 1 90.81 346 THR B N 1
ATOM 5929 C CA . THR B 1 346 ? 24.625 -16.531 -6.289 1 90.81 346 THR B CA 1
ATOM 5930 C C . THR B 1 346 ? 25.297 -17.891 -6.41 1 90.81 346 THR B C 1
ATOM 5932 O O . THR B 1 3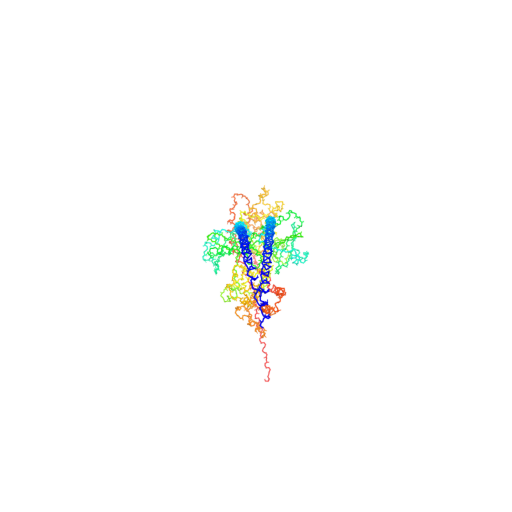46 ? 25.5 -18.406 -7.516 1 90.81 346 THR B O 1
ATOM 5935 N N . ASN B 1 347 ? 25.766 -18.344 -5.273 1 81.25 347 ASN B N 1
ATOM 5936 C CA . ASN B 1 347 ? 26.406 -19.656 -5.297 1 81.25 347 ASN B CA 1
ATOM 5937 C C . ASN B 1 347 ? 25.375 -20.781 -5.305 1 81.25 347 ASN B C 1
ATOM 5939 O O . ASN B 1 347 ? 24.641 -20.969 -4.34 1 81.25 347 ASN B O 1
ATOM 5943 N N . LEU B 1 348 ? 24.984 -21.281 -6.383 1 61.97 348 LEU B N 1
ATOM 5944 C CA . LEU B 1 348 ? 23.953 -22.281 -6.621 1 61.97 348 LEU B CA 1
ATOM 5945 C C . LEU B 1 348 ? 24.438 -23.672 -6.207 1 61.97 348 LEU B C 1
ATOM 5947 O O . LEU B 1 348 ? 23.719 -24.656 -6.375 1 61.97 348 LEU B O 1
ATOM 5951 N N . SER B 1 349 ? 25.641 -23.844 -5.824 1 55.78 349 SER B N 1
ATOM 5952 C CA . SER B 1 349 ? 26.047 -25.219 -5.57 1 55.78 349 SER B CA 1
ATOM 5953 C C . SER B 1 349 ? 25.203 -25.859 -4.469 1 55.78 349 SER B C 1
ATOM 5955 O O . SER B 1 349 ? 24.844 -25.203 -3.498 1 55.78 349 SER B O 1
ATOM 5957 N N . GLY B 1 350 ? 24.219 -26.641 -4.801 1 50.66 350 GLY B N 1
ATOM 5958 C CA . GLY B 1 350 ? 23.219 -27.469 -4.16 1 50.66 350 GLY B CA 1
ATOM 5959 C C . GLY B 1 350 ? 23.5 -27.719 -2.689 1 50.66 350 GLY B C 1
ATOM 5960 O O . GLY B 1 350 ? 22.578 -27.812 -1.885 1 50.66 350 GLY B O 1
ATOM 5961 N N . LYS B 1 351 ? 24.688 -28.094 -2.332 1 46.88 351 LYS B N 1
ATOM 5962 C CA . LYS B 1 351 ? 24.922 -28.594 -0.98 1 46.88 351 LYS B CA 1
ATOM 5963 C C . LYS B 1 351 ? 24.828 -27.469 0.048 1 46.88 351 LYS B C 1
ATOM 5965 O O . LYS B 1 351 ? 24.562 -27.719 1.228 1 46.88 351 LYS B O 1
ATOM 5970 N N . LEU B 1 352 ? 25.219 -26.406 -0.287 1 45.38 352 LEU B N 1
ATOM 5971 C CA . LEU B 1 352 ? 25.297 -25.328 0.69 1 45.38 352 LEU B CA 1
ATOM 5972 C C . LEU B 1 352 ? 24.109 -24.391 0.546 1 45.38 352 LEU B C 1
ATOM 5974 O O . LEU B 1 352 ? 24.172 -23.219 0.959 1 45.38 352 LEU B O 1
ATOM 5978 N N . GLN B 1 353 ? 23.188 -24.766 -0.133 1 48.59 353 GLN B N 1
ATOM 5979 C CA . GLN B 1 353 ? 22.094 -23.812 -0.2 1 48.59 353 GLN B CA 1
ATOM 5980 C C . GLN B 1 353 ? 21.547 -23.5 1.191 1 48.59 353 GLN B C 1
ATOM 5982 O O . GLN B 1 353 ? 21.109 -24.391 1.906 1 48.59 353 GLN B O 1
ATOM 5987 N N . PRO B 1 354 ? 22.141 -22.703 1.902 1 45.19 354 PRO B N 1
ATOM 5988 C CA . PRO B 1 354 ? 21.594 -22.406 3.229 1 45.19 354 PRO B CA 1
ATOM 5989 C C . PRO B 1 354 ? 20.062 -22.391 3.238 1 45.19 354 PRO B C 1
ATOM 5991 O O . PRO B 1 354 ? 19.438 -22.156 2.201 1 45.19 354 PRO B O 1
ATOM 5994 N N . ASP B 1 355 ? 19.391 -23.188 4.027 1 52.44 355 ASP B N 1
ATOM 5995 C CA . ASP B 1 355 ? 18.031 -22.75 4.379 1 52.44 355 ASP B CA 1
ATOM 5996 C C . ASP B 1 355 ? 17.922 -21.234 4.316 1 52.44 355 ASP B C 1
ATOM 5998 O O . ASP B 1 355 ? 18.25 -20.531 5.273 1 52.44 355 ASP B O 1
ATOM 6002 N N . LEU B 1 356 ? 18.375 -20.781 3.229 1 53.5 356 LEU B N 1
ATOM 6003 C CA . LEU B 1 356 ? 18.766 -19.438 2.836 1 53.5 356 LEU B CA 1
ATOM 6004 C C . LEU B 1 356 ? 17.812 -18.406 3.436 1 53.5 356 LEU B C 1
ATOM 6006 O O . LEU B 1 356 ? 18.234 -17.281 3.754 1 53.5 356 LEU B O 1
ATOM 6010 N N . ILE B 1 357 ? 16.547 -18.797 3.592 1 56.34 357 ILE B N 1
ATOM 6011 C CA . ILE B 1 357 ? 15.617 -17.766 4.02 1 56.34 357 ILE B CA 1
ATOM 6012 C C . ILE B 1 357 ? 16.016 -17.266 5.406 1 56.34 357 ILE B C 1
ATOM 6014 O O . ILE B 1 357 ? 16.141 -16.047 5.621 1 56.34 357 ILE B O 1
ATOM 6018 N N . GLY B 1 358 ? 16.359 -18.156 6.211 1 60.97 358 GLY B N 1
ATOM 6019 C CA . GLY B 1 358 ? 16.625 -17.734 7.574 1 60.97 358 GLY B CA 1
ATOM 6020 C C . GLY B 1 358 ? 18.016 -17.125 7.746 1 60.97 358 GLY B C 1
ATOM 6021 O O . GLY B 1 358 ? 18.188 -16.172 8.508 1 60.97 358 GLY B O 1
ATOM 6022 N N . GLY B 1 359 ? 18.953 -17.484 6.918 1 77.81 359 GLY B N 1
ATOM 6023 C CA . GLY B 1 359 ? 20.328 -17.047 7.082 1 77.81 359 GLY B CA 1
ATOM 6024 C C . GLY B 1 359 ? 20.594 -15.68 6.504 1 77.81 359 GLY B C 1
ATOM 6025 O O . GLY B 1 359 ? 21.406 -14.922 7.039 1 77.81 359 GLY B O 1
ATOM 6026 N N . VAL B 1 360 ? 19.938 -15.227 5.605 1 88.31 360 VAL B N 1
ATOM 6027 C CA . VAL B 1 360 ? 20.156 -13.961 4.922 1 88.31 360 VAL B CA 1
ATOM 6028 C C . VAL B 1 360 ? 19.75 -12.805 5.828 1 88.31 360 VAL B C 1
ATOM 6030 O O . VAL B 1 360 ? 20.484 -11.82 5.969 1 88.31 360 VAL B O 1
ATOM 6033 N N . TRP B 1 361 ? 18.672 -12.969 6.508 1 88.5 361 TRP B N 1
ATOM 6034 C CA . TRP B 1 361 ? 18.188 -11.883 7.352 1 88.5 361 TRP B CA 1
ATOM 6035 C C . TRP B 1 361 ? 19.125 -11.648 8.531 1 88.5 361 TRP B C 1
ATOM 6037 O O . TRP B 1 361 ? 19.328 -10.508 8.953 1 88.5 361 TRP B O 1
ATOM 6047 N N . GLY B 1 362 ? 19.641 -12.719 9.008 1 88.19 362 GLY B N 1
ATOM 6048 C CA . GLY B 1 362 ? 20.578 -12.586 10.109 1 88.19 362 GLY B CA 1
ATOM 6049 C C . GLY B 1 362 ? 21.766 -11.711 9.773 1 88.19 362 GLY B C 1
ATOM 6050 O O . GLY B 1 362 ? 22.281 -10.992 10.625 1 88.19 362 GLY B O 1
ATOM 6051 N N . GLU B 1 363 ? 22.141 -11.688 8.617 1 91.12 363 GLU B N 1
ATOM 6052 C CA . GLU B 1 363 ? 23.266 -10.883 8.156 1 91.12 363 GLU B CA 1
ATOM 6053 C C . GLU B 1 363 ? 22.828 -9.484 7.738 1 91.12 363 GLU B C 1
ATOM 6055 O O . GLU B 1 363 ? 23.562 -8.508 7.914 1 91.12 363 GLU B O 1
ATOM 6060 N N . LEU B 1 364 ? 21.641 -9.406 7.27 1 93.81 364 LEU B N 1
ATOM 6061 C CA . LEU B 1 364 ? 21.156 -8.164 6.691 1 93.81 364 LEU B CA 1
ATOM 6062 C C . LEU B 1 364 ? 20.688 -7.203 7.781 1 93.81 364 LEU B C 1
ATOM 6064 O O . LEU B 1 364 ? 20.875 -5.988 7.664 1 93.81 364 LEU B O 1
ATOM 6068 N N . GLU B 1 365 ? 20.125 -7.734 8.828 1 92.06 365 GLU B N 1
ATOM 6069 C CA . GLU B 1 365 ? 19.531 -6.906 9.867 1 92.06 365 GLU B CA 1
ATOM 6070 C C . GLU B 1 365 ? 20.562 -5.969 10.5 1 92.06 365 GLU B C 1
ATOM 6072 O O . GLU B 1 365 ? 20.344 -4.758 10.57 1 92.06 365 GLU B O 1
ATOM 6077 N N . PRO B 1 366 ? 21.75 -6.477 10.906 1 92.62 366 PRO B N 1
ATOM 6078 C CA . PRO B 1 366 ? 22.75 -5.578 11.477 1 92.62 366 PRO B CA 1
ATOM 6079 C C . PRO B 1 366 ? 23.25 -4.551 10.469 1 92.62 366 PRO B C 1
ATOM 6081 O O . PRO B 1 366 ? 23.609 -3.426 10.852 1 92.62 366 PRO B O 1
ATOM 6084 N N . LEU B 1 367 ? 23.344 -4.914 9.242 1 94.5 367 LEU B N 1
ATOM 6085 C CA . LEU B 1 367 ? 23.797 -3.99 8.211 1 94.5 367 LEU B CA 1
ATOM 6086 C C . LEU B 1 367 ? 22.797 -2.844 8.039 1 94.5 367 LEU B C 1
ATOM 6088 O O . LEU B 1 367 ? 23.203 -1.688 7.879 1 94.5 367 LEU B O 1
ATOM 6092 N N . MET B 1 368 ? 21.547 -3.176 8.109 1 93.62 368 MET B N 1
ATOM 6093 C CA . MET B 1 368 ? 20.5 -2.166 7.992 1 93.62 368 MET B CA 1
ATOM 6094 C C . MET B 1 368 ? 20.531 -1.21 9.18 1 93.62 368 MET B C 1
ATOM 6096 O O . MET B 1 368 ? 20.375 0.001 9.016 1 93.62 368 MET B O 1
ATOM 6100 N N . LYS B 1 369 ? 20.703 -1.761 10.312 1 91 369 LYS B N 1
ATOM 6101 C CA . LYS B 1 369 ? 20.797 -0.938 11.516 1 91 369 LYS B CA 1
ATOM 6102 C C . LYS B 1 369 ? 22 0.007 11.445 1 91 369 LYS B C 1
ATOM 6104 O O . LYS B 1 369 ? 21.875 1.184 11.797 1 91 369 LYS B O 1
ATOM 6109 N N . ALA B 1 370 ? 23.094 -0.494 10.945 1 89.75 370 ALA B N 1
ATOM 6110 C CA . ALA B 1 370 ? 24.297 0.318 10.812 1 89.75 370 ALA B CA 1
ATOM 6111 C C . ALA B 1 370 ? 24.078 1.443 9.797 1 89.75 370 ALA B C 1
ATOM 6113 O O . ALA B 1 370 ? 24.516 2.576 10.023 1 89.75 370 ALA B O 1
ATOM 6114 N N . ALA B 1 371 ? 23.406 1.146 8.766 1 90.56 371 ALA B N 1
ATOM 6115 C CA . ALA B 1 371 ? 23.141 2.135 7.723 1 90.56 371 ALA B CA 1
ATOM 6116 C C . ALA B 1 371 ? 22.219 3.234 8.227 1 90.56 371 ALA B C 1
ATOM 6118 O O . ALA B 1 371 ? 22.359 4.402 7.859 1 90.56 371 ALA B O 1
ATOM 6119 N N . SER B 1 372 ? 21.25 2.871 9.047 1 86.62 372 SER B N 1
ATOM 6120 C CA . SER B 1 372 ? 20.281 3.836 9.586 1 86.62 372 SER B CA 1
ATOM 6121 C C . SER B 1 372 ? 20.953 4.777 10.578 1 86.62 372 SER B C 1
ATOM 6123 O O . SER B 1 372 ? 20.562 5.945 10.688 1 86.62 372 SER B O 1
ATOM 6125 N N . ARG B 1 373 ? 21.906 4.324 11.266 1 75.12 373 ARG B N 1
ATOM 6126 C CA . ARG B 1 373 ? 22.609 5.129 12.258 1 75.12 373 ARG B CA 1
ATOM 6127 C C . ARG B 1 373 ? 23.484 6.184 11.586 1 75.12 373 ARG B C 1
ATOM 6129 O O . ARG B 1 373 ? 23.641 7.293 12.102 1 75.12 373 ARG B O 1
ATOM 6136 N N . ASN B 1 374 ? 24 5.844 10.5 1 68.94 374 ASN B N 1
ATOM 6137 C CA . ASN B 1 374 ? 24.891 6.742 9.781 1 68.94 374 ASN B CA 1
ATOM 6138 C C . ASN B 1 374 ? 24.125 7.75 8.938 1 68.94 374 ASN B C 1
ATOM 6140 O O . ASN B 1 374 ? 24.688 8.766 8.508 1 68.94 374 ASN B O 1
ATOM 6144 N N . ALA B 1 375 ? 22.922 7.336 8.578 1 65.94 375 ALA B N 1
ATOM 6145 C CA . ALA B 1 375 ? 22.109 8.219 7.75 1 65.94 375 ALA B CA 1
ATOM 6146 C C . ALA B 1 375 ? 21.5 9.344 8.578 1 65.94 375 ALA B C 1
ATOM 6148 O O . ALA B 1 375 ? 20.953 9.102 9.656 1 65.94 375 ALA B O 1
ATOM 6149 N N . GLY B 1 376 ? 22.234 10.094 9.242 1 49.12 376 GLY B N 1
ATOM 6150 C CA . GLY B 1 376 ? 21.656 11.18 10.016 1 49.12 376 GLY B CA 1
ATOM 6151 C C . GLY B 1 376 ? 20.156 11.32 9.836 1 49.12 376 GLY B C 1
ATOM 6152 O O . GLY B 1 376 ? 19.625 10.953 8.789 1 49.12 376 GLY B O 1
ATOM 6153 N N . ARG B 1 377 ? 19.453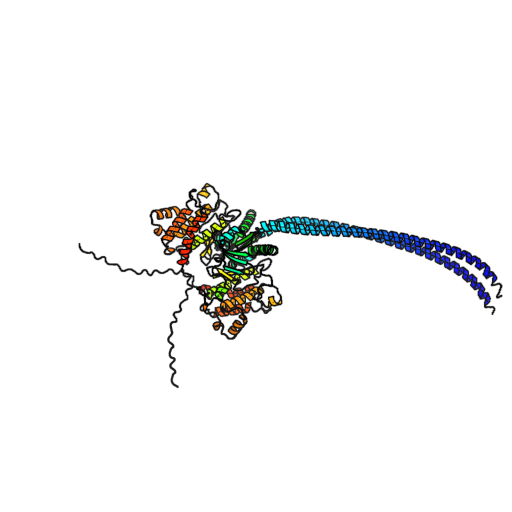 11.172 10.859 1 45 377 ARG B N 1
ATOM 6154 C CA . ARG B 1 377 ? 18.031 11.469 10.781 1 45 377 ARG B CA 1
ATOM 6155 C C . ARG B 1 377 ? 17.781 12.648 9.852 1 45 377 ARG B C 1
ATOM 6157 O O . ARG B 1 377 ? 18.547 13.609 9.82 1 45 377 ARG B O 1
ATOM 6164 N N . PRO B 1 378 ? 17.109 12.469 8.758 1 40.53 378 PRO B N 1
ATOM 6165 C CA . PRO B 1 378 ? 16.875 13.703 8 1 40.53 378 PRO B CA 1
ATOM 6166 C C . PRO B 1 378 ? 16.734 14.922 8.898 1 40.53 378 PRO B C 1
ATOM 6168 O O . PRO B 1 378 ? 15.922 14.922 9.828 1 40.53 378 PRO B O 1
ATOM 6171 N N . SER B 1 379 ? 17.859 15.516 9.242 1 31.94 379 SER B N 1
ATOM 6172 C CA . SER B 1 379 ? 17.703 16.781 9.945 1 31.94 379 SER B CA 1
ATOM 6173 C C . SER B 1 379 ? 16.781 17.734 9.18 1 31.94 379 SER B C 1
ATOM 6175 O O . SER B 1 379 ? 16.984 17.984 7.988 1 31.94 379 SER B O 1
ATOM 6177 N N . PHE B 1 380 ? 15.492 17.672 9.398 1 31.47 380 PHE B N 1
ATOM 6178 C CA . PHE B 1 380 ? 14.82 18.891 8.969 1 31.47 380 PHE B CA 1
ATOM 6179 C C . PHE B 1 380 ? 15.664 20.109 9.297 1 31.47 380 PHE B C 1
ATOM 6181 O O . PHE B 1 380 ? 15.938 20.391 10.469 1 31.47 380 PHE B O 1
ATOM 6188 N N . ALA B 1 381 ? 16.547 20.516 8.43 1 29.06 381 ALA B N 1
ATOM 6189 C CA . ALA B 1 381 ? 17.375 21.703 8.609 1 29.06 381 ALA B CA 1
ATOM 6190 C C . ALA B 1 381 ? 16.578 22.844 9.219 1 29.06 381 ALA B C 1
ATOM 6192 O O . ALA B 1 381 ? 15.633 23.359 8.602 1 29.06 381 ALA B O 1
ATOM 6193 N N . ALA B 1 382 ? 16.391 22.844 10.562 1 28.5 382 ALA B N 1
ATOM 6194 C CA . ALA B 1 382 ? 16.031 24.094 11.227 1 28.5 382 ALA B CA 1
ATOM 6195 C C . ALA B 1 382 ? 16.938 25.234 10.789 1 28.5 382 ALA B C 1
ATOM 6197 O O . ALA B 1 382 ? 18.156 25.156 10.93 1 28.5 382 ALA B O 1
ATOM 6198 N N . SER B 1 383 ? 16.672 25.906 9.609 1 26.08 383 SER B N 1
ATOM 6199 C CA . SER B 1 383 ? 17.406 27.141 9.352 1 26.08 383 SER B CA 1
ATOM 6200 C C . SER B 1 383 ? 17.625 27.938 10.633 1 26.08 383 SER B C 1
ATOM 6202 O O . SER B 1 383 ? 16.656 28.328 11.297 1 26.08 383 SER B O 1
ATOM 6204 N N . SER B 1 384 ? 18.547 27.641 11.375 1 25.17 384 SER B N 1
ATOM 6205 C CA . SER B 1 384 ? 18.984 28.516 12.453 1 25.17 384 SER B CA 1
ATOM 6206 C C . SER B 1 384 ? 19.156 29.953 11.961 1 25.17 384 SER B C 1
ATOM 6208 O O . SER B 1 384 ? 20.047 30.219 11.141 1 25.17 384 SER B O 1
ATOM 6210 N N . MET B 1 385 ? 18.062 30.672 11.641 1 23.31 385 MET B N 1
ATOM 6211 C CA . MET B 1 385 ? 18.219 32.125 11.461 1 23.31 385 MET B CA 1
ATOM 6212 C C . MET B 1 385 ? 19.094 32.688 12.57 1 23.31 385 MET B C 1
ATOM 6214 O O . MET B 1 385 ? 18.797 32.531 13.758 1 23.31 385 MET B O 1
ATOM 6218 N N . THR B 1 386 ? 20.406 32.75 12.336 1 26.11 386 THR B N 1
ATOM 6219 C CA . THR B 1 386 ? 21.281 33.656 13.062 1 26.11 386 THR B CA 1
ATOM 6220 C C . THR B 1 386 ? 20.641 35.031 13.25 1 26.11 386 THR B C 1
ATOM 6222 O O . THR B 1 386 ? 20.234 35.656 12.273 1 26.11 386 THR B O 1
ATOM 6225 N N . HIS B 1 387 ? 19.844 35.188 14.297 1 25.27 387 HIS B N 1
ATOM 6226 C CA . HIS B 1 387 ? 19.359 36.469 14.805 1 25.27 387 HIS B CA 1
ATOM 6227 C C . HIS B 1 387 ? 20.453 37.531 14.82 1 25.27 387 HIS B C 1
ATOM 6229 O O . HIS B 1 387 ? 21.391 37.438 15.609 1 25.27 387 HIS B O 1
ATOM 6235 N N . THR B 1 388 ? 20.984 37.938 13.578 1 24.48 388 THR B N 1
ATOM 6236 C CA . THR B 1 388 ? 21.844 39.094 13.578 1 24.48 388 THR B CA 1
ATOM 6237 C C . THR B 1 388 ? 21.172 40.25 14.328 1 24.48 388 THR B C 1
ATOM 6239 O O . THR B 1 388 ? 20.031 40.625 14.039 1 24.48 388 THR B O 1
ATOM 6242 N N . HIS B 1 389 ? 21.562 40.438 15.555 1 24.19 389 HIS B N 1
ATOM 6243 C CA . HIS B 1 389 ? 21.297 41.531 16.484 1 24.19 389 HIS B CA 1
ATOM 6244 C C . HIS B 1 389 ? 21.5 42.906 15.828 1 24.19 389 HIS B C 1
ATOM 6246 O O . HIS B 1 389 ? 22.594 43.188 15.328 1 24.19 389 HIS B O 1
ATOM 6252 N N . HIS B 1 390 ? 20.578 43.344 14.922 1 23.06 390 HIS B N 1
ATOM 6253 C CA . HIS B 1 390 ? 20.688 44.719 14.445 1 23.06 390 HIS B CA 1
ATOM 6254 C C . HIS B 1 390 ? 20.875 45.688 15.609 1 23.06 390 HIS B C 1
ATOM 6256 O O . HIS B 1 390 ? 20.25 45.562 16.656 1 23.06 390 HIS B O 1
ATOM 6262 N N . PRO B 1 391 ? 22.031 46.375 15.68 1 23.05 391 PRO B N 1
ATOM 6263 C CA . PRO B 1 391 ? 22.438 47.406 16.656 1 23.05 391 PRO B CA 1
ATOM 6264 C C . PRO B 1 391 ? 21.344 48.438 16.922 1 23.05 391 PRO B C 1
ATOM 6266 O O . PRO B 1 391 ? 20.469 48.625 16.078 1 23.05 391 PRO B O 1
ATOM 6269 N N . ALA B 1 392 ? 21.203 48.781 18.203 1 23.94 392 ALA B N 1
ATOM 6270 C CA . ALA B 1 392 ? 20.375 49.719 18.953 1 23.94 392 ALA B CA 1
ATOM 6271 C C . ALA B 1 392 ? 20.531 51.125 18.406 1 23.94 392 ALA B C 1
ATOM 6273 O O . ALA B 1 392 ? 21.609 51.719 18.469 1 23.94 392 ALA B O 1
ATOM 6274 N N . LEU B 1 393 ? 20.062 51.469 17.109 1 20.36 393 LEU B N 1
ATOM 6275 C CA . LEU B 1 393 ? 20.188 52.875 16.688 1 20.36 393 LEU B CA 1
ATOM 6276 C C . LEU B 1 393 ? 19.641 53.812 17.766 1 20.36 393 LEU B C 1
ATOM 6278 O O . LEU B 1 393 ? 18.516 53.625 18.25 1 20.36 393 LEU B O 1
ATOM 6282 N N . SER B 1 394 ? 20.531 54.344 18.625 1 22.95 394 SER B N 1
ATOM 6283 C CA . SER B 1 394 ? 20.484 55.469 19.562 1 22.95 394 SER B CA 1
ATOM 6284 C C . SER B 1 394 ? 19.766 56.656 18.953 1 22.95 394 SER B C 1
ATOM 6286 O O . SER B 1 394 ? 20.172 57.188 17.922 1 22.95 394 SER B O 1
ATOM 6288 N N . VAL B 1 395 ? 18.422 56.625 18.891 1 23.25 395 VAL B N 1
ATOM 6289 C CA . VAL B 1 395 ? 17.672 57.812 18.562 1 23.25 395 VAL B CA 1
ATOM 6290 C C . VAL B 1 395 ? 18.062 58.938 19.516 1 23.25 395 VAL B C 1
ATOM 6292 O O . VAL B 1 395 ? 17.906 58.812 20.734 1 23.25 395 VAL B O 1
ATOM 6295 N N . GLN B 1 396 ? 19.172 59.656 19.234 1 21.89 396 GLN B N 1
ATOM 6296 C CA . GLN B 1 396 ? 19.562 60.969 19.797 1 21.89 396 GLN B CA 1
ATOM 6297 C C . GLN B 1 396 ? 18.375 61.906 19.844 1 21.89 396 GLN B C 1
ATOM 6299 O O . GLN B 1 396 ? 17.547 61.938 18.938 1 21.89 396 GLN B O 1
ATOM 6304 N N . SER B 1 397 ? 18 62.344 21.109 1 23.02 397 SER B N 1
ATOM 6305 C CA . SER B 1 397 ? 17.172 63.406 21.688 1 23.02 397 SER B CA 1
ATOM 6306 C C . SER B 1 397 ? 17.453 64.75 21.062 1 23.02 397 SER B C 1
ATOM 6308 O O . SER B 1 397 ? 18.578 65.25 21.172 1 23.02 397 SER B O 1
ATOM 6310 N N . LEU B 1 398 ? 17.312 65 19.734 1 22.7 398 LEU B N 1
ATOM 6311 C CA . LEU B 1 398 ? 17.438 66.438 19.438 1 22.7 398 LEU B CA 1
ATOM 6312 C C . LEU B 1 398 ? 16.5 67.25 20.328 1 22.7 398 LEU B C 1
ATOM 6314 O O . LEU B 1 398 ? 15.375 66.875 20.594 1 22.7 398 LEU B O 1
ATOM 6318 N N . GLY B 1 399 ? 17.062 68.25 21.125 1 20.83 399 GLY B N 1
ATOM 6319 C CA . GLY B 1 399 ? 16.844 69.438 21.922 1 20.83 399 GLY B CA 1
ATOM 6320 C C . GLY B 1 399 ? 15.922 70.438 21.25 1 20.83 399 GLY B C 1
ATOM 6321 O O . GLY B 1 399 ? 15.555 71.438 21.844 1 20.83 399 GLY B O 1
ATOM 6322 N N . ARG B 1 400 ? 15 70.375 20.297 1 21.38 400 ARG B N 1
ATOM 6323 C CA . ARG B 1 400 ? 14.047 71.438 20.609 1 21.38 400 ARG B CA 1
ATOM 6324 C C . ARG B 1 400 ? 13.055 70.938 21.672 1 21.38 400 ARG B C 1
ATOM 6326 O O . ARG B 1 400 ? 12.648 69.812 21.688 1 21.38 400 ARG B O 1
#

InterPro domains:
  IPR000719 Protein kinase domain [PF00069] (116-303)
  IPR000719 Protein kinase domain [PS50011] (113-393)
  IPR000719 Protein kinase domain [SM00220] (113-393)
  IPR008271 Serine/threonine-protein kinase, active site [PS00108] (235-247)
  IPR011009 Protein kinase-like domain superfamily [SSF56112] (96-349)
  IPR017441 Protein kinase, ATP binding site [PS00107] (119-140)
  IPR051348 U-box domain-containing ubiquitin ligases [PTHR45647] (15-378)

pLDDT: mean 75.88, std 22.13, range [18.83, 98.56]

Nearest PDB structures (foldseek):
  6vql-assembly1_B  TM=8.581E-01  e=2.945E-19  Homo sapiens
  5xd6-assembly1_A  TM=8.653E-01  e=5.344E-19  Arabidopsis thaliana
  4rmz-assembly2_B  TM=8.465E-01  e=7.809E-19  Homo sapiens
  4gt4-assembly2_B  TM=6.675E-01  e=6.636E-13  Homo sapiens
  5fxq-assembly1_A  TM=6.765E-01  e=2.571E-12  Homo sapiens

Radius of gyration: 46.39 Å; Cα contacts (8 Å, |Δi|>4): 1013; chains: 2; bounding box: 104×204×74 Å